Protein 7W7R (pdb70)

Foldseek 3Di:
DPDDDPLLVQLLVLLQVLLLQLLLQLLCQCVVDPVVVSLLSSLLRNLVSQLPSCVVPCVRHNSQLFLLLLLLCVLLVVDDPVSSVSSLVSSLVSLQVSLLVSVVVHPPPSRLLAFAFAPDDLVVLLQLLLQLLLQLSLLSCVLPPPVDDPNPDRSSSSNSVSSSVSSVRRCNGGNRLLGLSSNVNNCVNVVPCVSSVSSVNRNNNSSSVSNCCVPVNVPD/DPPVLLVQLLVLLLVLLLQLLLQLLCLQFVDVPPVSLLSSLLSNLVSQLPSCVVPCVRHNSQLFLLLLLLCVLLVVDDPVSSVSSLVSSLVSLQVNLLVSVVVGPPPPTLQAFAFAPDDLVVLLQLLQQLLLQLSLLSCVLPPPVDDPNPDRSSSSNSVSSSVSSVRPCNGGNHQLGLSSNNNNCVNVVPCVSVVSSVSRNNVSSNVSNCCVPVNVPD/DPDPVLLVQLLVLLLVLLLQLLLQLLLLLPDVPDDPDVVSLLSSLLRNLVSQLPSCVVCCVRHVSQLFLLLLLLCVLLVVDDPVSSVSSVVSSLNSLQVSLLVSCVVPDLCPPSLLAFAFAPDDLVVLLVLLQQLLLQLSLLSCVLPPPVDDPNPDRSSNVNSVSSSVSSSRPCNGGNHQLGLSSNNNNCVNSVPCVSSVSSVSRSNNSSSVSSCCVDVPVPHD/DDDDPPPPLLVQLLVLLLVLLLQLLLQLLCLLQDPPDCPVSLLSSLLRNLVSQLPSCVVCCVRHNNQLFLLLLLLCVLLVVDDPVSSVSSVVSSLNSNQVSLLVNCVVPPDDPDGLLAWAFDPDDLVVLLVLLQQLLLQLNLLSCVLPPPVDDPNPDRSSNSSSVSSSVSSNRRCNGTSHQSGLSSNNNNCVNNVNCVSSVSSVSRSNNSSSVSSCCVDVPVPDD

Structure (mmCIF, N/CA/C/O backbone):
data_7W7R
#
_entry.id   7W7R
#
_cell.length_a   113.670
_cell.length_b   178.100
_cell.length_c   177.900
_cell.angle_alpha   90.000
_cell.angle_beta   90.000
_cell.angle_gamma   90.000
#
_symmetry.space_group_name_H-M   'C 2 2 21'
#
loop_
_atom_site.group_PDB
_atom_site.id
_atom_site.type_symbol
_atom_site.label_atom_id
_atom_site.label_alt_id
_atom_site.label_comp_id
_atom_site.label_asym_id
_atom_site.label_entity_id
_atom_site.label_seq_id
_atom_site.pdbx_PDB_ins_code
_atom_site.Cartn_x
_atom_site.Cartn_y
_atom_site.Cartn_z
_atom_site.occupancy
_atom_site.B_iso_or_equiv
_atom_site.auth_seq_id
_atom_site.auth_comp_id
_atom_site.auth_asym_id
_atom_site.auth_atom_id
_atom_site.pdbx_PDB_model_num
ATOM 1 N N . ARG A 1 3 ? -27.867 1.960 -13.383 1.00 211.35 2 ARG A N 1
ATOM 2 C CA . ARG A 1 3 ? -27.737 1.372 -14.710 1.00 206.08 2 ARG A CA 1
ATOM 3 C C . ARG A 1 3 ? -27.982 2.412 -15.796 1.00 216.64 2 ARG A C 1
ATOM 4 O O . ARG A 1 3 ? -27.113 3.242 -16.071 1.00 222.23 2 ARG A O 1
ATOM 6 N N . GLU A 1 4 ? -29.184 2.362 -16.381 1.00 228.26 3 GLU A N 1
ATOM 7 C CA . GLU A 1 4 ? -29.611 3.215 -17.491 1.00 238.10 3 GLU A CA 1
ATOM 8 C C . GLU A 1 4 ? -28.474 3.550 -18.459 1.00 233.59 3 GLU A C 1
ATOM 9 O O . GLU A 1 4 ? -27.940 4.665 -18.461 1.00 244.77 3 GLU A O 1
ATOM 15 N N . PHE A 1 5 ? -28.104 2.575 -19.292 1.00 217.11 4 PHE A N 1
ATOM 16 C CA . PHE A 1 5 ? -27.025 2.738 -20.261 1.00 207.76 4 PHE A CA 1
ATOM 17 C C . PHE A 1 5 ? -27.279 3.906 -21.205 1.00 201.37 4 PHE A C 1
ATOM 18 O O . PHE A 1 5 ? -26.588 4.929 -21.136 1.00 210.29 4 PHE A O 1
ATOM 26 N N . LYS A 1 6 ? -28.255 3.745 -22.100 1.00 194.32 5 LYS A N 1
ATOM 27 C CA . LYS A 1 6 ? -28.600 4.731 -23.120 1.00 191.62 5 LYS A CA 1
ATOM 28 C C . LYS A 1 6 ? -27.445 4.891 -24.103 1.00 178.37 5 LYS A C 1
ATOM 29 O O . LYS A 1 6 ? -26.660 3.956 -24.297 1.00 168.88 5 LYS A O 1
ATOM 35 N N . SER A 1 7 ? -27.325 6.079 -24.699 1.00 189.00 6 SER A N 1
ATOM 36 C CA . SER A 1 7 ? -26.343 6.391 -25.734 1.00 187.01 6 SER A CA 1
ATOM 37 C C . SER A 1 7 ? -26.526 5.424 -26.900 1.00 178.31 6 SER A C 1
ATOM 38 O O . SER A 1 7 ? -26.096 4.268 -26.836 1.00 173.44 6 SER A O 1
ATOM 41 N N . LYS A 1 8 ? -27.137 5.912 -27.984 1.00 173.99 7 LYS A N 1
ATOM 42 C CA . LYS A 1 8 ? -27.490 5.046 -29.107 1.00 166.28 7 LYS A CA 1
ATOM 43 C C . LYS A 1 8 ? -26.275 4.351 -29.714 1.00 159.81 7 LYS A C 1
ATOM 44 O O . LYS A 1 8 ? -26.363 3.187 -30.122 1.00 160.88 7 LYS A O 1
ATOM 50 N N . ASN A 1 9 ? -25.134 5.041 -29.785 1.00 156.18 8 ASN A N 1
ATOM 51 C CA . ASN A 1 9 ? -23.927 4.431 -30.334 1.00 156.99 8 ASN A CA 1
ATOM 52 C C . ASN A 1 9 ? -23.379 3.322 -29.441 1.00 151.47 8 ASN A C 1
ATOM 53 O O . ASN A 1 9 ? -22.715 2.404 -29.939 1.00 155.25 8 ASN A O 1
ATOM 58 N N . PHE A 1 10 ? -23.703 3.344 -28.148 1.00 160.37 9 PHE A N 1
ATOM 59 C CA . PHE A 1 10 ? -23.220 2.299 -27.252 1.00 147.80 9 PHE A CA 1
ATOM 60 C C . PHE A 1 10 ? -23.972 1.000 -27.510 1.00 139.72 9 PHE A C 1
ATOM 61 O O . PHE A 1 10 ? -23.390 -0.096 -27.454 1.00 144.25 9 PHE A O 1
ATOM 69 N N . TRP A 1 11 ? -25.267 1.106 -27.813 1.00 139.21 10 TRP A N 1
ATOM 70 C CA . TRP A 1 11 ? -26.030 -0.085 -28.150 1.00 140.13 10 TRP A CA 1
ATOM 71 C C . TRP A 1 11 ? -25.514 -0.693 -29.444 1.00 143.77 10 TRP A C 1
ATOM 72 O O . TRP A 1 11 ? -25.468 -1.917 -29.580 1.00 152.69 10 TRP A O 1
ATOM 83 N N . LYS A 1 12 ? -25.125 0.145 -30.410 1.00 138.87 11 LYS A N 1
ATOM 84 C CA . LYS A 1 12 ? -24.494 -0.385 -31.615 1.00 134.86 11 LYS A CA 1
ATOM 85 C C . LYS A 1 12 ? -23.127 -0.988 -31.333 1.00 139.34 11 LYS A C 1
ATOM 86 O O . LYS A 1 12 ? -22.719 -1.916 -32.029 1.00 127.87 11 LYS A O 1
ATOM 92 N N . ALA A 1 13 ? -22.398 -0.483 -30.338 1.00 146.17 12 ALA A N 1
ATOM 93 C CA . ALA A 1 13 ? -21.146 -1.144 -29.983 1.00 145.76 12 ALA A CA 1
ATOM 94 C C . ALA A 1 13 ? -21.409 -2.554 -29.464 1.00 145.91 12 ALA A C 1
ATOM 95 O O . ALA A 1 13 ? -20.774 -3.525 -29.908 1.00 160.41 12 ALA A O 1
ATOM 97 N N . VAL A 1 14 ? -22.394 -2.693 -28.574 1.00 131.49 13 VAL A N 1
ATOM 98 C CA . VAL A 1 14 ? -22.739 -4.013 -28.051 1.00 118.88 13 VAL A CA 1
ATOM 99 C C . VAL A 1 14 ? -23.287 -4.909 -29.162 1.00 117.96 13 VAL A C 1
ATOM 100 O O . VAL A 1 14 ? -22.974 -6.105 -29.234 1.00 124.08 13 VAL A O 1
ATOM 104 N N . LEU A 1 15 ? -24.086 -4.337 -30.064 1.00 119.50 14 LEU A N 1
ATOM 105 C CA . LEU A 1 15 ? -24.662 -5.102 -31.165 1.00 119.19 14 LEU A CA 1
ATOM 106 C C . LEU A 1 15 ? -23.599 -5.544 -32.162 1.00 117.49 14 LEU A C 1
ATOM 107 O O . LEU A 1 15 ? -23.678 -6.649 -32.712 1.00 109.80 14 LEU A O 1
ATOM 112 N N . ALA A 1 16 ? -22.616 -4.683 -32.433 1.00 118.02 15 ALA A N 1
ATOM 113 C CA . ALA A 1 16 ? -21.515 -5.077 -33.298 1.00 111.56 15 ALA A CA 1
ATOM 114 C C . ALA A 1 16 ? -20.720 -6.202 -32.663 1.00 114.63 15 ALA A C 1
ATOM 115 O O . ALA A 1 16 ? -20.309 -7.143 -33.352 1.00 121.39 15 ALA A O 1
ATOM 117 N N . GLU A 1 17 ? -20.534 -6.149 -31.340 1.00 112.19 16 GLU A N 1
ATOM 118 C CA . GLU A 1 17 ? -19.870 -7.263 -30.672 1.00 109.21 16 GLU A CA 1
ATOM 119 C C . GLU A 1 17 ? -20.683 -8.544 -30.814 1.00 118.18 16 GLU A C 1
ATOM 120 O O . GLU A 1 17 ? -20.122 -9.619 -31.050 1.00 136.91 16 GLU A O 1
ATOM 126 N N . LEU A 1 18 ? -22.011 -8.438 -30.745 1.00 118.59 17 LEU A N 1
ATOM 127 C CA . LEU A 1 18 ? -22.855 -9.628 -30.846 1.00 108.95 17 LEU A CA 1
ATOM 128 C C . LEU A 1 18 ? -22.791 -10.242 -32.244 1.00 107.24 17 LEU A C 1
ATOM 129 O O . LEU A 1 18 ? -22.542 -11.447 -32.398 1.00 105.34 17 LEU A O 1
ATOM 134 N N . VAL A 1 19 ? -23.001 -9.421 -33.277 1.00 109.03 18 VAL A N 1
ATOM 135 C CA . VAL A 1 19 ? -22.994 -9.926 -34.649 1.00 106.54 18 VAL A CA 1
ATOM 136 C C . VAL A 1 19 ? -21.615 -10.467 -35.012 1.00 100.47 18 VAL A C 1
ATOM 137 O O . VAL A 1 19 ? -21.485 -11.541 -35.624 1.00 92.78 18 VAL A O 1
ATOM 141 N N . GLY A 1 20 ? -20.560 -9.748 -34.618 1.00 106.08 19 GLY A N 1
ATOM 142 C CA . GLY A 1 20 ? -19.220 -10.191 -34.940 1.00 100.87 19 GLY A CA 1
ATOM 143 C C . GLY A 1 20 ? -18.855 -11.462 -34.205 1.00 99.14 19 GLY A C 1
ATOM 144 O O . GLY A 1 20 ? -18.158 -12.318 -34.748 1.00 107.27 19 GLY A O 1
ATOM 145 N N . MET A 1 21 ? -19.333 -11.615 -32.969 1.00 89.27 20 MET A N 1
ATOM 146 C CA . MET A 1 21 ? -19.053 -12.838 -32.234 1.00 89.47 20 MET A CA 1
ATOM 147 C C . MET A 1 21 ? -19.776 -14.023 -32.855 1.00 102.52 20 MET A C 1
ATOM 148 O O . MET A 1 21 ? -19.219 -15.126 -32.932 1.00 105.94 20 MET A O 1
ATOM 153 N N . THR A 1 22 ? -21.011 -13.812 -33.323 1.00 101.64 21 THR A N 1
ATOM 154 C CA . THR A 1 22 ? -21.720 -14.898 -33.994 1.00 93.93 21 THR A CA 1
ATOM 155 C C . THR A 1 22 ? -20.973 -15.339 -35.246 1.00 103.01 21 THR A C 1
ATOM 156 O O . THR A 1 22 ? -20.736 -16.537 -35.451 1.00 120.31 21 THR A O 1
ATOM 160 N N . LEU A 1 23 ? -20.548 -14.378 -36.073 1.00 84.76 22 LEU A N 1
ATOM 161 C CA . LEU A 1 23 ? -19.812 -14.751 -37.281 1.00 83.72 22 LEU A CA 1
ATOM 162 C C . LEU A 1 23 ? -18.472 -15.395 -36.941 1.00 81.75 22 LEU A C 1
ATOM 163 O O . LEU A 1 23 ? -18.066 -16.378 -37.578 1.00 87.67 22 LEU A O 1
ATOM 168 N N . PHE A 1 24 ? -17.800 -14.888 -35.906 1.00 85.79 23 PHE A N 1
ATOM 169 C CA . PHE A 1 24 ? -16.488 -15.395 -35.525 1.00 90.94 23 PHE A CA 1
ATOM 170 C C . PHE A 1 24 ? -16.576 -16.846 -35.083 1.00 95.10 23 PHE A C 1
ATOM 171 O O . PHE A 1 24 ? -15.834 -17.707 -35.580 1.00 95.47 23 PHE A O 1
ATOM 179 N N . ILE A 1 25 ? -17.549 -17.155 -34.226 1.00 98.40 24 ILE A N 1
ATOM 180 C CA . ILE A 1 25 ? -17.654 -18.509 -33.706 1.00 99.95 24 ILE A CA 1
ATOM 181 C C . ILE A 1 25 ? -18.159 -19.451 -34.785 1.00 92.24 24 ILE A C 1
ATOM 182 O O . ILE A 1 25 ? -17.657 -20.573 -34.916 1.00 94.62 24 ILE A O 1
ATOM 187 N N . PHE A 1 26 ? -19.111 -19.003 -35.612 1.00 87.56 25 PHE A N 1
ATOM 188 C CA . PHE A 1 26 ? -19.602 -19.872 -36.674 1.00 90.71 25 PHE A CA 1
ATOM 189 C C . PHE A 1 26 ? -18.480 -20.256 -37.627 1.00 117.71 25 PHE A C 1
ATOM 190 O O . PHE A 1 26 ? -18.263 -21.444 -37.894 1.00 127.50 25 PHE A O 1
ATOM 198 N N . LEU A 1 27 ? -17.717 -19.271 -38.113 1.00 87.06 26 LEU A N 1
ATOM 199 C CA . LEU A 1 27 ? -16.699 -19.591 -39.108 1.00 96.87 26 LEU A CA 1
ATOM 200 C C . LEU A 1 27 ? -15.567 -20.411 -38.502 1.00 105.49 26 LEU A C 1
ATOM 201 O O . LEU A 1 27 ? -15.108 -21.390 -39.110 1.00 130.32 26 LEU A O 1
ATOM 206 N N . SER A 1 28 ? -15.157 -20.087 -37.272 1.00 94.13 27 SER A N 1
ATOM 207 C CA . SER A 1 28 ? -14.033 -20.807 -36.687 1.00 103.07 27 SER A CA 1
ATOM 208 C C . SER A 1 28 ? -14.406 -22.244 -36.337 1.00 106.50 27 SER A C 1
ATOM 209 O O . SER A 1 28 ? -13.636 -23.176 -36.612 1.00 90.90 27 SER A O 1
ATOM 212 N N . LEU A 1 29 ? -15.582 -22.457 -35.740 1.00 121.27 28 LEU A N 1
ATOM 213 C CA . LEU A 1 29 ? -15.977 -23.819 -35.412 1.00 114.32 28 LEU A CA 1
ATOM 214 C C . LEU A 1 29 ? -16.309 -24.623 -36.662 1.00 97.84 28 LEU A C 1
ATOM 215 O O . LEU A 1 29 ? -16.043 -25.829 -36.704 1.00 103.14 28 LEU A O 1
ATOM 220 N N . SER A 1 30 ? -16.879 -23.985 -37.692 1.00 97.63 29 SER A N 1
ATOM 221 C CA . SER A 1 30 ? -17.112 -24.687 -38.947 1.00 101.82 29 SER A CA 1
ATOM 222 C C . SER A 1 30 ? -15.805 -25.106 -39.596 1.00 102.52 29 SER A C 1
ATOM 223 O O . SER A 1 30 ? -15.752 -26.135 -40.279 1.00 107.39 29 SER A O 1
ATOM 226 N N . ALA A 1 31 ? -14.741 -24.328 -39.399 1.00 98.50 30 ALA A N 1
ATOM 227 C CA . ALA A 1 31 ? -13.451 -24.754 -39.923 1.00 103.14 30 ALA A CA 1
ATOM 228 C C . ALA A 1 31 ? -12.851 -25.878 -39.087 1.00 107.71 30 ALA A C 1
ATOM 229 O O . ALA A 1 31 ? -12.260 -26.817 -39.635 1.00 120.06 30 ALA A O 1
ATOM 231 N N . ALA A 1 32 ? -13.013 -25.813 -37.763 1.00 105.49 31 ALA A N 1
ATOM 232 C CA . ALA A 1 32 ? -12.455 -26.856 -36.906 1.00 114.26 31 ALA A CA 1
ATOM 233 C C . ALA A 1 32 ? -13.142 -28.200 -37.129 1.00 123.68 31 ALA A C 1
ATOM 234 O O . ALA A 1 32 ? -12.475 -29.239 -37.197 1.00 112.68 31 ALA A O 1
ATOM 236 N N . ILE A 1 33 ? -14.473 -28.202 -37.267 1.00 127.40 32 ILE A N 1
ATOM 237 C CA . ILE A 1 33 ? -15.220 -29.451 -37.393 1.00 132.81 32 ILE A CA 1
ATOM 238 C C . ILE A 1 33 ? -15.366 -29.895 -38.846 1.00 120.45 32 ILE A C 1
ATOM 239 O O . ILE A 1 33 ? -15.901 -30.982 -39.107 1.00 126.79 32 ILE A O 1
ATOM 244 N N . GLY A 1 34 ? -14.866 -29.105 -39.795 1.00 125.44 33 GLY A N 1
ATOM 245 C CA . GLY A 1 34 ? -14.891 -29.389 -41.221 1.00 140.64 33 GLY A CA 1
ATOM 246 C C . GLY A 1 34 ? -14.962 -30.836 -41.660 1.00 166.68 33 GLY A C 1
ATOM 247 O O . GLY A 1 34 ? -15.929 -31.269 -42.296 1.00 171.73 33 GLY A O 1
ATOM 248 N N . ASN A 1 35 ? -13.930 -31.592 -41.306 1.00 180.97 34 ASN A N 1
ATOM 249 C CA . ASN A 1 35 ? -13.808 -32.993 -41.682 1.00 188.48 34 ASN A CA 1
ATOM 250 C C . ASN A 1 35 ? -13.471 -33.875 -40.483 1.00 187.77 34 ASN A C 1
ATOM 251 O O . ASN A 1 35 ? -13.261 -33.381 -39.374 1.00 180.85 34 ASN A O 1
ATOM 256 N N . THR A 1 39 ? -6.483 -37.145 -38.994 1.00 189.59 38 THR A N 1
ATOM 257 C CA . THR A 1 39 ? -6.326 -36.898 -37.567 1.00 186.35 38 THR A CA 1
ATOM 258 C C . THR A 1 39 ? -6.233 -35.390 -37.302 1.00 175.90 38 THR A C 1
ATOM 259 O O . THR A 1 39 ? -6.359 -34.588 -38.225 1.00 180.51 38 THR A O 1
ATOM 263 N N . ASN A 1 40 ? -6.011 -35.011 -36.041 1.00 156.19 39 ASN A N 1
ATOM 264 C CA . ASN A 1 40 ? -6.007 -33.613 -35.607 1.00 144.93 39 ASN A CA 1
ATOM 265 C C . ASN A 1 40 ? -4.640 -32.930 -35.713 1.00 140.75 39 ASN A C 1
ATOM 266 O O . ASN A 1 40 ? -4.580 -31.743 -36.090 1.00 134.02 39 ASN A O 1
ATOM 271 N N . PRO A 1 41 ? -3.532 -33.607 -35.359 1.00 129.55 40 PRO A N 1
ATOM 272 C CA . PRO A 1 41 ? -2.218 -32.959 -35.494 1.00 132.36 40 PRO A CA 1
ATOM 273 C C . PRO A 1 41 ? -1.983 -32.336 -36.858 1.00 137.77 40 PRO A C 1
ATOM 274 O O . PRO A 1 41 ? -1.328 -31.290 -36.947 1.00 152.51 40 PRO A O 1
ATOM 278 N N . ASP A 1 42 ? -2.474 -32.958 -37.930 1.00 131.91 41 ASP A N 1
ATOM 279 C CA . ASP A 1 42 ? -2.311 -32.365 -39.253 1.00 135.01 41 ASP A CA 1
ATOM 280 C C . ASP A 1 42 ? -3.250 -31.174 -39.463 1.00 135.89 41 ASP A C 1
ATOM 281 O O . ASP A 1 42 ? -2.851 -30.157 -40.043 1.00 141.31 41 ASP A O 1
ATOM 286 N N . GLN A 1 43 ? -4.497 -31.289 -38.994 1.00 133.10 42 GLN A N 1
ATOM 287 C CA . GLN A 1 43 ? -5.519 -30.245 -39.108 1.00 119.84 42 GLN A CA 1
ATOM 288 C C . GLN A 1 43 ? -5.183 -28.958 -38.344 1.00 111.73 42 GLN A C 1
ATOM 289 O O . GLN A 1 43 ? -5.816 -27.915 -38.593 1.00 108.26 42 GLN A O 1
ATOM 295 N N . GLU A 1 44 ? -4.247 -29.026 -37.388 1.00 103.61 43 GLU A N 1
ATOM 296 C CA . GLU A 1 44 ? -3.913 -27.860 -36.565 1.00 99.48 43 GLU A CA 1
ATOM 297 C C . GLU A 1 44 ? -3.641 -26.595 -37.384 1.00 102.71 43 GLU A C 1
ATOM 298 O O . GLU A 1 44 ? -4.063 -25.499 -36.993 1.00 96.82 43 GLU A O 1
ATOM 304 N N . VAL A 1 45 ? -2.910 -26.712 -38.498 1.00 115.38 44 VAL A N 1
ATOM 305 C CA . VAL A 1 45 ? -2.572 -25.526 -39.290 1.00 100.37 44 VAL A CA 1
ATOM 306 C C . VAL A 1 45 ? -3.835 -24.856 -39.820 1.00 95.12 44 VAL A C 1
ATOM 307 O O . VAL A 1 45 ? -3.984 -23.627 -39.753 1.00 83.80 44 VAL A O 1
ATOM 311 N N . LYS A 1 46 ? -4.755 -25.653 -40.369 1.00 104.77 45 LYS A N 1
ATOM 312 C CA . LYS A 1 46 ? -6.010 -25.107 -40.879 1.00 93.60 45 LYS A CA 1
ATOM 313 C C . LYS A 1 46 ? -6.778 -24.398 -39.775 1.00 86.20 45 LYS A C 1
ATOM 314 O O . LYS A 1 46 ? -7.308 -23.294 -39.972 1.00 83.98 45 LYS A O 1
ATOM 320 N N . VAL A 1 47 ? -6.858 -25.032 -38.602 1.00 89.95 46 VAL A N 1
ATOM 321 C CA . VAL A 1 47 ? -7.622 -24.427 -37.514 1.00 85.96 46 VAL A CA 1
ATOM 322 C C . VAL A 1 47 ? -6.991 -23.106 -37.086 1.00 82.26 46 VAL A C 1
ATOM 323 O O . VAL A 1 47 ? -7.693 -22.109 -36.856 1.00 98.27 46 VAL A O 1
ATOM 327 N N . SER A 1 48 ? -5.658 -23.065 -37.009 1.00 93.82 47 SER A N 1
ATOM 328 C CA . SER A 1 48 ? -4.975 -21.828 -36.639 1.00 84.76 47 SER A CA 1
ATOM 329 C C . SER A 1 48 ? -5.245 -20.721 -37.650 1.00 78.49 47 SER A C 1
ATOM 330 O O . SER A 1 48 ? -5.532 -19.576 -37.271 1.00 74.46 47 SER A O 1
ATOM 333 N N . LEU A 1 49 ? -5.181 -21.050 -38.944 1.00 79.94 48 LEU A N 1
ATOM 334 C CA . LEU A 1 49 ? -5.396 -20.034 -39.969 1.00 75.71 48 LEU A CA 1
ATOM 335 C C . LEU A 1 49 ? -6.809 -19.485 -39.904 1.00 74.73 48 LEU A C 1
ATOM 336 O O . LEU A 1 49 ? -7.018 -18.271 -40.002 1.00 106.17 48 LEU A O 1
ATOM 341 N N . ALA A 1 50 ? -7.801 -20.366 -39.771 1.00 77.21 49 ALA A N 1
ATOM 342 C CA . ALA A 1 50 ? -9.175 -19.883 -39.718 1.00 76.17 49 ALA A CA 1
ATOM 343 C C . ALA A 1 50 ? -9.407 -19.010 -38.491 1.00 82.08 49 ALA A C 1
ATOM 344 O O . ALA A 1 50 ? -10.034 -17.945 -38.586 1.00 107.70 49 ALA A O 1
ATOM 346 N N . PHE A 1 51 ? -8.878 -19.421 -37.334 1.00 80.61 50 PHE A N 1
ATOM 347 C CA . PHE A 1 51 ? -9.105 -18.631 -36.129 1.00 79.46 50 PHE A CA 1
ATOM 348 C C . PHE A 1 51 ? -8.397 -17.286 -36.186 1.00 88.10 50 PHE A C 1
ATOM 349 O O . PHE A 1 51 ? -8.866 -16.318 -35.577 1.00 91.93 50 PHE A O 1
ATOM 357 N N . GLY A 1 52 ? -7.274 -17.202 -36.894 1.00 95.03 51 GLY A N 1
ATOM 358 C CA . GLY A 1 52 ? -6.607 -15.922 -37.024 1.00 97.40 51 GLY A CA 1
ATOM 359 C C . GLY A 1 52 ? -7.283 -15.017 -38.034 1.00 80.44 51 GLY A C 1
ATOM 360 O O . GLY A 1 52 ? -7.459 -13.818 -37.787 1.00 92.01 51 GLY A O 1
ATOM 361 N N . LEU A 1 53 ? -7.686 -15.586 -39.173 1.00 68.47 52 LEU A N 1
ATOM 362 C CA . LEU A 1 53 ? -8.336 -14.796 -40.211 1.00 74.47 52 LEU A CA 1
ATOM 363 C C . LEU A 1 53 ? -9.705 -14.292 -39.777 1.00 84.99 52 LEU A C 1
ATOM 364 O O . LEU A 1 53 ? -10.139 -13.228 -40.235 1.00 109.29 52 LEU A O 1
ATOM 369 N N . ALA A 1 54 ? -10.387 -15.009 -38.880 1.00 78.19 53 ALA A N 1
ATOM 370 C CA . ALA A 1 54 ? -11.672 -14.507 -38.403 1.00 76.93 53 ALA A CA 1
ATOM 371 C C . ALA A 1 54 ? -11.501 -13.188 -37.661 1.00 90.45 53 ALA A C 1
ATOM 372 O O . ALA A 1 54 ? -12.257 -12.234 -37.887 1.00 93.51 53 ALA A O 1
ATOM 374 N N . ILE A 1 55 ? -10.480 -13.098 -36.809 1.00 66.35 54 ILE A N 1
ATOM 375 C CA . ILE A 1 55 ? -10.183 -11.837 -36.140 1.00 71.90 54 ILE A CA 1
ATOM 376 C C . ILE A 1 55 ? -9.690 -10.807 -37.147 1.00 72.96 54 ILE A C 1
ATOM 377 O O . ILE A 1 55 ? -10.149 -9.661 -37.158 1.00 64.21 54 ILE A O 1
ATOM 382 N N . ALA A 1 56 ? -8.766 -11.207 -38.026 1.00 87.19 55 ALA A N 1
ATOM 383 C CA . ALA A 1 56 ? -8.185 -10.255 -38.967 1.00 92.64 55 ALA A CA 1
ATOM 384 C C . ALA A 1 56 ? -9.214 -9.678 -39.931 1.00 64.04 55 ALA A C 1
ATOM 385 O O . ALA A 1 56 ? -8.959 -8.630 -40.534 1.00 63.84 55 ALA A O 1
ATOM 387 N N . THR A 1 57 ? -10.367 -10.326 -40.089 1.00 64.56 56 THR A N 1
ATOM 388 C CA . THR A 1 57 ? -11.435 -9.793 -40.927 1.00 71.96 56 THR A CA 1
ATOM 389 C C . THR A 1 57 ? -12.495 -9.046 -40.125 1.00 79.97 56 THR A C 1
ATOM 390 O O . THR A 1 57 ? -12.879 -7.927 -40.490 1.00 82.59 56 THR A O 1
ATOM 394 N N . LEU A 1 58 ? -12.970 -9.628 -39.021 1.00 89.32 57 LEU A N 1
ATOM 395 C CA . LEU A 1 58 ? -14.024 -8.965 -38.265 1.00 97.20 57 LEU A CA 1
ATOM 396 C C . LEU A 1 58 ? -13.513 -7.725 -37.547 1.00 118.61 57 LEU A C 1
ATOM 397 O O . LEU A 1 58 ? -14.280 -6.781 -37.339 1.00 144.44 57 LEU A O 1
ATOM 402 N N . ALA A 1 59 ? -12.231 -7.683 -37.178 1.00 111.22 58 ALA A N 1
ATOM 403 C CA . ALA A 1 59 ? -11.686 -6.447 -36.640 1.00 89.51 58 ALA A CA 1
ATOM 404 C C . ALA A 1 59 ? -11.632 -5.370 -37.713 1.00 81.46 58 ALA A C 1
ATOM 405 O O . ALA A 1 59 ? -12.104 -4.252 -37.491 1.00 81.78 58 ALA A O 1
ATOM 407 N N . GLN A 1 60 ? -11.151 -5.716 -38.910 1.00 74.99 59 GLN A N 1
ATOM 408 C CA . GLN A 1 60 ? -11.125 -4.756 -40.007 1.00 75.66 59 GLN A CA 1
ATOM 409 C C . GLN A 1 60 ? -12.523 -4.311 -40.411 1.00 79.37 59 GLN A C 1
ATOM 410 O O . GLN A 1 60 ? -12.671 -3.259 -41.043 1.00 82.86 59 GLN A O 1
ATOM 416 N N . SER A 1 61 ? -13.546 -5.086 -40.059 1.00 82.48 60 SER A N 1
ATOM 417 C CA . SER A 1 61 ? -14.917 -4.740 -40.408 1.00 94.22 60 SER A CA 1
ATOM 418 C C . SER A 1 61 ? -15.675 -4.003 -39.309 1.00 80.10 60 SER A C 1
ATOM 419 O O . SER A 1 61 ? -16.594 -3.240 -39.625 1.00 78.74 60 SER A O 1
ATOM 422 N N . LEU A 1 62 ? -15.335 -4.212 -38.031 1.00 80.31 61 LEU A N 1
ATOM 423 C CA . LEU A 1 62 ? -16.145 -3.686 -36.936 1.00 87.19 61 LEU A CA 1
ATOM 424 C C . LEU A 1 62 ? -15.354 -2.951 -35.855 1.00 123.40 61 LEU A C 1
ATOM 425 O O . LEU A 1 62 ? -15.942 -2.580 -34.829 1.00 140.18 61 LEU A O 1
ATOM 430 N N . GLY A 1 63 ? -14.048 -2.735 -36.034 1.00 127.93 62 GLY A N 1
ATOM 431 C CA . GLY A 1 63 ? -13.287 -2.044 -35.009 1.00 120.73 62 GLY A CA 1
ATOM 432 C C . GLY A 1 63 ? -13.655 -0.583 -34.885 1.00 96.79 62 GLY A C 1
ATOM 433 O O . GLY A 1 63 ? -13.633 -0.024 -33.785 1.00 99.52 62 GLY A O 1
ATOM 434 N N . HIS A 1 64 ? -13.995 0.056 -36.003 1.00 81.18 63 HIS A N 1
ATOM 435 C CA . HIS A 1 64 ? -14.444 1.438 -35.962 1.00 89.46 63 HIS A CA 1
ATOM 436 C C . HIS A 1 64 ? -15.830 1.573 -35.351 1.00 92.86 63 HIS A C 1
ATOM 437 O O . HIS A 1 64 ? -16.259 2.698 -35.069 1.00 119.90 63 HIS A O 1
ATOM 444 N N . ILE A 1 65 ? -16.530 0.461 -35.133 1.00 82.98 64 ILE A N 1
ATOM 445 C CA . ILE A 1 65 ? -17.864 0.494 -34.563 1.00 82.25 64 ILE A CA 1
ATOM 446 C C . ILE A 1 65 ? -17.887 0.049 -33.104 1.00 80.66 64 ILE A C 1
ATOM 447 O O . ILE A 1 65 ? -18.716 0.545 -32.333 1.00 80.86 64 ILE A O 1
ATOM 452 N N . SER A 1 66 ? -16.999 -0.862 -32.698 1.00 78.98 65 SER A N 1
ATOM 453 C CA . SER A 1 66 ? -17.018 -1.317 -31.312 1.00 88.86 65 SER A CA 1
ATOM 454 C C . SER A 1 66 ? -15.636 -1.666 -30.773 1.00 94.14 65 SER A C 1
ATOM 455 O O . SER A 1 66 ? -15.554 -2.257 -29.688 1.00 103.71 65 SER A O 1
ATOM 458 N N . GLY A 1 67 ? -14.554 -1.335 -31.478 1.00 97.85 66 GLY A N 1
ATOM 459 C CA . GLY A 1 67 ? -13.237 -1.811 -31.124 1.00 121.99 66 GLY A CA 1
ATOM 460 C C . GLY A 1 67 ? -12.966 -3.245 -31.515 1.00 117.10 66 GLY A C 1
ATOM 461 O O . GLY A 1 67 ? -11.797 -3.652 -31.553 1.00 132.72 66 GLY A O 1
ATOM 462 N N . ALA A 1 68 ? -14.012 -4.023 -31.801 1.00 109.69 67 ALA A N 1
ATOM 463 C CA . ALA A 1 68 ? -13.893 -5.409 -32.250 1.00 108.21 67 ALA A CA 1
ATOM 464 C C . ALA A 1 68 ? -13.086 -6.246 -31.259 1.00 99.69 67 ALA A C 1
ATOM 465 O O . ALA A 1 68 ? -12.097 -6.892 -31.612 1.00 90.35 67 ALA A O 1
ATOM 467 N N . HIS A 1 69 ? -13.522 -6.228 -29.999 1.00 111.40 68 HIS A N 1
ATOM 468 C CA . HIS A 1 69 ? -12.902 -7.080 -28.991 1.00 107.34 68 HIS A CA 1
ATOM 469 C C . HIS A 1 69 ? -13.137 -8.549 -29.314 1.00 101.42 68 HIS A C 1
ATOM 470 O O . HIS A 1 69 ? -12.192 -9.301 -29.580 1.00 118.51 68 HIS A O 1
ATOM 477 N N . LEU A 1 70 ? -14.405 -8.970 -29.305 1.00 78.86 69 LEU A N 1
ATOM 478 C CA . LEU A 1 70 ? -14.790 -10.353 -29.596 1.00 72.66 69 LEU A CA 1
ATOM 479 C C . LEU A 1 70 ? -14.042 -11.338 -28.702 1.00 75.47 69 LEU A C 1
ATOM 480 O O . LEU A 1 70 ? -13.808 -12.490 -29.076 1.00 80.48 69 LEU A O 1
ATOM 485 N N . ASN A 1 71 ? -13.672 -10.886 -27.507 1.00 75.35 70 ASN A N 1
ATOM 486 C CA . ASN A 1 71 ? -12.844 -11.658 -26.593 1.00 81.96 70 ASN A CA 1
ATOM 487 C C . ASN A 1 71 ? -12.937 -11.052 -25.198 1.00 86.02 70 ASN A C 1
ATOM 488 O O . ASN A 1 71 ? -12.460 -9.931 -24.976 1.00 94.30 70 ASN A O 1
ATOM 493 N N . PRO A 1 72 ? -13.549 -11.753 -24.240 1.00 90.70 71 PRO A N 1
ATOM 494 C CA . PRO A 1 72 ? -13.636 -11.207 -22.876 1.00 93.31 71 PRO A CA 1
ATOM 495 C C . PRO A 1 72 ? -12.285 -10.930 -22.245 1.00 90.92 71 PRO A C 1
ATOM 496 O O . PRO A 1 72 ? -12.191 -10.050 -21.382 1.00 98.97 71 PRO A O 1
ATOM 500 N N . ALA A 1 73 ? -11.228 -11.637 -22.652 1.00 85.73 72 ALA A N 1
ATOM 501 C CA . ALA A 1 73 ? -9.904 -11.307 -22.136 1.00 96.00 72 ALA A CA 1
ATOM 502 C C . ALA A 1 73 ? -9.413 -9.985 -22.711 1.00 99.02 72 ALA A C 1
ATOM 503 O O . ALA A 1 73 ? -8.802 -9.178 -22.001 1.00 109.00 72 ALA A O 1
ATOM 505 N N . VAL A 1 74 ? -9.721 -9.721 -23.982 1.00 100.67 73 VAL A N 1
ATOM 506 C CA . VAL A 1 74 ? -9.361 -8.439 -24.578 1.00 95.18 73 VAL A CA 1
ATOM 507 C C . VAL A 1 74 ? -10.212 -7.323 -23.984 1.00 93.66 73 VAL A C 1
ATOM 508 O O . VAL A 1 74 ? -9.722 -6.217 -23.728 1.00 93.69 73 VAL A O 1
ATOM 512 N N . THR A 1 75 ? -11.494 -7.600 -23.733 1.00 96.44 74 THR A N 1
ATOM 513 C CA . THR A 1 75 ? -12.349 -6.606 -23.094 1.00 100.54 74 THR A CA 1
ATOM 514 C C . THR A 1 75 ? -11.861 -6.285 -21.684 1.00 109.20 74 THR A C 1
ATOM 515 O O . THR A 1 75 ? -11.858 -5.119 -21.273 1.00 129.51 74 THR A O 1
ATOM 519 N N . LEU A 1 76 ? -11.424 -7.300 -20.933 1.00 102.04 75 LEU A N 1
ATOM 520 C CA . LEU A 1 76 ? -10.882 -7.042 -19.602 1.00 107.54 75 LEU A CA 1
ATOM 521 C C . LEU A 1 76 ? -9.547 -6.313 -19.669 1.00 114.04 75 LEU A C 1
ATOM 522 O O . LEU A 1 76 ? -9.245 -5.501 -18.789 1.00 127.74 75 LEU A O 1
ATOM 527 N N . GLY A 1 77 ? -8.730 -6.595 -20.685 1.00 134.07 76 GLY A N 1
ATOM 528 C CA . GLY A 1 77 ? -7.503 -5.837 -20.855 1.00 136.69 76 GLY A CA 1
ATOM 529 C C . GLY A 1 77 ? -7.768 -4.378 -21.176 1.00 137.60 76 GLY A C 1
ATOM 530 O O . GLY A 1 77 ? -7.032 -3.491 -20.732 1.00 153.63 76 GLY A O 1
ATOM 531 N N . MET A 1 78 ? -8.823 -4.110 -21.948 1.00 118.96 77 MET A N 1
ATOM 532 C CA . MET A 1 78 ? -9.204 -2.730 -22.236 1.00 100.57 77 MET A CA 1
ATOM 533 C C . MET A 1 78 ? -9.785 -2.044 -21.005 1.00 101.35 77 MET A C 1
ATOM 534 O O . MET A 1 78 ? -9.558 -0.848 -20.788 1.00 104.55 77 MET A O 1
ATOM 539 N N . LEU A 1 79 ? -10.541 -2.784 -20.189 1.00 95.72 78 LEU A N 1
ATOM 540 C CA . LEU A 1 79 ? -11.094 -2.209 -18.966 1.00 95.78 78 LEU A CA 1
ATOM 541 C C . LEU A 1 79 ? -10.002 -1.926 -17.940 1.00 99.50 78 LEU A C 1
ATOM 542 O O . LEU A 1 79 ? -10.073 -0.933 -17.206 1.00 116.46 78 LEU A O 1
ATOM 547 N N . ALA A 1 80 ? -8.986 -2.788 -17.873 1.00 99.00 79 ALA A N 1
ATOM 548 C CA . ALA A 1 80 ? -7.872 -2.548 -16.964 1.00 108.07 79 ALA A CA 1
ATOM 549 C C . ALA A 1 80 ? -7.044 -1.350 -17.405 1.00 109.30 79 ALA A C 1
ATOM 550 O O . ALA A 1 80 ? -6.444 -0.669 -16.566 1.00 116.12 79 ALA A O 1
ATOM 552 N N . SER A 1 81 ? -6.998 -1.081 -18.707 1.00 108.08 80 SER A N 1
ATOM 553 C CA . SER A 1 81 ? -6.316 0.094 -19.228 1.00 115.07 80 SER A CA 1
ATOM 554 C C . SER A 1 81 ? -7.183 1.345 -19.177 1.00 126.66 80 SER A C 1
ATOM 555 O O . SER A 1 81 ? -6.755 2.394 -19.671 1.00 140.19 80 SER A O 1
ATOM 558 N N . CYS A 1 82 ? -8.386 1.250 -18.605 1.00 119.51 81 CYS A N 1
ATOM 559 C CA . CYS A 1 82 ? -9.297 2.386 -18.453 1.00 112.60 81 CYS A CA 1
ATOM 560 C C . CYS A 1 82 ? -9.662 3.005 -19.800 1.00 107.12 81 CYS A C 1
ATOM 561 O O . CYS A 1 82 ? -9.899 4.211 -19.897 1.00 115.30 81 CYS A O 1
ATOM 564 N N . GLN A 1 83 ? -9.711 2.185 -20.847 1.00 100.47 82 GLN A N 1
ATOM 565 C CA . GLN A 1 83 ? -10.106 2.652 -22.168 1.00 111.98 82 GLN A CA 1
ATOM 566 C C . GLN A 1 83 ? -11.597 2.492 -22.427 1.00 113.44 82 GLN A C 1
ATOM 567 O O . GLN A 1 83 ? -12.113 3.085 -23.381 1.00 122.29 82 GLN A O 1
ATOM 573 N N . ILE A 1 84 ? -12.296 1.706 -21.609 1.00 107.23 83 ILE A N 1
ATOM 574 C CA . ILE A 1 84 ? -13.745 1.577 -21.665 1.00 103.23 83 ILE A CA 1
ATOM 575 C C . ILE A 1 84 ? -14.282 1.655 -20.242 1.00 119.17 83 ILE A C 1
ATOM 576 O O . ILE A 1 84 ? -13.535 1.585 -19.265 1.00 121.91 83 ILE A O 1
ATOM 581 N N . SER A 1 85 ? -15.599 1.798 -20.135 1.00 123.57 84 SER A N 1
ATOM 582 C CA . SER A 1 85 ? -16.244 1.865 -18.835 1.00 125.16 84 SER A CA 1
ATOM 583 C C . SER A 1 85 ? -16.647 0.467 -18.371 1.00 124.37 84 SER A C 1
ATOM 584 O O . SER A 1 85 ? -16.667 -0.494 -19.143 1.00 127.34 84 SER A O 1
ATOM 587 N N . VAL A 1 86 ? -16.970 0.364 -17.080 1.00 127.56 85 VAL A N 1
ATOM 588 C CA . VAL A 1 86 ? -17.363 -0.923 -16.510 1.00 119.14 85 VAL A CA 1
ATOM 589 C C . VAL A 1 86 ? -18.665 -1.407 -17.134 1.00 117.52 85 VAL A C 1
ATOM 590 O O . VAL A 1 86 ? -18.823 -2.595 -17.446 1.00 109.96 85 VAL A O 1
ATOM 594 N N . LEU A 1 87 ? -19.611 -0.489 -17.340 1.00 123.32 86 LEU A N 1
ATOM 595 C CA . LEU A 1 87 ? -20.892 -0.860 -17.929 1.00 128.47 86 LEU A CA 1
ATOM 596 C C . LEU A 1 87 ? -20.713 -1.353 -19.358 1.00 129.20 86 LEU A C 1
ATOM 597 O O . LEU A 1 87 ? -21.316 -2.359 -19.760 1.00 142.25 86 LEU A O 1
ATOM 602 N N . LYS A 1 88 ? -19.839 -0.689 -20.120 1.00 121.18 87 LYS A N 1
ATOM 603 C CA . LYS A 1 88 ? -19.589 -1.103 -21.493 1.00 113.05 87 LYS A CA 1
ATOM 604 C C . LYS A 1 88 ? -18.867 -2.440 -21.542 1.00 114.14 87 LYS A C 1
ATOM 605 O O . LYS A 1 88 ? -19.148 -3.260 -22.420 1.00 120.51 87 LYS A O 1
ATOM 611 N N . ALA A 1 89 ? -17.979 -2.704 -20.582 1.00 114.79 88 ALA A N 1
ATOM 612 C CA . ALA A 1 89 ? -17.277 -3.982 -20.573 1.00 108.68 88 ALA A CA 1
ATOM 613 C C . ALA A 1 89 ? -18.222 -5.122 -20.215 1.00 100.00 88 ALA A C 1
ATOM 614 O O . ALA A 1 89 ? -18.161 -6.201 -20.819 1.00 96.51 88 ALA A O 1
ATOM 616 N N . VAL A 1 90 ? -19.112 -4.898 -19.244 1.00 105.32 89 VAL A N 1
ATOM 617 C CA . VAL A 1 90 ? -20.070 -5.935 -18.869 1.00 110.96 89 VAL A CA 1
ATOM 618 C C . VAL A 1 90 ? -21.011 -6.231 -20.031 1.00 113.98 89 VAL A C 1
ATOM 619 O O . VAL A 1 90 ? -21.269 -7.396 -20.363 1.00 124.33 89 VAL A O 1
ATOM 623 N N . MET A 1 91 ? -21.535 -5.180 -20.673 1.00 116.52 90 MET A N 1
ATOM 624 C CA . MET A 1 91 ? -22.414 -5.408 -21.816 1.00 120.03 90 MET A CA 1
ATOM 625 C C . MET A 1 91 ? -21.668 -6.060 -22.976 1.00 125.32 90 MET A C 1
ATOM 626 O O . MET A 1 91 ? -22.243 -6.890 -23.693 1.00 129.43 90 MET A O 1
ATOM 631 N N . TYR A 1 92 ? -20.377 -5.751 -23.134 1.00 125.58 91 TYR A N 1
ATOM 632 C CA . TYR A 1 92 ? -19.574 -6.381 -24.175 1.00 121.62 91 TYR A CA 1
ATOM 633 C C . TYR A 1 92 ? -19.441 -7.874 -23.926 1.00 120.29 91 TYR A C 1
ATOM 634 O O . TYR A 1 92 ? -19.615 -8.687 -24.841 1.00 114.39 91 TYR A O 1
ATOM 643 N N . ILE A 1 93 ? -19.114 -8.250 -22.689 1.00 120.43 92 ILE A N 1
ATOM 644 C CA . ILE A 1 93 ? -18.953 -9.664 -22.369 1.00 109.85 92 ILE A CA 1
ATOM 645 C C . ILE A 1 93 ? -20.278 -10.399 -22.513 1.00 111.64 92 ILE A C 1
ATOM 646 O O . ILE A 1 93 ? -20.318 -11.540 -22.991 1.00 112.61 92 ILE A O 1
ATOM 651 N N . VAL A 1 94 ? -21.384 -9.766 -22.111 1.00 117.56 93 VAL A N 1
ATOM 652 C CA . VAL A 1 94 ? -22.683 -10.417 -22.273 1.00 120.83 93 VAL A CA 1
ATOM 653 C C . VAL A 1 94 ? -22.993 -10.642 -23.750 1.00 117.91 93 VAL A C 1
ATOM 654 O O . VAL A 1 94 ? -23.456 -11.723 -24.146 1.00 115.57 93 VAL A O 1
ATOM 658 N N . ALA A 1 95 ? -22.707 -9.648 -24.597 1.00 114.48 94 ALA A N 1
ATOM 659 C CA . ALA A 1 95 ? -22.973 -9.815 -26.022 1.00 118.20 94 ALA A CA 1
ATOM 660 C C . ALA A 1 95 ? -22.075 -10.884 -26.630 1.00 126.97 94 ALA A C 1
ATOM 661 O O . ALA A 1 95 ? -22.525 -11.675 -27.467 1.00 128.13 94 ALA A O 1
ATOM 663 N N . GLN A 1 96 ? -20.815 -10.950 -26.193 1.00 136.82 95 GLN A N 1
ATOM 664 C CA . GLN A 1 96 ? -19.904 -11.950 -26.737 1.00 137.21 95 GLN A CA 1
ATOM 665 C C . GLN A 1 96 ? -20.315 -13.352 -26.313 1.00 135.10 95 GLN A C 1
ATOM 666 O O . GLN A 1 96 ? -20.286 -14.284 -27.124 1.00 131.43 95 GLN A O 1
ATOM 672 N N . MET A 1 97 ? -20.732 -13.518 -25.057 1.00 125.93 96 MET A N 1
ATOM 673 C CA . MET A 1 97 ? -21.151 -14.834 -24.595 1.00 114.04 96 MET A CA 1
ATOM 674 C C . MET A 1 97 ? -22.430 -15.278 -25.294 1.00 115.85 96 MET A C 1
ATOM 675 O O . MET A 1 97 ? -22.559 -16.447 -25.682 1.00 118.14 96 MET A O 1
ATOM 680 N N . LEU A 1 98 ? -23.376 -14.355 -25.495 1.00 117.61 97 LEU A N 1
ATOM 681 C CA . LEU A 1 98 ? -24.607 -14.732 -26.181 1.00 126.76 97 LEU A CA 1
ATOM 682 C C . LEU A 1 98 ? -24.341 -15.076 -27.642 1.00 118.50 97 LEU A C 1
ATOM 683 O O . LEU A 1 98 ? -24.863 -16.077 -28.151 1.00 121.60 97 LEU A O 1
ATOM 688 N N . GLY A 1 99 ? -23.517 -14.277 -28.328 1.00 117.35 98 GLY A N 1
ATOM 689 C CA . GLY A 1 99 ? -23.196 -14.594 -29.710 1.00 119.58 98 GLY A CA 1
ATOM 690 C C . GLY A 1 99 ? -22.442 -15.902 -29.842 1.00 127.38 98 GLY A C 1
ATOM 691 O O . GLY A 1 99 ? -22.680 -16.680 -30.772 1.00 120.75 98 GLY A O 1
ATOM 692 N N . SER A 1 100 ? -21.555 -16.188 -28.884 1.00 141.21 99 SER A N 1
ATOM 693 C CA . SER A 1 100 ? -20.792 -17.427 -28.936 1.00 142.70 99 SER A CA 1
ATOM 694 C C . SER A 1 100 ? -21.691 -18.632 -28.716 1.00 145.31 99 SER A C 1
ATOM 695 O O . SER A 1 100 ? -21.594 -19.619 -29.450 1.00 167.19 99 SER A O 1
ATOM 698 N N . ALA A 1 101 ? -22.590 -18.566 -27.731 1.00 138.62 100 ALA A N 1
ATOM 699 C CA . ALA A 1 101 ? -23.498 -19.687 -27.513 1.00 124.05 100 ALA A CA 1
ATOM 700 C C . ALA A 1 101 ? -24.442 -19.868 -28.696 1.00 119.46 100 ALA A C 1
ATOM 701 O O . ALA A 1 101 ? -24.718 -21.001 -29.112 1.00 130.85 100 ALA A O 1
ATOM 703 N N . LEU A 1 102 ? -24.899 -18.763 -29.292 1.00 109.53 101 LEU A N 1
ATOM 704 C CA . LEU A 1 102 ? -25.844 -18.857 -30.398 1.00 117.07 101 LEU A CA 1
ATOM 705 C C . LEU A 1 102 ? -25.191 -19.474 -31.628 1.00 115.96 101 LEU A C 1
ATOM 706 O O . LEU A 1 102 ? -25.774 -20.348 -32.280 1.00 118.12 101 LEU A O 1
ATOM 711 N N . ALA A 1 103 ? -23.982 -19.021 -31.972 1.00 115.62 102 ALA A N 1
ATOM 712 C CA . ALA A 1 103 ? -23.274 -19.612 -33.103 1.00 118.12 102 ALA A CA 1
ATOM 713 C C . ALA A 1 103 ? -22.844 -21.046 -32.811 1.00 121.98 102 ALA A C 1
ATOM 714 O O . ALA A 1 103 ? -22.830 -21.890 -33.722 1.00 127.21 102 ALA A O 1
ATOM 716 N N . SER A 1 104 ? -22.493 -21.336 -31.553 1.00 117.28 103 SER A N 1
ATOM 717 C CA . SER A 1 104 ? -22.112 -22.687 -31.171 1.00 112.25 103 SER A CA 1
ATOM 718 C C . SER A 1 104 ? -23.272 -23.649 -31.353 1.00 112.90 103 SER A C 1
ATOM 719 O O . SER A 1 104 ? -23.074 -24.801 -31.762 1.00 121.78 103 SER A O 1
ATOM 722 N N . GLY A 1 105 ? -24.493 -23.191 -31.071 1.00 120.07 104 GLY A N 1
ATOM 723 C CA . GLY A 1 105 ? -25.640 -24.055 -31.283 1.00 108.80 104 GLY A CA 1
ATOM 724 C C . GLY A 1 105 ? -25.794 -24.453 -32.739 1.00 112.48 104 GLY A C 1
ATOM 725 O O . GLY A 1 105 ? -26.061 -25.617 -33.049 1.00 129.51 104 GLY A O 1
ATOM 726 N N . ILE A 1 106 ? -25.530 -23.520 -33.656 1.00 107.56 105 ILE A N 1
ATOM 727 C CA . ILE A 1 106 ? -25.686 -23.827 -35.073 1.00 110.61 105 ILE A CA 1
ATOM 728 C C . ILE A 1 106 ? -24.567 -24.742 -35.557 1.00 124.68 105 ILE A C 1
ATOM 729 O O . ILE A 1 106 ? -24.813 -25.722 -36.278 1.00 132.66 105 ILE A O 1
ATOM 734 N N . VAL A 1 107 ? -23.323 -24.454 -35.162 1.00 125.31 106 VAL A N 1
ATOM 735 C CA . VAL A 1 107 ? -22.213 -25.273 -35.648 1.00 123.53 106 VAL A CA 1
ATOM 736 C C . VAL A 1 107 ? -22.291 -26.684 -35.071 1.00 122.35 106 VAL A C 1
ATOM 737 O O . VAL A 1 107 ? -21.971 -27.661 -35.757 1.00 123.99 106 VAL A O 1
ATOM 741 N N . TYR A 1 108 ? -22.697 -26.821 -33.807 1.00 118.90 107 TYR A N 1
ATOM 742 C CA . TYR A 1 108 ? -22.883 -28.146 -33.231 1.00 130.01 107 TYR A CA 1
ATOM 743 C C . TYR A 1 108 ? -24.208 -28.782 -33.632 1.00 149.04 107 TYR A C 1
ATOM 744 O O . TYR A 1 108 ? -24.424 -29.962 -33.336 1.00 172.97 107 TYR A O 1
ATOM 753 N N . GLY A 1 109 ? -25.092 -28.031 -34.285 1.00 153.84 108 GLY A N 1
ATOM 754 C CA . GLY A 1 109 ? -26.270 -28.595 -34.905 1.00 170.75 108 GLY A CA 1
ATOM 755 C C . GLY A 1 109 ? -25.975 -29.209 -36.255 1.00 193.73 108 GLY A C 1
ATOM 756 O O . GLY A 1 109 ? -26.558 -30.237 -36.613 1.00 194.75 108 GLY A O 1
ATOM 757 N N . THR A 1 110 ? -25.067 -28.593 -37.017 1.00 190.42 109 THR A N 1
ATOM 758 C CA . THR A 1 110 ? -24.730 -29.173 -38.314 1.00 196.50 109 THR A CA 1
ATOM 759 C C . THR A 1 110 ? -23.889 -30.437 -38.161 1.00 199.87 109 THR A C 1
ATOM 760 O O . THR A 1 110 ? -23.930 -31.311 -39.035 1.00 207.29 109 THR A O 1
ATOM 764 N N . ARG A 1 111 ? -23.118 -30.545 -37.080 1.00 182.26 110 ARG A N 1
ATOM 765 C CA . ARG A 1 111 ? -22.322 -31.741 -36.797 1.00 168.74 110 ARG A CA 1
ATOM 766 C C . ARG A 1 111 ? -23.183 -33.004 -36.795 1.00 188.44 110 ARG A C 1
ATOM 767 O O . ARG A 1 111 ? -23.252 -33.730 -37.787 1.00 193.49 110 ARG A O 1
ATOM 769 N N . ASN A 1 113 ? -17.889 -35.709 -35.555 1.00 174.83 112 ASN A N 1
ATOM 770 C CA . ASN A 1 113 ? -17.364 -37.060 -35.407 1.00 180.64 112 ASN A CA 1
ATOM 771 C C . ASN A 1 113 ? -17.537 -37.551 -33.974 1.00 194.33 112 ASN A C 1
ATOM 772 O O . ASN A 1 113 ? -16.604 -37.492 -33.172 1.00 195.95 112 ASN A O 1
ATOM 774 N N . GLY A 1 114 ? -18.740 -38.031 -33.664 1.00 195.95 113 GLY A N 1
ATOM 775 C CA . GLY A 1 114 ? -19.053 -38.519 -32.334 1.00 194.50 113 GLY A CA 1
ATOM 776 C C . GLY A 1 114 ? -18.801 -37.493 -31.248 1.00 200.12 113 GLY A C 1
ATOM 777 O O . GLY A 1 114 ? -19.677 -36.686 -30.925 1.00 202.24 113 GLY A O 1
ATOM 778 N N . ASN A 1 115 ? -17.581 -37.504 -30.702 1.00 194.69 114 ASN A N 1
ATOM 779 C CA . ASN A 1 115 ? -17.168 -36.577 -29.655 1.00 188.72 114 ASN A CA 1
ATOM 780 C C . ASN A 1 115 ? -15.783 -35.987 -29.904 1.00 175.49 114 ASN A C 1
ATOM 781 O O . ASN A 1 115 ? -15.283 -35.253 -29.042 1.00 176.21 114 ASN A O 1
ATOM 786 N N . ALA A 1 116 ? -15.111 -36.369 -30.995 1.00 170.64 115 ALA A N 1
ATOM 787 C CA . ALA A 1 116 ? -13.820 -35.781 -31.350 1.00 165.00 115 ALA A CA 1
ATOM 788 C C . ALA A 1 116 ? -13.816 -34.269 -31.135 1.00 148.08 115 ALA A C 1
ATOM 789 O O . ALA A 1 116 ? -13.006 -33.745 -30.362 1.00 136.76 115 ALA A O 1
ATOM 791 N N . ASN A 1 117 ? -14.728 -33.561 -31.817 1.00 150.73 116 ASN A N 1
ATOM 792 C CA . ASN A 1 117 ? -14.995 -32.129 -31.657 1.00 134.20 116 ASN A CA 1
ATOM 793 C C . ASN A 1 117 ? -13.786 -31.319 -31.204 1.00 147.17 116 ASN A C 1
ATOM 794 O O . ASN A 1 117 ? -13.645 -31.031 -30.012 1.00 155.14 116 ASN A O 1
ATOM 799 N N . LEU A 1 118 ? -12.911 -30.942 -32.139 1.00 142.85 117 LEU A N 1
ATOM 800 C CA . LEU A 1 118 ? -11.755 -30.123 -31.789 1.00 134.75 117 LEU A CA 1
ATOM 801 C C . LEU A 1 118 ? -12.147 -28.718 -31.343 1.00 118.43 117 LEU A C 1
ATOM 802 O O . LEU A 1 118 ? -11.324 -28.026 -30.736 1.00 117.15 117 LEU A O 1
ATOM 807 N N . GLY A 1 119 ? -13.387 -28.301 -31.583 1.00 105.68 118 GLY A N 1
ATOM 808 C CA . GLY A 1 119 ? -13.861 -26.984 -31.202 1.00 98.18 118 GLY A CA 1
ATOM 809 C C . GLY A 1 119 ? -14.306 -26.876 -29.758 1.00 106.40 118 GLY A C 1
ATOM 810 O O . GLY A 1 119 ? -15.079 -25.979 -29.409 1.00 113.80 118 GLY A O 1
ATOM 811 N N . LEU A 1 120 ? -13.829 -27.782 -28.909 1.00 112.35 119 LEU A N 1
ATOM 812 C CA . LEU A 1 120 ? -14.100 -27.751 -27.478 1.00 114.24 119 LEU A CA 1
ATOM 813 C C . LEU A 1 120 ? -12.758 -27.796 -26.768 1.00 125.10 119 LEU A C 1
ATOM 814 O O . LEU A 1 120 ? -11.977 -28.734 -26.964 1.00 118.39 119 LEU A O 1
ATOM 819 N N . ASN A 1 121 ? -12.509 -26.797 -25.932 1.00 140.45 120 ASN A N 1
ATOM 820 C CA . ASN A 1 121 ? -11.229 -26.671 -25.252 1.00 134.64 120 ASN A CA 1
ATOM 821 C C . ASN A 1 121 ? -11.104 -27.764 -24.201 1.00 135.17 120 ASN A C 1
ATOM 822 O O . ASN A 1 121 ? -11.770 -27.720 -23.162 1.00 146.60 120 ASN A O 1
ATOM 827 N N . ALA A 1 122 ? -10.275 -28.757 -24.484 1.00 124.95 121 ALA A N 1
ATOM 828 C CA . ALA A 1 122 ? -9.969 -29.834 -23.560 1.00 123.97 121 ALA A CA 1
ATOM 829 C C . ALA A 1 122 ? -8.471 -29.797 -23.270 1.00 127.12 121 ALA A C 1
ATOM 830 O O . ALA A 1 122 ? -7.764 -28.870 -23.673 1.00 149.92 121 ALA A O 1
ATOM 832 N N . LEU A 1 123 ? -7.982 -30.819 -22.581 1.00 112.43 122 LEU A N 1
ATOM 833 C CA . LEU A 1 123 ? -6.576 -30.905 -22.222 1.00 114.35 122 LEU A CA 1
ATOM 834 C C . LEU A 1 123 ? -5.965 -32.120 -22.902 1.00 136.55 122 LEU A C 1
ATOM 835 O O . LEU A 1 123 ? -6.596 -33.178 -22.987 1.00 163.77 122 LEU A O 1
ATOM 840 N N . SER A 1 124 ? -4.728 -31.964 -23.390 1.00 124.19 123 SER A N 1
ATOM 841 C CA . SER A 1 124 ? -4.057 -33.011 -24.162 1.00 126.34 123 SER A CA 1
ATOM 842 C C . SER A 1 124 ? -2.577 -33.011 -23.773 1.00 129.78 123 SER A C 1
ATOM 843 O O . SER A 1 124 ? -1.719 -32.483 -24.484 1.00 124.76 123 SER A O 1
ATOM 846 N N . GLY A 1 125 ? -2.285 -33.614 -22.624 1.00 142.33 124 GLY A N 1
ATOM 847 C CA . GLY A 1 125 ? -0.924 -33.821 -22.182 1.00 140.16 124 GLY A CA 1
ATOM 848 C C . GLY A 1 125 ? -0.415 -32.860 -21.132 1.00 139.53 124 GLY A C 1
ATOM 849 O O . GLY A 1 125 ? 0.796 -32.833 -20.885 1.00 130.45 124 GLY A O 1
ATOM 850 N N . VAL A 1 126 ? -1.291 -32.075 -20.504 1.00 141.51 125 VAL A N 1
ATOM 851 C CA . VAL A 1 126 ? -0.884 -31.108 -19.492 1.00 130.23 125 VAL A CA 1
ATOM 852 C C . VAL A 1 126 ? -1.884 -31.125 -18.345 1.00 126.33 125 VAL A C 1
ATOM 853 O O . VAL A 1 126 ? -3.084 -31.338 -18.541 1.00 125.03 125 VAL A O 1
ATOM 857 N N . THR A 1 127 ? -1.375 -30.889 -17.138 1.00 120.84 126 THR A N 1
ATOM 858 C CA . THR A 1 127 ? -2.227 -30.759 -15.972 1.00 122.53 126 THR A CA 1
ATOM 859 C C . THR A 1 127 ? -2.932 -29.406 -16.000 1.00 133.30 126 THR A C 1
ATOM 860 O O . THR A 1 127 ? -2.495 -28.484 -16.693 1.00 140.21 126 THR A O 1
ATOM 864 N N . PRO A 1 128 ? -4.044 -29.265 -15.271 1.00 139.40 127 PRO A N 1
ATOM 865 C CA . PRO A 1 128 ? -4.692 -27.946 -15.200 1.00 134.68 127 PRO A CA 1
ATOM 866 C C . PRO A 1 128 ? -3.765 -26.855 -14.696 1.00 140.15 127 PRO A C 1
ATOM 867 O O . PRO A 1 128 ? -3.849 -25.713 -15.170 1.00 136.37 127 PRO A O 1
ATOM 871 N N . SER A 1 129 ? -2.859 -27.182 -13.770 1.00 139.68 128 SER A N 1
ATOM 872 C CA . SER A 1 129 ? -1.898 -26.194 -13.290 1.00 135.80 128 SER A CA 1
ATOM 873 C C . SER A 1 129 ? -0.991 -25.716 -14.418 1.00 131.97 128 SER A C 1
ATOM 874 O O . SER A 1 129 ? -0.614 -24.540 -14.465 1.00 138.07 128 SER A O 1
ATOM 877 N N . GLN A 1 130 ? -0.635 -26.614 -15.338 1.00 121.04 129 GLN A N 1
ATOM 878 C CA . GLN A 1 130 ? 0.159 -26.222 -16.498 1.00 111.24 129 GLN A CA 1
ATOM 879 C C . GLN A 1 130 ? -0.705 -25.612 -17.593 1.00 107.07 129 GLN A C 1
ATOM 880 O O . GLN A 1 130 ? -0.243 -24.726 -18.327 1.00 104.66 129 GLN A O 1
ATOM 886 N N . GLY A 1 131 ? -1.953 -26.068 -17.716 1.00 107.07 130 GLY A N 1
ATOM 887 C CA . GLY A 1 131 ? -2.835 -25.502 -18.717 1.00 107.70 130 GLY A CA 1
ATOM 888 C C . GLY A 1 131 ? -3.144 -24.044 -18.451 1.00 118.39 130 GLY A C 1
ATOM 889 O O . GLY A 1 131 ? -3.279 -23.253 -19.390 1.00 124.90 130 GLY A O 1
ATOM 890 N N . VAL A 1 132 ? -3.230 -23.661 -17.173 1.00 127.24 131 VAL A N 1
ATOM 891 C CA . VAL A 1 132 ? -3.449 -22.257 -16.844 1.00 129.97 131 VAL A CA 1
ATOM 892 C C . VAL A 1 132 ? -2.264 -21.415 -17.294 1.00 126.08 131 VAL A C 1
ATOM 893 O O . VAL A 1 132 ? -2.442 -20.330 -17.854 1.00 127.53 131 VAL A O 1
ATOM 897 N N . GLY A 1 133 ? -1.039 -21.905 -17.084 1.00 117.46 132 GLY A N 1
ATOM 898 C CA . GLY A 1 133 ? 0.123 -21.159 -17.544 1.00 107.46 132 GLY A CA 1
ATOM 899 C C . GLY A 1 133 ? 0.189 -21.047 -19.057 1.00 101.31 132 GLY A C 1
ATOM 900 O O . GLY A 1 133 ? 0.526 -19.984 -19.600 1.00 106.94 132 GLY A O 1
ATOM 901 N N . ILE A 1 134 ? -0.169 -22.126 -19.760 1.00 98.76 133 ILE A N 1
ATOM 902 C CA . ILE A 1 134 ? -0.132 -22.091 -21.220 1.00 99.58 133 ILE A CA 1
ATOM 903 C C . ILE A 1 134 ? -1.154 -21.091 -21.744 1.00 93.92 133 ILE A C 1
ATOM 904 O O . ILE A 1 134 ? -0.839 -20.232 -22.582 1.00 91.91 133 ILE A O 1
ATOM 909 N N . GLU A 1 135 ? -2.379 -21.152 -21.216 1.00 100.75 134 GLU A N 1
ATOM 910 C CA . GLU A 1 135 ? -3.413 -20.221 -21.644 1.00 105.99 134 GLU A CA 1
ATOM 911 C C . GLU A 1 135 ? -3.066 -18.795 -21.243 1.00 117.25 134 GLU A C 1
ATOM 912 O O . GLU A 1 135 ? -3.356 -17.852 -21.989 1.00 127.80 134 GLU A O 1
ATOM 918 N N . LEU A 1 136 ? -2.368 -18.629 -20.117 1.00 116.14 135 LEU A N 1
ATOM 919 C CA . LEU A 1 136 ? -2.054 -17.295 -19.626 1.00 102.86 135 LEU A CA 1
ATOM 920 C C . LEU A 1 136 ? -1.034 -16.614 -20.517 1.00 91.81 135 LEU A C 1
ATOM 921 O O . LEU A 1 136 ? -1.204 -15.449 -20.876 1.00 90.29 135 LEU A O 1
ATOM 926 N N . LEU A 1 137 ? 0.038 -17.314 -20.883 1.00 92.33 136 LEU A N 1
ATOM 927 C CA . LEU A 1 137 ? 1.007 -16.675 -21.770 1.00 94.46 136 LEU A CA 1
ATOM 928 C C . LEU A 1 137 ? 0.447 -16.511 -23.182 1.00 102.90 136 LEU A C 1
ATOM 929 O O . LEU A 1 137 ? 0.674 -15.475 -23.833 1.00 113.63 136 LEU A O 1
ATOM 934 N N . ALA A 1 138 ? -0.337 -17.489 -23.656 1.00 93.65 137 ALA A N 1
ATOM 935 C CA . ALA A 1 138 ? -0.898 -17.386 -24.998 1.00 93.86 137 ALA A CA 1
ATOM 936 C C . ALA A 1 138 ? -1.937 -16.280 -25.111 1.00 106.05 137 ALA A C 1
ATOM 937 O O . ALA A 1 138 ? -2.155 -15.768 -26.214 1.00 112.51 137 ALA A O 1
ATOM 939 N N . THR A 1 139 ? -2.570 -15.890 -24.004 1.00 108.79 138 THR A N 1
ATOM 940 C CA . THR A 1 139 ? -3.466 -14.742 -24.022 1.00 105.00 138 THR A CA 1
ATOM 941 C C . THR A 1 139 ? -2.759 -13.449 -23.641 1.00 98.24 138 THR A C 1
ATOM 942 O O . THR A 1 139 ? -3.197 -12.365 -24.045 1.00 95.40 138 THR A O 1
ATOM 946 N N . PHE A 1 140 ? -1.685 -13.541 -22.855 1.00 99.71 139 PHE A N 1
ATOM 947 C CA . PHE A 1 140 ? -0.883 -12.371 -22.534 1.00 92.69 139 PHE A CA 1
ATOM 948 C C . PHE A 1 140 ? -0.315 -11.754 -23.798 1.00 103.37 139 PHE A C 1
ATOM 949 O O . PHE A 1 140 ? -0.390 -10.537 -23.994 1.00 118.16 139 PHE A O 1
ATOM 957 N N . GLN A 1 141 ? 0.261 -12.584 -24.675 1.00 96.67 140 GLN A N 1
ATOM 958 C CA . GLN A 1 141 ? 0.809 -12.023 -25.906 1.00 94.14 140 GLN A CA 1
ATOM 959 C C . GLN A 1 141 ? -0.282 -11.363 -26.741 1.00 92.25 140 GLN A C 1
ATOM 960 O O . GLN A 1 141 ? -0.065 -10.287 -27.312 1.00 107.88 140 GLN A O 1
ATOM 966 N N . LEU A 1 142 ? -1.486 -11.941 -26.740 1.00 83.51 141 LEU A N 1
ATOM 967 C CA . LEU A 1 142 ? -2.576 -11.412 -27.553 1.00 84.45 141 LEU A CA 1
ATOM 968 C C . LEU A 1 142 ? -3.067 -10.073 -27.020 1.00 98.72 141 LEU A C 1
ATOM 969 O O . LEU A 1 142 ? -3.206 -9.105 -27.776 1.00 116.98 141 LEU A O 1
ATOM 974 N N . VAL A 1 143 ? -3.367 -10.008 -25.723 1.00 87.20 142 VAL A N 1
ATOM 975 C CA . VAL A 1 143 ? -3.876 -8.767 -25.151 1.00 84.41 142 VAL A CA 1
ATOM 976 C C . VAL A 1 143 ? -2.800 -7.688 -25.173 1.00 86.35 142 VAL A C 1
ATOM 977 O O . VAL A 1 143 ? -3.096 -6.507 -25.393 1.00 92.79 142 VAL A O 1
ATOM 981 N N . LEU A 1 144 ? -1.535 -8.069 -24.963 1.00 81.24 143 LEU A N 1
ATOM 982 C CA . LEU A 1 144 ? -0.448 -7.108 -25.098 1.00 80.55 143 LEU A CA 1
ATOM 983 C C . LEU A 1 144 ? -0.388 -6.548 -26.511 1.00 88.15 143 LEU A C 1
ATOM 984 O O . LEU A 1 144 ? -0.216 -5.338 -26.699 1.00 105.54 143 LEU A O 1
ATOM 989 N N . CYS A 1 145 ? -0.566 -7.407 -27.520 1.00 78.23 144 CYS A N 1
ATOM 990 C CA . CYS A 1 145 ? -0.561 -6.930 -28.898 1.00 81.98 144 CYS A CA 1
ATOM 991 C C . CYS A 1 145 ? -1.734 -5.999 -29.164 1.00 96.27 144 CYS A C 1
ATOM 992 O O . CYS A 1 145 ? -1.570 -4.954 -29.803 1.00 106.52 144 CYS A O 1
ATOM 995 N N . VAL A 1 146 ? -2.924 -6.363 -28.683 1.00 88.71 145 VAL A N 1
ATOM 996 C CA . VAL A 1 146 ? -4.105 -5.535 -28.912 1.00 93.66 145 VAL A CA 1
ATOM 997 C C . VAL A 1 146 ? -3.936 -4.167 -28.263 1.00 86.17 145 VAL A C 1
ATOM 998 O O . VAL A 1 146 ? -4.240 -3.134 -28.871 1.00 94.70 145 VAL A O 1
ATOM 1002 N N . ILE A 1 147 ? -3.436 -4.136 -27.026 1.00 90.20 146 ILE A N 1
ATOM 1003 C CA . ILE A 1 147 ? -3.306 -2.868 -26.314 1.00 81.09 146 ILE A CA 1
ATOM 1004 C C . ILE A 1 147 ? -2.203 -2.012 -26.925 1.00 97.02 146 ILE A C 1
ATOM 1005 O O . ILE A 1 147 ? -2.357 -0.792 -27.070 1.00 109.09 146 ILE A O 1
ATOM 1010 N N . ALA A 1 148 ? -1.081 -2.627 -27.309 1.00 85.93 147 ALA A N 1
ATOM 1011 C CA . ALA A 1 148 ? 0.025 -1.856 -27.868 1.00 97.79 147 ALA A CA 1
ATOM 1012 C C . ALA A 1 148 ? -0.303 -1.337 -29.263 1.00 94.26 147 ALA A C 1
ATOM 1013 O O . ALA A 1 148 ? 0.085 -0.220 -29.621 1.00 101.93 147 ALA A O 1
ATOM 1015 N N . VAL A 1 149 ? -1.015 -2.130 -30.066 1.00 83.33 148 VAL A N 1
ATOM 1016 C CA . VAL A 1 149 ? -1.332 -1.703 -31.423 1.00 86.59 148 VAL A CA 1
ATOM 1017 C C . VAL A 1 149 ? -2.443 -0.662 -31.441 1.00 87.11 148 VAL A C 1
ATOM 1018 O O . VAL A 1 149 ? -2.539 0.113 -32.402 1.00 90.73 148 VAL A O 1
ATOM 1022 N N . THR A 1 150 ? -3.280 -0.614 -30.405 1.00 99.12 149 THR A N 1
ATOM 1023 C CA . THR A 1 150 ? -4.324 0.394 -30.281 1.00 103.45 149 THR A CA 1
ATOM 1024 C C . THR A 1 150 ? -3.919 1.534 -29.355 1.00 100.59 149 THR A C 1
ATOM 1025 O O . THR A 1 150 ? -4.779 2.310 -28.927 1.00 96.81 149 THR A O 1
ATOM 1029 N N . ASP A 1 151 ? -2.631 1.647 -29.036 1.00 116.69 150 ASP A N 1
ATOM 1030 C CA . ASP A 1 151 ? -2.129 2.745 -28.217 1.00 122.12 150 ASP A CA 1
ATOM 1031 C C . ASP A 1 151 ? -2.219 4.040 -29.016 1.00 122.41 150 ASP A C 1
ATOM 1032 O O . ASP A 1 151 ? -1.502 4.220 -30.005 1.00 129.08 150 ASP A O 1
ATOM 1037 N N . LYS A 1 152 ? -3.103 4.943 -28.590 1.00 116.61 151 LYS A N 1
ATOM 1038 C CA . LYS A 1 152 ? -3.331 6.194 -29.304 1.00 122.42 151 LYS A CA 1
ATOM 1039 C C . LYS A 1 152 ? -2.150 7.155 -29.227 1.00 121.12 151 LYS A C 1
ATOM 1040 O O . LYS A 1 152 ? -2.204 8.215 -29.860 1.00 132.37 151 LYS A O 1
ATOM 1046 N N . ARG A 1 153 ? -1.097 6.822 -28.485 1.00 110.62 152 ARG A N 1
ATOM 1047 C CA . ARG A 1 153 ? 0.089 7.661 -28.389 1.00 114.15 152 ARG A CA 1
ATOM 1048 C C . ARG A 1 153 ? 1.156 7.301 -29.416 1.00 108.40 152 ARG A C 1
ATOM 1049 O O . ARG A 1 153 ? 2.256 7.861 -29.370 1.00 106.85 152 ARG A O 1
ATOM 1057 N N . ARG A 1 154 ? 0.862 6.386 -30.334 1.00 117.43 153 ARG A N 1
ATOM 1058 C CA . ARG A 1 154 ? 1.829 5.911 -31.314 1.00 121.37 153 ARG A CA 1
ATOM 1059 C C . ARG A 1 154 ? 1.418 6.347 -32.713 1.00 120.69 153 ARG A C 1
ATOM 1060 O O . ARG A 1 154 ? 0.228 6.364 -33.045 1.00 131.40 153 ARG A O 1
ATOM 1068 N N . ARG A 1 155 ? 2.410 6.701 -33.531 1.00 107.64 154 ARG A N 1
ATOM 1069 C CA . ARG A 1 155 ? 2.187 7.051 -34.928 1.00 107.40 154 ARG A CA 1
ATOM 1070 C C . ARG A 1 155 ? 2.991 6.182 -35.889 1.00 107.88 154 ARG A C 1
ATOM 1071 O O . ARG A 1 155 ? 2.994 6.450 -37.096 1.00 100.30 154 ARG A O 1
ATOM 1079 N N . ASP A 1 156 ? 3.670 5.149 -35.389 1.00 117.12 155 ASP A N 1
ATOM 1080 C CA . ASP A 1 156 ? 4.473 4.260 -36.220 1.00 112.04 155 ASP A CA 1
ATOM 1081 C C . ASP A 1 156 ? 3.703 3.053 -36.743 1.00 107.42 155 ASP A C 1
ATOM 1082 O O . ASP A 1 156 ? 4.245 2.304 -37.564 1.00 109.48 155 ASP A O 1
ATOM 1087 N N . VAL A 1 157 ? 2.466 2.842 -36.297 1.00 101.70 156 VAL A N 1
ATOM 1088 C CA . VAL A 1 157 ? 1.667 1.710 -36.755 1.00 94.45 156 VAL A CA 1
ATOM 1089 C C . VAL A 1 157 ? 1.106 2.011 -38.138 1.00 93.70 156 VAL A C 1
ATOM 1090 O O . VAL A 1 157 ? -0.039 2.456 -38.276 1.00 94.63 156 VAL A O 1
ATOM 1094 N N . THR A 1 158 ? 1.909 1.767 -39.173 1.00 94.70 157 THR A N 1
ATOM 1095 C CA . THR A 1 158 ? 1.516 2.036 -40.549 1.00 102.77 157 THR A CA 1
ATOM 1096 C C . THR A 1 158 ? 1.018 0.788 -41.267 1.00 111.64 157 THR A C 1
ATOM 1097 O O . THR A 1 158 ? 0.832 0.820 -42.488 1.00 114.36 157 THR A O 1
ATOM 1101 N N . GLY A 1 159 ? 0.802 -0.305 -40.540 1.00 109.20 158 GLY A N 1
ATOM 1102 C CA . GLY A 1 159 ? 0.306 -1.538 -41.109 1.00 107.08 158 GLY A CA 1
ATOM 1103 C C . GLY A 1 159 ? -1.128 -1.819 -40.690 1.00 101.68 158 GLY A C 1
ATOM 1104 O O . GLY A 1 159 ? -1.792 -1.024 -40.030 1.00 98.66 158 GLY A O 1
ATOM 1105 N N . SER A 1 160 ? -1.602 -2.991 -41.102 1.00 99.94 159 SER A N 1
ATOM 1106 C CA . SER A 1 160 ? -2.953 -3.434 -40.767 1.00 90.04 159 SER A CA 1
ATOM 1107 C C . SER A 1 160 ? -2.958 -3.919 -39.323 1.00 85.59 159 SER A C 1
ATOM 1108 O O . SER A 1 160 ? -2.469 -5.009 -39.017 1.00 114.38 159 SER A O 1
ATOM 1111 N N . ALA A 1 161 ? -3.501 -3.097 -38.425 1.00 73.02 160 ALA A N 1
ATOM 1112 C CA . ALA A 1 161 ? -3.603 -3.498 -37.025 1.00 72.04 160 ALA A CA 1
ATOM 1113 C C . ALA A 1 161 ? -4.524 -4.697 -36.818 1.00 92.23 160 ALA A C 1
ATOM 1114 O O . ALA A 1 161 ? -4.161 -5.589 -36.029 1.00 135.36 160 ALA A O 1
ATOM 1116 N N . PRO A 1 162 ? -5.700 -4.786 -37.455 1.00 80.54 161 PRO A N 1
ATOM 1117 C CA . PRO A 1 162 ? -6.481 -6.025 -37.336 1.00 83.01 161 PRO A CA 1
ATOM 1118 C C . PRO A 1 162 ? -5.719 -7.247 -37.804 1.00 87.31 161 PRO A C 1
ATOM 1119 O O . PRO A 1 162 ? -5.883 -8.326 -37.222 1.00 84.04 161 PRO A O 1
ATOM 1123 N N . LEU A 1 163 ? -4.881 -7.112 -38.834 1.00 85.75 162 LEU A N 1
ATOM 1124 C CA . LEU A 1 163 ? -4.067 -8.243 -39.265 1.00 70.37 162 LEU A CA 1
ATOM 1125 C C . LEU A 1 163 ? -3.049 -8.622 -38.198 1.00 70.93 162 LEU A C 1
ATOM 1126 O O . LEU A 1 163 ? -2.789 -9.809 -37.979 1.00 76.08 162 LEU A O 1
ATOM 1131 N N . ALA A 1 164 ? -2.464 -7.632 -37.520 1.00 73.03 163 ALA A N 1
ATOM 1132 C CA . ALA A 1 164 ? -1.526 -7.948 -36.448 1.00 89.19 163 ALA A CA 1
ATOM 1133 C C . ALA A 1 164 ? -2.228 -8.678 -35.310 1.00 83.20 163 ALA A C 1
ATOM 1134 O O . ALA A 1 164 ? -1.688 -9.639 -34.750 1.00 111.39 163 ALA A O 1
ATOM 1136 N N . ILE A 1 165 ? -3.461 -8.274 -34.993 1.00 73.19 164 ILE A N 1
ATOM 1137 C CA . ILE A 1 165 ? -4.185 -8.926 -33.905 1.00 77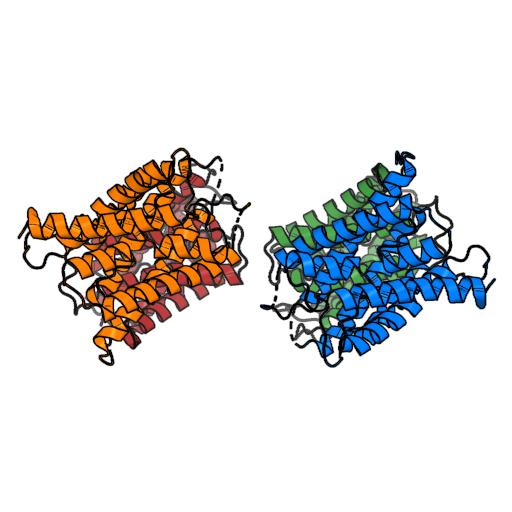.15 164 ILE A CA 1
ATOM 1138 C C . ILE A 1 165 ? -4.604 -10.339 -34.308 1.00 95.23 164 ILE A C 1
ATOM 1139 O O . ILE A 1 165 ? -4.515 -11.285 -33.510 1.00 93.18 164 ILE A O 1
ATOM 1144 N N . GLY A 1 166 ? -5.049 -10.510 -35.555 1.00 84.58 165 GLY A N 1
ATOM 1145 C CA . GLY A 1 166 ? -5.393 -11.837 -36.034 1.00 73.58 165 GLY A CA 1
ATOM 1146 C C . GLY A 1 166 ? -4.197 -12.768 -36.071 1.00 92.12 165 GLY A C 1
ATOM 1147 O O . GLY A 1 166 ? -4.304 -13.947 -35.728 1.00 109.09 165 GLY A O 1
ATOM 1148 N N . LEU A 1 167 ? -3.038 -12.252 -36.487 1.00 81.70 166 LEU A N 1
ATOM 1149 C CA . LEU A 1 167 ? -1.829 -13.064 -36.463 1.00 74.88 166 LEU A CA 1
ATOM 1150 C C . LEU A 1 167 ? -1.389 -13.363 -35.039 1.00 73.69 166 LEU A C 1
ATOM 1151 O O . LEU A 1 167 ? -0.787 -14.410 -34.790 1.00 83.08 166 LEU A O 1
ATOM 1156 N N . SER A 1 168 ? -1.699 -12.479 -34.087 1.00 74.83 167 SER A N 1
ATOM 1157 C CA . SER A 1 168 ? -1.429 -12.802 -32.689 1.00 80.32 167 SER A CA 1
ATOM 1158 C C . SER A 1 168 ? -2.308 -13.954 -32.218 1.00 96.16 167 SER A C 1
ATOM 1159 O O . SER A 1 168 ? -1.843 -14.850 -31.500 1.00 115.63 167 SER A O 1
ATOM 1162 N N . VAL A 1 169 ? -3.580 -13.950 -32.623 1.00 88.48 168 VAL A N 1
ATOM 1163 C CA . VAL A 1 169 ? -4.464 -15.070 -32.305 1.00 86.37 168 VAL A CA 1
ATOM 1164 C C . VAL A 1 169 ? -3.945 -16.355 -32.942 1.00 89.38 168 VAL A C 1
ATOM 1165 O O . VAL A 1 169 ? -3.924 -17.422 -32.312 1.00 110.15 168 VAL A O 1
ATOM 1169 N N . CYS A 1 170 ? -3.515 -16.270 -34.202 1.00 82.92 169 CYS A N 1
ATOM 1170 C CA . CYS A 1 170 ? -2.988 -17.440 -34.897 1.00 72.97 169 CYS A CA 1
ATOM 1171 C C . CYS A 1 170 ? -1.721 -17.956 -34.221 1.00 74.75 169 CYS A C 1
ATOM 1172 O O . CYS A 1 170 ? -1.489 -19.167 -34.163 1.00 91.57 169 CYS A O 1
ATOM 1175 N N . LEU A 1 171 ? -0.890 -17.049 -33.707 1.00 75.50 170 LEU A N 1
ATOM 1176 C CA . LEU A 1 171 ? 0.300 -17.449 -32.963 1.00 82.94 170 LEU A CA 1
ATOM 1177 C C . LEU A 1 171 ? -0.073 -18.159 -31.669 1.00 87.69 170 LEU A C 1
ATOM 1178 O O . LEU A 1 171 ? 0.529 -19.184 -31.314 1.00 92.08 170 LEU A O 1
ATOM 1183 N N . GLY A 1 172 ? -1.057 -17.621 -30.945 1.00 87.22 171 GLY A N 1
ATOM 1184 C CA . GLY A 1 172 ? -1.521 -18.293 -29.746 1.00 93.44 171 GLY A CA 1
ATOM 1185 C C . GLY A 1 172 ? -2.070 -19.673 -30.041 1.00 99.28 171 GLY A C 1
ATOM 1186 O O . GLY A 1 172 ? -1.926 -20.592 -29.229 1.00 104.70 171 GLY A O 1
ATOM 1187 N N . HIS A 1 173 ? -2.673 -19.849 -31.217 1.00 101.55 172 HIS A N 1
ATOM 1188 C CA . HIS A 1 173 ? -3.133 -21.176 -31.611 1.00 93.00 172 HIS A CA 1
ATOM 1189 C C . HIS A 1 173 ? -1.961 -22.093 -31.931 1.00 94.39 172 HIS A C 1
ATOM 1190 O O . HIS A 1 173 ? -1.909 -23.236 -31.463 1.00 103.31 172 HIS A O 1
ATOM 1197 N N . LEU A 1 174 ? -1.004 -21.605 -32.721 1.00 86.22 173 LEU A N 1
ATOM 1198 C CA . LEU A 1 174 ? 0.166 -22.410 -33.051 1.00 82.90 173 LEU A CA 1
ATOM 1199 C C . LEU A 1 174 ? 0.926 -22.830 -31.801 1.00 88.24 173 LEU A C 1
ATOM 1200 O O . LEU A 1 174 ? 1.618 -23.855 -31.810 1.00 105.44 173 LEU A O 1
ATOM 1205 N N . ALA A 1 175 ? 0.808 -22.062 -30.719 1.00 85.01 174 ALA A N 1
ATOM 1206 C CA . ALA A 1 175 ? 1.529 -22.392 -29.497 1.00 97.64 174 ALA A CA 1
ATOM 1207 C C . ALA A 1 175 ? 0.707 -23.177 -28.479 1.00 100.29 174 ALA A C 1
ATOM 1208 O O . ALA A 1 175 ? 1.296 -23.893 -27.661 1.00 96.76 174 ALA A O 1
ATOM 1210 N N . ALA A 1 176 ? -0.624 -23.089 -28.511 1.00 101.78 175 ALA A N 1
ATOM 1211 C CA . ALA A 1 176 ? -1.442 -23.664 -27.451 1.00 100.61 175 ALA A CA 1
ATOM 1212 C C . ALA A 1 176 ? -2.477 -24.682 -27.916 1.00 99.02 175 ALA A C 1
ATOM 1213 O O . ALA A 1 176 ? -3.195 -25.230 -27.071 1.00 102.33 175 ALA A O 1
ATOM 1215 N N . ILE A 1 177 ? -2.581 -24.962 -29.216 1.00 89.33 176 ILE A N 1
ATOM 1216 C CA . ILE A 1 177 ? -3.616 -25.884 -29.676 1.00 91.14 176 ILE A CA 1
ATOM 1217 C C . ILE A 1 177 ? -3.281 -27.341 -29.366 1.00 104.74 176 ILE A C 1
ATOM 1218 O O . ILE A 1 177 ? -4.193 -28.173 -29.287 1.00 111.42 176 ILE A O 1
ATOM 1223 N N . SER A 1 178 ? -2.005 -27.673 -29.175 1.00 101.86 177 SER A N 1
ATOM 1224 C CA . SER A 1 178 ? -1.612 -29.044 -28.875 1.00 106.41 177 SER A CA 1
ATOM 1225 C C . SER A 1 178 ? -1.635 -29.368 -27.387 1.00 107.81 177 SER A C 1
ATOM 1226 O O . SER A 1 178 ? -1.684 -30.550 -27.026 1.00 116.79 177 SER A O 1
ATOM 1229 N N . TYR A 1 179 ? -1.600 -28.357 -26.519 1.00 107.81 178 TYR A N 1
ATOM 1230 C CA . TYR A 1 179 ? -1.637 -28.563 -25.076 1.00 112.82 178 TYR A CA 1
ATOM 1231 C C . TYR A 1 179 ? -3.043 -28.425 -24.507 1.00 124.83 178 TYR A C 1
ATOM 1232 O O . TYR A 1 179 ? -3.516 -29.315 -23.795 1.00 142.37 178 TYR A O 1
ATOM 1241 N N . THR A 1 180 ? -3.721 -27.320 -24.811 1.00 116.69 179 THR A N 1
ATOM 1242 C CA . THR A 1 180 ? -5.039 -27.033 -24.268 1.00 115.55 179 THR A CA 1
ATOM 1243 C C . THR A 1 180 ? -6.086 -26.795 -25.344 1.00 118.52 179 THR A C 1
ATOM 1244 O O . THR A 1 180 ? -7.226 -26.446 -25.011 1.00 115.05 179 THR A O 1
ATOM 1248 N N . GLY A 1 181 ? -5.739 -26.957 -26.620 1.00 130.56 180 GLY A N 1
ATOM 1249 C CA . GLY A 1 181 ? -6.641 -26.595 -27.687 1.00 126.66 180 GLY A CA 1
ATOM 1250 C C . GLY A 1 181 ? -6.665 -25.117 -27.992 1.00 118.49 180 GLY A C 1
ATOM 1251 O O . GLY A 1 181 ? -7.335 -24.710 -28.950 1.00 102.06 180 GLY A O 1
ATOM 1252 N N . CYS A 1 182 ? -5.968 -24.306 -27.193 1.00 115.43 181 CYS A N 1
ATOM 1253 C CA . CYS A 1 182 ? -5.881 -22.860 -27.347 1.00 116.75 181 CYS A CA 1
ATOM 1254 C C . CYS A 1 182 ? -7.243 -22.214 -27.149 1.00 102.97 181 CYS A C 1
ATOM 1255 O O . CYS A 1 182 ? -8.023 -22.086 -28.098 1.00 104.18 181 CYS A O 1
ATOM 1258 N N . GLY A 1 183 ? -7.533 -21.804 -25.918 1.00 104.53 182 GLY A N 1
ATOM 1259 C CA . GLY A 1 183 ? -8.762 -21.094 -25.638 1.00 106.02 182 GLY A CA 1
ATOM 1260 C C . GLY A 1 183 ? -8.598 -19.616 -25.916 1.00 98.00 182 GLY A C 1
ATOM 1261 O O . GLY A 1 183 ? -9.214 -19.082 -26.843 1.00 86.25 182 GLY A O 1
ATOM 1262 N N . ILE A 1 184 ? -7.751 -18.960 -25.114 1.00 101.62 183 ILE A N 1
ATOM 1263 C CA . ILE A 1 184 ? -7.417 -17.536 -25.195 1.00 110.43 183 ILE A CA 1
ATOM 1264 C C . ILE A 1 184 ? -8.646 -16.682 -25.496 1.00 111.40 183 ILE A C 1
ATOM 1265 O O . ILE A 1 184 ? -8.540 -15.604 -26.092 1.00 127.63 183 ILE A O 1
ATOM 1270 N N . ASN A 1 185 ? -9.810 -17.132 -25.032 1.00 101.26 184 ASN A N 1
ATOM 1271 C CA . ASN A 1 185 ? -11.081 -16.471 -25.293 1.00 89.45 184 ASN A CA 1
ATOM 1272 C C . ASN A 1 185 ? -12.154 -17.117 -24.425 1.00 96.90 184 ASN A C 1
ATOM 1273 O O . ASN A 1 185 ? -12.742 -18.134 -24.813 1.00 117.17 184 ASN A O 1
ATOM 1278 N N . PRO A 1 186 ? -12.424 -16.561 -23.240 1.00 69.81 185 PRO A N 1
ATOM 1279 C CA . PRO A 1 186 ? -13.408 -17.182 -22.336 1.00 77.74 185 PRO A CA 1
ATOM 1280 C C . PRO A 1 186 ? -14.788 -17.362 -22.946 1.00 79.18 185 PRO A C 1
ATOM 1281 O O . PRO A 1 186 ? -15.489 -18.317 -22.590 1.00 88.70 185 PRO A O 1
ATOM 1285 N N . ALA A 1 187 ? -15.167 -16.450 -23.847 1.00 75.91 186 ALA A N 1
ATOM 1286 C CA . ALA A 1 187 ? -16.490 -16.502 -24.513 1.00 81.71 186 ALA A CA 1
ATOM 1287 C C . ALA A 1 187 ? -16.493 -17.604 -25.578 1.00 93.03 186 ALA A C 1
ATOM 1288 O O . ALA A 1 187 ? -17.576 -18.160 -25.852 1.00 110.02 186 ALA A O 1
ATOM 1290 N N . ARG A 1 188 ? -15.323 -17.900 -26.152 1.00 68.25 187 ARG A N 1
ATOM 1291 C CA . ARG A 1 188 ? -15.200 -18.950 -27.200 1.00 82.82 187 ARG A CA 1
ATOM 1292 C C . ARG A 1 188 ? -15.085 -20.323 -26.529 1.00 81.35 187 ARG A C 1
ATOM 1293 O O . ARG A 1 188 ? -15.287 -21.339 -27.223 1.00 108.09 187 ARG A O 1
ATOM 1301 N N . SER A 1 189 ? -14.774 -20.342 -25.229 1.00 91.59 188 SER A N 1
ATOM 1302 C CA . SER A 1 189 ? -14.632 -21.613 -24.470 1.00 100.13 188 SER A CA 1
ATOM 1303 C C . SER A 1 189 ? -15.950 -21.949 -23.763 1.00 107.14 188 SER A C 1
ATOM 1304 O O . SER A 1 189 ? -16.124 -23.116 -23.359 1.00 123.87 188 SER A O 1
ATOM 1307 N N . PHE A 1 190 ? -16.837 -20.958 -23.625 1.00 99.01 189 PHE A N 1
ATOM 1308 C CA . PHE A 1 190 ? -18.123 -21.157 -22.968 1.00 107.80 189 PHE A CA 1
ATOM 1309 C C . PHE A 1 190 ? -19.165 -21.742 -23.916 1.00 109.55 189 PHE A C 1
ATOM 1310 O O . PHE A 1 190 ? -19.950 -22.608 -23.513 1.00 126.03 189 PHE A O 1
ATOM 1318 N N . GLY A 1 191 ? -19.188 -21.281 -25.166 1.00 103.19 190 GLY A N 1
ATOM 1319 C CA . GLY A 1 191 ? -20.185 -21.686 -26.133 1.00 108.61 190 GLY A CA 1
ATOM 1320 C C . GLY A 1 191 ? -20.313 -23.186 -26.313 1.00 115.34 190 GLY A C 1
ATOM 1321 O O . GLY A 1 191 ? -21.358 -23.781 -26.027 1.00 125.39 190 GLY A O 1
ATOM 1322 N N . PRO A 1 192 ? -19.259 -23.820 -26.834 1.00 103.45 191 PRO A N 1
ATOM 1323 C CA . PRO A 1 192 ? -19.282 -25.287 -26.960 1.00 106.40 191 PRO A CA 1
ATOM 1324 C C . PRO A 1 192 ? -19.474 -26.004 -25.636 1.00 100.90 191 PRO A C 1
ATOM 1325 O O . PRO A 1 192 ? -20.145 -27.044 -25.591 1.00 111.99 191 PRO A O 1
ATOM 1329 N N . ALA A 1 193 ? -18.892 -25.484 -24.553 1.00 95.64 192 ALA A N 1
ATOM 1330 C CA . ALA A 1 193 ? -19.077 -26.111 -23.250 1.00 102.60 192 ALA A CA 1
ATOM 1331 C C . ALA A 1 193 ? -20.519 -25.999 -22.775 1.00 114.22 192 ALA A C 1
ATOM 1332 O O . ALA A 1 193 ? -20.979 -26.838 -21.992 1.00 123.62 192 ALA A O 1
ATOM 1334 N N . LEU A 1 194 ? -21.244 -24.977 -23.234 1.00 112.55 193 LEU A N 1
ATOM 1335 C CA . LEU A 1 194 ? -22.651 -24.842 -22.878 1.00 119.14 193 LEU A CA 1
ATOM 1336 C C . LEU A 1 194 ? -23.540 -25.716 -23.754 1.00 117.58 193 LEU A C 1
ATOM 1337 O O . LEU A 1 194 ? -24.460 -26.370 -23.250 1.00 125.59 193 LEU A O 1
ATOM 1342 N N . ILE A 1 195 ? -23.277 -25.745 -25.063 1.00 105.72 194 ILE A N 1
ATOM 1343 C CA . ILE A 1 195 ? -24.121 -26.516 -25.970 1.00 107.43 194 ILE A CA 1
ATOM 1344 C C . ILE A 1 195 ? -23.932 -28.011 -25.745 1.00 111.56 194 ILE A C 1
ATOM 1345 O O . ILE A 1 195 ? -24.904 -28.776 -25.722 1.00 120.96 194 ILE A O 1
ATOM 1350 N N . LEU A 1 196 ? -22.687 -28.452 -25.568 1.00 108.57 195 LEU A N 1
ATOM 1351 C CA . LEU A 1 196 ? -22.426 -29.855 -25.279 1.00 122.62 195 LEU A CA 1
ATOM 1352 C C . LEU A 1 196 ? -22.655 -30.210 -23.818 1.00 129.39 195 LEU A C 1
ATOM 1353 O O . LEU A 1 196 ? -22.689 -31.401 -23.488 1.00 137.29 195 LEU A O 1
ATOM 1358 N N . ASN A 1 197 ? -22.814 -29.212 -22.947 1.00 131.84 196 ASN A N 1
ATOM 1359 C CA . ASN A 1 197 ? -23.005 -29.420 -21.512 1.00 144.05 196 ASN A CA 1
ATOM 1360 C C . ASN A 1 197 ? -21.850 -30.239 -20.933 1.00 145.62 196 ASN A C 1
ATOM 1361 O O . ASN A 1 197 ? -22.030 -31.314 -20.358 1.00 147.07 196 ASN A O 1
ATOM 1366 N N . ASN A 1 198 ? -20.644 -29.699 -21.103 1.00 147.80 197 ASN A N 1
ATOM 1367 C CA . ASN A 1 198 ? -19.417 -30.340 -20.634 1.00 144.44 197 ASN A CA 1
ATOM 1368 C C . ASN A 1 198 ? -18.496 -29.227 -20.147 1.00 134.15 197 ASN A C 1
ATOM 1369 O O . ASN A 1 198 ? -17.779 -28.613 -20.943 1.00 129.29 197 ASN A O 1
ATOM 1374 N N . PHE A 1 199 ? -18.518 -28.972 -18.840 1.00 132.29 198 PHE A N 1
ATOM 1375 C CA . PHE A 1 199 ? -17.705 -27.931 -18.227 1.00 130.01 198 PHE A CA 1
ATOM 1376 C C . PHE A 1 199 ? -16.532 -28.517 -17.447 1.00 136.83 198 PHE A C 1
ATOM 1377 O O . PHE A 1 199 ? -16.115 -27.961 -16.427 1.00 140.65 198 PHE A O 1
ATOM 1385 N N . GLU A 1 200 ? -15.995 -29.640 -17.915 1.00 132.50 199 GLU A N 1
ATOM 1386 C CA . GLU A 1 200 ? -14.841 -30.249 -17.270 1.00 143.67 199 GLU A CA 1
ATOM 1387 C C . GLU A 1 200 ? -13.586 -29.440 -17.574 1.00 140.22 199 GLU A C 1
ATOM 1388 O O . GLU A 1 200 ? -13.263 -29.193 -18.741 1.00 132.27 199 GLU A O 1
ATOM 1394 N N . ASN A 1 201 ? -12.880 -29.029 -16.517 1.00 146.86 200 ASN A N 1
ATOM 1395 C CA . ASN A 1 201 ? -11.689 -28.183 -16.631 1.00 139.50 200 ASN A CA 1
ATOM 1396 C C . ASN A 1 201 ? -11.987 -26.878 -17.364 1.00 139.62 200 ASN A C 1
ATOM 1397 O O . ASN A 1 201 ? -11.117 -26.316 -18.033 1.00 143.13 200 ASN A O 1
ATOM 1402 N N . HIS A 1 202 ? -13.221 -26.387 -17.247 1.00 139.14 201 HIS A N 1
ATOM 1403 C CA . HIS A 1 202 ? -13.590 -25.150 -17.927 1.00 135.79 201 HIS A CA 1
ATOM 1404 C C . HIS A 1 202 ? -12.956 -23.930 -17.273 1.00 139.40 201 HIS A C 1
ATOM 1405 O O . HIS A 1 202 ? -12.618 -22.961 -17.967 1.00 148.42 201 HIS A O 1
ATOM 1412 N N . TRP A 1 203 ? -12.713 -23.987 -15.960 1.00 162.95 202 TRP A N 1
ATOM 1413 C CA . TRP A 1 203 ? -12.141 -22.838 -15.269 1.00 156.85 202 TRP A CA 1
ATOM 1414 C C . TRP A 1 203 ? -10.734 -22.532 -15.761 1.00 146.75 202 TRP A C 1
ATOM 1415 O O . TRP A 1 203 ? -10.298 -21.374 -15.710 1.00 143.78 202 TRP A O 1
ATOM 1426 N N . VAL A 1 204 ? -10.033 -23.541 -16.281 1.00 154.61 203 VAL A N 1
ATOM 1427 C CA . VAL A 1 204 ? -8.698 -23.316 -16.826 1.00 152.93 203 VAL A CA 1
ATOM 1428 C C . VAL A 1 204 ? -8.762 -22.305 -17.963 1.00 151.26 203 VAL A C 1
ATOM 1429 O O . VAL A 1 204 ? -7.866 -21.466 -18.122 1.00 161.07 203 VAL A O 1
ATOM 1433 N N . TYR A 1 205 ? -9.827 -22.356 -18.760 1.00 140.16 204 TYR A N 1
ATOM 1434 C CA . TYR A 1 205 ? -9.981 -21.447 -19.885 1.00 128.26 204 TYR A CA 1
ATOM 1435 C C . TYR A 1 205 ? -10.650 -20.137 -19.494 1.00 125.95 204 TYR A C 1
ATOM 1436 O O . TYR A 1 205 ? -11.037 -19.364 -20.377 1.00 129.86 204 TYR A O 1
ATOM 1445 N N . TRP A 1 206 ? -10.790 -19.869 -18.196 1.00 126.82 205 TRP A N 1
ATOM 1446 C CA . TRP A 1 206 ? -11.219 -18.560 -17.718 1.00 120.69 205 TRP A CA 1
ATOM 1447 C C . TRP A 1 206 ? -10.164 -17.887 -16.855 1.00 123.72 205 TRP A C 1
ATOM 1448 O O . TRP A 1 206 ? -9.877 -16.700 -17.049 1.00 135.15 205 TRP A O 1
ATOM 1459 N N . VAL A 1 207 ? -9.568 -18.617 -15.910 1.00 108.75 206 VAL A N 1
ATOM 1460 C CA . VAL A 1 207 ? -8.515 -18.041 -15.078 1.00 103.54 206 VAL A CA 1
ATOM 1461 C C . VAL A 1 207 ? -7.289 -17.703 -15.918 1.00 103.52 206 VAL A C 1
ATOM 1462 O O . VAL A 1 207 ? -6.669 -16.648 -15.740 1.00 98.36 206 VAL A O 1
ATOM 1466 N N . GLY A 1 208 ? -6.927 -18.585 -16.847 1.00 106.03 207 GLY A N 1
ATOM 1467 C CA . GLY A 1 208 ? -5.771 -18.391 -17.691 1.00 104.33 207 GLY A CA 1
ATOM 1468 C C . GLY A 1 208 ? -5.821 -17.134 -18.537 1.00 110.23 207 GLY A C 1
ATOM 1469 O O . GLY A 1 208 ? -4.985 -16.236 -18.394 1.00 123.59 207 GLY A O 1
ATOM 1470 N N . PRO A 1 209 ? -6.794 -17.050 -19.451 1.00 111.71 208 PRO A N 1
ATOM 1471 C CA . PRO A 1 209 ? -6.849 -15.874 -20.336 1.00 107.33 208 PRO A CA 1
ATOM 1472 C C . PRO A 1 209 ? -7.046 -14.561 -19.601 1.00 114.53 208 PRO A C 1
ATOM 1473 O O . PRO A 1 209 ? -6.313 -13.598 -19.867 1.00 114.87 208 PRO A O 1
ATOM 1477 N N . MET A 1 210 ? -7.977 -14.512 -18.643 1.00 109.52 209 MET A N 1
ATOM 1478 C CA . MET A 1 210 ? -8.306 -13.244 -17.998 1.00 108.12 209 MET A CA 1
ATOM 1479 C C . MET A 1 210 ? -7.078 -12.630 -17.345 1.00 99.82 209 MET A C 1
ATOM 1480 O O . MET A 1 210 ? -6.720 -11.480 -17.631 1.00 100.83 209 MET A O 1
ATOM 1485 N N . CYS A 1 211 ? -6.382 -13.401 -16.505 1.00 104.38 210 CYS A N 1
ATOM 1486 C CA . CYS A 1 211 ? -5.177 -12.871 -15.881 1.00 102.75 210 CYS A CA 1
ATOM 1487 C C . CYS A 1 211 ? -4.144 -12.523 -16.939 1.00 93.54 210 CYS A C 1
ATOM 1488 O O . CYS A 1 211 ? -3.504 -11.464 -16.870 1.00 87.98 210 CYS A O 1
ATOM 1491 N N . GLY A 1 212 ? -4.049 -13.353 -17.984 1.00 93.64 211 GLY A N 1
ATOM 1492 C CA . GLY A 1 212 ? -3.119 -13.065 -19.057 1.00 90.28 211 GLY A CA 1
ATOM 1493 C C . GLY A 1 212 ? -3.419 -11.740 -19.715 1.00 83.89 211 GLY A C 1
ATOM 1494 O O . GLY A 1 212 ? -2.504 -11.039 -20.155 1.00 77.98 211 GLY A O 1
ATOM 1495 N N . GLY A 1 213 ? -4.693 -11.371 -19.782 1.00 90.34 212 GLY A N 1
ATOM 1496 C CA . GLY A 1 213 ? -5.038 -10.074 -20.311 1.00 87.18 212 GLY A CA 1
ATOM 1497 C C . GLY A 1 213 ? -4.730 -8.977 -19.315 1.00 79.11 212 GLY A C 1
ATOM 1498 O O . GLY A 1 213 ? -4.123 -7.958 -19.672 1.00 76.84 212 GLY A O 1
ATOM 1499 N N . VAL A 1 214 ? -5.075 -9.210 -18.043 1.00 78.59 213 VAL A N 1
ATOM 1500 C CA . VAL A 1 214 ? -4.899 -8.168 -17.034 1.00 82.46 213 VAL A CA 1
ATOM 1501 C C . VAL A 1 214 ? -3.426 -7.819 -16.888 1.00 97.65 213 VAL A C 1
ATOM 1502 O O . VAL A 1 214 ? -3.039 -6.643 -16.927 1.00 111.89 213 VAL A O 1
ATOM 1506 N N . ALA A 1 215 ? -2.572 -8.841 -16.811 1.00 92.25 214 ALA A N 1
ATOM 1507 C CA . ALA A 1 215 ? -1.144 -8.577 -16.725 1.00 85.87 214 ALA A CA 1
ATOM 1508 C C . ALA A 1 215 ? -0.667 -7.857 -17.974 1.00 87.02 214 ALA A C 1
ATOM 1509 O O . ALA A 1 215 ? 0.119 -6.904 -17.888 1.00 97.42 214 ALA A O 1
ATOM 1511 N N . ALA A 1 216 ? -1.218 -8.233 -19.134 1.00 86.37 215 ALA A N 1
ATOM 1512 C CA . ALA A 1 216 ? -0.834 -7.577 -20.375 1.00 83.31 215 ALA A CA 1
ATOM 1513 C C . ALA A 1 216 ? -1.106 -6.085 -20.302 1.00 85.95 215 ALA A C 1
ATOM 1514 O O . ALA A 1 216 ? -0.349 -5.289 -20.870 1.00 92.18 215 ALA A O 1
ATOM 1516 N N . ALA A 1 217 ? -2.177 -5.682 -19.616 1.00 88.24 216 ALA A N 1
ATOM 1517 C CA . ALA A 1 217 ? -2.399 -4.257 -19.425 1.00 86.80 216 ALA A CA 1
ATOM 1518 C C . ALA A 1 217 ? -1.402 -3.691 -18.422 1.00 86.22 216 ALA A C 1
ATOM 1519 O O . ALA A 1 217 ? -0.671 -2.738 -18.726 1.00 87.82 216 ALA A O 1
ATOM 1521 N N . LEU A 1 218 ? -1.276 -4.345 -17.261 1.00 85.67 217 LEU A N 1
ATOM 1522 C CA . LEU A 1 218 ? -0.478 -3.782 -16.177 1.00 96.61 217 LEU A CA 1
ATOM 1523 C C . LEU A 1 218 ? 0.985 -3.674 -16.569 1.00 106.24 217 LEU A C 1
ATOM 1524 O O . LEU A 1 218 ? 1.651 -2.681 -16.252 1.00 113.28 217 LEU A O 1
ATOM 1529 N N . ILE A 1 219 ? 1.504 -4.686 -17.259 1.00 105.69 218 ILE A N 1
ATOM 1530 C CA . ILE A 1 219 ? 2.896 -4.644 -17.679 1.00 100.50 218 ILE A CA 1
ATOM 1531 C C . ILE A 1 219 ? 3.096 -3.571 -18.744 1.00 94.45 218 ILE A C 1
ATOM 1532 O O . ILE A 1 219 ? 4.129 -2.891 -18.771 1.00 107.46 218 ILE A O 1
ATOM 1537 N N . TYR A 1 220 ? 2.101 -3.372 -19.614 1.00 85.21 219 TYR A N 1
ATOM 1538 C CA . TYR A 1 220 ? 2.257 -2.383 -20.676 1.00 87.31 219 TYR A CA 1
ATOM 1539 C C . TYR A 1 220 ? 2.154 -0.962 -20.136 1.00 110.81 219 TYR A C 1
ATOM 1540 O O . TYR A 1 220 ? 3.017 -0.120 -20.409 1.00 132.19 219 TYR A O 1
ATOM 1549 N N . ASP A 1 221 ? 1.108 -0.675 -19.361 1.00 110.10 220 ASP A N 1
ATOM 1550 C CA . ASP A 1 221 ? 0.883 0.693 -18.894 1.00 111.04 220 ASP A CA 1
ATOM 1551 C C . ASP A 1 221 ? 1.781 1.042 -17.711 1.00 115.03 220 ASP A C 1
ATOM 1552 O O . ASP A 1 221 ? 2.669 1.893 -17.818 1.00 122.17 220 ASP A O 1
ATOM 1557 N N . PHE A 1 222 ? 1.564 0.386 -16.572 1.00 116.38 221 PHE A N 1
ATOM 1558 C CA . PHE A 1 222 ? 2.263 0.730 -15.339 1.00 119.86 221 PHE A CA 1
ATOM 1559 C C . PHE A 1 222 ? 3.738 0.352 -15.343 1.00 126.39 221 PHE A C 1
ATOM 1560 O O . PHE A 1 222 ? 4.408 0.584 -14.331 1.00 144.27 221 PHE A O 1
ATOM 1568 N N . LEU A 1 223 ? 4.270 -0.214 -16.426 1.00 122.85 222 LEU A N 1
ATOM 1569 C CA . LEU A 1 223 ? 5.665 -0.638 -16.408 1.00 110.49 222 LEU A CA 1
ATOM 1570 C C . LEU A 1 223 ? 6.388 -0.323 -17.712 1.00 125.01 222 LEU A C 1
ATOM 1571 O O . LEU A 1 223 ? 7.320 0.488 -17.727 1.00 125.82 222 LEU A O 1
ATOM 1576 N N . LEU A 1 224 ? 5.976 -0.959 -18.808 1.00 117.42 223 LEU A N 1
ATOM 1577 C CA . LEU A 1 224 ? 6.682 -0.809 -20.076 1.00 123.29 223 LEU A CA 1
ATOM 1578 C C . LEU A 1 224 ? 6.548 0.605 -20.627 1.00 124.05 223 LEU A C 1
ATOM 1579 O O . LEU A 1 224 ? 7.536 1.344 -20.694 1.00 140.44 223 LEU A O 1
ATOM 1584 N N . ALA A 1 225 ? 5.339 0.989 -21.027 1.00 112.48 224 ALA A N 1
ATOM 1585 C CA . ALA A 1 225 ? 5.082 2.318 -21.583 1.00 109.43 224 ALA A CA 1
ATOM 1586 C C . ALA A 1 225 ? 4.154 3.087 -20.654 1.00 117.03 224 ALA A C 1
ATOM 1587 O O . ALA A 1 225 ? 2.922 2.937 -20.738 1.00 113.46 224 ALA A O 1
ATOM 1589 N N . PRO A 1 226 ? 4.690 3.921 -19.750 1.00 123.75 225 PRO A N 1
ATOM 1590 C CA . PRO A 1 226 ? 3.882 4.679 -18.787 1.00 135.14 225 PRO A CA 1
ATOM 1591 C C . PRO A 1 226 ? 3.020 5.747 -19.454 1.00 143.05 225 PRO A C 1
ATOM 1592 O O . PRO A 1 226 ? 3.553 6.553 -20.217 1.00 147.05 225 PRO A O 1
ATOM 1596 N N . PHE B 1 5 ? -31.448 -70.647 -20.861 1.00 165.81 4 PHE B N 1
ATOM 1597 C CA . PHE B 1 5 ? -30.325 -69.716 -20.853 1.00 168.52 4 PHE B CA 1
ATOM 1598 C C . PHE B 1 5 ? -29.425 -69.938 -22.062 1.00 169.62 4 PHE B C 1
ATOM 1599 O O . PHE B 1 5 ? -29.460 -69.167 -23.018 1.00 156.11 4 PHE B O 1
ATOM 1607 N N . LYS B 1 6 ? -28.617 -70.999 -22.015 1.00 176.56 5 LYS B N 1
ATOM 1608 C CA . LYS B 1 6 ? -27.686 -71.264 -23.107 1.00 178.19 5 LYS B CA 1
ATOM 1609 C C . LYS B 1 6 ? -28.406 -71.712 -24.370 1.00 174.53 5 LYS B C 1
ATOM 1610 O O . LYS B 1 6 ? -27.875 -71.546 -25.473 1.00 174.34 5 LYS B O 1
ATOM 1616 N N . SER B 1 7 ? -29.589 -72.310 -24.226 1.00 170.61 6 SER B N 1
ATOM 1617 C CA . SER B 1 7 ? -30.370 -72.817 -25.350 1.00 166.52 6 SER B CA 1
ATOM 1618 C C . SER B 1 7 ? -30.513 -71.796 -26.472 1.00 161.74 6 SER B C 1
ATOM 1619 O O . SER B 1 7 ? -31.128 -70.740 -26.285 1.00 163.32 6 SER B O 1
ATOM 1622 N N . LYS B 1 8 ? -29.935 -72.109 -27.634 1.00 157.39 7 LYS B N 1
ATOM 1623 C CA . LYS B 1 8 ? -29.941 -71.183 -28.763 1.00 159.76 7 LYS B CA 1
ATOM 1624 C C . LYS B 1 8 ? -31.348 -70.766 -29.172 1.00 158.75 7 LYS B C 1
ATOM 1625 O O . LYS B 1 8 ? -31.537 -69.646 -29.657 1.00 163.85 7 LYS B O 1
ATOM 1631 N N . ASN B 1 9 ? -32.343 -71.640 -29.007 1.00 165.06 8 ASN B N 1
ATOM 1632 C CA . ASN B 1 9 ? -33.702 -71.267 -29.388 1.00 165.87 8 ASN B CA 1
ATOM 1633 C C . ASN B 1 9 ? -34.228 -70.112 -28.547 1.00 154.62 8 ASN B C 1
ATOM 1634 O O . ASN B 1 9 ? -35.140 -69.401 -28.983 1.00 143.22 8 ASN B O 1
ATOM 1639 N N . PHE B 1 10 ? -33.679 -69.923 -27.350 1.00 149.81 9 PHE B N 1
ATOM 1640 C CA . PHE B 1 10 ? -34.040 -68.811 -26.479 1.00 135.17 9 PHE B CA 1
ATOM 1641 C C . PHE B 1 10 ? -33.320 -67.525 -26.888 1.00 131.39 9 PHE B C 1
ATOM 1642 O O . PHE B 1 10 ? -33.938 -66.449 -26.990 1.00 144.88 9 PHE B O 1
ATOM 1650 N N . TRP B 1 11 ? -32.026 -67.639 -27.198 1.00 131.97 10 TRP B N 1
ATOM 1651 C CA . TRP B 1 11 ? -31.244 -66.468 -27.576 1.00 150.70 10 TRP B CA 1
ATOM 1652 C C . TRP B 1 11 ? -31.664 -65.933 -28.940 1.00 137.76 10 TRP B C 1
ATOM 1653 O O . TRP B 1 11 ? -31.676 -64.717 -29.156 1.00 155.59 10 TRP B O 1
ATOM 1664 N N . LYS B 1 12 ? -32.002 -66.823 -29.878 1.00 129.74 11 LYS B N 1
ATOM 1665 C CA . LYS B 1 12 ? -32.501 -66.371 -31.173 1.00 120.99 11 LYS B CA 1
ATOM 1666 C C . LYS B 1 12 ? -33.846 -65.670 -31.050 1.00 131.19 11 LYS B C 1
ATOM 1667 O O . LYS B 1 12 ? -34.119 -64.727 -31.800 1.00 107.72 11 LYS B O 1
ATOM 1673 N N . ALA B 1 13 ? -34.683 -66.086 -30.099 1.00 131.05 12 ALA B N 1
ATOM 1674 C CA . ALA B 1 13 ? -35.925 -65.360 -29.860 1.00 121.77 12 ALA B CA 1
ATOM 1675 C C . ALA B 1 13 ? -35.636 -63.956 -29.348 1.00 124.61 12 ALA B C 1
ATOM 1676 O O . ALA B 1 13 ? -36.245 -62.976 -29.808 1.00 135.44 12 ALA B O 1
ATOM 1678 N N . VAL B 1 14 ? -34.683 -63.837 -28.420 1.00 122.71 13 VAL B N 1
ATOM 1679 C CA . VAL B 1 14 ? -34.328 -62.513 -27.907 1.00 117.12 13 VAL B CA 1
ATOM 1680 C C . VAL B 1 14 ? -33.749 -61.641 -29.022 1.00 115.19 13 VAL B C 1
ATOM 1681 O O . VAL B 1 14 ? -34.050 -60.441 -29.125 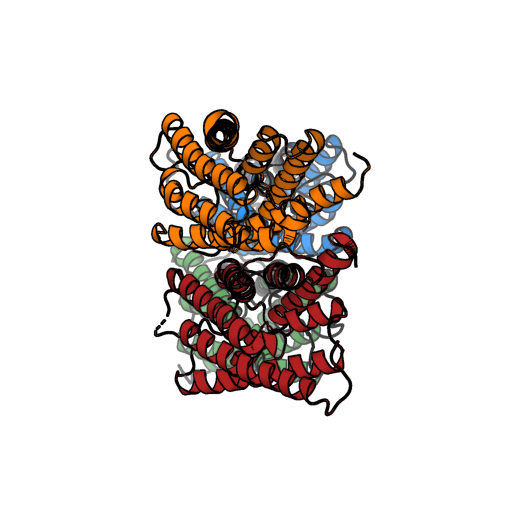1.00 112.02 13 VAL B O 1
ATOM 1685 N N . LEU B 1 15 ? -32.943 -62.241 -29.900 1.00 116.58 14 LEU B N 1
ATOM 1686 C CA . LEU B 1 15 ? -32.338 -61.497 -31.003 1.00 106.04 14 LEU B CA 1
ATOM 1687 C C . LEU B 1 15 ? -33.383 -61.043 -32.017 1.00 105.48 14 LEU B C 1
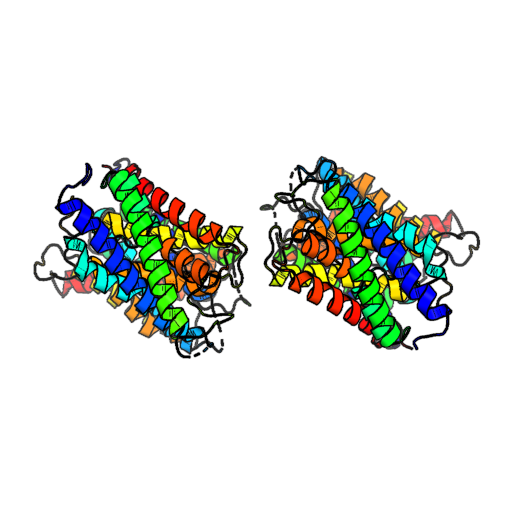ATOM 1688 O O . LEU B 1 15 ? -33.292 -59.932 -32.563 1.00 96.58 14 LEU B O 1
ATOM 1693 N N . ALA B 1 16 ? -34.374 -61.894 -32.293 1.00 108.12 15 ALA B N 1
ATOM 1694 C CA . ALA B 1 16 ? -35.460 -61.488 -33.175 1.00 112.88 15 ALA B CA 1
ATOM 1695 C C . ALA B 1 16 ? -36.246 -60.341 -32.564 1.00 103.01 15 ALA B C 1
ATOM 1696 O O . ALA B 1 16 ? -36.644 -59.405 -33.272 1.00 94.78 15 ALA B O 1
ATOM 1698 N N . GLU B 1 17 ? -36.442 -60.372 -31.241 1.00 103.83 16 GLU B N 1
ATOM 1699 C CA . GLU B 1 17 ? -37.107 -59.251 -30.585 1.00 103.97 16 GLU B CA 1
ATOM 1700 C C . GLU B 1 17 ? -36.301 -57.970 -30.748 1.00 116.91 16 GLU B C 1
ATOM 1701 O O . GLU B 1 17 ? -36.867 -56.899 -31.001 1.00 123.60 16 GLU B O 1
ATOM 1707 N N . LEU B 1 18 ? -34.973 -58.072 -30.675 1.00 123.34 17 LEU B N 1
ATOM 1708 C CA . LEU B 1 18 ? -34.139 -56.876 -30.797 1.00 108.89 17 LEU B CA 1
ATOM 1709 C C . LEU B 1 18 ? -34.227 -56.278 -32.199 1.00 97.64 17 LEU B C 1
ATOM 1710 O O . LEU B 1 18 ? -34.485 -55.073 -32.362 1.00 91.05 17 LEU B O 1
ATOM 1715 N N . VAL B 1 19 ? -34.035 -57.110 -33.227 1.00 95.95 18 VAL B N 1
ATOM 1716 C CA . VAL B 1 19 ? -34.063 -56.598 -34.597 1.00 87.63 18 VAL B CA 1
ATOM 1717 C C . VAL B 1 19 ? -35.441 -56.034 -34.929 1.00 84.48 18 VAL B C 1
ATOM 1718 O O . VAL B 1 19 ? -35.566 -54.951 -35.531 1.00 82.87 18 VAL B O 1
ATOM 1722 N N . GLY B 1 20 ? -36.499 -56.735 -34.512 1.00 98.98 19 GLY B N 1
ATOM 1723 C CA . GLY B 1 20 ? -37.837 -56.274 -34.825 1.00 93.54 19 GLY B CA 1
ATOM 1724 C C . GLY B 1 20 ? -38.184 -54.987 -34.107 1.00 93.01 19 GLY B C 1
ATOM 1725 O O . GLY B 1 20 ? -38.845 -54.114 -34.673 1.00 116.41 19 GLY B O 1
ATOM 1726 N N . MET B 1 21 ? -37.715 -54.828 -32.867 1.00 83.99 20 MET B N 1
ATOM 1727 C CA . MET B 1 21 ? -38.002 -53.594 -32.150 1.00 85.19 20 MET B CA 1
ATOM 1728 C C . MET B 1 21 ? -37.268 -52.416 -32.775 1.00 97.66 20 MET B C 1
ATOM 1729 O O . MET B 1 21 ? -37.825 -51.311 -32.874 1.00 87.52 20 MET B O 1
ATOM 1734 N N . THR B 1 22 ? -36.026 -52.632 -33.223 1.00 113.01 21 THR B N 1
ATOM 1735 C CA . THR B 1 22 ? -35.307 -51.548 -33.886 1.00 100.22 21 THR B CA 1
ATOM 1736 C C . THR B 1 22 ? -36.036 -51.105 -35.149 1.00 91.90 21 THR B C 1
ATOM 1737 O O . THR B 1 22 ? -36.248 -49.903 -35.368 1.00 98.18 21 THR B O 1
ATOM 1741 N N . LEU B 1 23 ? -36.464 -52.064 -35.977 1.00 80.52 22 LEU B N 1
ATOM 1742 C CA . LEU B 1 23 ? -37.184 -51.678 -37.192 1.00 78.66 22 LEU B CA 1
ATOM 1743 C C . LEU B 1 23 ? -38.519 -51.011 -36.867 1.00 94.83 22 LEU B C 1
ATOM 1744 O O . LEU B 1 23 ? -38.913 -50.037 -37.526 1.00 104.03 22 LEU B O 1
ATOM 1749 N N . PHE B 1 24 ? -39.207 -51.495 -35.830 1.00 101.29 23 PHE B N 1
ATOM 1750 C CA . PHE B 1 24 ? -40.509 -50.947 -35.469 1.00 93.75 23 PHE B CA 1
ATOM 1751 C C . PHE B 1 24 ? -40.383 -49.488 -35.060 1.00 107.44 23 PHE B C 1
ATOM 1752 O O . PHE B 1 24 ? -41.109 -48.617 -35.571 1.00 77.99 23 PHE B O 1
ATOM 1760 N N . ILE B 1 25 ? -39.396 -49.187 -34.214 1.00 96.12 24 ILE B N 1
ATOM 1761 C CA . ILE B 1 25 ? -39.256 -47.824 -33.723 1.00 100.69 24 ILE B CA 1
ATOM 1762 C C . ILE B 1 25 ? -38.744 -46.915 -34.827 1.00 104.69 24 ILE B C 1
ATOM 1763 O O . ILE B 1 25 ? -39.218 -45.782 -34.975 1.00 113.97 24 ILE B O 1
ATOM 1768 N N . PHE B 1 26 ? -37.810 -47.401 -35.654 1.00 106.38 25 PHE B N 1
ATOM 1769 C CA . PHE B 1 26 ? -37.313 -46.559 -36.737 1.00 100.11 25 PHE B CA 1
ATOM 1770 C C . PHE B 1 26 ? -38.436 -46.171 -37.690 1.00 96.93 25 PHE B C 1
ATOM 1771 O O . PHE B 1 26 ? -38.594 -44.994 -38.024 1.00 107.91 25 PHE B O 1
ATOM 1779 N N . LEU B 1 27 ? -39.241 -47.143 -38.129 1.00 79.49 26 LEU B N 1
ATOM 1780 C CA . LEU B 1 27 ? -40.265 -46.818 -39.118 1.00 85.04 26 LEU B CA 1
ATOM 1781 C C . LEU B 1 27 ? -41.367 -45.945 -38.523 1.00 106.01 26 LEU B C 1
ATOM 1782 O O . LEU B 1 27 ? -41.810 -44.973 -39.159 1.00 116.87 26 LEU B O 1
ATOM 1787 N N . SER B 1 28 ? -41.775 -46.218 -37.277 1.00 89.70 27 SER B N 1
ATOM 1788 C CA . SER B 1 28 ? -42.851 -45.419 -36.698 1.00 104.66 27 SER B CA 1
ATOM 1789 C C . SER B 1 28 ? -42.389 -43.994 -36.419 1.00 104.86 27 SER B C 1
ATOM 1790 O O . SER B 1 28 ? -43.118 -43.029 -36.695 1.00 115.32 27 SER B O 1
ATOM 1793 N N . LEU B 1 29 ? -41.177 -43.834 -35.882 1.00 110.35 28 LEU B N 1
ATOM 1794 C CA . LEU B 1 29 ? -40.671 -42.494 -35.631 1.00 92.07 28 LEU B CA 1
ATOM 1795 C C . LEU B 1 29 ? -40.368 -41.760 -36.927 1.00 89.69 28 LEU B C 1
ATOM 1796 O O . LEU B 1 29 ? -40.503 -40.538 -36.978 1.00 92.86 28 LEU B O 1
ATOM 1801 N N . SER B 1 30 ? -39.941 -42.465 -37.977 1.00 87.80 29 SER B N 1
ATOM 1802 C CA . SER B 1 30 ? -39.755 -41.800 -39.260 1.00 89.30 29 SER B CA 1
ATOM 1803 C C . SER B 1 30 ? -41.076 -41.292 -39.814 1.00 89.68 29 SER B C 1
ATOM 1804 O O . SER B 1 30 ? -41.118 -40.213 -40.417 1.00 115.67 29 SER B O 1
ATOM 1807 N N . ALA B 1 31 ? -42.175 -42.005 -39.553 1.00 94.11 30 ALA B N 1
ATOM 1808 C CA . ALA B 1 31 ? -43.467 -41.503 -40.013 1.00 98.15 30 ALA B CA 1
ATOM 1809 C C . ALA B 1 31 ? -43.934 -40.321 -39.170 1.00 113.34 30 ALA B C 1
ATOM 1810 O O . ALA B 1 31 ? -44.500 -39.357 -39.700 1.00 119.08 30 ALA B O 1
ATOM 1812 N N . ALA B 1 32 ? -43.703 -40.377 -37.856 1.00 102.82 31 ALA B N 1
ATOM 1813 C CA . ALA B 1 32 ? -44.104 -39.273 -36.984 1.00 109.77 31 ALA B CA 1
ATOM 1814 C C . ALA B 1 32 ? -43.271 -38.014 -37.231 1.00 112.13 31 ALA B C 1
ATOM 1815 O O . ALA B 1 32 ? -43.809 -36.901 -37.248 1.00 111.37 31 ALA B O 1
ATOM 1817 N N . ILE B 1 33 ? -41.961 -38.173 -37.433 1.00 123.22 32 ILE B N 1
ATOM 1818 C CA . ILE B 1 33 ? -41.043 -37.046 -37.552 1.00 103.65 32 ILE B CA 1
ATOM 1819 C C . ILE B 1 33 ? -40.869 -36.543 -38.983 1.00 106.53 32 ILE B C 1
ATOM 1820 O O . ILE B 1 33 ? -40.434 -35.397 -39.179 1.00 116.95 32 ILE B O 1
ATOM 1825 N N . GLY B 1 34 ? -41.271 -37.326 -39.987 1.00 107.80 33 GLY B N 1
ATOM 1826 C CA . GLY B 1 34 ? -41.077 -36.894 -41.361 1.00 115.73 33 GLY B CA 1
ATOM 1827 C C . GLY B 1 34 ? -41.822 -35.616 -41.690 1.00 134.60 33 GLY B C 1
ATOM 1828 O O . GLY B 1 34 ? -41.311 -34.755 -42.411 1.00 145.19 33 GLY B O 1
ATOM 1829 N N . ASN B 1 35 ? -43.029 -35.471 -41.161 1.00 136.41 34 ASN B N 1
ATOM 1830 C CA . ASN B 1 35 ? -43.833 -34.289 -41.422 1.00 144.79 34 ASN B CA 1
ATOM 1831 C C . ASN B 1 35 ? -44.189 -33.575 -40.123 1.00 145.26 34 ASN B C 1
ATOM 1832 O O . ASN B 1 35 ? -43.536 -32.604 -39.739 1.00 146.26 34 ASN B O 1
ATOM 1837 N N . THR B 1 39 ? -49.741 -26.643 -37.774 1.00 190.17 38 THR B N 1
ATOM 1838 C CA . THR B 1 39 ? -50.971 -27.359 -37.450 1.00 178.32 38 THR B CA 1
ATOM 1839 C C . THR B 1 39 ? -50.925 -28.825 -37.905 1.00 168.87 38 THR B C 1
ATOM 1840 O O . THR B 1 39 ? -50.841 -29.123 -39.097 1.00 171.29 38 THR B O 1
ATOM 1844 N N . ASN B 1 40 ? -50.961 -29.740 -36.933 1.00 167.80 39 ASN B N 1
ATOM 1845 C CA . ASN B 1 40 ? -50.851 -31.170 -37.209 1.00 158.35 39 ASN B CA 1
ATOM 1846 C C . ASN B 1 40 ? -51.911 -32.095 -36.593 1.00 157.91 39 ASN B C 1
ATOM 1847 O O . ASN B 1 40 ? -51.670 -33.309 -36.555 1.00 136.22 39 ASN B O 1
ATOM 1852 N N . PRO B 1 41 ? -53.059 -31.615 -36.074 1.00 175.33 40 PRO B N 1
ATOM 1853 C CA . PRO B 1 41 ? -54.088 -32.572 -35.617 1.00 173.73 40 PRO B CA 1
ATOM 1854 C C . PRO B 1 41 ? -54.463 -33.623 -36.655 1.00 175.35 40 PRO B C 1
ATOM 1855 O O . PRO B 1 41 ? -54.844 -34.742 -36.290 1.00 179.45 40 PRO B O 1
ATOM 1859 N N . ASP B 1 42 ? -54.379 -33.284 -37.943 1.00 171.57 41 ASP B N 1
ATOM 1860 C CA . ASP B 1 42 ? -54.740 -34.208 -39.014 1.00 158.73 41 ASP B CA 1
ATOM 1861 C C . ASP B 1 42 ? -53.766 -35.377 -39.132 1.00 143.80 41 ASP B C 1
ATOM 1862 O O . ASP B 1 42 ? -54.178 -36.486 -39.492 1.00 119.77 41 ASP B O 1
ATOM 1867 N N . GLN B 1 43 ? -52.482 -35.148 -38.841 1.00 137.75 42 GLN B N 1
ATOM 1868 C CA . GLN B 1 43 ? -51.444 -36.176 -38.938 1.00 132.51 42 GLN B CA 1
ATOM 1869 C C . GLN B 1 43 ? -51.733 -37.421 -38.100 1.00 133.51 42 GLN B C 1
ATOM 1870 O O . GLN B 1 43 ? -51.117 -38.465 -38.339 1.00 128.68 42 GLN B O 1
ATOM 1876 N N . GLU B 1 44 ? -52.637 -37.331 -37.120 1.00 135.40 43 GLU B N 1
ATOM 1877 C CA . GLU B 1 44 ? -52.926 -38.451 -36.222 1.00 129.73 43 GLU B CA 1
ATOM 1878 C C . GLU B 1 44 ? -53.219 -39.751 -36.974 1.00 121.82 43 GLU B C 1
ATOM 1879 O O . GLU B 1 44 ? -52.734 -40.824 -36.588 1.00 126.49 43 GLU B O 1
ATOM 1885 N N . VAL B 1 45 ? -54.004 -39.676 -38.052 1.00 112.76 44 VAL B N 1
ATOM 1886 C CA . VAL B 1 45 ? -54.367 -40.876 -38.803 1.00 95.81 44 VAL B CA 1
ATOM 1887 C C . VAL B 1 45 ? -53.127 -41.548 -39.382 1.00 102.39 44 VAL B C 1
ATOM 1888 O O . VAL B 1 45 ? -52.989 -42.777 -39.326 1.00 86.16 44 VAL B O 1
ATOM 1892 N N . LYS B 1 46 ? -52.214 -40.759 -39.956 1.00 102.95 45 LYS B N 1
ATOM 1893 C CA . LYS B 1 46 ? -50.999 -41.324 -40.536 1.00 106.04 45 LYS B CA 1
ATOM 1894 C C . LYS B 1 46 ? -50.191 -42.091 -39.500 1.00 95.36 45 LYS B C 1
ATOM 1895 O O . LYS B 1 46 ? -49.728 -43.209 -39.758 1.00 94.82 45 LYS B O 1
ATOM 1901 N N . VAL B 1 47 ? -49.987 -41.489 -38.327 1.00 92.73 46 VAL B N 1
ATOM 1902 C CA . VAL B 1 47 ? -49.179 -42.132 -37.299 1.00 86.99 46 VAL B CA 1
ATOM 1903 C C . VAL B 1 47 ? -49.857 -43.397 -36.797 1.00 101.09 46 VAL B C 1
ATOM 1904 O O . VAL B 1 47 ? -49.199 -44.421 -36.580 1.00 115.43 46 VAL B O 1
ATOM 1908 N N . SER B 1 48 ? -51.181 -43.358 -36.621 1.00 94.91 47 SER B N 1
ATOM 1909 C CA . SER B 1 48 ? -51.884 -44.566 -36.199 1.00 85.70 47 SER B CA 1
ATOM 1910 C C . SER B 1 48 ? -51.711 -45.681 -37.224 1.00 90.18 47 SER B C 1
ATOM 1911 O O . SER B 1 48 ? -51.405 -46.829 -36.868 1.00 103.34 47 SER B O 1
ATOM 1914 N N . LEU B 1 49 ? -51.840 -45.341 -38.508 1.00 86.62 48 LEU B N 1
ATOM 1915 C CA . LEU B 1 49 ? -51.735 -46.331 -39.572 1.00 77.10 48 LEU B CA 1
ATOM 1916 C C . LEU B 1 49 ? -50.330 -46.924 -39.629 1.00 77.11 48 LEU B C 1
ATOM 1917 O O . LEU B 1 49 ? -50.165 -48.141 -39.773 1.00 80.90 48 LEU B O 1
ATOM 1922 N N . ALA B 1 50 ? -49.306 -46.071 -39.552 1.00 76.80 49 ALA B N 1
ATOM 1923 C CA . ALA B 1 50 ? -47.930 -46.556 -39.596 1.00 75.74 49 ALA B CA 1
ATOM 1924 C C . ALA B 1 50 ? -47.614 -47.427 -38.388 1.00 103.90 49 ALA B C 1
ATOM 1925 O O . ALA B 1 50 ? -46.953 -48.468 -38.518 1.00 106.41 49 ALA B O 1
ATOM 1927 N N . PHE B 1 51 ? -48.088 -47.025 -37.203 1.00 94.75 50 PHE B N 1
ATOM 1928 C CA . PHE B 1 51 ? -47.831 -47.803 -35.998 1.00 99.57 50 PHE B CA 1
ATOM 1929 C C . PHE B 1 51 ? -48.517 -49.156 -36.070 1.00 97.07 50 PHE B C 1
ATOM 1930 O O . PHE B 1 51 ? -48.024 -50.135 -35.498 1.00 89.79 50 PHE B O 1
ATOM 1938 N N . GLY B 1 52 ? -49.645 -49.229 -36.771 1.00 99.27 51 GLY B N 1
ATOM 1939 C CA . GLY B 1 52 ? -50.311 -50.503 -36.931 1.00 90.95 51 GLY B CA 1
ATOM 1940 C C . GLY B 1 52 ? -49.630 -51.384 -37.958 1.00 90.99 51 GLY B C 1
ATOM 1941 O O . GLY B 1 52 ? -49.443 -52.582 -37.724 1.00 103.56 51 GLY B O 1
ATOM 1942 N N . LEU B 1 53 ? -49.229 -50.800 -39.091 1.00 82.30 52 LEU B N 1
ATOM 1943 C CA . LEU B 1 53 ? -48.576 -51.591 -40.130 1.00 80.07 52 LEU B CA 1
ATOM 1944 C C . LEU B 1 53 ? -47.204 -52.093 -39.703 1.00 86.35 52 LEU B C 1
ATOM 1945 O O . LEU B 1 53 ? -46.776 -53.163 -40.154 1.00 101.65 52 LEU B O 1
ATOM 1950 N N . ALA B 1 54 ? -46.512 -51.372 -38.818 1.00 79.06 53 ALA B N 1
ATOM 1951 C CA . ALA B 1 54 ? -45.216 -51.866 -38.364 1.00 73.13 53 ALA B CA 1
ATOM 1952 C C . ALA B 1 54 ? -45.365 -53.188 -37.622 1.00 75.25 53 ALA B C 1
ATOM 1953 O O . ALA B 1 54 ? -44.612 -54.140 -37.869 1.00 80.23 53 ALA B O 1
ATOM 1955 N N . ILE B 1 55 ? -46.368 -53.283 -36.748 1.00 72.58 54 ILE B N 1
ATOM 1956 C CA . ILE B 1 55 ? -46.652 -54.546 -36.077 1.00 72.31 54 ILE B CA 1
ATOM 1957 C C . ILE B 1 55 ? -47.169 -55.572 -37.076 1.00 71.34 54 ILE B C 1
ATOM 1958 O O . ILE B 1 55 ? -46.727 -56.725 -37.086 1.00 72.02 54 ILE B O 1
ATOM 1963 N N . ALA B 1 56 ? -48.101 -55.168 -37.945 1.00 89.67 55 ALA B N 1
ATOM 1964 C CA . ALA B 1 56 ? -48.699 -56.119 -38.878 1.00 88.01 55 ALA B CA 1
ATOM 1965 C C . ALA B 1 56 ? -47.680 -56.708 -39.846 1.00 69.26 55 ALA B C 1
ATOM 1966 O O . ALA B 1 56 ? -47.953 -57.745 -40.459 1.00 69.40 55 ALA B O 1
ATOM 1968 N N . THR B 1 57 ? -46.520 -56.073 -40.003 1.00 69.24 56 THR B N 1
ATOM 1969 C CA . THR B 1 57 ? -45.451 -56.610 -40.838 1.00 69.49 56 THR B CA 1
ATOM 1970 C C . THR B 1 57 ? -44.405 -57.370 -40.029 1.00 95.87 56 THR B C 1
ATOM 1971 O O . THR B 1 57 ? -44.024 -58.492 -40.392 1.00 88.43 56 THR B O 1
ATOM 1975 N N . LEU B 1 58 ? -43.944 -56.793 -38.917 1.00 87.88 57 LEU B N 1
ATOM 1976 C CA . LEU B 1 58 ? -42.898 -57.453 -38.145 1.00 98.44 57 LEU B CA 1
ATOM 1977 C C . LEU B 1 58 ? -43.412 -58.700 -37.441 1.00 102.11 57 LEU B C 1
ATOM 1978 O O . LEU B 1 58 ? -42.640 -59.637 -37.213 1.00 104.05 57 LEU B O 1
ATOM 1983 N N . ALA B 1 59 ? -44.702 -58.751 -37.100 1.00 97.23 58 ALA B N 1
ATOM 1984 C CA . ALA B 1 59 ? -45.252 -59.989 -36.570 1.00 91.61 58 ALA B CA 1
ATOM 1985 C C . ALA B 1 59 ? -45.274 -61.071 -37.640 1.00 94.09 58 ALA B C 1
ATOM 1986 O O . ALA B 1 59 ? -44.801 -62.184 -37.402 1.00 109.83 58 ALA B O 1
ATOM 1988 N N . GLN B 1 60 ? -45.733 -60.737 -38.849 1.00 78.40 59 GLN B N 1
ATOM 1989 C CA . GLN B 1 60 ? -45.709 -61.708 -39.937 1.00 75.46 59 GLN B CA 1
ATOM 1990 C C . GLN B 1 60 ? -44.290 -62.117 -40.303 1.00 97.38 59 GLN B C 1
ATOM 1991 O O . GLN B 1 60 ? -44.097 -63.166 -40.928 1.00 91.48 59 GLN B O 1
ATOM 1997 N N . SER B 1 61 ? -43.296 -61.320 -39.921 1.00 92.12 60 SER B N 1
ATOM 1998 C CA . SER B 1 61 ? -41.913 -61.645 -40.240 1.00 99.99 60 SER B CA 1
ATOM 1999 C C . SER B 1 61 ? -41.181 -62.399 -39.135 1.00 85.02 60 SER B C 1
ATOM 2000 O O . SER B 1 61 ? -40.259 -63.163 -39.440 1.00 83.75 60 SER B O 1
ATOM 2003 N N . LEU B 1 62 ? -41.551 -62.210 -37.861 1.00 88.99 61 LEU B N 1
ATOM 2004 C CA . LEU B 1 62 ? -40.771 -62.764 -36.757 1.00 97.41 61 LEU B CA 1
ATOM 2005 C C . LEU B 1 62 ? -41.592 -63.498 -35.698 1.00 105.95 61 LEU B C 1
ATOM 2006 O O . LEU B 1 62 ? -41.024 -63.908 -34.676 1.00 116.46 61 LEU B O 1
ATOM 2011 N N . GLY B 1 63 ? -42.902 -63.680 -35.895 1.00 96.66 62 GLY B N 1
ATOM 2012 C CA . GLY B 1 63 ? -43.697 -64.360 -34.888 1.00 93.89 62 GLY B CA 1
ATOM 2013 C C . GLY B 1 63 ? -43.378 -65.833 -34.775 1.00 101.67 62 GLY B C 1
ATOM 2014 O O . GLY B 1 63 ? -43.434 -66.403 -33.681 1.00 112.92 62 GLY B O 1
ATOM 2015 N N . HIS B 1 64 ? -43.044 -66.473 -35.895 1.00 97.76 63 HIS B N 1
ATOM 2016 C CA . HIS B 1 64 ? -42.642 -67.869 -35.856 1.00 106.38 63 HIS B CA 1
ATOM 2017 C C . HIS B 1 64 ? -41.273 -68.057 -35.219 1.00 101.62 63 HIS B C 1
ATOM 2018 O O . HIS B 1 64 ? -40.889 -69.197 -34.940 1.00 109.62 63 HIS B O 1
ATOM 2025 N N . ILE B 1 65 ? -40.539 -66.971 -34.978 1.00 98.94 64 ILE B N 1
ATOM 2026 C CA . ILE B 1 65 ? -39.224 -67.056 -34.372 1.00 109.99 64 ILE B CA 1
ATOM 2027 C C . ILE B 1 65 ? -39.226 -66.615 -32.911 1.00 112.91 64 ILE B C 1
ATOM 2028 O O . ILE B 1 65 ? -38.440 -67.147 -32.117 1.00 127.65 64 ILE B O 1
ATOM 2033 N N . SER B 1 66 ? -40.089 -65.672 -32.528 1.00 105.66 65 SER B N 1
ATOM 2034 C CA . SER B 1 66 ? -40.091 -65.219 -31.141 1.00 113.29 65 SER B CA 1
ATOM 2035 C C . SER B 1 66 ? -41.474 -64.820 -30.640 1.00 113.42 65 SER B C 1
ATOM 2036 O O . SER B 1 66 ? -41.565 -64.228 -29.556 1.00 122.57 65 SER B O 1
ATOM 2039 N N . GLY B 1 67 ? -42.547 -65.113 -31.374 1.00 101.82 66 GLY B N 1
ATOM 2040 C CA . GLY B 1 67 ? -43.857 -64.594 -31.056 1.00 101.60 66 GLY B CA 1
ATOM 2041 C C . GLY B 1 67 ? -44.078 -63.155 -31.457 1.00 97.87 66 GLY B C 1
ATOM 2042 O O . GLY B 1 67 ? -45.234 -62.718 -31.528 1.00 114.76 66 GLY B O 1
ATOM 2043 N N . ALA B 1 68 ? -43.006 -62.404 -31.718 1.00 93.03 67 ALA B N 1
ATOM 2044 C CA . ALA B 1 68 ? -43.076 -61.019 -32.177 1.00 87.37 67 ALA B CA 1
ATOM 2045 C C . ALA B 1 68 ? -43.894 -60.160 -31.211 1.00 91.63 67 ALA B C 1
ATOM 2046 O O . ALA B 1 68 ? -44.872 -59.508 -31.584 1.00 94.97 67 ALA B O 1
ATOM 2048 N N . HIS B 1 69 ? -43.473 -60.180 -29.946 1.00 91.73 68 HIS B N 1
ATOM 2049 C CA . HIS B 1 69 ? -44.098 -59.324 -28.945 1.00 86.19 68 HIS B CA 1
ATOM 2050 C C . HIS B 1 69 ? -43.869 -57.855 -29.276 1.00 93.20 68 HIS B C 1
ATOM 2051 O O . HIS B 1 69 ? -44.821 -57.105 -29.524 1.00 93.88 68 HIS B O 1
ATOM 2058 N N . LEU B 1 70 ? -42.602 -57.432 -29.291 1.00 85.44 69 LEU B N 1
ATOM 2059 C CA . LEU B 1 70 ? -42.227 -56.049 -29.595 1.00 83.08 69 LEU B CA 1
ATOM 2060 C C . LEU B 1 70 ? -42.950 -55.067 -28.679 1.00 93.19 69 LEU B C 1
ATOM 2061 O O . LEU B 1 70 ? -43.200 -53.916 -29.046 1.00 105.23 69 LEU B O 1
ATOM 2066 N N . ASN B 1 71 ? -43.282 -55.522 -27.476 1.00 95.09 70 ASN B N 1
ATOM 2067 C CA . ASN B 1 71 ? -44.086 -54.769 -26.527 1.00 100.58 70 ASN B CA 1
ATOM 2068 C C . ASN B 1 71 ? -43.931 -55.389 -25.146 1.00 103.88 70 ASN B C 1
ATOM 2069 O O . ASN B 1 71 ? -44.386 -56.518 -24.920 1.00 109.71 70 ASN B O 1
ATOM 2074 N N . PRO B 1 72 ? -43.289 -54.694 -24.205 1.00 83.38 71 PRO B N 1
ATOM 2075 C CA . PRO B 1 72 ? -43.154 -55.256 -22.852 1.00 85.52 71 PRO B CA 1
ATOM 2076 C C . PRO B 1 72 ? -44.490 -55.547 -22.194 1.00 91.01 71 PRO B C 1
ATOM 2077 O O . PRO B 1 72 ? -44.568 -56.445 -21.348 1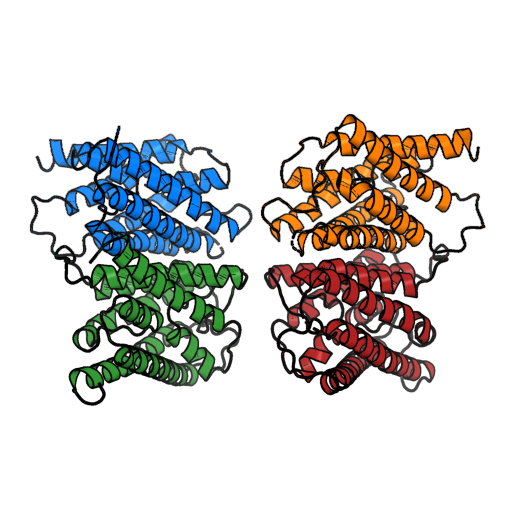.00 102.63 71 PRO B O 1
ATOM 2081 N N . ALA B 1 73 ? -45.553 -54.831 -22.570 1.00 86.07 72 ALA B N 1
ATOM 2082 C CA . 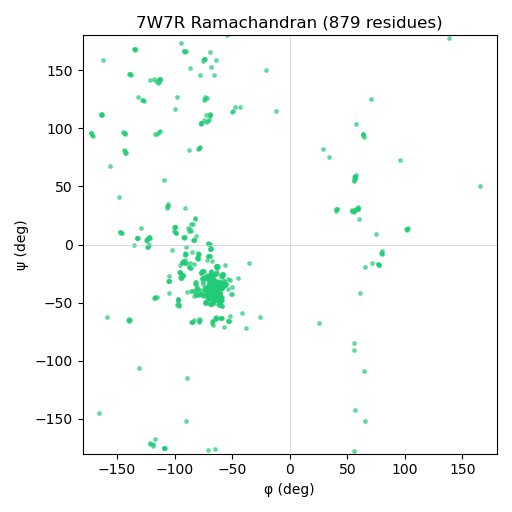ALA B 1 73 ? -46.873 -55.164 -22.046 1.00 88.35 72 ALA B CA 1
ATOM 2083 C C . ALA B 1 73 ? -47.385 -56.466 -22.649 1.00 107.00 72 ALA B C 1
ATOM 2084 O O . ALA B 1 73 ? -48.001 -57.281 -21.953 1.00 123.20 72 ALA B O 1
ATOM 2086 N N . VAL B 1 74 ? -47.100 -56.703 -23.931 1.00 93.63 73 VAL B N 1
ATOM 2087 C CA . VAL B 1 74 ? -47.486 -57.968 -24.548 1.00 96.33 73 VAL B CA 1
ATOM 2088 C C . VAL B 1 74 ? -46.636 -59.106 -23.997 1.00 83.39 73 VAL B C 1
ATOM 2089 O O . VAL B 1 74 ? -47.133 -60.212 -23.753 1.00 84.77 73 VAL B O 1
ATOM 2093 N N . THR B 1 75 ? -45.347 -58.848 -23.770 1.00 84.74 74 THR B N 1
ATOM 2094 C CA . THR B 1 75 ? -44.492 -59.864 -23.166 1.00 91.75 74 THR B CA 1
ATOM 2095 C C . THR B 1 75 ? -44.958 -60.205 -21.755 1.00 101.91 74 THR B C 1
ATOM 2096 O O . THR B 1 75 ? -44.969 -61.377 -21.365 1.00 111.71 74 THR B O 1
ATOM 2100 N N . LEU B 1 76 ? -45.373 -59.196 -20.981 1.00 89.40 75 LEU B N 1
ATOM 2101 C CA . LEU B 1 76 ? -45.892 -59.466 -19.644 1.00 92.64 75 LEU B CA 1
ATOM 2102 C C . LEU B 1 76 ? -47.236 -60.180 -19.692 1.00 101.34 75 LEU B C 1
ATOM 2103 O O . LEU B 1 76 ? -47.531 -60.994 -18.813 1.00 111.19 75 LEU B O 1
ATOM 2108 N N . GLY B 1 77 ? -48.070 -59.878 -20.688 1.00 105.22 76 GLY B N 1
ATOM 2109 C CA . GLY B 1 77 ? -49.309 -60.622 -20.842 1.00 112.05 76 GLY B CA 1
ATOM 2110 C C . GLY B 1 77 ? -49.068 -62.078 -21.190 1.00 113.60 76 GLY B C 1
ATOM 2111 O O . GLY B 1 77 ? -49.799 -62.964 -20.737 1.00 117.38 76 GLY B O 1
ATOM 2112 N N . MET B 1 78 ? -48.038 -62.346 -21.995 1.00 104.79 77 MET B N 1
ATOM 2113 C CA . MET B 1 78 ? -47.685 -63.726 -22.311 1.00 102.57 77 MET B CA 1
ATOM 2114 C C . MET B 1 78 ? -47.081 -64.432 -21.102 1.00 109.57 77 MET B C 1
ATOM 2115 O O . MET B 1 78 ? -47.309 -65.630 -20.898 1.00 122.23 77 MET B O 1
ATOM 2120 N N . LEU B 1 79 ? -46.304 -63.708 -20.293 1.00 112.19 78 LEU B N 1
ATOM 2121 C CA . LEU B 1 79 ? -45.736 -64.299 -19.084 1.00 113.50 78 LEU B CA 1
ATOM 2122 C C . LEU B 1 79 ? -46.815 -64.584 -18.048 1.00 115.55 78 LEU B C 1
ATOM 2123 O O . LEU B 1 79 ? -46.740 -65.583 -17.322 1.00 130.40 78 LEU B O 1
ATOM 2128 N N . ALA B 1 80 ? -47.826 -63.717 -17.963 1.00 105.07 79 ALA B N 1
ATOM 2129 C CA . ALA B 1 80 ? -48.932 -63.952 -17.043 1.00 109.53 79 ALA B CA 1
ATOM 2130 C C . ALA B 1 80 ? -49.771 -65.144 -17.478 1.00 115.59 79 ALA B C 1
ATOM 2131 O O . ALA B 1 80 ? -50.372 -65.820 -16.634 1.00 123.81 79 ALA B O 1
ATOM 2133 N N . SER B 1 81 ? -49.828 -65.415 -18.781 1.00 109.84 80 SER B N 1
ATOM 2134 C CA . SER B 1 81 ? -50.516 -66.592 -19.292 1.00 111.97 80 SER B CA 1
ATOM 2135 C C . SER B 1 81 ? -49.646 -67.841 -19.240 1.00 133.24 80 SER B C 1
ATOM 2136 O O . SER B 1 81 ? -50.075 -68.895 -19.723 1.00 145.12 80 SER B O 1
ATOM 2139 N N . CYS B 1 82 ? -48.438 -67.739 -18.677 1.00 129.05 81 CYS B N 1
ATOM 2140 C CA . CYS B 1 82 ? -47.526 -68.871 -18.513 1.00 130.58 81 CYS B CA 1
ATOM 2141 C C . CYS B 1 82 ? -47.160 -69.512 -19.849 1.00 127.42 81 CYS B C 1
ATOM 2142 O O . CYS B 1 82 ? -46.932 -70.722 -19.927 1.00 131.06 81 CYS B O 1
ATOM 2145 N N . GLN B 1 83 ? -47.101 -68.710 -20.911 1.00 122.38 82 GLN B N 1
ATOM 2146 C CA . GLN B 1 83 ? -46.699 -69.201 -22.221 1.00 128.26 82 GLN B CA 1
ATOM 2147 C C . GLN B 1 83 ? -45.206 -69.047 -22.481 1.00 139.21 82 GLN B C 1
ATOM 2148 O O . GLN B 1 83 ? -44.691 -69.656 -23.425 1.00 147.30 82 GLN B O 1
ATOM 2154 N N . ILE B 1 84 ? -44.503 -68.250 -21.675 1.00 131.87 83 ILE B N 1
ATOM 2155 C CA . ILE B 1 84 ? -43.054 -68.123 -21.744 1.00 132.71 83 ILE B CA 1
ATOM 2156 C C . ILE B 1 84 ? -42.498 -68.189 -20.327 1.00 139.35 83 ILE B C 1
ATOM 2157 O O . ILE B 1 84 ? -43.233 -68.113 -19.341 1.00 154.30 83 ILE B O 1
ATOM 2162 N N . SER B 1 85 ? -41.179 -68.326 -20.237 1.00 132.84 84 SER B N 1
ATOM 2163 C CA . SER B 1 85 ? -40.503 -68.395 -18.952 1.00 130.13 84 SER B CA 1
ATOM 2164 C C . SER B 1 85 ? -40.099 -66.998 -18.482 1.00 135.36 84 SER B C 1
ATOM 2165 O O . SER B 1 85 ? -40.124 -66.025 -19.240 1.00 138.28 84 SER B O 1
ATOM 2168 N N . VAL B 1 86 ? -39.730 -66.909 -17.202 1.00 139.45 85 VAL B N 1
ATOM 2169 C CA . VAL B 1 86 ? -39.337 -65.625 -16.627 1.00 137.21 85 VAL B CA 1
ATOM 2170 C C . VAL B 1 86 ? -38.068 -65.105 -17.291 1.00 126.39 85 VAL B C 1
ATOM 2171 O O . VAL B 1 86 ? -37.955 -63.912 -17.604 1.00 111.88 85 VAL B O 1
ATOM 2175 N N . LEU B 1 87 ? -37.103 -65.995 -17.536 1.00 141.02 86 LEU B N 1
ATOM 2176 C CA . LEU B 1 87 ? -35.865 -65.577 -18.182 1.00 136.23 86 LEU B CA 1
ATOM 2177 C C . LEU B 1 87 ? -36.129 -65.095 -19.600 1.00 134.13 86 LEU B C 1
ATOM 2178 O O . LEU B 1 87 ? -35.567 -64.081 -20.036 1.00 143.12 86 LEU B O 1
ATOM 2183 N N . LYS B 1 88 ? -37.026 -65.780 -20.314 1.00 121.38 87 LYS B N 1
ATOM 2184 C CA . LYS B 1 88 ? -37.336 -65.382 -21.679 1.00 114.06 87 LYS B CA 1
ATOM 2185 C C . LYS B 1 88 ? -38.068 -64.050 -21.713 1.00 108.76 87 LYS B C 1
ATOM 2186 O O . LYS B 1 88 ? -37.794 -63.220 -22.584 1.00 102.08 87 LYS B O 1
ATOM 2192 N N . ALA B 1 89 ? -38.936 -63.791 -20.733 1.00 113.89 88 ALA B N 1
ATOM 2193 C CA . ALA B 1 89 ? -39.646 -62.518 -20.711 1.00 107.84 88 ALA B CA 1
ATOM 2194 C C . ALA B 1 89 ? -38.711 -61.370 -20.355 1.00 101.12 88 ALA B C 1
ATOM 2195 O O . ALA B 1 89 ? -38.781 -60.292 -20.962 1.00 99.19 88 ALA B O 1
ATOM 2197 N N . VAL B 1 90 ? -37.815 -61.587 -19.389 1.00 104.00 89 VAL B N 1
ATOM 2198 C CA . VAL B 1 90 ? -36.878 -60.536 -19.002 1.00 105.72 89 VAL B CA 1
ATOM 2199 C C . VAL B 1 90 ? -35.945 -60.203 -20.160 1.00 104.35 89 VAL B C 1
ATOM 2200 O O . VAL B 1 90 ? -35.723 -59.029 -20.485 1.00 110.72 89 VAL B O 1
ATOM 2204 N N . MET B 1 91 ? -35.388 -61.231 -20.808 1.00 104.75 90 MET B N 1
ATOM 2205 C CA . MET B 1 91 ? -34.517 -60.972 -21.949 1.00 112.03 90 MET B CA 1
ATOM 2206 C C . MET B 1 91 ? -35.285 -60.359 -23.117 1.00 118.52 90 MET B C 1
ATOM 2207 O O . MET B 1 91 ? -34.726 -59.542 -23.861 1.00 121.95 90 MET B O 1
ATOM 2212 N N . TYR B 1 92 ? -36.571 -60.697 -23.263 1.00 120.92 91 TYR B N 1
ATOM 2213 C CA . TYR B 1 92 ? -37.393 -60.086 -24.302 1.00 113.97 91 TYR B CA 1
ATOM 2214 C C . TYR B 1 92 ? -37.522 -58.590 -24.063 1.00 112.32 91 TYR B C 1
ATOM 2215 O O . TYR B 1 92 ? -37.355 -57.777 -24.982 1.00 106.89 91 TYR B O 1
ATOM 2224 N N . ILE B 1 93 ? -37.824 -58.213 -22.820 1.00 114.49 92 ILE B N 1
ATOM 2225 C CA . ILE B 1 93 ? -37.976 -56.801 -22.487 1.00 110.76 92 ILE B CA 1
ATOM 2226 C C . ILE B 1 93 ? -36.654 -56.066 -22.660 1.00 109.00 92 ILE B C 1
ATOM 2227 O O . ILE B 1 93 ? -36.623 -54.924 -23.136 1.00 113.12 92 ILE B O 1
ATOM 2232 N N . VAL B 1 94 ? -35.540 -56.704 -22.287 1.00 112.08 93 VAL B N 1
ATOM 2233 C CA . VAL B 1 94 ? -34.242 -56.056 -22.471 1.00 113.27 93 VAL B CA 1
ATOM 2234 C C . VAL B 1 94 ? -33.971 -55.805 -23.951 1.00 117.01 93 VAL B C 1
ATOM 2235 O O . VAL B 1 94 ? -33.511 -54.720 -24.341 1.00 123.09 93 VAL B O 1
ATOM 2239 N N . ALA B 1 95 ? -34.291 -56.783 -24.805 1.00 117.60 94 ALA B N 1
ATOM 2240 C CA . ALA B 1 95 ? -34.061 -56.594 -26.233 1.00 112.34 94 ALA B CA 1
ATOM 2241 C C . ALA B 1 95 ? -34.957 -55.499 -26.794 1.00 107.63 94 ALA B C 1
ATOM 2242 O O . ALA B 1 95 ? -34.514 -54.691 -27.621 1.00 105.47 94 ALA B O 1
ATOM 2244 N N . GLN B 1 96 ? -36.202 -55.422 -26.319 1.00 111.32 95 GLN B N 1
ATOM 2245 C CA . GLN B 1 96 ? -37.108 -54.395 -26.823 1.00 126.87 95 GLN B CA 1
ATOM 2246 C C . GLN B 1 96 ? -36.655 -53.003 -26.393 1.00 129.35 95 GLN B C 1
ATOM 2247 O O . GLN B 1 96 ? -36.668 -52.061 -27.197 1.00 124.10 95 GLN B O 1
ATOM 2253 N N . MET B 1 97 ? -36.201 -52.866 -25.145 1.00 127.56 96 MET B N 1
ATOM 2254 C CA . MET B 1 97 ? -35.756 -51.563 -24.663 1.00 117.23 96 MET B CA 1
ATOM 2255 C C . MET B 1 97 ? -34.504 -51.107 -25.402 1.00 125.23 96 MET B C 1
ATOM 2256 O O . MET B 1 97 ? -34.400 -49.938 -25.807 1.00 139.80 96 MET B O 1
ATOM 2261 N N . LEU B 1 98 ? -33.563 -52.029 -25.632 1.00 117.50 97 LEU B N 1
ATOM 2262 C CA . LEU B 1 98 ? -32.345 -51.651 -26.338 1.00 123.99 97 LEU B CA 1
ATOM 2263 C C . LEU B 1 98 ? -32.635 -51.295 -27.790 1.00 117.00 97 LEU B C 1
ATOM 2264 O O . LEU B 1 98 ? -32.094 -50.309 -28.308 1.00 118.88 97 LEU B O 1
ATOM 2269 N N . GLY B 1 99 ? -33.491 -52.070 -28.463 1.00 110.80 98 GLY B N 1
ATOM 2270 C CA . GLY B 1 99 ? -33.825 -51.738 -29.838 1.00 110.46 98 GLY B CA 1
ATOM 2271 C C . GLY B 1 99 ? -34.534 -50.402 -29.956 1.00 114.70 98 GLY B C 1
ATOM 2272 O O . GLY B 1 99 ? -34.271 -49.627 -30.883 1.00 115.62 98 GLY B O 1
ATOM 2273 N N . SER B 1 100 ? -35.400 -50.086 -28.987 1.00 119.06 99 SER B N 1
ATOM 2274 C CA . SER B 1 100 ? -36.117 -48.818 -29.039 1.00 125.47 99 SER B CA 1
ATOM 2275 C C . SER B 1 100 ? -35.167 -47.647 -28.840 1.00 126.18 99 SER B C 1
ATOM 2276 O O . SER B 1 100 ? -35.214 -46.665 -29.592 1.00 132.07 99 SER B O 1
ATOM 2279 N N . ALA B 1 101 ? -34.270 -47.746 -27.855 1.00 115.84 100 ALA B N 1
ATOM 2280 C CA . ALA B 1 101 ? -33.321 -46.657 -27.641 1.00 116.22 100 ALA B CA 1
ATOM 2281 C C . ALA B 1 101 ? -32.379 -46.506 -28.831 1.00 118.19 100 ALA B C 1
ATOM 2282 O O . ALA B 1 101 ? -32.061 -45.381 -29.247 1.00 126.64 100 ALA B O 1
ATOM 2284 N N . LEU B 1 102 ? -31.976 -47.628 -29.433 1.00 113.39 101 LEU B N 1
ATOM 2285 C CA . LEU B 1 102 ? -31.035 -47.579 -30.545 1.00 119.96 101 LEU B CA 1
ATOM 2286 C C . LEU B 1 102 ? -31.660 -46.916 -31.763 1.00 120.60 101 LEU B C 1
ATOM 2287 O O . LEU B 1 102 ? -31.027 -46.080 -32.419 1.00 125.39 101 LEU B O 1
ATOM 2292 N N . ALA B 1 103 ? -32.900 -47.284 -32.094 1.00 130.30 102 ALA B N 1
ATOM 2293 C CA . ALA B 1 103 ? -33.563 -46.641 -33.226 1.00 139.92 102 ALA B CA 1
ATOM 2294 C C . ALA B 1 103 ? -33.876 -45.177 -32.930 1.00 146.94 102 ALA B C 1
ATOM 2295 O O . ALA B 1 103 ? -33.766 -44.318 -33.820 1.00 161.52 102 ALA B O 1
ATOM 2297 N N . SER B 1 104 ? -34.230 -44.870 -31.677 1.00 134.74 103 SER B N 1
ATOM 2298 C CA . SER B 1 104 ? -34.535 -43.492 -31.314 1.00 121.02 103 SER B CA 1
ATOM 2299 C C . SER B 1 104 ? -33.321 -42.597 -31.480 1.00 126.40 103 SER B C 1
ATOM 2300 O O . SER B 1 104 ? -33.455 -41.433 -31.875 1.00 138.07 103 SER B O 1
ATOM 2303 N N . GLY B 1 105 ? -32.128 -43.113 -31.185 1.00 127.56 104 GLY B N 1
ATOM 2304 C CA . GLY B 1 105 ? -30.943 -42.292 -31.374 1.00 131.24 104 GLY B CA 1
ATOM 2305 C C . GLY B 1 105 ? -30.740 -41.881 -32.823 1.00 140.57 104 GLY B C 1
ATOM 2306 O O . GLY B 1 105 ? -30.422 -40.723 -33.112 1.00 160.44 104 GLY B O 1
ATOM 2307 N N . ILE B 1 106 ? -31.008 -42.796 -33.758 1.00 136.81 105 ILE B N 1
ATOM 2308 C CA . ILE B 1 106 ? -30.811 -42.474 -35.167 1.00 139.54 105 ILE B CA 1
ATOM 2309 C C . ILE B 1 106 ? -31.888 -41.513 -35.652 1.00 148.04 105 ILE B C 1
ATOM 2310 O O . ILE B 1 106 ? -31.599 -40.547 -36.373 1.00 164.39 105 ILE B O 1
ATOM 2315 N N . VAL B 1 107 ? -33.143 -41.748 -35.261 1.00 142.88 106 VAL B N 1
ATOM 2316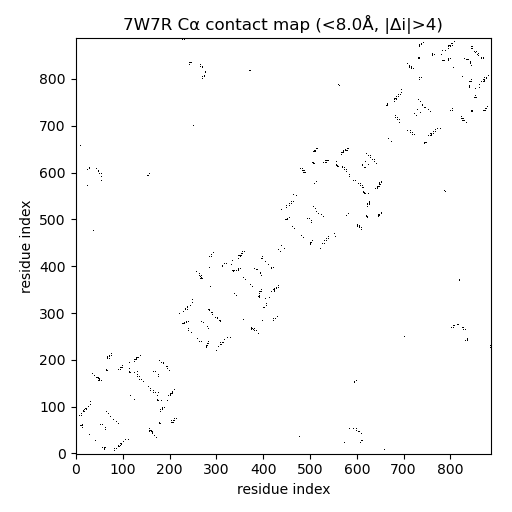 C CA . VAL B 1 107 ? -34.207 -40.858 -35.725 1.00 143.94 106 VAL B CA 1
ATOM 2317 C C . VAL B 1 107 ? -34.040 -39.460 -35.135 1.00 152.32 106 VAL B C 1
ATOM 2318 O O . VAL B 1 107 ? -34.299 -38.455 -35.810 1.00 154.07 106 VAL B O 1
ATOM 2322 N N . TYR B 1 108 ? -33.603 -39.365 -33.878 1.00 156.15 107 TYR B N 1
ATOM 2323 C CA . TYR B 1 108 ? -33.372 -38.067 -33.262 1.00 165.10 107 TYR B CA 1
ATOM 2324 C C . TYR B 1 108 ? -32.051 -37.436 -33.680 1.00 166.32 107 TYR B C 1
ATOM 2325 O O . TYR B 1 108 ? -31.822 -36.260 -33.377 1.00 174.47 107 TYR B O 1
ATOM 2334 N N . GLY B 1 109 ? -31.181 -38.182 -34.357 1.00 169.96 108 GLY B N 1
ATOM 2335 C CA . GLY B 1 109 ? -30.037 -37.574 -35.002 1.00 191.43 108 GLY B CA 1
ATOM 2336 C C . GLY B 1 109 ? -30.423 -36.987 -36.343 1.00 214.60 108 GLY B C 1
ATOM 2337 O O . GLY B 1 109 ? -29.946 -35.914 -36.727 1.00 225.58 108 GLY B O 1
ATOM 2338 N N . THR B 1 110 ? -31.304 -37.688 -37.064 1.00 220.15 109 THR B N 1
ATOM 2339 C CA . THR B 1 110 ? -31.770 -37.190 -38.354 1.00 223.52 109 THR B CA 1
ATOM 2340 C C . THR B 1 110 ? -32.780 -36.054 -38.210 1.00 221.02 109 THR B C 1
ATOM 2341 O O . THR B 1 110 ? -32.838 -35.174 -39.077 1.00 231.25 109 THR B O 1
ATOM 2345 N N . ARG B 1 111 ? -33.557 -36.047 -37.128 1.00 200.80 110 ARG B N 1
ATOM 2346 C CA . ARG B 1 111 ? -34.548 -35.002 -36.861 1.00 194.95 110 ARG B CA 1
ATOM 2347 C C . ARG B 1 111 ? -35.541 -34.851 -38.012 1.00 186.72 110 ARG B C 1
ATOM 2348 O O . ARG B 1 111 ? -36.499 -34.082 -37.924 1.00 180.93 110 ARG B O 1
ATOM 2350 N N . ASN B 1 113 ? -37.187 -30.991 -34.739 1.00 220.96 112 ASN B N 1
ATOM 2351 C CA . ASN B 1 113 ? -38.301 -30.227 -35.297 1.00 211.15 112 ASN B CA 1
ATOM 2352 C C . ASN B 1 113 ? -38.987 -29.390 -34.221 1.00 204.74 112 ASN B C 1
ATOM 2353 O O . ASN B 1 113 ? -40.211 -29.422 -34.081 1.00 200.33 112 ASN B O 1
ATOM 2355 N N . GLY B 1 114 ? -38.190 -28.640 -33.464 1.00 205.03 113 GLY B N 1
ATOM 2356 C CA . GLY B 1 114 ? -38.717 -27.814 -32.398 1.00 203.66 113 GLY B CA 1
ATOM 2357 C C . GLY B 1 114 ? -39.135 -28.568 -31.154 1.00 203.18 113 GLY B C 1
ATOM 2358 O O . GLY B 1 114 ? -39.751 -27.969 -30.263 1.00 196.15 113 GLY B O 1
ATOM 2359 N N . ASN B 1 115 ? -38.829 -29.866 -31.066 1.00 202.84 114 ASN B N 1
ATOM 2360 C CA . ASN B 1 115 ? -39.150 -30.706 -29.910 1.00 198.09 114 ASN B CA 1
ATOM 2361 C C . ASN B 1 115 ? -40.649 -30.767 -29.638 1.00 186.93 114 ASN B C 1
ATOM 2362 O O . ASN B 1 115 ? -41.069 -31.091 -28.522 1.00 183.93 114 ASN B O 1
ATOM 2367 N N . ALA B 1 116 ? -41.463 -30.478 -30.650 1.00 179.43 115 ALA B N 1
ATOM 2368 C CA . ALA B 1 116 ? -42.913 -30.565 -30.555 1.00 172.32 115 ALA B CA 1
ATOM 2369 C C . ALA B 1 116 ? -43.453 -31.819 -31.219 1.00 161.17 115 ALA B C 1
ATOM 2370 O O . ALA B 1 116 ? -44.670 -32.026 -31.224 1.00 162.76 115 ALA B O 1
ATOM 2372 N N . ASN B 1 117 ? -42.574 -32.593 -31.854 1.00 152.74 116 ASN B N 1
ATOM 2373 C CA . ASN B 1 117 ? -42.804 -33.920 -32.417 1.00 133.97 116 ASN B CA 1
ATOM 2374 C C . ASN B 1 117 ? -44.000 -34.677 -31.848 1.00 127.16 116 ASN B C 1
ATOM 2375 O O . ASN B 1 117 ? -44.367 -34.516 -30.677 1.00 120.92 116 ASN B O 1
ATOM 2380 N N . LEU B 1 118 ? -44.596 -35.527 -32.676 1.00 129.76 117 LEU B N 1
ATOM 2381 C CA . LEU B 1 118 ? -45.675 -36.389 -32.231 1.00 127.00 117 LEU B CA 1
ATOM 2382 C C . LEU B 1 118 ? -45.145 -37.728 -31.728 1.00 127.22 117 LEU B C 1
ATOM 2383 O O . LEU B 1 118 ? -45.867 -38.451 -31.032 1.00 126.52 117 LEU B O 1
ATOM 2388 N N . GLY B 1 119 ? -43.879 -38.034 -32.003 1.00 129.07 118 GLY B N 1
ATOM 2389 C CA . GLY B 1 119 ? -43.268 -39.285 -31.602 1.00 128.41 118 GLY B CA 1
ATOM 2390 C C . GLY B 1 119 ? -42.765 -39.343 -30.175 1.00 127.40 118 GLY B C 1
ATOM 2391 O O . GLY B 1 119 ? -41.875 -40.140 -29.869 1.00 129.00 118 GLY B O 1
ATOM 2392 N N . LEU B 1 120 ? -43.302 -38.495 -29.298 1.00 125.77 119 LEU B N 1
ATOM 2393 C CA . LEU B 1 120 ? -42.976 -38.530 -27.875 1.00 127.70 119 LEU B CA 1
ATOM 2394 C C . LEU B 1 120 ? -44.266 -38.578 -27.064 1.00 129.12 119 LEU B C 1
ATOM 2395 O O . LEU B 1 120 ? -45.121 -37.696 -27.198 1.00 138.52 119 LEU B O 1
ATOM 2400 N N . ASN B 1 121 ? -44.396 -39.592 -26.211 1.00 129.68 120 ASN B N 1
ATOM 2401 C CA . ASN B 1 121 ? -45.598 -39.751 -25.397 1.00 134.28 120 ASN B CA 1
ATOM 2402 C C . ASN B 1 121 ? -45.625 -38.705 -24.286 1.00 137.38 120 ASN B C 1
ATOM 2403 O O . ASN B 1 121 ? -44.885 -38.808 -23.302 1.00 136.05 120 ASN B O 1
ATOM 2408 N N . ALA B 1 122 ? -46.474 -37.697 -24.444 1.00 140.82 121 ALA B N 1
ATOM 2409 C CA . ALA B 1 122 ? -46.729 -36.677 -23.437 1.00 141.16 121 ALA B CA 1
ATOM 2410 C C . ALA B 1 122 ? -48.219 -36.709 -23.093 1.00 138.23 121 ALA B C 1
ATOM 2411 O O . ALA B 1 122 ? -48.957 -37.594 -23.532 1.00 141.42 121 ALA B O 1
ATOM 2413 N N . LEU B 1 123 ? -48.672 -35.720 -22.333 1.00 129.14 122 LEU B N 1
ATOM 2414 C CA . LEU B 1 123 ? -50.070 -35.633 -21.940 1.00 130.48 122 LEU B CA 1
ATOM 2415 C C . LEU B 1 123 ? -50.681 -34.396 -22.579 1.00 146.74 122 LEU B C 1
ATOM 2416 O O . LEU B 1 123 ? -50.052 -33.334 -22.626 1.00 170.17 122 LEU B O 1
ATOM 2421 N N . SER B 1 124 ? -51.919 -34.539 -23.071 1.00 132.22 123 SER B N 1
ATOM 2422 C CA . SER B 1 124 ? -52.589 -33.480 -23.829 1.00 121.81 123 SER B CA 1
ATOM 2423 C C . SER B 1 124 ? -54.080 -33.483 -23.482 1.00 119.43 123 SER B C 1
ATOM 2424 O O . SER B 1 124 ? -54.913 -34.017 -24.218 1.00 111.30 123 SER B O 1
ATOM 2427 N N . GLY B 1 125 ? -54.413 -32.882 -22.344 1.00 131.21 124 GLY B N 1
ATOM 2428 C CA . GLY B 1 125 ? -55.792 -32.677 -21.961 1.00 135.59 124 GLY B CA 1
ATOM 2429 C C . GLY B 1 125 ? -56.345 -33.632 -20.929 1.00 133.15 124 GLY B C 1
ATOM 2430 O O . GLY B 1 125 ? -57.568 -33.674 -20.748 1.00 135.58 124 GLY B O 1
ATOM 2431 N N . VAL B 1 126 ? -55.496 -34.401 -20.253 1.00 128.25 125 VAL B N 1
ATOM 2432 C CA . VAL B 1 126 ? -55.943 -35.356 -19.248 1.00 124.92 125 VAL B CA 1
ATOM 2433 C C . VAL B 1 126 ? -54.989 -35.316 -18.065 1.00 127.67 125 VAL B C 1
ATOM 2434 O O . VAL B 1 126 ? -53.786 -35.082 -18.217 1.00 130.36 125 VAL B O 1
ATOM 2438 N N . THR B 1 127 ? -55.538 -35.546 -16.877 1.00 130.28 126 THR B N 1
ATOM 2439 C CA . THR B 1 127 ? -54.715 -35.673 -15.692 1.00 134.24 126 THR B CA 1
ATOM 2440 C C . THR B 1 127 ? -54.006 -37.023 -15.727 1.00 141.55 126 THR B C 1
ATOM 2441 O O . THR B 1 127 ? -54.430 -37.934 -16.442 1.00 157.46 126 THR B O 1
ATOM 2445 N N . PRO B 1 128 ? -52.907 -37.175 -14.983 1.00 131.21 127 PRO B N 1
ATOM 2446 C CA . PRO B 1 128 ? -52.256 -38.494 -14.937 1.00 131.21 127 PRO B CA 1
ATOM 2447 C C . PRO B 1 128 ? -53.192 -39.601 -14.487 1.00 135.60 127 PRO B C 1
ATOM 2448 O O . PRO B 1 128 ? -53.118 -40.720 -15.014 1.00 134.39 127 PRO B O 1
ATOM 2452 N N . SER B 1 129 ? -54.113 -39.299 -13.567 1.00 142.82 128 SER B N 1
ATOM 2453 C CA . SER B 1 129 ? -55.078 -40.297 -13.118 1.00 144.09 128 SER B CA 1
ATOM 2454 C C . SER B 1 129 ? -55.976 -40.757 -14.260 1.00 140.30 128 SER B C 1
ATOM 2455 O O . SER B 1 129 ? -56.358 -41.931 -14.324 1.00 143.29 128 SER B O 1
ATOM 2458 N N . GLN B 1 130 ? -56.329 -39.846 -15.169 1.00 134.50 129 GLN B N 1
ATOM 2459 C CA . GLN B 1 130 ? -57.132 -40.218 -16.330 1.00 130.44 129 GLN B CA 1
ATOM 2460 C C . GLN B 1 130 ? -56.282 -40.808 -17.451 1.00 116.94 129 GLN B C 1
ATOM 2461 O O . GLN B 1 130 ? -56.739 -41.710 -18.173 1.00 114.82 129 GLN B O 1
ATOM 2467 N N . GLY B 1 131 ? -55.046 -40.328 -17.600 1.00 107.09 130 GLY B N 1
ATOM 2468 C CA . GLY B 1 131 ? -54.176 -40.863 -18.629 1.00 111.04 130 GLY B CA 1
ATOM 2469 C C . GLY B 1 131 ? -53.822 -42.314 -18.392 1.00 123.36 130 GLY B C 1
ATOM 2470 O O . GLY B 1 131 ? -53.694 -43.087 -19.349 1.00 132.88 130 GLY B O 1
ATOM 2471 N N . VAL B 1 132 ? -53.691 -42.713 -17.123 1.00 120.63 131 VAL B N 1
ATOM 2472 C CA . VAL B 1 132 ? -53.421 -44.116 -16.827 1.00 111.68 131 VAL B CA 1
ATOM 2473 C C . VAL B 1 132 ? -54.591 -44.985 -17.266 1.00 117.55 131 VAL B C 1
ATOM 2474 O O . VAL B 1 132 ? -54.393 -46.054 -17.852 1.00 112.66 131 VAL B O 1
ATOM 2478 N N . GLY B 1 133 ? -55.824 -44.537 -17.020 1.00 108.91 132 GLY B N 1
ATOM 2479 C CA . GLY B 1 133 ? -56.971 -45.314 -17.460 1.00 106.59 132 GLY B CA 1
ATOM 2480 C C . GLY B 1 133 ? -57.069 -45.418 -18.970 1.00 106.55 132 GLY B C 1
ATOM 2481 O O . GLY B 1 133 ? -57.386 -46.488 -19.513 1.00 119.82 132 GLY B O 1
ATOM 2482 N N . ILE B 1 134 ? -56.765 -44.323 -19.674 1.00 96.04 133 ILE B N 1
ATOM 2483 C CA . ILE B 1 134 ? -56.841 -44.359 -21.133 1.00 97.51 133 ILE B CA 1
ATOM 2484 C C . ILE B 1 134 ? -55.792 -45.314 -21.694 1.00 93.91 133 ILE B C 1
ATOM 2485 O O . ILE B 1 134 ? -56.093 -46.177 -22.536 1.00 100.31 133 ILE B O 1
ATOM 2490 N N . GLU B 1 135 ? -54.557 -45.212 -21.193 1.00 99.76 134 GLU B N 1
ATOM 2491 C CA . GLU B 1 135 ? -53.502 -46.103 -21.661 1.00 105.00 134 GLU B CA 1
ATOM 2492 C C . GLU B 1 135 ? -53.798 -47.547 -21.276 1.00 101.34 134 GLU B C 1
ATOM 2493 O O . GLU B 1 135 ? -53.496 -48.473 -22.044 1.00 95.97 134 GLU B O 1
ATOM 2499 N N . LEU B 1 136 ? -54.465 -47.748 -20.138 1.00 98.94 135 LEU B N 1
ATOM 2500 C CA . LEU B 1 136 ? -54.740 -49.094 -19.659 1.00 100.09 135 LEU B CA 1
ATOM 2501 C C . LEU B 1 136 ? -55.761 -49.786 -20.539 1.00 94.71 135 LEU B C 1
ATOM 2502 O O . LEU B 1 136 ? -55.593 -50.956 -20.886 1.00 105.29 135 LEU B O 1
ATOM 2507 N N . LEU B 1 137 ? -56.842 -49.094 -20.897 1.00 94.02 136 LEU B N 1
ATOM 2508 C CA . LEU B 1 137 ? -57.812 -49.743 -21.773 1.00 99.44 136 LEU B CA 1
ATOM 2509 C C . LEU B 1 137 ? -57.243 -49.934 -23.178 1.00 101.33 136 LEU B C 1
ATOM 2510 O O . LEU B 1 137 ? -57.460 -50.985 -23.810 1.00 114.85 136 LEU B O 1
ATOM 2515 N N . ALA B 1 138 ? -56.449 -48.964 -23.655 1.00 95.03 137 ALA B N 1
ATOM 2516 C CA . ALA B 1 138 ? -55.879 -49.087 -24.991 1.00 98.02 137 ALA B CA 1
ATOM 2517 C C . ALA B 1 138 ? -54.849 -50.205 -25.089 1.00 96.83 137 ALA B C 1
ATOM 2518 O O . ALA B 1 138 ? -54.631 -50.728 -26.186 1.00 98.45 137 ALA B O 1
ATOM 2520 N N . THR B 1 139 ? -54.220 -50.591 -23.977 1.00 99.46 138 THR B N 1
ATOM 2521 C CA . THR B 1 139 ? -53.340 -51.756 -23.994 1.00 102.05 138 THR B CA 1
ATOM 2522 C C . THR B 1 139 ? -54.054 -53.044 -23.596 1.00 110.08 138 THR B C 1
ATOM 2523 O O . THR B 1 139 ? -53.622 -54.136 -23.994 1.00 109.81 138 THR B O 1
ATOM 2527 N N . PHE B 1 140 ? -55.121 -52.943 -22.801 1.00 110.05 139 PHE B N 1
ATOM 2528 C CA . PHE B 1 140 ? -55.923 -54.110 -22.460 1.00 102.71 139 PHE B CA 1
ATOM 2529 C C . PHE B 1 140 ? -56.493 -54.747 -23.712 1.00 98.36 139 PHE B C 1
ATOM 2530 O O . PHE B 1 140 ? -56.408 -55.969 -23.894 1.00 103.83 139 PHE B O 1
ATOM 2538 N N . GLN B 1 141 ? -57.076 -53.930 -24.595 1.00 98.78 140 GLN B N 1
ATOM 2539 C CA . GLN B 1 141 ? -57.628 -54.508 -25.817 1.00 101.23 140 GLN B CA 1
ATOM 2540 C C . GLN B 1 141 ? -56.535 -55.174 -26.644 1.00 95.86 140 GLN B C 1
ATOM 2541 O O . GLN B 1 141 ? -56.754 -56.249 -27.219 1.00 106.82 140 GLN B O 1
ATOM 2547 N N . LEU B 1 142 ? -55.328 -54.602 -26.632 1.00 84.39 141 LEU B N 1
ATOM 2548 C CA . LEU B 1 142 ? -54.232 -55.130 -27.437 1.00 94.09 141 LEU B CA 1
ATOM 2549 C C . LEU B 1 142 ? -53.761 -56.482 -26.918 1.00 101.01 141 LEU B C 1
ATOM 2550 O O . LEU B 1 142 ? -53.635 -57.444 -27.685 1.00 112.23 141 LEU B O 1
ATOM 2555 N N . VAL B 1 143 ? -53.470 -56.567 -25.620 1.00 94.72 142 VAL B N 1
ATOM 2556 C CA . VAL B 1 143 ? -52.978 -57.826 -25.071 1.00 90.15 142 VAL B CA 1
ATOM 2557 C C . VAL B 1 143 ? -54.066 -58.893 -25.115 1.00 96.47 142 VAL B C 1
ATOM 2558 O O . VAL B 1 143 ? -53.782 -60.073 -25.358 1.00 99.76 142 VAL B O 1
ATOM 2562 N N . LEU B 1 144 ? -55.329 -58.503 -24.903 1.00 96.67 143 LEU B N 1
ATOM 2563 C CA . LEU B 1 144 ? -56.419 -59.459 -25.055 1.00 102.34 143 LEU B CA 1
ATOM 2564 C C . LEU B 1 144 ? -56.474 -60.004 -26.476 1.00 107.71 143 LEU B C 1
ATOM 2565 O O . LEU B 1 144 ? -56.649 -61.213 -26.679 1.00 117.33 143 LEU B O 1
ATOM 2570 N N . CYS B 1 145 ? -56.287 -59.133 -27.474 1.00 95.39 144 CYS B N 1
ATOM 2571 C CA . CYS B 1 145 ? -56.293 -59.591 -28.859 1.00 100.43 144 CYS B CA 1
ATOM 2572 C C . CYS B 1 145 ? -55.123 -60.523 -29.140 1.00 115.05 144 CYS B C 1
ATOM 2573 O O . CYS B 1 145 ? -55.289 -61.553 -29.802 1.00 122.84 144 CYS B O 1
ATOM 2576 N N . VAL B 1 146 ? -53.932 -60.173 -28.650 1.00 107.51 145 VAL B N 1
ATOM 2577 C CA . VAL B 1 146 ? -52.757 -61.007 -28.889 1.00 93.46 145 VAL B CA 1
ATOM 2578 C C . VAL B 1 146 ? -52.945 -62.385 -28.268 1.00 94.08 145 VAL B C 1
ATOM 2579 O O . VAL B 1 146 ? -52.646 -63.410 -28.894 1.00 105.99 145 VAL B O 1
ATOM 2583 N N . ILE B 1 147 ? -53.461 -62.436 -27.038 1.00 97.28 146 ILE B N 1
ATOM 2584 C CA . ILE B 1 147 ? -53.612 -63.717 -26.355 1.00 99.79 146 ILE B CA 1
ATOM 2585 C C . ILE B 1 147 ? -54.706 -64.553 -27.008 1.00 111.15 146 ILE B C 1
ATOM 2586 O O . ILE B 1 147 ? -54.559 -65.772 -27.169 1.00 122.96 146 ILE B O 1
ATOM 2591 N N . ALA B 1 148 ? -55.812 -63.921 -27.409 1.00 104.51 147 ALA B N 1
ATOM 2592 C CA . ALA B 1 148 ? -56.906 -64.676 -28.009 1.00 114.18 147 ALA B CA 1
ATOM 2593 C C . ALA B 1 148 ? -56.549 -65.172 -29.405 1.00 107.11 147 ALA B C 1
ATOM 2594 O O . ALA B 1 148 ? -56.927 -66.285 -29.788 1.00 105.74 147 ALA B O 1
ATOM 2596 N N . VAL B 1 149 ? -55.822 -64.366 -30.181 1.00 105.46 148 VAL B N 1
ATOM 2597 C CA . VAL B 1 149 ? -55.483 -64.763 -31.543 1.00 106.18 148 VAL B CA 1
ATOM 2598 C C . VAL B 1 149 ? -54.365 -65.798 -31.577 1.00 111.66 148 VAL B C 1
ATOM 2599 O O . VAL B 1 149 ? -54.264 -66.557 -32.550 1.00 123.32 148 VAL B O 1
ATOM 2603 N N . THR B 1 150 ? -53.528 -65.860 -30.540 1.00 113.29 149 THR B N 1
ATOM 2604 C CA . THR B 1 150 ? -52.478 -66.863 -30.435 1.00 109.82 149 THR B CA 1
ATOM 2605 C C . THR B 1 150 ? -52.875 -68.016 -29.521 1.00 109.22 149 THR B C 1
ATOM 2606 O O . THR B 1 150 ? -52.013 -68.796 -29.103 1.00 106.22 149 THR B O 1
ATOM 2610 N N . ASP B 1 151 ? -54.162 -68.131 -29.200 1.00 116.64 150 ASP B N 1
ATOM 2611 C CA . ASP B 1 151 ? -54.660 -69.235 -28.386 1.00 124.42 150 ASP B CA 1
ATOM 2612 C C . ASP B 1 151 ? -54.569 -70.527 -29.187 1.00 124.18 150 ASP B C 1
ATOM 2613 O O . ASP B 1 151 ? -55.293 -70.711 -30.171 1.00 115.66 150 ASP B O 1
ATOM 2618 N N . LYS B 1 152 ? -53.679 -71.427 -28.765 1.00 126.50 151 LYS B N 1
ATOM 2619 C CA . LYS B 1 152 ? -53.462 -72.682 -29.473 1.00 121.87 151 LYS B CA 1
ATOM 2620 C C . LYS B 1 152 ? -54.648 -73.631 -29.371 1.00 129.10 151 LYS B C 1
ATOM 2621 O O . LYS B 1 152 ? -54.621 -74.696 -29.997 1.00 146.06 151 LYS B O 1
ATOM 2627 N N . ARG B 1 153 ? -55.680 -73.274 -28.608 1.00 127.98 152 ARG B N 1
ATOM 2628 C CA . ARG B 1 153 ? -56.885 -74.078 -28.469 1.00 139.44 152 ARG B CA 1
ATOM 2629 C C . ARG B 1 153 ? -57.971 -73.692 -29.466 1.00 131.97 152 ARG B C 1
ATOM 2630 O O . ARG B 1 153 ? -59.087 -74.216 -29.381 1.00 145.22 152 ARG B O 1
ATOM 2638 N N . ARG B 1 154 ? -57.675 -72.797 -30.404 1.00 141.98 153 ARG B N 1
ATOM 2639 C CA . ARG B 1 154 ? -58.656 -72.295 -31.354 1.00 137.60 153 ARG B CA 1
ATOM 2640 C C . ARG B 1 154 ? -58.320 -72.758 -32.765 1.00 130.30 153 ARG B C 1
ATOM 2641 O O . ARG B 1 154 ? -57.147 -72.817 -33.148 1.00 127.02 153 ARG B O 1
ATOM 2649 N N . ARG B 1 155 ? -59.359 -73.082 -33.535 1.00 125.79 154 ARG B N 1
ATOM 2650 C CA . ARG B 1 155 ? -59.215 -73.446 -34.939 1.00 124.53 154 ARG B CA 1
ATOM 2651 C C . ARG B 1 155 ? -60.035 -72.543 -35.854 1.00 142.81 154 ARG B C 1
ATOM 2652 O O . ARG B 1 155 ? -60.094 -72.787 -37.065 1.00 148.08 154 ARG B O 1
ATOM 2660 N N . ASP B 1 156 ? -60.661 -71.499 -35.310 1.00 144.35 155 ASP B N 1
ATOM 2661 C CA . ASP B 1 156 ? -61.461 -70.573 -36.099 1.00 130.52 155 ASP B CA 1
ATOM 2662 C C . ASP B 1 156 ? -60.669 -69.380 -36.618 1.00 133.04 155 ASP B C 1
ATOM 2663 O O . ASP B 1 156 ? -61.199 -68.611 -37.427 1.00 130.26 155 ASP B O 1
ATOM 2668 N N . VAL B 1 157 ? -59.423 -69.206 -36.182 1.00 108.85 156 VAL B N 1
ATOM 2669 C CA . VAL B 1 157 ? -58.593 -68.099 -36.643 1.00 104.27 156 VAL B CA 1
ATOM 2670 C C . VAL B 1 157 ? -58.040 -68.432 -38.022 1.00 104.49 156 VAL B C 1
ATOM 2671 O O . VAL B 1 157 ? -56.905 -68.905 -38.152 1.00 117.86 156 VAL B O 1
ATOM 2675 N N . THR B 1 158 ? -58.836 -68.187 -39.061 1.00 111.72 157 THR B N 1
ATOM 2676 C CA . THR B 1 158 ? -58.450 -68.489 -40.432 1.00 114.17 157 THR B CA 1
ATOM 2677 C C . THR B 1 158 ? -57.931 -67.267 -41.179 1.00 116.68 157 THR B C 1
ATOM 2678 O O . THR B 1 158 ? -57.749 -67.329 -42.399 1.00 112.70 157 THR B O 1
ATOM 2682 N N . GLY B 1 159 ? -57.692 -66.161 -40.477 1.00 101.59 158 GLY B N 1
ATOM 2683 C CA . GLY B 1 159 ? -57.178 -64.951 -41.078 1.00 99.32 158 GLY B CA 1
ATOM 2684 C C . GLY B 1 159 ? -55.741 -64.673 -40.683 1.00 97.82 158 GLY B C 1
ATOM 2685 O O . GLY B 1 159 ? -55.080 -65.462 -40.005 1.00 94.54 158 GLY B O 1
ATOM 2686 N N . SER B 1 160 ? -55.257 -63.515 -41.125 1.00 98.98 159 SER B N 1
ATOM 2687 C CA . SER B 1 160 ? -53.897 -63.081 -40.817 1.00 102.35 159 SER B CA 1
ATOM 2688 C C . SER B 1 160 ? -53.862 -62.575 -39.380 1.00 116.09 159 SER B C 1
ATOM 2689 O O . SER B 1 160 ? -54.337 -61.477 -39.081 1.00 151.59 159 SER B O 1
ATOM 2692 N N . ALA B 1 161 ? -53.305 -63.387 -38.481 1.00 87.37 160 ALA B N 1
ATOM 2693 C CA . ALA B 1 161 ? -53.188 -62.976 -37.084 1.00 85.57 160 ALA B CA 1
ATOM 2694 C C . ALA B 1 161 ? -52.272 -61.769 -36.883 1.00 103.85 160 ALA B C 1
ATOM 2695 O O . ALA B 1 161 ? -52.636 -60.880 -36.090 1.00 130.61 160 ALA B O 1
ATOM 2697 N N . PRO B 1 162 ? -51.100 -61.673 -37.528 1.00 90.10 161 PRO B N 1
ATOM 2698 C CA . PRO B 1 162 ? -50.317 -60.434 -37.400 1.00 92.41 161 PRO B CA 1
ATOM 2699 C C . PRO B 1 162 ? -51.081 -59.202 -37.841 1.00 83.16 161 PRO B C 1
ATOM 2700 O O . PRO B 1 162 ? -50.915 -58.131 -37.241 1.00 80.06 161 PRO B O 1
ATOM 2704 N N . LEU B 1 163 ? -51.933 -59.324 -38.862 1.00 83.03 162 LEU B N 1
ATOM 2705 C CA . LEU B 1 163 ? -52.752 -58.190 -39.270 1.00 83.99 162 LEU B CA 1
ATOM 2706 C C . LEU B 1 163 ? -53.743 -57.812 -38.178 1.00 94.37 162 LEU B C 1
ATOM 2707 O O . LEU B 1 163 ? -53.980 -56.624 -37.936 1.00 104.57 162 LEU B O 1
ATOM 2712 N N . ALA B 1 164 ? -54.319 -58.804 -37.495 1.00 83.92 163 ALA B N 1
ATOM 2713 C CA . ALA B 1 164 ? -55.240 -58.497 -36.406 1.00 85.26 163 ALA B CA 1
ATOM 2714 C C . ALA B 1 164 ? -54.524 -57.784 -35.265 1.00 82.52 163 ALA B C 1
ATOM 2715 O O . ALA B 1 164 ? -55.061 -56.832 -34.685 1.00 93.51 163 ALA B O 1
ATOM 2717 N N . ILE B 1 165 ? -53.290 -58.193 -34.962 1.00 80.33 164 ILE B N 1
ATOM 2718 C CA . ILE B 1 165 ? -52.564 -57.556 -33.864 1.00 90.95 164 ILE B CA 1
ATOM 2719 C C . ILE B 1 165 ? -52.149 -56.135 -34.245 1.00 100.82 164 ILE B C 1
ATOM 2720 O O . ILE B 1 165 ? -52.248 -55.196 -33.435 1.00 99.06 164 ILE B O 1
ATOM 2725 N N . GLY B 1 166 ? -51.705 -55.947 -35.489 1.00 98.86 165 GLY B N 1
ATOM 2726 C CA . GLY B 1 166 ? -51.370 -54.611 -35.949 1.00 99.86 165 GLY B CA 1
ATOM 2727 C C . GLY B 1 166 ? -52.574 -53.689 -35.968 1.00 103.32 165 GLY B C 1
ATOM 2728 O O . GLY B 1 166 ? -52.474 -52.514 -35.606 1.00 122.99 165 GLY B O 1
ATOM 2729 N N . LEU B 1 167 ? -53.731 -54.208 -36.385 1.00 89.54 166 LEU B N 1
ATOM 2730 C CA . LEU B 1 167 ? -54.944 -53.404 -36.350 1.00 82.70 166 LEU B CA 1
ATOM 2731 C C . LEU B 1 167 ? -55.383 -53.113 -34.923 1.00 81.80 166 LEU B C 1
ATOM 2732 O O . LEU B 1 167 ? -55.992 -52.071 -34.669 1.00 91.22 166 LEU B O 1
ATOM 2737 N N . SER B 1 168 ? -55.064 -53.995 -33.974 1.00 80.59 167 SER B N 1
ATOM 2738 C CA . SER B 1 168 ? -55.342 -53.673 -32.578 1.00 80.10 167 SER B CA 1
ATOM 2739 C C . SER B 1 168 ? -54.487 -52.504 -32.108 1.00 106.78 167 SER B C 1
ATOM 2740 O O . SER B 1 168 ? -54.980 -51.594 -31.424 1.00 130.00 167 SER B O 1
ATOM 2743 N N . VAL B 1 169 ? -53.209 -52.498 -32.493 1.00 100.24 168 VAL B N 1
ATOM 2744 C CA . VAL B 1 169 ? -52.348 -51.362 -32.162 1.00 84.22 168 VAL B CA 1
ATOM 2745 C C . VAL B 1 169 ? -52.873 -50.085 -32.815 1.00 89.50 168 VAL B C 1
ATOM 2746 O O . VAL B 1 169 ? -52.934 -49.019 -32.184 1.00 98.19 168 VAL B O 1
ATOM 2750 N N . CYS B 1 170 ? -53.275 -50.180 -34.084 1.00 80.63 169 CYS B N 1
ATOM 2751 C CA . CYS B 1 170 ? -53.790 -49.017 -34.800 1.00 82.61 169 CYS B CA 1
ATOM 2752 C C . CYS B 1 170 ? -55.069 -48.490 -34.160 1.00 83.36 169 CYS B C 1
ATOM 2753 O O . CYS B 1 170 ? -55.289 -47.276 -34.105 1.00 105.18 169 CYS B O 1
ATOM 2756 N N . LEU B 1 171 ? -55.924 -49.388 -33.670 1.00 82.94 170 LEU B N 1
ATOM 2757 C CA . LEU B 1 171 ? -57.137 -48.971 -32.976 1.00 83.94 170 LEU B CA 1
ATOM 2758 C C . LEU B 1 171 ? -56.812 -48.262 -31.668 1.00 83.15 170 LEU B C 1
ATOM 2759 O O . LEU B 1 171 ? -57.412 -47.225 -31.345 1.00 84.41 170 LEU B O 1
ATOM 2764 N N . GLY B 1 172 ? -55.868 -48.811 -30.899 1.00 82.79 171 GLY B N 1
ATOM 2765 C CA . GLY B 1 172 ? -55.463 -48.141 -29.677 1.00 81.17 171 GLY B CA 1
ATOM 2766 C C . GLY B 1 172 ? -54.898 -46.762 -29.940 1.00 96.75 171 GLY B C 1
ATOM 2767 O O . GLY B 1 172 ? -55.105 -45.838 -29.147 1.00 101.83 171 GLY B O 1
ATOM 2768 N N . HIS B 1 173 ? -54.223 -46.587 -31.077 1.00 91.18 172 HIS B N 1
ATOM 2769 C CA . HIS B 1 173 ? -53.743 -45.257 -31.437 1.00 95.51 172 HIS B CA 1
ATOM 2770 C C . HIS B 1 173 ? -54.892 -44.341 -31.841 1.00 109.51 172 HIS B C 1
ATOM 2771 O O . HIS B 1 173 ? -54.964 -43.190 -31.395 1.00 133.28 172 HIS B O 1
ATOM 2778 N N . LEU B 1 174 ? -55.807 -44.833 -32.679 1.00 106.18 173 LEU B N 1
ATOM 2779 C CA . LEU B 1 174 ? -56.951 -44.015 -33.070 1.00 89.18 173 LEU B CA 1
ATOM 2780 C C . LEU B 1 174 ? -57.754 -43.567 -31.859 1.00 89.37 173 LEU B C 1
ATOM 2781 O O . LEU B 1 174 ? -58.421 -42.527 -31.906 1.00 124.85 173 LEU B O 1
ATOM 2786 N N . ALA B 1 175 ? -57.693 -44.322 -30.764 1.00 87.41 174 ALA B N 1
ATOM 2787 C CA . ALA B 1 175 ? -58.455 -43.956 -29.578 1.00 87.94 174 ALA B CA 1
ATOM 2788 C C . ALA B 1 175 ? -57.660 -43.155 -28.551 1.00 103.73 174 ALA B C 1
ATOM 2789 O O . ALA B 1 175 ? -58.267 -42.416 -27.768 1.00 110.26 174 ALA B O 1
ATOM 2791 N N . ALA B 1 176 ? -56.330 -43.255 -28.540 1.00 90.93 175 ALA B N 1
ATOM 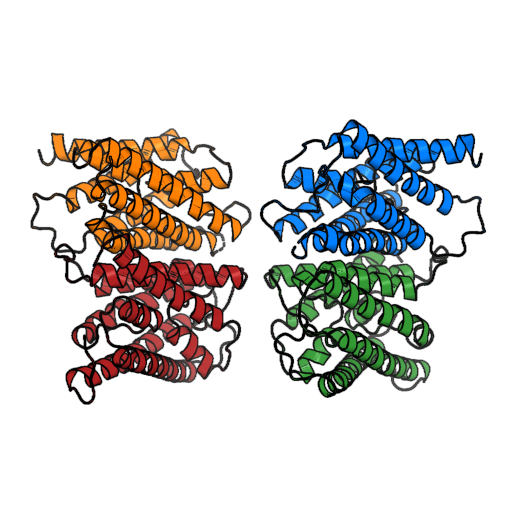2792 C CA . ALA B 1 176 ? -55.541 -42.654 -27.473 1.00 91.70 175 ALA B CA 1
ATOM 2793 C C . ALA B 1 176 ? -54.494 -41.651 -27.943 1.00 100.30 175 ALA B C 1
ATOM 2794 O O . ALA B 1 176 ? -53.787 -41.087 -27.099 1.00 108.60 175 ALA B O 1
ATOM 2796 N N . ILE B 1 177 ? -54.368 -41.403 -29.249 1.00 92.97 176 ILE B N 1
ATOM 2797 C CA . ILE B 1 177 ? -53.324 -40.493 -29.711 1.00 90.98 176 ILE B CA 1
ATOM 2798 C C . ILE B 1 177 ? -53.672 -39.035 -29.427 1.00 107.21 176 ILE B C 1
ATOM 2799 O O . ILE B 1 177 ? -52.769 -38.194 -29.341 1.00 109.58 176 ILE B O 1
ATOM 2804 N N . SER B 1 178 ? -54.955 -38.711 -29.260 1.00 109.45 177 SER B N 1
ATOM 2805 C CA . SER B 1 178 ? -55.368 -37.342 -28.979 1.00 110.70 177 SER B CA 1
ATOM 2806 C C . SER B 1 178 ? -55.361 -37.006 -27.495 1.00 108.07 177 SER B C 1
ATOM 2807 O O . SER B 1 178 ? -55.344 -35.821 -27.142 1.00 116.39 177 SER B O 1
ATOM 2810 N N . TYR B 1 179 ? -55.378 -38.012 -26.620 1.00 95.66 178 TYR B N 1
ATOM 2811 C CA . TYR B 1 179 ? -55.353 -37.791 -25.180 1.00 95.47 178 TYR B CA 1
ATOM 2812 C C . TYR B 1 179 ? -53.948 -37.897 -24.601 1.00 106.33 178 TYR B C 1
ATOM 2813 O O . TYR B 1 179 ? -53.490 -36.986 -23.906 1.00 127.74 178 TYR B O 1
ATOM 2822 N N . THR B 1 180 ? -53.254 -39.003 -24.875 1.00 98.57 179 THR B N 1
ATOM 2823 C CA . THR B 1 180 ? -51.928 -39.249 -24.329 1.00 111.96 179 THR B CA 1
ATOM 2824 C C . THR B 1 180 ? -50.882 -39.534 -25.397 1.00 120.61 179 THR B C 1
ATOM 2825 O O . THR B 1 180 ? -49.735 -39.837 -25.050 1.00 121.73 179 THR B O 1
ATOM 2829 N N . GLY B 1 181 ? -51.240 -39.453 -26.678 1.00 122.56 180 GLY B N 1
ATOM 2830 C CA . GLY B 1 181 ? -50.348 -39.860 -27.739 1.00 119.61 180 GLY B CA 1
ATOM 2831 C C . GLY B 1 181 ? -50.305 -41.352 -27.973 1.00 118.07 180 GLY B C 1
ATOM 2832 O O . GLY B 1 181 ? -49.677 -41.793 -28.944 1.00 119.69 180 GLY B O 1
ATOM 2833 N N . CYS B 1 182 ? -50.943 -42.139 -27.103 1.00 113.78 181 CYS B N 1
ATOM 2834 C CA . CYS B 1 182 ? -51.044 -43.590 -27.207 1.00 105.02 181 CYS B CA 1
ATOM 2835 C C . CYS B 1 182 ? -49.685 -44.270 -27.117 1.00 117.84 181 CYS B C 1
ATOM 2836 O O . CYS B 1 182 ? -48.981 -44.405 -28.123 1.00 112.88 181 CYS B O 1
ATOM 2839 N N . GLY B 1 183 ? -49.313 -44.704 -25.918 1.00 122.20 182 GLY B N 1
ATOM 2840 C CA . GLY B 1 183 ? -48.081 -45.442 -25.733 1.00 111.34 182 GLY B CA 1
ATOM 2841 C C . GLY B 1 183 ? -48.260 -46.915 -26.038 1.00 94.46 182 GLY B C 1
ATOM 2842 O O . GLY B 1 183 ? -47.672 -47.430 -26.993 1.00 81.44 182 GLY B O 1
ATOM 2843 N N . ILE B 1 184 ? -49.080 -47.589 -25.224 1.00 90.71 183 ILE B N 1
ATOM 2844 C CA . ILE B 1 184 ? -49.415 -49.013 -25.317 1.00 103.48 183 ILE B CA 1
ATOM 2845 C C . ILE B 1 184 ? -48.198 -49.873 -25.649 1.00 115.53 183 ILE B C 1
ATOM 2846 O O . ILE B 1 184 ? -48.324 -50.945 -26.253 1.00 130.93 183 ILE B O 1
ATOM 2851 N N . ASN B 1 185 ? -47.019 -49.430 -25.213 1.00 106.20 184 ASN B N 1
ATOM 2852 C CA . ASN B 1 185 ? -45.755 -50.102 -25.484 1.00 81.33 184 ASN B CA 1
ATOM 2853 C C . ASN B 1 185 ? -44.675 -49.415 -24.658 1.00 83.60 184 ASN B C 1
ATOM 2854 O O . ASN B 1 185 ? -44.117 -48.398 -25.090 1.00 105.99 184 ASN B O 1
ATOM 2859 N N . PRO B 1 186 ? -44.366 -49.931 -23.466 1.00 98.54 185 PRO B N 1
ATOM 2860 C CA . PRO B 1 186 ? -43.397 -49.244 -22.592 1.00 109.85 185 PRO B CA 1
ATOM 2861 C C . PRO B 1 186 ? -42.027 -49.008 -23.214 1.00 110.87 185 PRO B C 1
ATOM 2862 O O . PRO B 1 186 ? -41.405 -47.980 -22.924 1.00 125.13 185 PRO B O 1
ATOM 2866 N N . ALA B 1 187 ? -41.571 -49.963 -24.032 1.00 107.82 186 ALA B N 1
ATOM 2867 C CA . ALA B 1 187 ? -40.253 -49.875 -24.704 1.00 110.31 186 ALA B CA 1
ATOM 2868 C C . ALA B 1 187 ? -40.298 -48.786 -25.781 1.00 113.41 186 ALA B C 1
ATOM 2869 O O . ALA B 1 187 ? -39.255 -48.146 -26.022 1.00 133.64 186 ALA B O 1
ATOM 2871 N N . ARG B 1 188 ? -41.469 -48.591 -26.397 1.00 106.39 187 ARG B N 1
ATOM 2872 C CA . ARG B 1 188 ? -41.644 -47.558 -27.453 1.00 113.70 187 ARG B CA 1
ATOM 2873 C C . ARG B 1 188 ? -41.755 -46.181 -26.787 1.00 123.00 187 ARG B C 1
ATOM 2874 O O . ARG B 1 188 ? -41.445 -45.174 -27.454 1.00 146.33 187 ARG B O 1
ATOM 2882 N N . SER B 1 189 ? -42.182 -46.154 -25.521 1.00 123.23 188 SER B N 1
ATOM 2883 C CA . SER B 1 189 ? -42.327 -44.887 -24.758 1.00 122.00 188 SER B CA 1
ATOM 2884 C C . SER B 1 189 ? -41.022 -44.574 -24.017 1.00 122.78 188 SER B C 1
ATOM 2885 O O . SER B 1 189 ? -40.858 -43.419 -23.576 1.00 135.86 188 SER B O 1
ATOM 2888 N N . PHE B 1 190 ? -40.135 -45.567 -23.888 1.00 117.84 189 PHE B N 1
ATOM 2889 C CA . PHE B 1 190 ? -38.866 -45.363 -23.198 1.00 112.25 189 PHE B CA 1
ATOM 2890 C C . PHE B 1 190 ? -37.801 -44.803 -24.130 1.00 119.09 189 PHE B C 1
ATOM 2891 O O . PHE B 1 190 ? -37.006 -43.949 -23.720 1.00 135.52 189 PHE B O 1
ATOM 2899 N N . GLY B 1 191 ? -37.762 -45.282 -25.371 1.00 118.90 190 GLY B N 1
ATOM 2900 C CA . GLY B 1 191 ? -36.736 -44.881 -26.312 1.00 123.87 190 GLY B CA 1
ATOM 2901 C C . GLY B 1 191 ? -36.593 -43.376 -26.474 1.00 120.81 190 GLY B C 1
ATOM 2902 O O . GLY B 1 191 ? -35.557 -42.781 -26.139 1.00 119.72 190 GLY B O 1
ATOM 2903 N N . PRO B 1 192 ? -37.634 -42.733 -27.013 1.00 119.99 191 PRO B N 1
ATOM 2904 C CA . PRO B 1 192 ? -37.605 -41.265 -27.131 1.00 123.22 191 PRO B CA 1
ATOM 2905 C C . PRO B 1 192 ? -37.442 -40.549 -25.802 1.00 125.98 191 PRO B C 1
ATOM 2906 O O . PRO B 1 192 ? -36.767 -39.513 -25.741 1.00 144.06 191 PRO B O 1
ATOM 2910 N N . ALA B 1 193 ? -38.051 -41.065 -24.731 1.00 121.53 192 ALA B N 1
ATOM 2911 C CA . ALA B 1 193 ? -37.898 -40.429 -23.428 1.00 123.11 192 ALA B CA 1
ATOM 2912 C C . ALA B 1 193 ? -36.466 -40.530 -22.921 1.00 124.01 192 ALA B C 1
ATOM 2913 O O . ALA B 1 193 ? -36.029 -39.688 -22.129 1.00 127.80 192 ALA B O 1
ATOM 2915 N N . LEU B 1 194 ? -35.724 -41.546 -23.366 1.00 122.20 193 LEU B N 1
ATOM 2916 C CA . LEU B 1 194 ? -34.325 -41.668 -22.977 1.00 128.51 193 LEU B CA 1
ATOM 2917 C C . LEU B 1 194 ? -33.423 -40.780 -23.825 1.00 134.76 193 LEU B C 1
ATOM 2918 O O . LEU B 1 194 ? -32.516 -40.128 -23.294 1.00 135.53 193 LEU B O 1
ATOM 2923 N N . ILE B 1 195 ? -33.654 -40.736 -25.140 1.00 140.59 194 ILE B N 1
ATOM 2924 C CA . ILE B 1 195 ? -32.775 -39.952 -26.005 1.00 139.34 194 ILE B CA 1
ATOM 2925 C C . ILE B 1 195 ? -32.964 -38.457 -25.769 1.00 139.18 194 ILE B C 1
ATOM 2926 O O . ILE B 1 195 ? -31.987 -37.700 -25.704 1.00 149.14 194 ILE B O 1
ATOM 2931 N N . LEU B 1 196 ? -34.210 -38.005 -25.630 1.00 135.86 195 LEU B N 1
ATOM 2932 C CA . LEU B 1 196 ? -34.458 -36.594 -25.354 1.00 147.35 195 LEU B CA 1
ATOM 2933 C C . LEU B 1 196 ? -34.259 -36.223 -23.891 1.00 153.52 195 LEU B C 1
ATOM 2934 O O . LEU B 1 196 ? -34.232 -35.028 -23.578 1.00 161.68 195 LEU B O 1
ATOM 2939 N N . ASN B 1 197 ? -34.122 -37.206 -23.001 1.00 148.27 196 ASN B N 1
ATOM 2940 C CA . ASN B 1 197 ? -33.956 -36.966 -21.568 1.00 145.48 196 ASN B CA 1
ATOM 2941 C C . ASN B 1 197 ? -35.122 -36.140 -21.021 1.00 155.04 196 ASN B C 1
ATOM 2942 O O . ASN B 1 197 ? -34.952 -35.051 -20.469 1.00 165.84 196 ASN B O 1
ATOM 2947 N N . ASN B 1 198 ? -36.325 -36.688 -21.191 1.00 152.86 197 ASN B N 1
ATOM 2948 C CA . ASN B 1 198 ? -37.557 -36.037 -20.748 1.00 153.26 197 ASN B CA 1
ATOM 2949 C C . ASN B 1 198 ? -38.488 -37.131 -20.238 1.00 160.30 197 ASN B C 1
ATOM 2950 O O . ASN B 1 198 ? -39.205 -37.760 -21.023 1.00 169.79 197 ASN B O 1
ATOM 2955 N N . PHE B 1 199 ? -38.472 -37.356 -18.925 1.00 157.63 198 PHE B N 1
ATOM 2956 C CA . PHE B 1 199 ? -39.311 -38.366 -18.293 1.00 149.85 198 PHE B CA 1
ATOM 2957 C C . PHE B 1 199 ? -40.459 -37.737 -17.510 1.00 149.13 198 PHE B C 1
ATOM 2958 O O . PHE B 1 199 ? -40.900 -38.285 -16.496 1.00 144.35 198 PHE B O 1
ATOM 2966 N N . GLU B 1 200 ? -40.955 -36.590 -17.969 1.00 157.00 199 GLU B N 1
ATOM 2967 C CA . GLU B 1 200 ? -42.083 -35.941 -17.313 1.00 164.08 199 GLU B CA 1
ATOM 2968 C C . GLU B 1 200 ? -43.363 -36.701 -17.633 1.00 169.08 199 GLU B C 1
ATOM 2969 O O . GLU B 1 200 ? -43.699 -36.895 -18.807 1.00 177.30 199 GLU B O 1
ATOM 2975 N N . ASN B 1 201 ? -44.077 -37.126 -16.588 1.00 160.47 200 ASN B N 1
ATOM 2976 C CA . ASN B 1 201 ? -45.289 -37.935 -16.722 1.00 151.88 200 ASN B CA 1
ATOM 2977 C C . ASN B 1 201 ? -45.032 -39.214 -17.515 1.00 152.19 200 ASN B C 1
ATOM 2978 O O . ASN B 1 201 ? -45.934 -39.745 -18.168 1.00 157.69 200 ASN B O 1
ATOM 2983 N N . HIS B 1 202 ? -43.797 -39.718 -17.469 1.00 154.86 201 HIS B N 1
ATOM 2984 C CA . HIS B 1 202 ? -43.470 -40.938 -18.200 1.00 164.57 201 HIS B CA 1
ATOM 2985 C C . HIS B 1 202 ? -44.050 -42.172 -17.523 1.00 167.97 201 HIS B C 1
ATOM 2986 O O . HIS B 1 202 ? -44.389 -43.151 -18.202 1.00 170.26 201 HIS B O 1
ATOM 2993 N N . TRP B 1 203 ? -44.227 -42.123 -16.199 1.00 164.13 202 TRP B N 1
ATOM 2994 C CA . TRP B 1 203 ? -44.748 -43.273 -15.471 1.00 159.24 202 TRP B CA 1
ATOM 2995 C C . TRP B 1 203 ? -46.165 -43.621 -15.894 1.00 148.28 202 TRP B C 1
ATOM 2996 O O . TRP B 1 203 ? -46.560 -44.790 -15.802 1.00 145.98 202 TRP B O 1
ATOM 3007 N N . VAL B 1 204 ? -46.915 -42.643 -16.408 1.00 155.37 203 VAL B N 1
ATOM 3008 C CA . VAL B 1 204 ? -48.261 -42.908 -16.901 1.00 156.88 203 VAL B CA 1
ATOM 3009 C C . VAL B 1 204 ? -48.213 -43.953 -18.004 1.00 160.37 203 VAL B C 1
ATOM 3010 O O . VAL B 1 204 ? -49.115 -44.793 -18.119 1.00 183.11 203 VAL B O 1
ATOM 3014 N N . TYR B 1 205 ? -47.162 -43.934 -18.820 1.00 145.44 204 TYR B N 1
ATOM 3015 C CA . TYR B 1 205 ? -47.022 -44.868 -19.927 1.00 134.52 204 TYR B CA 1
ATOM 3016 C C . TYR B 1 205 ? -46.371 -46.183 -19.522 1.00 125.63 204 TYR B C 1
ATOM 3017 O O . TYR B 1 205 ? -45.980 -46.961 -20.399 1.00 128.60 204 TYR B O 1
ATOM 3026 N N . TRP B 1 206 ? -46.248 -46.456 -18.223 1.00 123.61 205 TRP B N 1
ATOM 3027 C CA . TRP B 1 206 ? -45.820 -47.773 -17.766 1.00 126.69 205 TRP B CA 1
ATOM 3028 C C . TRP B 1 206 ? -46.877 -48.480 -16.935 1.00 122.85 205 TRP B C 1
ATOM 3029 O O . TRP B 1 206 ? -47.133 -49.671 -17.153 1.00 127.19 205 TRP B O 1
ATOM 3040 N N . VAL B 1 207 ? -47.507 -47.781 -15.989 1.00 120.50 206 VAL B N 1
ATOM 3041 C CA . VAL B 1 207 ? -48.555 -48.399 -15.180 1.00 118.25 206 VAL B CA 1
ATOM 3042 C C . VAL B 1 207 ? -49.747 -48.781 -16.047 1.00 118.13 206 VAL B C 1
ATOM 3043 O O . VAL B 1 207 ? -50.338 -49.855 -15.880 1.00 113.40 206 VAL B O 1
ATOM 3047 N N . GLY B 1 208 ? -50.114 -47.914 -16.987 1.00 120.73 207 GLY B N 1
ATOM 3048 C CA . GLY B 1 208 ? -51.239 -48.153 -17.859 1.00 128.47 207 GLY B CA 1
ATOM 3049 C C . GLY B 1 208 ? -51.115 -49.419 -18.684 1.00 138.24 207 GLY B C 1
ATOM 3050 O O . GLY B 1 208 ? -51.920 -50.347 -18.553 1.00 156.29 207 GLY B O 1
ATOM 3051 N N . PRO B 1 209 ? -50.108 -49.481 -19.561 1.00 130.35 208 PRO B N 1
ATOM 3052 C CA . PRO B 1 209 ? -49.986 -50.669 -20.426 1.00 116.84 208 PRO B CA 1
ATOM 3053 C C . PRO B 1 209 ? -49.769 -51.967 -19.668 1.00 118.49 208 PRO B C 1
ATOM 3054 O O . PRO B 1 209 ? -50.480 -52.951 -19.922 1.00 129.30 208 PRO B O 1
ATOM 3058 N N . MET B 1 210 ? -48.854 -51.980 -18.695 1.00 112.97 209 MET B N 1
ATOM 3059 C CA . MET B 1 210 ? -48.502 -53.230 -18.028 1.00 115.72 209 MET B CA 1
ATOM 3060 C C . MET B 1 210 ? -49.719 -53.866 -17.375 1.00 118.92 209 MET B C 1
ATOM 3061 O O . MET B 1 210 ? -50.048 -55.028 -17.649 1.00 112.83 209 MET B O 1
ATOM 3066 N N . CYS B 1 211 ? -50.436 -53.101 -16.549 1.00 124.72 210 CYS B N 1
ATOM 3067 C CA . CYS B 1 211 ? -51.631 -53.647 -15.921 1.00 120.94 210 CYS B CA 1
ATOM 3068 C C . CYS B 1 211 ? -52.654 -54.029 -16.977 1.00 115.57 210 CYS B C 1
ATOM 3069 O O . CYS B 1 211 ? -53.290 -55.089 -16.880 1.00 111.28 210 CYS B O 1
ATOM 3072 N N . GLY B 1 212 ? -52.749 -53.228 -18.044 1.00 103.54 211 GLY B N 1
ATOM 3073 C CA . GLY B 1 212 ? -53.673 -53.548 -19.113 1.00 105.59 211 GLY B CA 1
ATOM 3074 C C . GLY B 1 212 ? -53.377 -54.897 -19.724 1.00 122.98 211 GLY B C 1
ATOM 3075 O O . GLY B 1 212 ? -54.292 -55.605 -20.150 1.00 135.21 211 GLY B O 1
ATOM 3076 N N . GLY B 1 213 ? -52.105 -55.277 -19.764 1.00 111.28 212 GLY B N 1
ATOM 3077 C CA . GLY B 1 213 ? -51.777 -56.595 -20.250 1.00 94.28 212 GLY B CA 1
ATOM 3078 C C . GLY B 1 213 ? -52.108 -57.659 -19.227 1.00 93.21 212 GLY B C 1
ATOM 3079 O O . GLY B 1 213 ? -52.743 -58.669 -19.557 1.00 97.59 212 GLY B O 1
ATOM 3080 N N . VAL B 1 214 ? -51.757 -57.403 -17.961 1.00 97.70 213 VAL B N 1
ATOM 3081 C CA . VAL B 1 214 ? -51.954 -58.421 -16.933 1.00 99.60 213 VAL B CA 1
ATOM 3082 C C . VAL B 1 214 ? -53.432 -58.740 -16.779 1.00 114.02 213 VAL B C 1
ATOM 3083 O O . VAL B 1 214 ? -53.834 -59.912 -16.787 1.00 126.38 213 VAL B O 1
ATOM 3087 N N . ALA B 1 215 ? -54.273 -57.705 -16.727 1.00 105.77 214 ALA B N 1
ATOM 3088 C CA . ALA B 1 215 ? -55.705 -57.949 -16.633 1.00 101.36 214 ALA B CA 1
ATOM 3089 C C . ALA B 1 215 ? -56.193 -58.695 -17.863 1.00 103.26 214 ALA B C 1
ATOM 3090 O O . ALA B 1 215 ? -56.984 -59.642 -17.750 1.00 115.08 214 ALA B O 1
ATOM 3092 N N . ALA B 1 216 ? -55.648 -58.349 -19.035 1.00 101.63 215 ALA B N 1
ATOM 3093 C CA . ALA B 1 216 ? -56.044 -59.037 -20.256 1.00 99.65 215 ALA B CA 1
ATOM 3094 C C . ALA B 1 216 ? -55.771 -60.526 -20.146 1.00 102.30 215 ALA B C 1
ATOM 3095 O O . ALA B 1 216 ? -56.536 -61.337 -20.681 1.00 104.67 215 ALA B O 1
ATOM 3097 N N . ALA B 1 217 ? -54.692 -60.909 -19.460 1.00 101.34 216 ALA B N 1
ATOM 3098 C CA . ALA B 1 217 ? -54.464 -62.328 -19.231 1.00 90.79 216 ALA B CA 1
ATOM 3099 C C . ALA B 1 217 ? -55.452 -62.868 -18.205 1.00 99.62 216 ALA B C 1
ATOM 3100 O O . ALA B 1 217 ? -56.175 -63.836 -18.473 1.00 105.06 216 ALA B O 1
ATOM 3102 N N . LEU B 1 218 ? -55.572 -62.181 -17.062 1.00 105.52 217 LEU B N 1
ATOM 3103 C CA . LEU B 1 218 ? -56.369 -62.713 -15.960 1.00 105.21 217 LEU B CA 1
ATOM 3104 C C . LEU B 1 218 ? -57.835 -62.824 -16.343 1.00 100.03 217 LEU B C 1
ATOM 3105 O O . LEU B 1 218 ? -58.501 -63.807 -15.996 1.00 113.51 217 LEU B O 1
ATOM 3110 N N . ILE B 1 219 ? -58.356 -61.827 -17.055 1.00 86.29 218 ILE B N 1
ATOM 3111 C CA . ILE B 1 219 ? -59.747 -61.887 -17.476 1.00 91.56 218 ILE B CA 1
ATOM 3112 C C . ILE B 1 219 ? -59.938 -62.990 -18.509 1.00 100.16 218 ILE B C 1
ATOM 3113 O O . ILE B 1 219 ? -60.974 -63.666 -18.521 1.00 108.43 218 ILE B O 1
ATOM 3118 N N . TYR B 1 220 ? -58.940 -63.218 -19.368 1.00 99.60 219 TYR B N 1
ATOM 3119 C CA . TYR B 1 220 ? -59.088 -64.244 -20.396 1.00 103.22 219 TYR B CA 1
ATOM 3120 C C . TYR B 1 220 ? -58.988 -65.642 -19.797 1.00 111.25 219 TYR B C 1
ATOM 3121 O O . TYR B 1 220 ? -59.840 -66.500 -20.054 1.00 114.43 219 TYR B O 1
ATOM 3130 N N . ASP B 1 221 ? -57.956 -65.889 -18.988 1.00 108.01 220 ASP B N 1
ATOM 3131 C CA . ASP B 1 221 ? -57.736 -67.231 -18.446 1.00 109.53 220 ASP B CA 1
ATOM 3132 C C . ASP B 1 221 ? -58.659 -67.521 -17.265 1.00 126.19 220 ASP B C 1
ATOM 3133 O O . ASP B 1 221 ? -59.539 -68.382 -17.348 1.00 139.48 220 ASP B O 1
ATOM 3138 N N . PHE B 1 222 ? -58.475 -66.803 -16.156 1.00 130.29 221 PHE B N 1
ATOM 3139 C CA . PHE B 1 222 ? -59.217 -67.090 -14.931 1.00 134.23 221 PHE B CA 1
ATOM 3140 C C . PHE B 1 222 ? -60.695 -66.732 -15.012 1.00 139.20 221 PHE B C 1
ATOM 3141 O O . PHE B 1 222 ? -61.405 -66.926 -14.019 1.00 158.17 221 PHE B O 1
ATOM 3149 N N . LEU B 1 223 ? -61.185 -66.226 -16.142 1.00 124.30 222 LEU B N 1
ATOM 3150 C CA . LEU B 1 223 ? -62.582 -65.819 -16.213 1.00 118.25 222 LEU B CA 1
ATOM 3151 C C . LEU B 1 223 ? -63.220 -66.203 -17.543 1.00 134.12 222 LEU B C 1
ATOM 3152 O O . LEU B 1 223 ? -64.159 -67.006 -17.572 1.00 141.99 222 LEU B O 1
ATOM 3157 N N . LEU B 1 224 ? -62.733 -65.633 -18.645 1.00 129.64 223 LEU B N 1
ATOM 3158 C CA . LEU B 1 224 ? -63.360 -65.855 -19.943 1.00 129.29 223 LEU B CA 1
ATOM 3159 C C . LEU B 1 224 ? -63.215 -67.302 -20.400 1.00 132.94 223 LEU B C 1
ATOM 3160 O O . LEU B 1 224 ? -64.205 -68.038 -20.459 1.00 147.72 223 LEU B O 1
ATOM 3165 N N . ALA B 1 225 ? -61.993 -67.720 -20.736 1.00 120.40 224 ALA B N 1
ATOM 3166 C CA . ALA B 1 225 ? -61.718 -69.081 -21.197 1.00 107.56 224 ALA B CA 1
ATOM 3167 C C . ALA B 1 225 ? -60.780 -69.778 -20.219 1.00 114.24 224 ALA B C 1
ATOM 3168 O O . ALA B 1 225 ? -59.551 -69.635 -20.318 1.00 123.27 224 ALA B O 1
ATOM 3170 N N . PRO B 1 226 ? -61.311 -70.546 -19.256 1.00 110.61 225 PRO B N 1
ATOM 3171 C CA . PRO B 1 226 ? -60.464 -71.236 -18.276 1.00 125.48 225 PRO B CA 1
ATOM 3172 C C . PRO B 1 226 ? -59.637 -72.357 -18.901 1.00 138.20 225 PRO B C 1
ATOM 3173 O O . PRO B 1 226 ? -60.103 -72.976 -19.858 1.00 149.97 225 PRO B O 1
ATOM 3177 N N . GLU C 1 4 ? -23.377 5.156 -67.966 1.00 129.78 3 GLU C N 1
ATOM 3178 C CA . GLU C 1 4 ? -24.381 4.630 -68.883 1.00 144.46 3 GLU C CA 1
ATOM 3179 C C . GLU C 1 4 ? -23.779 3.564 -69.799 1.00 152.83 3 GLU C C 1
ATOM 3180 O O . GLU C 1 4 ? -23.616 2.412 -69.397 1.00 156.05 3 GLU C O 1
ATOM 3186 N N . PHE C 1 5 ? -23.436 3.955 -71.027 1.00 157.20 4 PHE C N 1
ATOM 3187 C CA . PHE C 1 5 ? -22.984 3.002 -72.037 1.00 155.12 4 PHE C CA 1
ATOM 3188 C C . PHE C 1 5 ? -21.969 3.658 -72.968 1.00 147.90 4 PHE C C 1
ATOM 3189 O O . PHE C 1 5 ? -21.989 3.438 -74.184 1.00 149.27 4 PHE C O 1
ATOM 3197 N N . LYS C 1 6 ? -21.065 4.465 -72.412 1.00 133.01 5 LYS C N 1
ATOM 3198 C CA . LYS C 1 6 ? -20.111 5.186 -73.247 1.00 131.91 5 LYS C CA 1
ATOM 3199 C C . LYS C 1 6 ? -18.869 5.616 -72.474 1.00 135.06 5 LYS C C 1
ATOM 3200 O O . LYS C 1 6 ? -17.759 5.190 -72.807 1.00 133.99 5 LYS C O 1
ATOM 3206 N N . SER C 1 7 ? -19.050 6.463 -71.458 1.00 146.19 6 SER C N 1
ATOM 3207 C CA . SER C 1 7 ? -17.946 6.998 -70.664 1.00 154.41 6 SER C CA 1
ATOM 3208 C C . SER C 1 7 ? -16.926 5.920 -70.323 1.00 147.10 6 SER C C 1
ATOM 3209 O O . SER C 1 7 ? -17.251 4.923 -69.670 1.00 148.90 6 SER C O 1
ATOM 3212 N N . LYS C 1 8 ? -15.695 6.127 -70.805 1.00 146.98 7 LYS C N 1
ATOM 3213 C CA . LYS C 1 8 ? -14.629 5.135 -70.686 1.00 126.09 7 LYS C CA 1
ATOM 3214 C C . LYS C 1 8 ? -14.395 4.654 -69.260 1.00 125.20 7 LYS C C 1
ATOM 3215 O O . LYS C 1 8 ? -13.956 3.519 -69.066 1.00 138.10 7 LYS C O 1
ATOM 3221 N N . ASN C 1 9 ? -14.649 5.487 -68.249 1.00 122.32 8 ASN C N 1
ATOM 3222 C CA . ASN C 1 9 ? -14.422 5.013 -66.886 1.00 130.82 8 ASN C CA 1
ATOM 3223 C C . ASN C 1 9 ? -15.328 3.839 -66.528 1.00 139.94 8 ASN C C 1
ATOM 3224 O O . ASN C 1 9 ? -14.982 3.052 -65.638 1.00 139.43 8 ASN C O 1
ATOM 3229 N N . PHE C 1 10 ? -16.479 3.713 -67.190 1.00 143.86 9 PHE C N 1
ATOM 3230 C CA . PHE C 1 10 ? -17.369 2.580 -66.961 1.00 132.56 9 PHE C CA 1
ATOM 3231 C C . PHE C 1 10 ? -16.952 1.352 -67.772 1.00 132.96 9 PHE C C 1
ATOM 3232 O O . PHE C 1 10 ? -16.915 0.229 -67.246 1.00 142.08 9 PHE C O 1
ATOM 3240 N N . TRP C 1 11 ? -16.607 1.550 -69.048 1.00 116.72 10 TRP C N 1
ATOM 3241 C CA . TRP C 1 11 ? -16.240 0.422 -69.902 1.00 113.08 10 TRP C CA 1
ATOM 3242 C C . TRP C 1 11 ? -14.886 -0.168 -69.524 1.00 110.17 10 TRP C C 1
ATOM 3243 O O . TRP C 1 11 ? -14.700 -1.389 -69.583 1.00 109.21 10 TRP C O 1
ATOM 3254 N N . LYS C 1 12 ? -13.923 0.674 -69.146 1.00 112.33 11 LYS C N 1
ATOM 3255 C CA . LYS C 1 12 ? -12.657 0.143 -68.657 1.00 113.94 11 LYS C CA 1
ATOM 3256 C C . LYS C 1 12 ? -12.853 -0.615 -67.355 1.00 120.17 11 LYS C C 1
ATOM 3257 O O . LYS C 1 12 ? -12.152 -1.597 -67.100 1.00 123.76 11 LYS C O 1
ATOM 3263 N N . ALA C 1 13 ? -13.823 -0.200 -66.540 1.00 124.74 12 ALA C N 1
ATOM 3264 C CA . ALA C 1 13 ? -14.149 -0.960 -65.338 1.00 125.41 12 ALA C CA 1
ATOM 3265 C C . ALA C 1 13 ? -14.711 -2.333 -65.689 1.00 124.05 12 ALA C C 1
ATOM 3266 O O . ALA C 1 13 ? -14.328 -3.342 -65.083 1.00 131.97 12 ALA C O 1
ATOM 3268 N N . VAL C 1 14 ? -15.611 -2.392 -66.672 1.00 116.65 13 VAL C N 1
ATOM 3269 C CA . VAL C 1 14 ? -16.165 -3.682 -67.082 1.00 115.43 13 VAL C CA 1
ATOM 3270 C C . VAL C 1 14 ? -15.073 -4.573 -67.676 1.00 132.51 13 VAL C C 1
ATOM 3271 O O . VAL C 1 14 ? -15.026 -5.786 -67.420 1.00 148.36 13 VAL C O 1
ATOM 3275 N N . LEU C 1 15 ? -14.161 -3.983 -68.450 1.00 141.26 14 LEU C N 1
ATOM 3276 C CA . LEU C 1 15 ? -13.071 -4.752 -69.043 1.00 112.62 14 LEU C CA 1
ATOM 3277 C C . LEU C 1 15 ? -12.109 -5.257 -67.975 1.00 91.48 14 LEU C C 1
ATOM 3278 O O . LEU C 1 15 ? -11.594 -6.380 -68.069 1.00 85.05 14 LEU C O 1
ATOM 3283 N N . ALA C 1 16 ? -11.845 -4.434 -66.957 1.00 91.85 15 ALA C N 1
ATOM 3284 C CA . ALA C 1 16 ? -11.021 -4.880 -65.844 1.00 100.33 15 ALA C CA 1
ATOM 3285 C C . ALA C 1 16 ? -11.700 -6.017 -65.099 1.00 107.10 15 ALA C C 1
ATOM 3286 O O . ALA C 1 16 ? -11.039 -6.971 -64.675 1.00 114.76 15 ALA C O 1
ATOM 3288 N N . GLU C 1 17 ? -13.027 -5.952 -64.961 1.00 90.71 16 GLU C N 1
ATOM 3289 C CA . GLU C 1 17 ? -13.742 -7.060 -64.338 1.00 93.74 16 GLU C CA 1
ATOM 3290 C C . GLU C 1 17 ? -13.590 -8.334 -65.154 1.00 105.53 16 GLU C C 1
ATOM 3291 O O . GLU C 1 17 ? -13.368 -9.413 -64.593 1.00 124.66 16 GLU C O 1
ATOM 3297 N N . LEU C 1 18 ? -13.625 -8.218 -66.481 1.00 105.23 17 LEU C N 1
ATOM 3298 C CA . LEU C 1 18 ? -13.505 -9.410 -67.319 1.00 104.50 17 LEU C CA 1
ATOM 3299 C C . LEU C 1 18 ? -12.112 -10.024 -67.207 1.00 118.79 17 LEU C C 1
ATOM 3300 O O . LEU C 1 18 ? -11.968 -11.229 -66.949 1.00 117.74 17 LEU C O 1
ATOM 3305 N N . VAL C 1 19 ? -11.072 -9.203 -67.380 1.00 106.48 18 VAL C N 1
ATOM 3306 C CA . VAL C 1 19 ? -9.705 -9.718 -67.328 1.00 102.79 18 VAL C CA 1
ATOM 3307 C C . VAL C 1 19 ? -9.390 -10.269 -65.941 1.00 95.97 18 VAL C C 1
ATOM 3308 O O . VAL C 1 19 ? -8.785 -11.344 -65.801 1.00 100.01 18 VAL C O 1
ATOM 3312 N N . GLY C 1 20 ? -9.812 -9.556 -64.894 1.00 99.09 19 GLY C N 1
ATOM 3313 C CA . GLY C 1 20 ? -9.522 -10.001 -63.545 1.00 104.13 19 GLY C CA 1
ATOM 3314 C C . GLY C 1 20 ? -10.266 -11.267 -63.185 1.00 114.71 19 GLY C C 1
ATOM 3315 O O . GLY C 1 20 ? -9.730 -12.128 -62.489 1.00 135.94 19 GLY C O 1
ATOM 3316 N N . MET C 1 21 ? -11.502 -11.414 -63.668 1.00 103.18 20 MET C N 1
ATOM 3317 C CA . MET C 1 21 ? -12.235 -12.639 -63.386 1.00 95.91 20 MET C CA 1
ATOM 3318 C C . MET C 1 21 ? -11.614 -13.818 -64.117 1.00 87.42 20 MET C C 1
ATOM 3319 O O . MET C 1 21 ? -11.531 -14.922 -63.563 1.00 84.87 20 MET C O 1
ATOM 3324 N N . THR C 1 22 ? -11.151 -13.603 -65.352 1.00 87.59 21 THR C N 1
ATOM 3325 C CA . THR C 1 22 ? -10.482 -14.687 -66.065 1.00 80.40 21 THR C CA 1
ATOM 3326 C C . THR C 1 22 ? -9.224 -15.124 -65.325 1.00 78.92 21 THR C C 1
ATOM 3327 O O . THR C 1 22 ? -9.005 -16.322 -65.105 1.00 80.15 21 THR C O 1
ATOM 3331 N N . LEU C 1 23 ? -8.400 -14.165 -64.894 1.00 78.20 22 LEU C N 1
ATOM 3332 C CA . LEU C 1 23 ? -7.191 -14.545 -64.167 1.00 86.44 22 LEU C CA 1
ATOM 3333 C C . LEU C 1 23 ? -7.526 -15.199 -62.830 1.00 90.46 22 LEU C C 1
ATOM 3334 O O . LEU C 1 23 ? -6.893 -16.189 -62.442 1.00 97.98 22 LEU C O 1
ATOM 3339 N N . PHE C 1 24 ? -8.552 -14.694 -62.142 1.00 81.52 23 PHE C N 1
ATOM 3340 C CA . PHE C 1 24 ? -8.924 -15.219 -60.834 1.00 82.30 23 PHE C CA 1
ATOM 3341 C C . PHE C 1 24 ? -9.388 -16.661 -60.938 1.00 88.45 23 PHE C C 1
ATOM 3342 O O . PHE C 1 24 ? -8.916 -17.533 -60.194 1.00 87.26 23 PHE C O 1
ATOM 3350 N N . ILE C 1 25 ? -10.252 -16.946 -61.910 1.00 86.31 24 ILE C N 1
ATOM 3351 C CA . ILE C 1 25 ? -10.790 -18.291 -62.035 1.00 86.39 24 ILE C CA 1
ATOM 3352 C C . ILE C 1 25 ? -9.731 -19.237 -62.576 1.00 92.85 24 ILE C C 1
ATOM 3353 O O . ILE C 1 25 ? -9.631 -20.380 -62.123 1.00 102.87 24 ILE C O 1
ATOM 3358 N N . PHE C 1 26 ? -8.898 -18.781 -63.518 1.00 93.53 25 PHE C N 1
ATOM 3359 C CA . PHE C 1 26 ? -7.842 -19.648 -64.028 1.00 87.66 25 PHE C CA 1
ATOM 3360 C C . PHE C 1 26 ? -6.889 -20.050 -62.908 1.00 90.24 25 PHE C C 1
ATOM 3361 O O . PHE C 1 26 ? -6.583 -21.235 -62.733 1.00 76.55 25 PHE C O 1
ATOM 3369 N N . LEU C 1 27 ? -6.431 -19.073 -62.119 1.00 88.73 26 LEU C N 1
ATOM 3370 C CA . LEU C 1 27 ? -5.453 -19.372 -61.079 1.00 94.51 26 LEU C CA 1
ATOM 3371 C C . LEU C 1 27 ? -6.062 -20.218 -59.967 1.00 89.90 26 LEU C C 1
ATOM 3372 O O . LEU C 1 27 ? -5.391 -21.100 -59.418 1.00 79.26 26 LEU C O 1
ATOM 3377 N N . SER C 1 28 ? -7.327 -19.970 -59.616 1.00 81.77 27 SER C N 1
ATOM 3378 C CA . SER C 1 28 ? -7.945 -20.755 -58.550 1.00 88.09 27 SER C CA 1
ATOM 3379 C C . SER C 1 28 ? -8.234 -22.185 -59.006 1.00 92.89 27 SER C C 1
ATOM 3380 O O . SER C 1 28 ? -7.983 -23.148 -58.266 1.00 115.08 27 SER C O 1
ATOM 3383 N N . LEU C 1 29 ? -8.746 -22.347 -60.228 1.00 80.40 28 LEU C N 1
ATOM 3384 C CA . LEU C 1 29 ? -9.043 -23.678 -60.737 1.00 77.68 28 LEU C CA 1
ATOM 3385 C C . LEU C 1 29 ? -7.775 -24.480 -61.001 1.00 98.05 28 LEU C C 1
ATOM 3386 O O . LEU C 1 29 ? -7.782 -25.705 -60.844 1.00 111.50 28 LEU C O 1
ATOM 3391 N N . SER C 1 30 ? -6.677 -23.821 -61.392 1.00 90.00 29 SER C N 1
ATOM 3392 C CA . SER C 1 30 ? -5.420 -24.542 -61.558 1.00 93.71 29 SER C CA 1
ATOM 3393 C C . SER C 1 30 ? -4.972 -25.157 -60.241 1.00 80.59 29 SER C C 1
ATOM 3394 O O . SER C 1 30 ? -4.334 -26.217 -60.229 1.00 81.88 29 SER C O 1
ATOM 3397 N N . ALA C 1 31 ? -5.304 -24.509 -59.126 1.00 82.95 30 ALA C N 1
ATOM 3398 C CA . ALA C 1 31 ? -5.069 -25.089 -57.812 1.00 92.40 30 ALA C CA 1
ATOM 3399 C C . ALA C 1 31 ? -6.085 -26.180 -57.503 1.00 110.00 30 ALA C C 1
ATOM 3400 O O . ALA C 1 31 ? -5.762 -27.144 -56.799 1.00 118.73 30 ALA C O 1
ATOM 3402 N N . ALA C 1 32 ? -7.317 -26.036 -58.005 1.00 102.35 31 ALA C N 1
ATOM 3403 C CA . ALA C 1 32 ? -8.344 -27.040 -57.737 1.00 108.45 31 ALA C CA 1
ATOM 3404 C C . ALA C 1 32 ? -7.958 -28.399 -58.312 1.00 101.91 31 ALA C C 1
ATOM 3405 O O . ALA C 1 32 ? -8.166 -29.433 -57.667 1.00 118.36 31 ALA C O 1
ATOM 3407 N N . ILE C 1 33 ? -7.391 -28.427 -59.518 1.00 161.70 32 ILE C N 1
ATOM 3408 C CA . ILE C 1 33 ? -6.993 -29.705 -60.099 1.00 177.55 32 ILE C CA 1
ATOM 3409 C C . ILE C 1 33 ? -5.559 -29.956 -59.636 1.00 185.99 32 ILE C C 1
ATOM 3410 O O . ILE C 1 33 ? -5.320 -30.097 -58.431 1.00 190.39 32 ILE C O 1
ATOM 3415 N N . GLY C 1 34 ? -4.589 -29.972 -60.551 1.00 199.40 33 GLY C N 1
ATOM 3416 C CA . GLY C 1 34 ? -3.243 -30.265 -60.106 1.00 205.51 33 GLY C CA 1
ATOM 3417 C C . GLY C 1 34 ? -3.172 -31.683 -59.578 1.00 206.69 33 GLY C C 1
ATOM 3418 O O . GLY C 1 34 ? -3.202 -32.646 -60.348 1.00 209.64 33 GLY C O 1
ATOM 3419 N N . ASN C 1 35 ? -3.032 -31.811 -58.259 1.00 211.87 34 ASN C N 1
ATOM 3420 C CA . ASN C 1 35 ? -2.944 -33.090 -57.566 1.00 221.80 34 ASN C CA 1
ATOM 3421 C C . ASN C 1 35 ? -4.310 -33.729 -57.311 1.00 225.91 34 ASN C C 1
ATOM 3422 O O . ASN C 1 35 ? -4.382 -34.753 -56.623 1.00 233.25 34 ASN C O 1
ATOM 3427 N N . LYS C 1 36 ? -5.378 -33.145 -57.864 1.00 224.03 35 LYS C N 1
ATOM 3428 C CA . LYS C 1 36 ? -6.771 -33.592 -57.788 1.00 225.76 35 LYS C CA 1
ATOM 3429 C C . LYS C 1 36 ? -7.133 -34.442 -56.571 1.00 223.83 35 LYS C C 1
ATOM 3430 O O . LYS C 1 36 ? -7.904 -33.999 -55.713 1.00 229.63 35 LYS C O 1
ATOM 3436 N N . ASN C 1 37 ? -6.592 -35.657 -56.494 1.00 222.34 36 ASN C N 1
ATOM 3437 C CA . ASN C 1 37 ? -7.062 -36.645 -55.530 1.00 217.04 36 ASN C CA 1
ATOM 3438 C C . ASN C 1 37 ? -6.813 -36.190 -54.092 1.00 207.25 36 ASN C C 1
ATOM 3439 O O . ASN C 1 37 ? -5.979 -35.322 -53.818 1.00 216.29 36 ASN C O 1
ATOM 3444 N N . SER C 1 38 ? -7.577 -36.791 -53.174 1.00 197.29 37 SER C N 1
ATOM 3445 C CA . SER C 1 38 ? -7.478 -36.586 -51.730 1.00 186.63 37 SER C CA 1
ATOM 3446 C C . SER C 1 38 ? -7.971 -35.209 -51.297 1.00 180.02 37 SER C C 1
ATOM 3447 O O . SER C 1 38 ? -7.506 -34.179 -51.800 1.00 178.36 37 SER C O 1
ATOM 3450 N N . THR C 1 39 ? -8.918 -35.189 -50.358 1.00 179.46 38 THR C N 1
ATOM 3451 C CA . THR C 1 39 ? -9.409 -33.950 -49.768 1.00 174.82 38 THR C CA 1
ATOM 3452 C C . THR C 1 39 ? -8.950 -33.806 -48.322 1.00 177.28 38 THR C C 1
ATOM 3453 O O . THR C 1 39 ? -9.760 -33.586 -47.415 1.00 175.29 38 THR C O 1
ATOM 3457 N N . ASN C 1 40 ? -7.689 -33.872 -48.118 1.00 184.73 39 ASN C N 1
ATOM 3458 C CA . ASN C 1 40 ? -7.033 -33.835 -46.823 1.00 181.10 39 ASN C CA 1
ATOM 3459 C C . ASN C 1 40 ? -6.803 -32.374 -46.437 1.00 178.63 39 ASN C C 1
ATOM 3460 O O . ASN C 1 40 ? -6.705 -31.509 -47.315 1.00 182.52 39 ASN C O 1
ATOM 3465 N N . PRO C 1 41 ? -6.759 -32.061 -45.136 1.00 130.94 40 PRO C N 1
ATOM 3466 C CA . PRO C 1 41 ? -6.577 -30.659 -44.715 1.00 124.48 40 PRO C CA 1
ATOM 3467 C C . PRO C 1 41 ? -5.497 -29.876 -45.458 1.00 134.25 40 PRO C C 1
ATOM 3468 O O . PRO C 1 41 ? -5.638 -28.651 -45.581 1.00 144.30 40 PRO C O 1
ATOM 3472 N N . ASP C 1 42 ? -4.434 -30.510 -45.966 1.00 137.28 41 ASP C N 1
ATOM 3473 C CA . ASP C 1 42 ? -3.447 -29.724 -46.701 1.00 129.78 41 ASP C CA 1
ATOM 3474 C C . ASP C 1 42 ? -4.025 -29.230 -48.025 1.00 128.92 41 ASP C C 1
ATOM 3475 O O . ASP C 1 42 ? -3.778 -28.085 -48.421 1.00 129.84 41 ASP C O 1
ATOM 3480 N N . GLN C 1 43 ? -4.793 -30.073 -48.728 1.00 113.93 42 GLN C N 1
ATOM 3481 C CA . GLN C 1 43 ? -5.479 -29.593 -49.925 1.00 106.10 42 GLN C CA 1
ATOM 3482 C C . GLN C 1 43 ? -6.500 -28.523 -49.569 1.00 96.83 42 GLN C C 1
ATOM 3483 O O . GLN C 1 43 ? -6.696 -27.561 -50.320 1.00 103.85 42 GLN C O 1
ATOM 3489 N N . GLU C 1 44 ? -7.138 -28.668 -48.408 1.00 94.65 43 GLU C N 1
ATOM 3490 C CA . GLU C 1 44 ? -8.123 -27.692 -47.959 1.00 92.08 43 GLU C CA 1
ATOM 3491 C C . GLU C 1 44 ? -7.480 -26.315 -47.810 1.00 100.17 43 GLU C C 1
ATOM 3492 O O . GLU C 1 44 ? -7.944 -25.320 -48.388 1.00 100.80 43 GLU C O 1
ATOM 3498 N N . VAL C 1 45 ? -6.349 -26.269 -47.101 1.00 101.44 44 VAL C N 1
ATOM 3499 C CA . VAL C 1 45 ? -5.625 -25.022 -46.871 1.00 88.28 44 VAL C CA 1
ATOM 3500 C C . VAL C 1 45 ? -5.074 -24.468 -48.177 1.00 86.20 44 VAL C C 1
ATOM 3501 O O . VAL C 1 45 ? -5.125 -23.259 -48.420 1.00 93.88 44 VAL C O 1
ATOM 3505 N N . LYS C 1 46 ? -4.481 -25.331 -49.007 1.00 87.61 45 LYS C N 1
ATOM 3506 C CA . LYS C 1 46 ? -3.906 -24.871 -50.268 1.00 86.27 45 LYS C CA 1
ATOM 3507 C C . LYS C 1 46 ? -4.964 -24.238 -51.166 1.00 83.60 45 LYS C C 1
ATOM 3508 O O . LYS C 1 46 ? -4.722 -23.186 -51.773 1.00 113.51 45 LYS C O 1
ATOM 3514 N N . VAL C 1 47 ? -6.132 -24.875 -51.290 1.00 90.56 46 VAL C N 1
ATOM 3515 C CA . VAL C 1 47 ? -7.188 -24.303 -52.119 1.00 101.16 46 VAL C CA 1
ATOM 3516 C C . VAL C 1 47 ? -7.668 -22.988 -51.519 1.00 79.51 46 VAL C C 1
ATOM 3517 O O . VAL C 1 47 ? -7.926 -22.014 -52.242 1.00 77.56 46 VAL C O 1
ATOM 3521 N N . SER C 1 48 ? -7.768 -22.928 -50.184 1.00 80.23 47 SER C N 1
ATOM 3522 C CA . SER C 1 48 ? -8.156 -21.678 -49.537 1.00 78.79 47 SER C CA 1
ATOM 3523 C C . SER C 1 48 ? -7.166 -20.568 -49.868 1.00 107.31 47 SER C C 1
ATOM 3524 O O . SER C 1 48 ? -7.561 -19.450 -50.229 1.00 95.96 47 SER C O 1
ATOM 3527 N N . LEU C 1 49 ? -5.873 -20.882 -49.795 1.00 90.97 48 LEU C N 1
ATOM 3528 C CA . LEU C 1 49 ? -4.834 -19.893 -50.045 1.00 78.57 48 LEU C CA 1
ATOM 3529 C C . LEU C 1 49 ? -4.857 -19.423 -51.488 1.00 77.23 48 LEU C C 1
ATOM 3530 O O . LEU C 1 49 ? -4.738 -18.227 -51.755 1.00 76.44 48 LEU C O 1
ATOM 3535 N N . ALA C 1 50 ? -4.966 -20.349 -52.440 1.00 77.50 49 ALA C N 1
ATOM 3536 C CA . ALA C 1 50 ? -4.968 -19.930 -53.836 1.00 79.41 49 ALA C CA 1
ATOM 3537 C C . ALA C 1 50 ? -6.184 -19.069 -54.148 1.00 89.29 49 ALA C C 1
ATOM 3538 O O . ALA C 1 50 ? -6.060 -18.008 -54.778 1.00 87.47 49 ALA C O 1
ATOM 3540 N N . PHE C 1 51 ? -7.362 -19.471 -53.655 1.00 91.71 50 PHE C N 1
ATOM 3541 C CA . PHE C 1 51 ? -8.572 -18.713 -53.950 1.00 87.99 50 PHE C CA 1
ATOM 3542 C C . PHE C 1 51 ? -8.547 -17.341 -53.292 1.00 82.32 50 PHE C C 1
ATOM 3543 O O . PHE C 1 51 ? -9.118 -16.389 -53.835 1.00 90.15 50 PHE C O 1
ATOM 3551 N N . GLY C 1 52 ? -7.896 -17.214 -52.135 1.00 79.06 51 GLY C N 1
ATOM 3552 C CA . GLY C 1 52 ? -7.782 -15.919 -51.488 1.00 79.68 51 GLY C CA 1
ATOM 3553 C C . GLY C 1 52 ? -6.713 -15.026 -52.084 1.00 82.23 51 GLY C C 1
ATOM 3554 O O . GLY C 1 52 ? -6.935 -13.829 -52.286 1.00 74.22 51 GLY C O 1
ATOM 3555 N N . LEU C 1 53 ? -5.544 -15.601 -52.378 1.00 93.97 52 LEU C N 1
ATOM 3556 C CA . LEU C 1 53 ? -4.447 -14.832 -52.954 1.00 75.77 52 LEU C CA 1
ATOM 3557 C C . LEU C 1 53 ? -4.765 -14.365 -54.363 1.00 75.18 52 LEU C C 1
ATOM 3558 O O . LEU C 1 53 ? -4.229 -13.342 -54.804 1.00 116.02 52 LEU C O 1
ATOM 3563 N N . ALA C 1 54 ? -5.635 -15.079 -55.083 1.00 74.06 53 ALA C N 1
ATOM 3564 C CA . ALA C 1 54 ? -6.031 -14.584 -56.396 1.00 73.81 53 ALA C CA 1
ATOM 3565 C C . ALA C 1 54 ? -6.730 -13.239 -56.264 1.00 91.62 53 ALA C C 1
ATOM 3566 O O . ALA C 1 54 ? -6.449 -12.303 -57.025 1.00 106.30 53 ALA C O 1
ATOM 3568 N N . ILE C 1 55 ? -7.601 -13.107 -55.263 1.00 86.79 54 ILE C N 1
ATOM 3569 C CA . ILE C 1 55 ? -8.217 -11.817 -54.976 1.00 79.66 54 ILE C CA 1
ATOM 3570 C C . ILE C 1 55 ? -7.175 -10.836 -54.455 1.00 75.49 54 ILE C C 1
ATOM 3571 O O . ILE C 1 55 ? -7.093 -9.695 -54.914 1.00 76.84 54 ILE C O 1
ATOM 3576 N N . ALA C 1 56 ? -6.339 -11.274 -53.512 1.00 76.00 55 ALA C N 1
ATOM 3577 C CA . ALA C 1 56 ? -5.370 -10.367 -52.903 1.00 80.64 55 ALA C CA 1
ATOM 3578 C C . ALA C 1 56 ? -4.364 -9.821 -53.911 1.00 81.68 55 ALA C C 1
ATOM 3579 O O . ALA C 1 56 ? -3.710 -8.810 -53.632 1.00 84.94 55 ALA C O 1
ATOM 3581 N N . THR C 1 57 ? -4.223 -10.466 -55.068 1.00 84.57 56 THR C N 1
ATOM 3582 C CA . THR C 1 57 ? -3.353 -9.979 -56.131 1.00 95.03 56 THR C CA 1
ATOM 3583 C C . THR C 1 57 ? -4.114 -9.197 -57.196 1.00 96.95 56 THR C C 1
ATOM 3584 O O . THR C 1 57 ? -3.719 -8.080 -57.555 1.00 82.95 56 THR C O 1
ATOM 3588 N N . LEU C 1 58 ? -5.226 -9.745 -57.690 1.00 78.62 57 LEU C N 1
ATOM 3589 C CA . LEU C 1 58 ? -5.950 -9.069 -58.758 1.00 94.09 57 LEU C CA 1
ATOM 3590 C C . LEU C 1 58 ? -6.663 -7.819 -58.262 1.00 98.07 57 LEU C C 1
ATOM 3591 O O . LEU C 1 58 ? -6.862 -6.881 -59.038 1.00 95.32 57 LEU C O 1
ATOM 3596 N N . ALA C 1 59 ? -7.053 -7.773 -56.986 1.00 92.39 58 ALA C N 1
ATOM 3597 C CA . ALA C 1 59 ? -7.579 -6.533 -56.436 1.00 89.54 58 ALA C CA 1
ATOM 3598 C C . ALA C 1 59 ? -6.488 -5.478 -56.362 1.00 102.80 58 ALA C C 1
ATOM 3599 O O . ALA C 1 59 ? -6.683 -4.352 -56.825 1.00 118.82 58 ALA C O 1
ATOM 3601 N N . GLN C 1 60 ? -5.305 -5.852 -55.871 1.00 93.49 59 GLN C N 1
ATOM 3602 C CA . GLN C 1 60 ? -4.193 -4.913 -55.838 1.00 99.42 59 GLN C CA 1
ATOM 3603 C C . GLN C 1 60 ? -3.785 -4.479 -57.238 1.00 92.55 59 GLN C C 1
ATOM 3604 O O . GLN C 1 60 ? -3.136 -3.439 -57.393 1.00 95.95 59 GLN C O 1
ATOM 3610 N N . SER C 1 61 ? -4.164 -5.247 -58.258 1.00 95.29 60 SER C N 1
ATOM 3611 C CA . SER C 1 61 ? -3.816 -4.912 -59.632 1.00 91.52 60 SER C CA 1
ATOM 3612 C C . SER C 1 61 ? -4.891 -4.129 -60.379 1.00 91.01 60 SER C C 1
ATOM 3613 O O . SER C 1 61 ? -4.550 -3.358 -61.280 1.00 94.07 60 SER C O 1
ATOM 3616 N N . LEU C 1 62 ? -6.178 -4.301 -60.044 1.00 89.78 61 LEU C N 1
ATOM 3617 C CA . LEU C 1 62 ? -7.259 -3.730 -60.847 1.00 102.96 61 LEU C CA 1
ATOM 3618 C C . LEU C 1 62 ? -8.328 -2.986 -60.042 1.00 122.46 61 LEU C C 1
ATOM 3619 O O . LEU C 1 62 ? -9.340 -2.556 -60.626 1.00 144.88 61 LEU C O 1
ATOM 3624 N N . GLY C 1 63 ? -8.144 -2.811 -58.730 1.00 108.88 62 GLY C N 1
ATOM 3625 C CA . GLY C 1 63 ? -9.149 -2.129 -57.934 1.00 96.53 62 GLY C CA 1
ATOM 3626 C C . GLY C 1 63 ? -9.263 -0.658 -58.257 1.00 98.55 62 GLY C C 1
ATOM 3627 O O . GLY C 1 63 ? -10.353 -0.085 -58.177 1.00 103.39 62 GLY C O 1
ATOM 3628 N N . HIS C 1 64 ? -8.150 -0.026 -58.624 1.00 100.16 63 HIS C N 1
ATOM 3629 C CA . HIS C 1 64 ? -8.197 1.370 -59.025 1.00 114.67 63 HIS C CA 1
ATOM 3630 C C . HIS C 1 64 ? -8.903 1.555 -60.358 1.00 119.08 63 HIS C C 1
ATOM 3631 O O . HIS C 1 64 ? -9.193 2.695 -60.738 1.00 136.51 63 HIS C O 1
ATOM 3638 N N . ILE C 1 65 ? -9.191 0.466 -61.067 1.00 100.98 64 ILE C N 1
ATOM 3639 C CA . ILE C 1 65 ? -9.870 0.541 -62.345 1.00 106.73 64 ILE C CA 1
ATOM 3640 C C . ILE C 1 65 ? -11.330 0.119 -62.244 1.00 121.81 64 ILE C C 1
ATOM 3641 O O . ILE C 1 65 ? -12.168 0.656 -62.979 1.00 135.59 64 ILE C O 1
ATOM 3646 N N . SER C 1 66 ? -11.670 -0.803 -61.338 1.00 116.79 65 SER C N 1
ATOM 3647 C CA . SER C 1 66 ? -13.069 -1.213 -61.265 1.00 107.64 65 SER C CA 1
ATOM 3648 C C . SER C 1 66 ? -13.552 -1.557 -59.861 1.00 118.26 65 SER C C 1
ATOM 3649 O O . SER C 1 66 ? -14.665 -2.083 -59.731 1.00 127.67 65 SER C O 1
ATOM 3652 N N . GLY C 1 67 ? -12.784 -1.276 -58.808 1.00 122.72 66 GLY C N 1
ATOM 3653 C CA . GLY C 1 67 ? -13.113 -1.762 -57.488 1.00 121.78 66 GLY C CA 1
ATOM 3654 C C . GLY C 1 67 ? -12.788 -3.221 -57.266 1.00 118.46 66 GLY C C 1
ATOM 3655 O O . GLY C 1 67 ? -12.738 -3.661 -56.111 1.00 133.16 66 GLY C O 1
ATOM 3656 N N . ALA C 1 68 ? -12.571 -3.982 -58.341 1.00 107.49 67 ALA C N 1
ATOM 3657 C CA . ALA C 1 68 ? -12.188 -5.390 -58.281 1.00 109.07 67 ALA C CA 1
ATOM 3658 C C . ALA C 1 68 ? -13.208 -6.214 -57.495 1.00 107.81 67 ALA C C 1
ATOM 3659 O O . ALA C 1 68 ? -12.885 -6.885 -56.512 1.00 123.04 67 ALA C O 1
ATOM 3661 N N . HIS C 1 69 ? -14.462 -6.147 -57.947 1.00 96.51 68 HIS C N 1
ATOM 3662 C CA . HIS C 1 69 ? -15.498 -6.987 -57.359 1.00 93.26 68 HIS C CA 1
ATOM 3663 C C . HIS C 1 69 ? -15.195 -8.460 -57.603 1.00 86.59 68 HIS C C 1
ATOM 3664 O O . HIS C 1 69 ? -14.949 -9.223 -56.661 1.00 84.54 68 HIS C O 1
ATOM 3671 N N . LEU C 1 70 ? -15.193 -8.870 -58.875 1.00 87.74 69 LEU C N 1
ATOM 3672 C CA . LEU C 1 70 ? -14.915 -10.255 -59.265 1.00 90.26 69 LEU C CA 1
ATOM 3673 C C . LEU C 1 70 ? -15.826 -11.230 -58.527 1.00 106.34 69 LEU C C 1
ATOM 3674 O O . LEU C 1 70 ? -15.460 -12.381 -58.273 1.00 113.81 69 LEU C O 1
ATOM 3679 N N . ASN C 1 71 ? -17.021 -10.766 -58.178 1.00 103.05 70 ASN C N 1
ATOM 3680 C CA . ASN C 1 71 ? -17.958 -11.519 -57.360 1.00 93.18 70 ASN C CA 1
ATOM 3681 C C . ASN C 1 71 ? -19.344 -10.905 -57.496 1.00 79.51 70 ASN C C 1
ATOM 3682 O O . ASN C 1 71 ? -19.574 -9.783 -57.026 1.00 77.16 70 ASN C O 1
ATOM 3687 N N . PRO C 1 72 ? -20.286 -11.601 -58.136 1.00 83.35 71 PRO C N 1
ATOM 3688 C CA . PRO C 1 72 ? -21.644 -11.049 -58.255 1.00 79.67 71 PRO C CA 1
ATOM 3689 C C . PRO C 1 72 ? -22.298 -10.787 -56.913 1.00 79.11 71 PRO C C 1
ATOM 3690 O O . PRO C 1 72 ? -23.145 -9.891 -56.812 1.00 81.12 71 PRO C O 1
ATOM 3694 N N . ALA C 1 73 ? -21.911 -11.523 -55.869 1.00 78.26 72 ALA C N 1
ATOM 3695 C CA . ALA C 1 73 ? -22.432 -11.228 -54.540 1.00 79.68 72 ALA C CA 1
ATOM 3696 C C . ALA C 1 73 ? -21.843 -9.933 -54.000 1.00 80.40 72 ALA C C 1
ATOM 3697 O O . ALA C 1 73 ? -22.549 -9.136 -53.373 1.00 82.66 72 ALA C O 1
ATOM 3699 N N . VAL C 1 74 ? -20.563 -9.680 -54.278 1.00 79.02 73 VAL C N 1
ATOM 3700 C CA . VAL C 1 74 ? -19.956 -8.418 -53.865 1.00 81.53 73 VAL C CA 1
ATOM 3701 C C . VAL C 1 74 ? -20.513 -7.267 -54.693 1.00 82.20 73 VAL C C 1
ATOM 3702 O O . VAL C 1 74 ? -20.749 -6.169 -54.177 1.00 84.72 73 VAL C O 1
ATOM 3706 N N . THR C 1 75 ? -20.745 -7.501 -55.986 1.00 88.96 74 THR C N 1
ATOM 3707 C CA . THR C 1 75 ? -21.352 -6.469 -56.820 1.00 88.16 74 THR C CA 1
ATOM 3708 C C . THR C 1 75 ? -22.764 -6.136 -56.345 1.00 86.50 74 THR C C 1
ATOM 3709 O O . THR C 1 75 ? -23.150 -4.962 -56.301 1.00 90.45 74 THR C O 1
ATOM 3713 N N . LEU C 1 76 ? -23.542 -7.151 -55.956 1.00 92.73 75 LEU C N 1
ATOM 3714 C CA . LEU C 1 76 ? -24.879 -6.884 -55.431 1.00 95.81 75 LEU C CA 1
ATOM 3715 C C . LEU C 1 76 ? -24.819 -6.204 -54.068 1.00 93.57 75 LEU C C 1
ATOM 3716 O O . LEU C 1 76 ? -25.677 -5.375 -53.746 1.00 103.93 75 LEU C O 1
ATOM 3721 N N . GLY C 1 77 ? -23.823 -6.544 -53.248 1.00 90.06 76 GLY C N 1
ATOM 3722 C CA . GLY C 1 77 ? -23.658 -5.846 -51.984 1.00 91.98 76 GLY C CA 1
ATOM 3723 C C . GLY C 1 77 ? -23.296 -4.385 -52.172 1.00 100.97 76 GLY C C 1
ATOM 3724 O O . GLY C 1 77 ? -23.738 -3.522 -51.408 1.00 107.12 76 GLY C O 1
ATOM 3725 N N . MET C 1 78 ? -22.488 -4.088 -53.193 1.00 106.58 77 MET C N 1
ATOM 3726 C CA . MET C 1 78 ? -22.164 -2.703 -53.516 1.00 103.75 77 MET C CA 1
ATOM 3727 C C . MET C 1 78 ? -23.369 -1.973 -54.094 1.00 110.79 77 MET C C 1
ATOM 3728 O O . MET C 1 78 ? -23.540 -0.772 -53.855 1.00 121.21 77 MET C O 1
ATOM 3733 N N . LEU C 1 79 ? -24.204 -2.677 -54.861 1.00 104.51 78 LEU C N 1
ATOM 3734 C CA . LEU C 1 79 ? -25.422 -2.069 -55.384 1.00 103.36 78 LEU C CA 1
ATOM 3735 C C . LEU C 1 79 ? -26.410 -1.771 -54.262 1.00 107.28 78 LEU C C 1
ATOM 3736 O O . LEU C 1 79 ? -27.117 -0.757 -54.299 1.00 107.52 78 LEU C O 1
ATOM 3741 N N . ALA C 1 80 ? -26.471 -2.646 -53.255 1.00 110.35 79 ALA C N 1
ATOM 3742 C CA . ALA C 1 80 ? -27.326 -2.397 -52.101 1.00 107.91 79 ALA C CA 1
ATOM 3743 C C . ALA C 1 80 ? -26.800 -1.246 -51.254 1.00 114.62 79 ALA C C 1
ATOM 3744 O O . ALA C 1 80 ? -27.585 -0.554 -50.596 1.00 115.86 79 ALA C O 1
ATOM 3746 N N . SER C 1 81 ? -25.485 -1.031 -51.251 1.00 126.62 80 SER C N 1
ATOM 3747 C CA . SER C 1 81 ? -24.883 0.092 -50.544 1.00 132.60 80 SER C CA 1
ATOM 3748 C C . SER C 1 81 ? -24.921 1.382 -51.351 1.00 147.61 80 SER C C 1
ATOM 3749 O O . SER C 1 81 ? -24.370 2.392 -50.897 1.00 156.12 80 SER C O 1
ATOM 3752 N N . CYS C 1 82 ? -25.548 1.364 -52.529 1.00 149.36 81 CYS C N 1
ATOM 3753 C CA . CYS C 1 82 ? -25.700 2.542 -53.383 1.00 133.98 81 CYS C CA 1
ATOM 3754 C C . CYS C 1 82 ? -24.353 3.133 -53.792 1.00 127.28 81 CYS C C 1
ATOM 3755 O O . CYS C 1 82 ? -24.232 4.343 -53.992 1.00 130.98 81 CYS C O 1
ATOM 3758 N N . GLN C 1 83 ? -23.328 2.291 -53.916 1.00 117.69 82 GLN C N 1
ATOM 3759 C CA . GLN C 1 83 ? -22.028 2.763 -54.374 1.00 116.56 82 GLN C CA 1
ATOM 3760 C C . GLN C 1 83 ? -21.838 2.612 -55.877 1.00 125.14 82 GLN C C 1
ATOM 3761 O O . GLN C 1 83 ? -20.919 3.223 -56.435 1.00 137.37 82 GLN C O 1
ATOM 3767 N N . ILE C 1 84 ? -22.677 1.816 -56.543 1.00 119.70 83 ILE C N 1
ATOM 3768 C CA . ILE C 1 84 ? -22.677 1.695 -57.996 1.00 127.86 83 ILE C CA 1
ATOM 3769 C C . ILE C 1 84 ? -24.120 1.736 -58.485 1.00 136.75 83 ILE C C 1
ATOM 3770 O O . ILE C 1 84 ? -25.070 1.639 -57.706 1.00 150.78 83 ILE C O 1
ATOM 3775 N N . SER C 1 85 ? -24.272 1.885 -59.797 1.00 138.36 84 SER C N 1
ATOM 3776 C CA . SER C 1 85 ? -25.582 1.903 -60.427 1.00 141.13 84 SER C CA 1
ATOM 3777 C C . SER C 1 85 ? -25.981 0.498 -60.874 1.00 136.80 84 SER C C 1
ATOM 3778 O O . SER C 1 85 ? -25.168 -0.428 -60.916 1.00 153.06 84 SER C O 1
ATOM 3781 N N . VAL C 1 86 ? -27.265 0.348 -61.209 1.00 126.17 85 VAL C N 1
ATOM 3782 C CA . VAL C 1 86 ? -27.776 -0.946 -61.654 1.00 123.77 85 VAL C CA 1
ATOM 3783 C C . VAL C 1 86 ? -27.133 -1.357 -62.972 1.00 124.24 85 VAL C C 1
ATOM 3784 O O . VAL C 1 86 ? -26.822 -2.534 -63.185 1.00 129.97 85 VAL C O 1
ATOM 3788 N N . LEU C 1 87 ? -26.936 -0.403 -63.884 1.00 120.48 86 LEU C N 1
ATOM 3789 C CA . LEU C 1 87 ? -26.319 -0.729 -65.166 1.00 117.96 86 LEU C CA 1
ATOM 3790 C C . LEU C 1 87 ? -24.880 -1.194 -64.979 1.00 122.07 86 LEU C C 1
ATOM 3791 O O . LEU C 1 87 ? -24.439 -2.159 -65.622 1.00 133.10 86 LEU C O 1
ATOM 3796 N N . LYS C 1 88 ? -24.153 -0.552 -64.062 1.00 126.95 87 LYS C N 1
ATOM 3797 C CA . LYS C 1 88 ? -22.780 -0.955 -63.793 1.00 129.68 87 LYS C CA 1
ATOM 3798 C C . LYS C 1 88 ? -22.743 -2.333 -63.156 1.00 129.71 87 LYS C C 1
ATOM 3799 O O . LYS C 1 88 ? -21.871 -3.145 -63.481 1.00 141.94 87 LYS C O 1
ATOM 3805 N N . ALA C 1 89 ? -23.728 -2.640 -62.309 1.00 113.75 88 ALA C N 1
ATOM 3806 C CA . ALA C 1 89 ? -23.774 -3.947 -61.667 1.00 97.51 88 ALA C CA 1
ATOM 3807 C C . ALA C 1 89 ? -24.123 -5.041 -62.669 1.00 95.88 88 ALA C C 1
ATOM 3808 O O . ALA C 1 89 ? -23.571 -6.144 -62.604 1.00 98.63 88 ALA C O 1
ATOM 3810 N N . VAL C 1 90 ? -25.045 -4.759 -63.592 1.00 95.12 89 VAL C N 1
ATOM 3811 C CA . VAL C 1 90 ? -25.411 -5.745 -64.605 1.00 93.14 89 VAL C CA 1
ATOM 3812 C C . VAL C 1 90 ? -24.222 -6.039 -65.511 1.00 97.02 89 VAL C C 1
ATOM 3813 O O . VAL C 1 90 ? -23.899 -7.204 -65.784 1.00 116.95 89 VAL C O 1
ATOM 3817 N N . MET C 1 91 ? -23.541 -4.988 -65.983 1.00 93.46 90 MET C N 1
ATOM 3818 C CA . MET C 1 91 ? -22.368 -5.229 -66.816 1.00 96.24 90 MET C CA 1
ATOM 3819 C C . MET C 1 91 ? -21.266 -5.928 -66.030 1.00 94.43 90 MET C C 1
ATOM 3820 O O . MET C 1 91 ? -20.555 -6.776 -66.584 1.00 96.23 90 MET C O 1
ATOM 3825 N N . TYR C 1 92 ? -21.163 -5.648 -64.728 1.00 98.43 91 TYR C N 1
ATOM 3826 C CA . TYR C 1 92 ? -20.174 -6.318 -63.892 1.00 98.52 91 TYR C CA 1
ATOM 3827 C C . TYR C 1 92 ? -20.468 -7.806 -63.774 1.00 111.94 91 TYR C C 1
ATOM 3828 O O . TYR C 1 92 ? -19.568 -8.638 -63.917 1.00 81.27 91 TYR C O 1
ATOM 3837 N N . ILE C 1 93 ? -21.723 -8.159 -63.495 1.00 102.81 92 ILE C N 1
ATOM 3838 C CA . ILE C 1 93 ? -22.081 -9.565 -63.337 1.00 100.95 92 ILE C CA 1
ATOM 3839 C C . ILE C 1 93 ? -21.912 -10.313 -64.652 1.00 107.72 92 ILE C C 1
ATOM 3840 O O . ILE C 1 93 ? -21.437 -11.458 -64.673 1.00 124.49 92 ILE C O 1
ATOM 3845 N N . VAL C 1 94 ? -22.282 -9.685 -65.773 1.00 88.77 93 VAL C N 1
ATOM 3846 C CA . VAL C 1 94 ? -22.085 -10.341 -67.063 1.00 88.83 93 VAL C CA 1
ATOM 3847 C C . VAL C 1 94 ? -20.599 -10.566 -67.326 1.00 105.76 93 VAL C C 1
ATOM 3848 O O . VAL C 1 94 ? -20.189 -11.645 -67.778 1.00 126.99 93 VAL C O 1
ATOM 3852 N N . ALA C 1 95 ? -19.763 -9.572 -67.009 1.00 98.96 94 ALA C N 1
ATOM 3853 C CA . ALA C 1 95 ? -18.328 -9.728 -67.226 1.00 104.44 94 ALA C CA 1
ATOM 3854 C C . ALA C 1 95 ? -17.743 -10.796 -66.311 1.00 112.73 94 ALA C C 1
ATOM 3855 O O . ALA C 1 95 ? -16.862 -11.560 -66.722 1.00 133.24 94 ALA C O 1
ATOM 3857 N N . GLN C 1 96 ? -18.237 -10.880 -65.075 1.00 92.49 95 GLN C N 1
ATOM 3858 C CA . GLN C 1 96 ? -17.726 -11.876 -64.142 1.00 85.75 95 GLN C CA 1
ATOM 3859 C C . GLN C 1 96 ? -18.102 -13.280 -64.592 1.00 88.81 95 GLN C C 1
ATOM 3860 O O . GLN C 1 96 ? -17.267 -14.194 -64.564 1.00 89.51 95 GLN C O 1
ATOM 3866 N N . MET C 1 97 ? -19.336 -13.457 -65.067 1.00 78.68 96 MET C N 1
ATOM 3867 C CA . MET C 1 97 ? -19.749 -14.772 -65.535 1.00 82.00 96 MET C CA 1
ATOM 3868 C C . MET C 1 97 ? -18.974 -15.169 -66.784 1.00 94.32 96 MET C C 1
ATOM 3869 O O . MET C 1 97 ? -18.547 -16.324 -66.915 1.00 110.80 96 MET C O 1
ATOM 3874 N N . LEU C 1 98 ? -18.740 -14.216 -67.693 1.00 95.81 97 LEU C N 1
ATOM 3875 C CA . LEU C 1 98 ? -18.000 -14.538 -68.908 1.00 96.49 97 LEU C CA 1
ATOM 3876 C C . LEU C 1 98 ? -16.547 -14.883 -68.602 1.00 112.78 97 LEU C C 1
ATOM 3877 O O . LEU C 1 98 ? -16.012 -15.866 -69.134 1.00 110.92 97 LEU C O 1
ATOM 3882 N N . GLY C 1 99 ? -15.894 -14.101 -67.736 1.00 118.07 98 GLY C N 1
ATOM 3883 C CA . GLY C 1 99 ? -14.518 -14.408 -67.385 1.00 126.23 98 GLY C CA 1
ATOM 3884 C C . GLY C 1 99 ? -14.388 -15.733 -66.662 1.00 126.24 98 GLY C C 1
ATOM 3885 O O . GLY C 1 99 ? -13.447 -16.497 -66.905 1.00 130.15 98 GLY C O 1
ATOM 3886 N N . SER C 1 100 ? -15.361 -16.052 -65.803 1.00 113.04 99 SER C N 1
ATOM 3887 C CA . SER C 1 100 ? -15.306 -17.315 -65.082 1.00 95.07 99 SER C CA 1
ATOM 3888 C C . SER C 1 100 ? -15.486 -18.488 -66.031 1.00 95.07 99 SER C C 1
ATOM 3889 O O . SER C 1 100 ? -14.743 -19.472 -65.952 1.00 101.34 99 SER C O 1
ATOM 3892 N N . ALA C 1 101 ? -16.443 -18.389 -66.957 1.00 93.80 100 ALA C N 1
ATOM 3893 C CA . ALA C 1 101 ? -16.646 -19.474 -67.910 1.00 106.09 100 ALA C CA 1
ATOM 3894 C C . ALA C 1 101 ? -15.439 -19.644 -68.825 1.00 120.90 100 ALA C C 1
ATOM 3895 O O . ALA C 1 101 ? -15.046 -20.774 -69.137 1.00 143.30 100 ALA C O 1
ATOM 3897 N N . LEU C 1 102 ? -14.809 -18.540 -69.234 1.00 96.52 101 LEU C N 1
ATOM 3898 C CA . LEU C 1 102 ? -13.665 -18.638 -70.137 1.00 98.18 101 LEU C CA 1
ATOM 3899 C C . LEU C 1 102 ? -12.469 -19.279 -69.441 1.00 100.96 101 LEU C C 1
ATOM 3900 O O . LEU C 1 102 ? -11.825 -20.193 -69.985 1.00 95.19 101 LEU C O 1
ATOM 3905 N N . ALA C 1 103 ? -12.172 -18.831 -68.218 1.00 106.27 102 ALA C N 1
ATOM 3906 C CA . ALA C 1 103 ? -11.065 -19.428 -67.484 1.00 107.86 102 ALA C CA 1
ATOM 3907 C C . ALA C 1 103 ? -11.355 -20.880 -67.140 1.00 112.20 102 ALA C C 1
ATOM 3908 O O . ALA C 1 103 ? -10.434 -21.706 -67.126 1.00 120.20 102 ALA C O 1
ATOM 3910 N N . SER C 1 104 ? -12.619 -21.212 -66.862 1.00 108.42 103 SER C N 1
ATOM 3911 C CA . SER C 1 104 ? -12.969 -22.602 -66.617 1.00 96.13 103 SER C CA 1
ATOM 3912 C C . SER C 1 104 ? -12.753 -23.441 -67.865 1.00 99.52 103 SER C C 1
ATOM 3913 O O . SER C 1 104 ? -12.295 -24.585 -67.778 1.00 116.77 103 SER C O 1
ATOM 3916 N N . GLY C 1 105 ? -13.063 -22.886 -69.040 1.00 95.77 104 GLY C N 1
ATOM 3917 C CA . GLY C 1 105 ? -12.809 -23.625 -70.264 1.00 101.08 104 GLY C CA 1
ATOM 3918 C C . GLY C 1 105 ? -11.332 -23.901 -70.464 1.00 118.14 104 GLY C C 1
ATOM 3919 O O . GLY C 1 105 ? -10.942 -25.014 -70.832 1.00 126.60 104 GLY C O 1
ATOM 3920 N N . ILE C 1 106 ? -10.484 -22.927 -70.131 1.00 117.64 105 ILE C N 1
ATOM 3921 C CA . ILE C 1 106 ? -9.052 -23.153 -70.316 1.00 111.57 105 ILE C CA 1
ATOM 3922 C C . ILE C 1 106 ? -8.531 -24.167 -69.299 1.00 111.87 105 ILE C C 1
ATOM 3923 O O . ILE C 1 106 ? -7.785 -25.098 -69.648 1.00 114.79 105 ILE C O 1
ATOM 3928 N N . VAL C 1 107 ? -8.959 -24.042 -68.041 1.00 105.48 106 VAL C N 1
ATOM 3929 C CA . VAL C 1 107 ? -8.468 -24.941 -67.001 1.00 102.61 106 VAL C CA 1
ATOM 3930 C C . VAL C 1 107 ? -8.941 -26.367 -67.253 1.00 111.38 106 VAL C C 1
ATOM 3931 O O . VAL C 1 107 ? -8.187 -27.328 -67.057 1.00 118.34 106 VAL C O 1
ATOM 3935 N N . TYR C 1 108 ? -10.181 -26.533 -67.712 1.00 118.91 107 TYR C N 1
ATOM 3936 C CA . TYR C 1 108 ? -10.682 -27.858 -68.044 1.00 133.07 107 TYR C CA 1
ATOM 3937 C C . TYR C 1 108 ? -10.177 -28.341 -69.394 1.00 149.24 107 TYR C C 1
ATOM 3938 O O . TYR C 1 108 ? -10.403 -29.505 -69.743 1.00 140.92 107 TYR C O 1
ATOM 3947 N N . GLY C 1 109 ? -9.507 -27.478 -70.154 1.00 173.28 108 GLY C N 1
ATOM 3948 C CA . GLY C 1 109 ? -8.783 -27.941 -71.316 1.00 184.05 108 GLY C CA 1
ATOM 3949 C C . GLY C 1 109 ? -7.457 -28.543 -70.901 1.00 190.19 108 GLY C C 1
ATOM 3950 O O . GLY C 1 109 ? -7.031 -29.554 -71.468 1.00 197.96 108 GLY C O 1
ATOM 3951 N N . THR C 1 110 ? -6.791 -27.941 -69.908 1.00 180.40 109 THR C N 1
ATOM 3952 C CA . THR C 1 110 ? -5.547 -28.548 -69.431 1.00 177.44 109 THR C CA 1
ATOM 3953 C C . THR C 1 110 ? -5.797 -29.769 -68.547 1.00 159.22 109 THR C C 1
ATOM 3954 O O . THR C 1 110 ? -4.963 -30.682 -68.511 1.00 170.98 109 THR C O 1
ATOM 3958 N N . ARG C 1 111 ? -6.929 -29.808 -67.838 1.00 249.79 110 ARG C N 1
ATOM 3959 C CA . ARG C 1 111 ? -7.311 -30.898 -66.943 1.00 244.05 110 ARG C CA 1
ATOM 3960 C C . ARG C 1 111 ? -8.207 -31.906 -67.663 1.00 252.38 110 ARG C C 1
ATOM 3961 O O . ARG C 1 111 ? -8.589 -31.665 -68.814 1.00 255.31 110 ARG C O 1
ATOM 3963 N N . PRO C 1 112 ? -8.564 -33.059 -67.040 1.00 249.70 111 PRO C N 1
ATOM 3964 C CA . PRO C 1 112 ? -9.477 -33.987 -67.721 1.00 264.61 111 PRO C CA 1
ATOM 3965 C C . PRO C 1 112 ? -10.945 -33.729 -67.417 1.00 236.23 111 PRO C C 1
ATOM 3966 O O . PRO C 1 112 ? -11.341 -32.595 -67.129 1.00 233.01 111 PRO C O 1
ATOM 3970 N N . ASN C 1 113 ? -11.760 -34.786 -67.489 1.00 236.14 112 ASN C N 1
ATOM 3971 C CA . ASN C 1 113 ? -13.195 -34.645 -67.259 1.00 216.52 112 ASN C CA 1
ATOM 3972 C C . ASN C 1 113 ? -13.481 -34.198 -65.831 1.00 213.37 112 ASN C C 1
ATOM 3973 O O . ASN C 1 113 ? -14.229 -33.239 -65.606 1.00 211.20 112 ASN C O 1
ATOM 3975 N N . GLY C 1 114 ? -12.900 -34.885 -64.851 1.00 221.31 113 GLY C N 1
ATOM 3976 C CA . GLY C 1 114 ? -13.104 -34.483 -63.475 1.00 219.88 113 GLY C CA 1
ATOM 3977 C C . GLY C 1 114 ? -14.199 -35.216 -62.729 1.00 202.06 113 GLY C C 1
ATOM 3978 O O . GLY C 1 114 ? -15.271 -34.642 -62.513 1.00 196.42 113 GLY C O 1
ATOM 3979 N N . ASN C 1 115 ? -13.961 -36.488 -62.381 1.00 210.18 114 ASN C N 1
ATOM 3980 C CA . ASN C 1 115 ? -14.898 -37.300 -61.605 1.00 206.44 114 ASN C CA 1
ATOM 3981 C C . ASN C 1 115 ? -15.577 -36.451 -60.539 1.00 194.19 114 ASN C C 1
ATOM 3982 O O . ASN C 1 115 ? -16.770 -36.147 -60.643 1.00 203.97 114 ASN C O 1
ATOM 3987 N N . ALA C 1 116 ? -14.826 -36.075 -59.505 1.00 195.42 115 ALA C N 1
ATOM 3988 C CA . ALA C 1 116 ? -15.308 -35.132 -58.505 1.00 182.71 115 ALA C CA 1
ATOM 3989 C C . ALA C 1 116 ? -14.687 -33.753 -58.669 1.00 187.04 115 ALA C C 1
ATOM 3990 O O . ALA C 1 116 ? -15.310 -32.752 -58.298 1.00 176.97 115 ALA C O 1
ATOM 3992 N N . ASN C 1 117 ? -13.481 -33.693 -59.239 1.00 192.34 116 ASN C N 1
ATOM 3993 C CA . ASN C 1 117 ? -12.796 -32.466 -59.644 1.00 197.06 116 ASN C CA 1
ATOM 3994 C C . ASN C 1 117 ? -12.512 -31.488 -58.504 1.00 182.00 116 ASN C C 1
ATOM 3995 O O . ASN C 1 117 ? -11.437 -30.880 -58.474 1.00 188.78 116 ASN C O 1
ATOM 4000 N N . LEU C 1 118 ? -13.471 -31.302 -57.592 1.00 161.83 117 LEU C N 1
ATOM 4001 C CA . LEU C 1 118 ? -13.352 -30.418 -56.431 1.00 141.88 117 LEU C CA 1
ATOM 4002 C C . LEU C 1 118 ? -13.392 -28.961 -56.886 1.00 134.25 117 LEU C C 1
ATOM 4003 O O . LEU C 1 118 ? -13.623 -28.053 -56.082 1.00 124.12 117 LEU C O 1
ATOM 4008 N N . GLY C 1 119 ? -13.196 -28.719 -58.179 1.00 133.48 118 GLY C N 1
ATOM 4009 C CA . GLY C 1 119 ? -13.293 -27.368 -58.691 1.00 119.69 118 GLY C CA 1
ATOM 4010 C C . GLY C 1 119 ? -14.726 -27.026 -59.031 1.00 112.27 118 GLY C C 1
ATOM 4011 O O . GLY C 1 119 ? -14.997 -26.076 -59.772 1.00 116.91 118 GLY C O 1
ATOM 4012 N N . LEU C 1 120 ? -15.651 -27.810 -58.484 1.00 125.71 119 LEU C N 1
ATOM 4013 C CA . LEU C 1 120 ? -17.080 -27.576 -58.633 1.00 123.49 119 LEU C CA 1
ATOM 4014 C C . LEU C 1 120 ? -17.658 -27.566 -57.230 1.00 129.63 119 LEU C C 1
ATOM 4015 O O . LEU C 1 120 ? -17.444 -28.511 -56.467 1.00 120.48 119 LEU C O 1
ATOM 4020 N N . ASN C 1 121 ? -18.344 -26.488 -56.874 1.00 127.47 120 ASN C N 1
ATOM 4021 C CA . ASN C 1 121 ? -18.824 -26.348 -55.509 1.00 133.87 120 ASN C CA 1
ATOM 4022 C C . ASN C 1 121 ? -20.016 -27.289 -55.339 1.00 136.01 120 ASN C C 1
ATOM 4023 O O . ASN C 1 121 ? -21.095 -27.037 -55.887 1.00 136.72 120 ASN C O 1
ATOM 4028 N N . ALA C 1 122 ? -19.824 -28.387 -54.612 1.00 145.06 121 ALA C N 1
ATOM 4029 C CA . ALA C 1 122 ? -20.865 -29.379 -54.343 1.00 125.82 121 ALA C CA 1
ATOM 4030 C C . ALA C 1 122 ? -21.149 -29.459 -52.840 1.00 129.72 121 ALA C C 1
ATOM 4031 O O . ALA C 1 122 ? -20.733 -28.602 -52.062 1.00 141.20 121 ALA C O 1
ATOM 4033 N N . LEU C 1 123 ? -21.875 -30.496 -52.428 1.00 102.25 122 LEU C N 1
ATOM 4034 C CA . LEU C 1 123 ? -22.239 -30.678 -51.028 1.00 95.54 122 LEU C CA 1
ATOM 4035 C C . LEU C 1 123 ? -21.555 -31.916 -50.464 1.00 88.87 122 LEU C C 1
ATOM 4036 O O . LEU C 1 123 ? -21.459 -32.948 -51.136 1.00 112.29 122 LEU C O 1
ATOM 4041 N N . SER C 1 124 ? -21.076 -31.804 -49.214 1.00 89.20 123 SER C N 1
ATOM 4042 C CA . SER C 1 124 ? -20.303 -32.864 -48.561 1.00 103.98 123 SER C CA 1
ATOM 4043 C C . SER C 1 124 ? -20.697 -32.897 -47.083 1.00 104.27 123 SER C C 1
ATOM 4044 O O . SER C 1 124 ? -19.989 -32.385 -46.211 1.00 93.85 123 SER C O 1
ATOM 4047 N N . GLY C 1 125 ? -21.845 -33.507 -46.804 1.00 102.96 124 GLY C N 1
ATOM 4048 C CA . GLY C 1 125 ? -22.281 -33.742 -45.445 1.00 106.92 124 GLY C CA 1
ATOM 4049 C C . GLY C 1 125 ? -23.327 -32.790 -44.911 1.00 87.99 124 GLY C C 1
ATOM 4050 O O . GLY C 1 125 ? -23.563 -32.782 -43.698 1.00 88.95 124 GLY C O 1
ATOM 4051 N N . VAL C 1 126 ? -23.961 -31.992 -45.768 1.00 84.80 125 VAL C N 1
ATOM 4052 C CA . VAL C 1 126 ? -24.967 -31.031 -45.337 1.00 99.19 125 VAL C CA 1
ATOM 4053 C C . VAL C 1 126 ? -26.123 -31.033 -46.325 1.00 100.83 125 VAL C C 1
ATOM 4054 O O . VAL C 1 126 ? -25.939 -31.237 -47.529 1.00 110.61 125 VAL C O 1
ATOM 4058 N N . THR C 1 127 ? -27.324 -30.797 -45.803 1.00 89.05 126 THR C N 1
ATOM 4059 C CA . THR C 1 127 ? -28.499 -30.656 -46.641 1.00 98.67 126 THR C CA 1
ATOM 4060 C C . THR C 1 127 ? -28.475 -29.300 -47.342 1.00 105.48 126 THR C C 1
ATOM 4061 O O . THR C 1 127 ? -27.770 -28.384 -46.912 1.00 134.68 126 THR C O 1
ATOM 4065 N N . PRO C 1 128 ? -29.220 -29.153 -48.443 1.00 108.40 127 PRO C N 1
ATOM 4066 C CA . PRO C 1 128 ? -29.301 -27.831 -49.083 1.00 137.53 127 PRO C CA 1
ATOM 4067 C C . PRO C 1 128 ? -29.785 -26.744 -48.142 1.00 128.19 127 PRO C C 1
ATOM 4068 O O . PRO C 1 128 ? -29.323 -25.601 -48.242 1.00 105.90 127 PRO C O 1
ATOM 4072 N N . SER C 1 129 ? -30.686 -27.073 -47.211 1.00 125.84 128 SER C N 1
ATOM 4073 C CA . SER C 1 129 ? -31.129 -26.087 -46.230 1.00 117.99 128 SER C CA 1
ATOM 4074 C C . SER C 1 129 ? -29.967 -25.623 -45.360 1.00 108.52 128 SER C C 1
ATOM 4075 O O . SER C 1 129 ? -29.910 -24.455 -44.957 1.00 108.95 128 SER C O 1
ATOM 4078 N N . GLN C 1 130 ? -29.035 -26.526 -45.054 1.00 108.78 129 GLN C N 1
ATOM 4079 C CA . GLN C 1 130 ? -27.844 -26.147 -44.303 1.00 118.44 129 GLN C CA 1
ATOM 4080 C C . GLN C 1 130 ? -26.780 -25.529 -45.202 1.00 115.17 129 GLN C C 1
ATOM 4081 O O . GLN C 1 130 ? -26.050 -24.624 -44.769 1.00 114.16 129 GLN C O 1
ATOM 4087 N N . GLY C 1 131 ? -26.688 -25.990 -46.451 1.00 112.95 130 GLY C N 1
ATOM 4088 C CA . GLY C 1 131 ? -25.709 -25.432 -47.364 1.00 122.52 130 GLY C CA 1
ATOM 4089 C C . GLY C 1 131 ? -25.980 -23.982 -47.701 1.00 138.82 130 GLY C C 1
ATOM 4090 O O . GLY C 1 131 ? -25.041 -23.193 -47.855 1.00 168.78 130 GLY C O 1
ATOM 4091 N N . VAL C 1 132 ? -27.257 -23.601 -47.792 1.00 130.25 131 VAL C N 1
ATOM 4092 C CA . VAL C 1 132 ? -27.584 -22.202 -48.040 1.00 103.64 131 VAL C CA 1
ATOM 4093 C C . VAL C 1 132 ? -27.137 -21.342 -46.869 1.00 103.59 131 VAL C C 1
ATOM 4094 O O . VAL C 1 132 ? -26.576 -20.260 -47.063 1.00 102.97 131 VAL C O 1
ATOM 4098 N N . GLY C 1 133 ? -27.352 -21.812 -45.638 1.00 104.34 132 GLY C N 1
ATOM 4099 C CA . GLY C 1 133 ? -26.906 -21.042 -44.490 1.00 104.43 132 GLY C CA 1
ATOM 4100 C C . GLY C 1 133 ? -25.396 -20.911 -44.425 1.00 106.83 132 GLY C C 1
ATOM 4101 O O . GLY C 1 133 ? -24.867 -19.834 -44.119 1.00 116.73 132 GLY C O 1
ATOM 4102 N N . ILE C 1 134 ? -24.680 -21.990 -44.755 1.00 123.75 133 ILE C N 1
ATOM 4103 C CA . ILE C 1 134 ? -23.221 -21.936 -44.711 1.00 123.04 133 ILE C CA 1
ATOM 4104 C C . ILE C 1 134 ? -22.694 -20.975 -45.770 1.00 103.69 133 ILE C C 1
ATOM 4105 O O . ILE C 1 134 ? -21.855 -20.109 -45.484 1.00 103.54 133 ILE C O 1
ATOM 4110 N N . GLU C 1 135 ? -23.213 -21.080 -46.997 1.00 103.24 134 GLU C N 1
ATOM 4111 C CA . GLU C 1 135 ? -22.770 -20.186 -48.060 1.00 102.52 134 GLU C CA 1
ATOM 4112 C C . GLU C 1 135 ? -23.175 -18.746 -47.772 1.00 158.93 134 GLU C C 1
ATOM 4113 O O . GLU C 1 135 ? -22.415 -17.814 -48.068 1.00 171.45 134 GLU C O 1
ATOM 4119 N N . LEU C 1 136 ? -24.319 -18.552 -47.111 1.00 127.83 135 LEU C N 1
ATOM 4120 C CA . LEU C 1 136 ? -24.805 -17.206 -46.844 1.00 101.91 135 LEU C CA 1
ATOM 4121 C C . LEU C 1 136 ? -23.944 -16.517 -45.803 1.00 102.16 135 LEU C C 1
ATOM 4122 O O . LEU C 1 136 ? -23.598 -15.346 -45.959 1.00 153.39 135 LEU C O 1
ATOM 4127 N N . LEU C 1 137 ? -23.602 -17.214 -44.719 1.00 102.81 136 LEU C N 1
ATOM 4128 C CA . LEU C 1 137 ? -22.740 -16.581 -43.726 1.00 103.42 136 LEU C CA 1
ATOM 4129 C C . LEU C 1 137 ? -21.319 -16.403 -44.258 1.00 123.60 136 LEU C C 1
ATOM 4130 O O . LEU C 1 137 ? -20.671 -15.374 -43.995 1.00 141.69 136 LEU C O 1
ATOM 4135 N N . ALA C 1 138 ? -20.832 -17.368 -45.051 1.00 103.00 137 ALA C N 1
ATOM 4136 C CA . ALA C 1 138 ? -19.489 -17.260 -45.605 1.00 103.03 137 ALA C CA 1
ATOM 4137 C C . ALA C 1 138 ? -19.372 -16.147 -46.637 1.00 124.43 137 ALA C C 1
ATOM 4138 O O . ALA C 1 138 ? -18.265 -15.647 -46.863 1.00 141.20 137 ALA C O 1
ATOM 4140 N N . THR C 1 139 ? -20.478 -15.748 -47.266 1.00 101.88 138 THR C N 1
ATOM 4141 C CA . THR C 1 139 ? -20.456 -14.579 -48.138 1.00 101.43 138 THR C CA 1
ATOM 4142 C C . THR C 1 139 ? -20.834 -13.300 -47.400 1.00 114.55 138 THR C C 1
ATOM 4143 O O . THR C 1 139 ? -20.422 -12.206 -47.808 1.00 128.52 138 THR C O 1
ATOM 4147 N N . PHE C 1 140 ? -21.621 -13.420 -46.329 1.00 101.73 139 PHE C N 1
ATOM 4148 C CA . PHE C 1 140 ? -21.953 -12.275 -45.493 1.00 101.95 139 PHE C CA 1
ATOM 4149 C C . PHE C 1 140 ? -20.697 -11.661 -44.905 1.00 108.98 139 PHE C C 1
ATOM 4150 O O . PHE C 1 140 ? -20.508 -10.440 -44.958 1.00 122.66 139 PHE C O 1
ATOM 4158 N N . GLN C 1 141 ? -19.821 -12.494 -44.335 1.00 102.92 140 GLN C N 1
ATOM 4159 C CA . GLN C 1 141 ? -18.600 -11.939 -43.757 1.00 111.28 140 GLN C CA 1
ATOM 4160 C C . GLN C 1 141 ? -17.750 -11.257 -44.823 1.00 107.06 140 GLN C C 1
ATOM 4161 O O . GLN C 1 141 ? -17.181 -10.186 -44.574 1.00 103.88 140 GLN C O 1
ATOM 4167 N N . LEU C 1 142 ? -17.739 -11.808 -46.039 1.00 114.88 141 LEU C N 1
ATOM 4168 C CA . LEU C 1 142 ? -16.918 -11.256 -47.112 1.00 102.90 141 LEU C CA 1
ATOM 4169 C C . LEU C 1 142 ? -17.439 -9.900 -47.570 1.00 124.83 141 LEU C C 1
ATOM 4170 O O . LEU C 1 142 ? -16.678 -8.930 -47.658 1.00 120.66 141 LEU C O 1
ATOM 4175 N N . VAL C 1 143 ? -18.731 -9.817 -47.888 1.00 102.08 142 VAL C N 1
ATOM 4176 C CA . VAL C 1 143 ? -19.282 -8.557 -48.374 1.00 101.93 142 VAL C CA 1
ATOM 4177 C C . VAL C 1 143 ? -19.292 -7.507 -47.268 1.00 102.53 142 VAL C C 1
ATOM 4178 O O . VAL C 1 143 ? -19.053 -6.318 -47.523 1.00 148.36 142 VAL C O 1
ATOM 4182 N N . LEU C 1 144 ? -19.551 -7.919 -46.021 1.00 102.80 143 LEU C N 1
ATOM 4183 C CA . LEU C 1 144 ? -19.453 -6.981 -44.909 1.00 103.52 143 LEU C CA 1
ATOM 4184 C C . LEU C 1 144 ? -18.043 -6.424 -44.791 1.00 112.32 143 LEU C C 1
ATOM 4185 O O . LEU C 1 144 ? -17.861 -5.217 -44.589 1.00 141.91 143 LEU C O 1
ATOM 4190 N N . CYS C 1 145 ? -17.030 -7.282 -44.953 1.00 104.43 144 CYS C N 1
ATOM 4191 C CA . CYS C 1 145 ? -15.653 -6.811 -44.889 1.00 105.31 144 CYS C CA 1
ATOM 4192 C C . CYS C 1 145 ? -15.338 -5.864 -46.038 1.00 105.41 144 CYS C C 1
ATOM 4193 O O . CYS C 1 145 ? -14.680 -4.839 -45.836 1.00 146.19 144 CYS C O 1
ATOM 4196 N N . VAL C 1 146 ? -15.786 -6.196 -47.249 1.00 104.60 145 VAL C N 1
ATOM 4197 C CA . VAL C 1 146 ? -15.507 -5.340 -48.400 1.00 104.74 145 VAL C CA 1
ATOM 4198 C C . VAL C 1 146 ? -16.133 -3.965 -48.210 1.00 105.07 145 VAL C C 1
ATOM 4199 O O . VAL C 1 146 ? -15.494 -2.937 -48.465 1.00 129.23 145 VAL C O 1
ATOM 4203 N N . ILE C 1 147 ? -17.385 -3.918 -47.749 1.00 104.53 146 ILE C N 1
ATOM 4204 C CA . ILE C 1 147 ? -18.059 -2.632 -47.600 1.00 130.46 146 ILE C CA 1
ATOM 4205 C C . ILE C 1 147 ? -17.466 -1.835 -46.442 1.00 129.71 146 ILE C C 1
ATOM 4206 O O . ILE C 1 147 ? -17.310 -0.611 -46.533 1.00 134.68 146 ILE C O 1
ATOM 4211 N N . ALA C 1 148 ? -17.121 -2.506 -45.338 1.00 106.28 147 ALA C N 1
ATOM 4212 C CA . ALA C 1 148 ? -16.576 -1.790 -44.189 1.00 107.47 147 ALA C CA 1
ATOM 4213 C C . ALA C 1 148 ? -15.167 -1.280 -44.464 1.00 117.40 147 ALA C C 1
ATOM 4214 O O . ALA C 1 148 ? -14.807 -0.175 -44.039 1.00 126.81 147 ALA C O 1
ATOM 4216 N N . VAL C 1 149 ? -14.355 -2.065 -45.175 1.00 117.08 148 VAL C N 1
ATOM 4217 C CA . VAL C 1 149 ? -12.980 -1.663 -45.451 1.00 117.52 148 VAL C CA 1
ATOM 4218 C C . VAL C 1 149 ? -12.903 -0.611 -46.550 1.00 110.17 148 VAL C C 1
ATOM 4219 O O . VAL C 1 149 ? -11.931 0.153 -46.599 1.00 111.35 148 VAL C O 1
ATOM 4223 N N . THR C 1 150 ? -13.904 -0.539 -47.426 1.00 108.96 149 THR C N 1
ATOM 4224 C CA . THR C 1 150 ? -13.963 0.476 -48.466 1.00 125.37 149 THR C CA 1
ATOM 4225 C C . THR C 1 150 ? -14.881 1.631 -48.092 1.00 130.02 149 THR C C 1
ATOM 4226 O O . THR C 1 150 ? -15.262 2.418 -48.964 1.00 137.40 149 THR C O 1
ATOM 4230 N N . ASP C 1 151 ? -15.252 1.739 -46.818 1.00 131.59 150 ASP C N 1
ATOM 4231 C CA . ASP C 1 151 ? -16.052 2.864 -46.349 1.00 122.83 150 ASP C CA 1
ATOM 4232 C C . ASP C 1 151 ? -15.190 4.118 -46.395 1.00 133.25 150 ASP C C 1
ATOM 4233 O O . ASP C 1 151 ? -14.235 4.253 -45.622 1.00 132.98 150 ASP C O 1
ATOM 4238 N N . LYS C 1 152 ? -15.522 5.037 -47.300 1.00 123.64 151 LYS C N 1
ATOM 4239 C CA . LYS C 1 152 ? -14.728 6.245 -47.493 1.00 116.89 151 LYS C CA 1
ATOM 4240 C C . LYS C 1 152 ? -14.797 7.202 -46.312 1.00 116.41 151 LYS C C 1
ATOM 4241 O O . LYS C 1 152 ? -14.114 8.231 -46.335 1.00 147.06 151 LYS C O 1
ATOM 4247 N N . ARG C 1 153 ? -15.589 6.894 -45.288 1.00 115.66 152 ARG C N 1
ATOM 4248 C CA . ARG C 1 153 ? -15.681 7.717 -44.092 1.00 117.04 152 ARG C CA 1
ATOM 4249 C C . ARG C 1 153 ? -14.694 7.292 -43.014 1.00 117.73 152 ARG C C 1
ATOM 4250 O O . ARG C 1 153 ? -14.752 7.816 -41.897 1.00 149.97 152 ARG C O 1
ATOM 4258 N N . ARG C 1 154 ? -13.800 6.357 -43.316 1.00 117.23 153 ARG C N 1
ATOM 4259 C CA . ARG C 1 154 ? -12.873 5.814 -42.338 1.00 117.77 153 ARG C CA 1
ATOM 4260 C C . ARG C 1 154 ? -11.447 6.224 -42.675 1.00 119.45 153 ARG C C 1
ATOM 4261 O O . ARG C 1 154 ? -11.057 6.256 -43.847 1.00 119.45 153 ARG C O 1
ATOM 4269 N N . ARG C 1 155 ? -10.671 6.529 -41.635 1.00 120.97 154 ARG C N 1
ATOM 4270 C CA . ARG C 1 155 ? -9.251 6.826 -41.771 1.00 122.72 154 ARG C CA 1
ATOM 4271 C C . ARG C 1 155 ? -8.395 5.895 -40.926 1.00 133.36 154 ARG C C 1
ATOM 4272 O O . ARG C 1 155 ? -7.179 6.100 -40.830 1.00 131.40 154 ARG C O 1
ATOM 4280 N N . ASP C 1 156 ? -9.000 4.880 -40.310 1.00 133.06 155 ASP C N 1
ATOM 4281 C CA . ASP C 1 156 ? -8.275 3.899 -39.518 1.00 122.75 155 ASP C CA 1
ATOM 4282 C C . ASP C 1 156 ? -7.816 2.708 -40.346 1.00 129.03 155 ASP C C 1
ATOM 4283 O O . ASP C 1 156 ? -7.064 1.870 -39.838 1.00 149.03 155 ASP C O 1
ATOM 4288 N N . VAL C 1 157 ? -8.252 2.615 -41.601 1.00 118.80 156 VAL C N 1
ATOM 4289 C CA . VAL C 1 157 ? -7.840 1.538 -42.492 1.00 117.77 156 VAL C CA 1
ATOM 4290 C C . VAL C 1 157 ? -6.451 1.859 -43.025 1.00 135.87 156 VAL C C 1
ATOM 4291 O O . VAL C 1 157 ? -6.304 2.399 -44.128 1.00 119.67 156 VAL C O 1
ATOM 4295 N N . THR C 1 158 ? -5.424 1.540 -42.241 1.00 135.85 157 THR C N 1
ATOM 4296 C CA . THR C 1 158 ? -4.042 1.822 -42.600 1.00 131.18 157 THR C CA 1
ATOM 4297 C C . THR C 1 158 ? -3.317 0.608 -43.165 1.00 149.32 157 THR C C 1
ATOM 4298 O O . THR C 1 158 ? -2.093 0.647 -43.326 1.00 153.52 157 THR C O 1
ATOM 4302 N N . GLY C 1 159 ? -4.038 -0.475 -43.470 1.00 119.46 158 GLY C N 1
ATOM 4303 C CA . GLY C 1 159 ? -3.451 -1.671 -44.014 1.00 118.86 158 GLY C CA 1
ATOM 4304 C C . GLY C 1 159 ? -3.798 -1.896 -45.480 1.00 126.22 158 GLY C C 1
ATOM 4305 O O . GLY C 1 159 ? -4.439 -1.082 -46.141 1.00 117.66 158 GLY C O 1
ATOM 4306 N N . SER C 1 160 ? -3.347 -3.044 -45.978 1.00 142.10 159 SER C N 1
ATOM 4307 C CA . SER C 1 160 ? -3.595 -3.458 -47.358 1.00 116.32 159 SER C CA 1
ATOM 4308 C C . SER C 1 160 ? -5.026 -3.969 -47.468 1.00 114.41 159 SER C C 1
ATOM 4309 O O . SER C 1 160 ? -5.338 -5.078 -47.029 1.00 113.48 159 SER C O 1
ATOM 4312 N N . ALA C 1 161 ? -5.903 -3.157 -48.059 1.00 113.94 160 ALA C N 1
ATOM 4313 C CA . ALA C 1 161 ? -7.292 -3.576 -48.236 1.00 112.23 160 ALA C CA 1
ATOM 4314 C C . ALA C 1 161 ? -7.449 -4.783 -49.160 1.00 162.86 160 ALA C C 1
ATOM 4315 O O . ALA C 1 161 ? -8.238 -5.684 -48.819 1.00 164.50 160 ALA C O 1
ATOM 4317 N N . PRO C 1 162 ? -6.767 -4.873 -50.313 1.00 111.42 161 PRO C N 1
ATOM 4318 C CA . PRO C 1 162 ? -6.854 -6.119 -51.090 1.00 110.47 161 PRO C CA 1
ATOM 4319 C C . PRO C 1 162 ? -6.401 -7.332 -50.302 1.00 130.98 161 PRO C C 1
ATOM 4320 O O . PRO C 1 162 ? -6.967 -8.418 -50.476 1.00 134.45 161 PRO C O 1
ATOM 4324 N N . LEU C 1 163 ? -5.405 -7.176 -49.424 1.00 135.10 162 LEU C N 1
ATOM 4325 C CA . LEU C 1 163 ? -4.994 -8.291 -48.580 1.00 136.55 162 LEU C CA 1
ATOM 4326 C C . LEU C 1 163 ? -6.096 -8.676 -47.603 1.00 137.35 162 LEU C C 1
ATOM 4327 O O . LEU C 1 163 ? -6.325 -9.865 -47.362 1.00 155.91 162 LEU C O 1
ATOM 4332 N N . ALA C 1 164 ? -6.801 -7.691 -47.042 1.00 110.70 163 ALA C N 1
ATOM 4333 C CA . ALA C 1 164 ? -7.892 -8.014 -46.130 1.00 109.87 163 ALA C CA 1
ATOM 4334 C C . ALA C 1 164 ? -9.010 -8.752 -46.853 1.00 108.45 163 ALA C C 1
ATOM 4335 O O . ALA C 1 164 ? -9.570 -9.720 -46.323 1.00 165.57 163 ALA C O 1
ATOM 4337 N N . ILE C 1 165 ? -9.315 -8.348 -48.087 1.00 107.98 164 ILE C N 1
ATOM 4338 C CA . ILE C 1 165 ? -10.389 -9.011 -48.823 1.00 109.67 164 ILE C CA 1
ATOM 4339 C C . ILE C 1 165 ? -9.965 -10.416 -49.249 1.00 106.55 164 ILE C C 1
ATOM 4340 O O . ILE C 1 165 ? -10.758 -11.368 -49.187 1.00 105.79 164 ILE C O 1
ATOM 4345 N N . GLY C 1 166 ? -8.710 -10.574 -49.675 1.00 107.38 165 GLY C N 1
ATOM 4346 C CA . GLY C 1 166 ? -8.217 -11.899 -50.014 1.00 107.42 165 GLY C CA 1
ATOM 4347 C C . GLY C 1 166 ? -8.188 -12.833 -48.820 1.00 138.41 165 GLY C C 1
ATOM 4348 O O . GLY C 1 166 ? -8.529 -14.013 -48.933 1.00 139.83 165 GLY C O 1
ATOM 4349 N N . LEU C 1 167 ? -7.786 -12.319 -47.654 1.00 108.29 166 LEU C N 1
ATOM 4350 C CA . LEU C 1 167 ? -7.818 -13.137 -46.449 1.00 108.51 166 LEU C CA 1
ATOM 4351 C C . LEU C 1 167 ? -9.247 -13.448 -46.028 1.00 107.54 166 LEU C C 1
ATOM 4352 O O . LEU C 1 167 ? -9.499 -14.502 -45.437 1.00 189.11 166 LEU C O 1
ATOM 4357 N N . SER C 1 168 ? -10.199 -12.567 -46.346 1.00 106.84 167 SER C N 1
ATOM 4358 C CA . SER C 1 168 ? -11.600 -12.894 -46.096 1.00 105.96 167 SER C CA 1
ATOM 4359 C C . SER C 1 168 ? -12.061 -14.043 -46.985 1.00 105.32 167 SER C C 1
ATOM 4360 O O . SER C 1 168 ? -12.789 -14.935 -46.531 1.00 105.06 167 SER C O 1
ATOM 4363 N N . VAL C 1 169 ? -11.646 -14.038 -48.253 1.00 105.19 168 VAL C N 1
ATOM 4364 C CA . VAL C 1 169 ? -11.965 -15.160 -49.136 1.00 104.76 168 VAL C CA 1
ATOM 4365 C C . VAL C 1 169 ? -11.331 -16.444 -48.610 1.00 105.38 168 VAL C C 1
ATOM 4366 O O . VAL C 1 169 ? -11.964 -17.510 -48.588 1.00 117.35 168 VAL C O 1
ATOM 4370 N N . CYS C 1 170 ? -10.075 -16.357 -48.166 1.00 106.30 169 CYS C N 1
ATOM 4371 C CA . CYS C 1 170 ? -9.384 -17.527 -47.631 1.00 107.04 169 CYS C CA 1
ATOM 4372 C C . CYS C 1 170 ? -10.077 -18.055 -46.379 1.00 107.05 169 CYS C C 1
ATOM 4373 O O . CYS C 1 170 ? -10.175 -19.271 -46.178 1.00 179.87 169 CYS C O 1
ATOM 4376 N N . LEU C 1 171 ? -10.580 -17.153 -45.534 1.00 106.90 170 LEU C N 1
ATOM 4377 C CA . LEU C 1 171 ? -11.323 -17.557 -44.345 1.00 106.95 170 LEU C CA 1
ATOM 4378 C C . LEU C 1 171 ? -12.642 -18.226 -44.711 1.00 106.20 170 LEU C C 1
ATOM 4379 O O . LEU C 1 171 ? -13.024 -19.241 -44.109 1.00 130.34 170 LEU C O 1
ATOM 4384 N N . GLY C 1 172 ? -13.365 -17.659 -45.681 1.00 105.35 171 GLY C N 1
ATOM 4385 C CA . GLY C 1 172 ? -14.590 -18.292 -46.132 1.00 110.21 171 GLY C CA 1
ATOM 4386 C C . GLY C 1 172 ? -14.343 -19.678 -46.687 1.00 115.13 171 GLY C C 1
ATOM 4387 O O . GLY C 1 172 ? -15.175 -20.576 -46.527 1.00 113.91 171 GLY C O 1
ATOM 4388 N N . HIS C 1 173 ? -13.181 -19.885 -47.307 1.00 110.90 172 HIS C N 1
ATOM 4389 C CA . HIS C 1 173 ? -12.837 -21.229 -47.754 1.00 105.87 172 HIS C CA 1
ATOM 4390 C C . HIS C 1 173 ? -12.535 -22.138 -46.574 1.00 106.74 172 HIS C C 1
ATOM 4391 O O . HIS C 1 173 ? -13.067 -23.249 -46.485 1.00 116.33 172 HIS C O 1
ATOM 4398 N N . LEU C 1 174 ? -11.716 -21.667 -45.634 1.00 107.31 173 LEU C N 1
ATOM 4399 C CA . LEU C 1 174 ? -11.398 -22.488 -44.471 1.00 108.23 173 LEU C CA 1
ATOM 4400 C C . LEU C 1 174 ? -12.652 -22.889 -43.709 1.00 108.08 173 LEU C C 1
ATOM 4401 O O . LEU C 1 174 ? -12.675 -23.942 -43.062 1.00 115.53 173 LEU C O 1
ATOM 4406 N N . ALA C 1 175 ? -13.716 -22.094 -43.804 1.00 107.23 174 ALA C N 1
ATOM 4407 C CA . ALA C 1 175 ? -14.934 -22.407 -43.070 1.00 119.32 174 ALA C CA 1
ATOM 4408 C C . ALA C 1 175 ? -15.975 -23.169 -43.884 1.00 108.81 174 ALA C C 1
ATOM 4409 O O . ALA C 1 175 ? -16.794 -23.879 -43.290 1.00 107.15 174 ALA C O 1
ATOM 4411 N N . ALA C 1 176 ? -15.964 -23.065 -45.214 1.00 106.20 175 ALA C N 1
ATOM 4412 C CA . ALA C 1 176 ? -17.034 -23.642 -46.017 1.00 105.84 175 ALA C CA 1
ATOM 4413 C C . ALA C 1 176 ? -16.572 -24.633 -47.078 1.00 126.16 175 ALA C C 1
ATOM 4414 O O . ALA C 1 176 ? -17.422 -25.208 -47.768 1.00 128.00 175 ALA C O 1
ATOM 4416 N N . ILE C 1 177 ? -15.267 -24.865 -47.230 1.00 106.62 176 ILE C N 1
ATOM 4417 C CA . ILE C 1 177 ? -14.819 -25.762 -48.291 1.00 106.96 176 ILE C CA 1
ATOM 4418 C C . ILE C 1 177 ? -15.040 -27.234 -47.952 1.00 132.16 176 ILE C C 1
ATOM 4419 O O . ILE C 1 177 ? -15.130 -28.065 -48.865 1.00 138.75 176 ILE C O 1
ATOM 4424 N N . SER C 1 178 ? -15.153 -27.584 -46.672 1.00 114.88 177 SER C N 1
ATOM 4425 C CA . SER C 1 178 ? -15.370 -28.972 -46.285 1.00 109.53 177 SER C CA 1
ATOM 4426 C C . SER C 1 178 ? -16.840 -29.361 -46.277 1.00 109.39 177 SER C C 1
ATOM 4427 O O . SER C 1 178 ? -17.153 -30.555 -46.344 1.00 110.23 177 SER C O 1
ATOM 4430 N N . TYR C 1 179 ? -17.741 -28.383 -46.203 1.00 108.48 178 TYR C N 1
ATOM 4431 C CA . TYR C 1 179 ? -19.179 -28.619 -46.240 1.00 108.35 178 TYR C CA 1
ATOM 4432 C C . TYR C 1 179 ? -19.751 -28.430 -47.637 1.00 107.62 178 TYR C C 1
ATOM 4433 O O . TYR C 1 179 ? -20.453 -29.308 -48.146 1.00 126.93 178 TYR C O 1
ATOM 4442 N N . THR C 1 180 ? -19.459 -27.294 -48.269 1.00 106.66 179 THR C N 1
ATOM 4443 C CA . THR C 1 180 ? -20.000 -26.975 -49.579 1.00 105.96 179 THR C CA 1
ATOM 4444 C C . THR C 1 180 ? -18.925 -26.683 -50.617 1.00 110.40 179 THR C C 1
ATOM 4445 O O . THR C 1 180 ? -19.264 -26.379 -51.764 1.00 105.17 179 THR C O 1
ATOM 4449 N N . GLY C 1 181 ? -17.647 -26.796 -50.267 1.00 117.10 180 GLY C N 1
ATOM 4450 C CA . GLY C 1 181 ? -16.585 -26.395 -51.163 1.00 117.57 180 GLY C CA 1
ATOM 4451 C C . GLY C 1 181 ? -16.308 -24.909 -51.187 1.00 114.59 180 GLY C C 1
ATOM 4452 O O . GLY C 1 181 ? -15.336 -24.489 -51.828 1.00 111.67 180 GLY C O 1
ATOM 4453 N N . CYS C 1 182 ? -17.142 -24.102 -50.525 1.00 109.09 181 CYS C N 1
ATOM 4454 C CA . CYS C 1 182 ? -17.008 -22.650 -50.426 1.00 104.01 181 CYS C CA 1
ATOM 4455 C C . CYS C 1 182 ? -17.137 -21.963 -51.778 1.00 103.36 181 CYS C C 1
ATOM 4456 O O . CYS C 1 182 ? -16.158 -21.842 -52.523 1.00 103.51 181 CYS C O 1
ATOM 4459 N N . GLY C 1 183 ? -18.350 -21.526 -52.103 1.00 105.61 182 GLY C N 1
ATOM 4460 C CA . GLY C 1 183 ? -18.599 -20.779 -53.318 1.00 112.53 182 GLY C CA 1
ATOM 4461 C C . GLY C 1 183 ? -18.342 -19.297 -53.146 1.00 116.05 182 GLY C C 1
ATOM 4462 O O . GLY C 1 183 ? -17.414 -18.751 -53.749 1.00 136.64 182 GLY C O 1
ATOM 4463 N N . ILE C 1 184 ? -19.166 -18.648 -52.315 1.00 121.35 183 ILE C N 1
ATOM 4464 C CA . ILE C 1 184 ? -19.115 -17.221 -51.983 1.00 101.19 183 ILE C CA 1
ATOM 4465 C C . ILE C 1 184 ? -18.816 -16.353 -53.204 1.00 100.87 183 ILE C C 1
ATOM 4466 O O . ILE C 1 184 ? -18.241 -15.265 -53.083 1.00 119.85 183 ILE C O 1
ATOM 4471 N N . ASN C 1 185 ? -19.248 -16.810 -54.379 1.00 100.65 184 ASN C N 1
ATOM 4472 C CA . ASN C 1 185 ? -19.003 -16.149 -55.653 1.00 100.45 184 ASN C CA 1
ATOM 4473 C C . ASN C 1 185 ? -19.810 -16.862 -56.731 1.00 100.29 184 ASN C C 1
ATOM 4474 O O . ASN C 1 185 ? -19.360 -17.885 -57.262 1.00 106.39 184 ASN C O 1
ATOM 4479 N N . PRO C 1 186 ? -21.007 -16.372 -57.064 1.00 104.88 185 PRO C N 1
ATOM 4480 C CA . PRO C 1 186 ? -21.843 -17.084 -58.047 1.00 108.24 185 PRO C CA 1
ATOM 4481 C C . PRO C 1 186 ? -21.162 -17.327 -59.384 1.00 110.95 185 PRO C C 1
ATOM 4482 O O . PRO C 1 186 ? -21.414 -18.363 -60.010 1.00 128.40 185 PRO C O 1
ATOM 4486 N N . ALA C 1 187 ? -20.314 -16.382 -59.804 1.00 104.97 186 ALA C N 1
ATOM 4487 C CA . ALA C 1 187 ? -19.584 -16.489 -61.089 1.00 108.81 186 ALA C CA 1
ATOM 4488 C C . ALA C 1 187 ? -18.531 -17.598 -60.994 1.00 107.49 186 ALA C C 1
ATOM 4489 O O . ALA C 1 187 ? -18.302 -18.287 -62.009 1.00 113.82 186 ALA C O 1
ATOM 4491 N N . ARG C 1 188 ? -17.919 -17.758 -59.816 1.00 105.17 187 ARG C N 1
ATOM 4492 C CA . ARG C 1 188 ? -16.880 -18.800 -59.599 1.00 106.09 187 ARG C CA 1
ATOM 4493 C C . ARG C 1 188 ? -17.541 -20.183 -59.610 1.00 134.94 187 ARG C C 1
ATOM 4494 O O . ARG C 1 188 ? -16.881 -21.150 -60.039 1.00 156.93 187 ARG C O 1
ATOM 4502 N N . SER C 1 189 ? -18.795 -20.262 -59.153 1.00 141.49 188 SER C N 1
ATOM 4503 C CA . SER C 1 189 ? -19.542 -21.546 -59.114 1.00 130.53 188 SER C CA 1
ATOM 4504 C C . SER C 1 189 ? -20.243 -21.784 -60.457 1.00 113.98 188 SER C C 1
ATOM 4505 O O . SER C 1 189 ? -20.658 -22.931 -60.712 1.00 117.28 188 SER C O 1
ATOM 4508 N N . PHE C 1 190 ? -20.363 -20.734 -61.277 1.00 113.09 189 PHE C N 1
ATOM 4509 C CA . PHE C 1 190 ? -21.013 -20.845 -62.579 1.00 121.21 189 PHE C CA 1
ATOM 4510 C C . PHE C 1 190 ? -20.058 -21.329 -63.660 1.00 124.39 189 PHE C C 1
ATOM 4511 O O . PHE C 1 190 ? -20.445 -22.134 -64.515 1.00 124.12 189 PHE C O 1
ATOM 4519 N N . GLY C 1 191 ? -18.821 -20.842 -63.646 1.00 128.44 190 GLY C N 1
ATOM 4520 C CA . GLY C 1 191 ? -17.853 -21.163 -64.671 1.00 128.95 190 GLY C CA 1
ATOM 4521 C C . GLY C 1 191 ? -17.671 -22.653 -64.893 1.00 116.54 190 GLY C C 1
ATOM 4522 O O . GLY C 1 191 ? -17.975 -23.189 -65.968 1.00 120.06 190 GLY C O 1
ATOM 4523 N N . PRO C 1 192 ? -17.147 -23.350 -63.879 1.00 115.61 191 PRO C N 1
ATOM 4524 C CA . PRO C 1 192 ? -17.010 -24.810 -64.000 1.00 121.16 191 PRO C CA 1
ATOM 4525 C C . PRO C 1 192 ? -18.331 -25.517 -64.237 1.00 135.58 191 PRO C C 1
ATOM 4526 O O . PRO C 1 192 ? -18.380 -26.493 -64.995 1.00 132.87 191 PRO C O 1
ATOM 4530 N N . ALA C 1 193 ? -19.413 -25.045 -63.612 1.00 131.27 192 ALA C N 1
ATOM 4531 C CA . ALA C 1 193 ? -20.711 -25.676 -63.821 1.00 126.95 192 ALA C CA 1
ATOM 4532 C C . ALA C 1 193 ? -21.203 -25.490 -65.250 1.00 130.11 192 ALA C C 1
ATOM 4533 O O . ALA C 1 193 ? -21.973 -26.318 -65.750 1.00 133.51 192 ALA C O 1
ATOM 4535 N N . LEU C 1 194 ? -20.769 -24.424 -65.925 1.00 136.14 193 LEU C N 1
ATOM 4536 C CA . LEU C 1 194 ? -21.150 -24.241 -67.320 1.00 141.85 193 LEU C CA 1
ATOM 4537 C C . LEU C 1 194 ? -20.271 -25.072 -68.244 1.00 134.32 193 LEU C C 1
ATOM 4538 O O . LEU C 1 194 ? -20.773 -25.695 -69.186 1.00 137.05 193 LEU C O 1
ATOM 4543 N N . ILE C 1 195 ? -18.960 -25.094 -67.992 1.00 132.28 194 ILE C N 1
ATOM 4544 C CA . ILE C 1 195 ? -18.063 -25.857 -68.856 1.00 139.87 194 ILE C CA 1
ATOM 4545 C C . ILE C 1 195 ? -18.279 -27.354 -68.666 1.00 154.37 194 ILE C C 1
ATOM 4546 O O . ILE C 1 195 ? -18.302 -28.120 -69.638 1.00 161.69 194 ILE C O 1
ATOM 4551 N N . LEU C 1 196 ? -18.448 -27.798 -67.419 1.00 150.34 195 LEU C N 1
ATOM 4552 C CA . LEU C 1 196 ? -18.715 -29.205 -67.144 1.00 150.28 195 LEU C CA 1
ATOM 4553 C C . LEU C 1 196 ? -20.171 -29.592 -67.368 1.00 158.41 195 LEU C C 1
ATOM 4554 O O . LEU C 1 196 ? -20.474 -30.791 -67.394 1.00 149.75 195 LEU C O 1
ATOM 4559 N N . ASN C 1 197 ? -21.068 -28.617 -67.529 1.00 158.78 196 ASN C N 1
ATOM 4560 C CA . ASN C 1 197 ? -22.499 -28.858 -67.722 1.00 157.19 196 ASN C CA 1
ATOM 4561 C C . ASN C 1 197 ? -23.076 -29.683 -66.569 1.00 152.38 196 ASN C C 1
ATOM 4562 O O . ASN C 1 197 ? -23.640 -30.763 -66.754 1.00 148.98 196 ASN C O 1
ATOM 4567 N N . ASN C 1 198 ? -22.922 -29.144 -65.359 1.00 150.20 197 ASN C N 1
ATOM 4568 C CA . ASN C 1 198 ? -23.398 -29.795 -64.137 1.00 152.84 197 ASN C CA 1
ATOM 4569 C C . ASN C 1 198 ? -23.881 -28.697 -63.193 1.00 158.41 197 ASN C C 1
ATOM 4570 O O . ASN C 1 198 ? -23.079 -28.092 -62.474 1.00 167.43 197 ASN C O 1
ATOM 4575 N N . PHE C 1 199 ? -25.189 -28.449 -63.194 1.00 157.78 198 PHE C N 1
ATOM 4576 C CA . PHE C 1 199 ? -25.812 -27.422 -62.363 1.00 152.21 198 PHE C CA 1
ATOM 4577 C C . PHE C 1 199 ? -26.571 -28.027 -61.184 1.00 146.51 198 PHE C C 1
ATOM 4578 O O . PHE C 1 199 ? -27.612 -27.515 -60.767 1.00 146.29 198 PHE C O 1
ATOM 4586 N N . GLU C 1 200 ? -26.056 -29.123 -60.633 1.00 145.55 199 GLU C N 1
ATOM 4587 C CA . GLU C 1 200 ? -26.685 -29.746 -59.476 1.00 146.24 199 GLU C CA 1
ATOM 4588 C C . GLU C 1 200 ? -26.470 -28.889 -58.234 1.00 139.38 199 GLU C C 1
ATOM 4589 O O . GLU C 1 200 ? -25.333 -28.547 -57.893 1.00 140.75 199 GLU C O 1
ATOM 4595 N N . ASN C 1 201 ? -27.571 -28.541 -57.562 1.00 140.31 200 ASN C N 1
ATOM 4596 C CA . ASN C 1 201 ? -27.550 -27.667 -56.387 1.00 138.07 200 ASN C CA 1
ATOM 4597 C C . ASN C 1 201 ? -26.904 -26.320 -56.691 1.00 136.05 200 ASN C C 1
ATOM 4598 O O . ASN C 1 201 ? -26.315 -25.690 -55.811 1.00 145.25 200 ASN C O 1
ATOM 4603 N N . HIS C 1 202 ? -27.015 -25.862 -57.940 1.00 141.92 201 HIS C N 1
ATOM 4604 C CA . HIS C 1 202 ? -26.394 -24.597 -58.315 1.00 134.20 201 HIS C CA 1
ATOM 4605 C C . HIS C 1 202 ? -27.136 -23.405 -57.724 1.00 129.38 201 HIS C C 1
ATOM 4606 O O . HIS C 1 202 ? -26.529 -22.351 -57.501 1.00 126.25 201 HIS C O 1
ATOM 4613 N N . TRP C 1 203 ? -28.440 -23.547 -57.466 1.00 132.37 202 TRP C N 1
ATOM 4614 C CA . TRP C 1 203 ? -29.202 -22.438 -56.901 1.00 135.49 202 TRP C CA 1
ATOM 4615 C C . TRP C 1 203 ? -28.753 -22.109 -55.485 1.00 166.85 202 TRP C C 1
ATOM 4616 O O . TRP C 1 203 ? -28.893 -20.962 -55.041 1.00 177.15 202 TRP C O 1
ATOM 4627 N N . VAL C 1 204 ? -28.219 -23.094 -54.763 1.00 107.78 203 VAL C N 1
ATOM 4628 C CA . VAL C 1 204 ? -27.721 -22.825 -53.419 1.00 97.36 203 VAL C CA 1
ATOM 4629 C C . VAL C 1 204 ? -26.606 -21.796 -53.472 1.00 112.66 203 VAL C C 1
ATOM 4630 O O . VAL C 1 204 ? -26.542 -20.880 -52.640 1.00 119.85 203 VAL C O 1
ATOM 4634 N N . TYR C 1 205 ? -25.743 -21.891 -54.480 1.00 115.74 204 TYR C N 1
ATOM 4635 C CA . TYR C 1 205 ? -24.579 -21.025 -54.544 1.00 118.29 204 TYR C CA 1
ATOM 4636 C C . TYR C 1 205 ? -24.875 -19.724 -55.270 1.00 122.53 204 TYR C C 1
ATOM 4637 O O . TYR C 1 205 ? -23.946 -19.000 -55.643 1.00 130.01 204 TYR C O 1
ATOM 4646 N N . TRP C 1 206 ? -26.154 -19.428 -55.480 1.00 92.80 205 TRP C N 1
ATOM 4647 C CA . TRP C 1 206 ? -26.634 -18.127 -55.919 1.00 80.67 205 TRP C CA 1
ATOM 4648 C C . TRP C 1 206 ? -27.497 -17.481 -54.850 1.00 95.04 205 TRP C C 1
ATOM 4649 O O . TRP C 1 206 ? -27.326 -16.295 -54.549 1.00 114.51 205 TRP C O 1
ATOM 4660 N N . VAL C 1 207 ? -28.413 -18.243 -54.249 1.00 75.39 206 VAL C N 1
ATOM 4661 C CA . VAL C 1 207 ? -29.227 -17.706 -53.166 1.00 85.37 206 VAL C CA 1
ATOM 4662 C C . VAL C 1 207 ? -28.356 -17.376 -51.959 1.00 89.57 206 VAL C C 1
ATOM 4663 O O . VAL C 1 207 ? -28.535 -16.333 -51.317 1.00 89.66 206 VAL C O 1
ATOM 4667 N N . GLY C 1 208 ? -27.397 -18.245 -51.635 1.00 92.56 207 GLY C N 1
ATOM 4668 C CA . GLY C 1 208 ? -26.519 -18.019 -50.512 1.00 104.13 207 GLY C CA 1
ATOM 4669 C C . GLY C 1 208 ? -25.711 -16.741 -50.632 1.00 119.11 207 GLY C C 1
ATOM 4670 O O . GLY C 1 208 ? -25.849 -15.815 -49.825 1.00 136.38 207 GLY C O 1
ATOM 4671 N N . PRO C 1 209 ? -24.842 -16.669 -51.647 1.00 102.08 208 PRO C N 1
ATOM 4672 C CA . PRO C 1 209 ? -23.988 -15.476 -51.790 1.00 107.79 208 PRO C CA 1
ATOM 4673 C C . PRO C 1 209 ? -24.752 -14.177 -52.006 1.00 123.03 208 PRO C C 1
ATOM 4674 O O . PRO C 1 209 ? -24.406 -13.162 -51.387 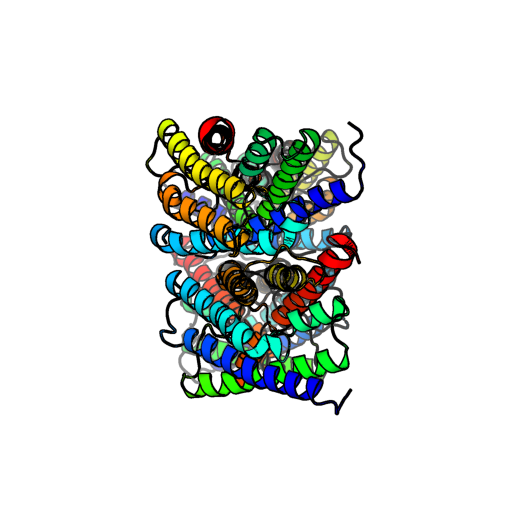1.00 135.51 208 PRO C O 1
ATOM 4678 N N . MET C 1 210 ? -25.762 -14.167 -52.881 1.00 98.70 209 MET C N 1
ATOM 4679 C CA . MET C 1 210 ? -26.468 -12.923 -53.178 1.00 80.49 209 MET C CA 1
ATOM 4680 C C . MET C 1 210 ? -27.133 -12.363 -51.927 1.00 85.26 209 MET C C 1
ATOM 4681 O O . MET C 1 210 ? -26.964 -11.182 -51.587 1.00 101.22 209 MET C O 1
ATOM 4686 N N . CYS C 1 211 ? -27.913 -13.199 -51.241 1.00 76.65 210 CYS C N 1
ATOM 4687 C CA . CYS C 1 211 ? -28.581 -12.757 -50.024 1.00 84.92 210 CYS C CA 1
ATOM 4688 C C . CYS C 1 211 ? -27.574 -12.402 -48.939 1.00 82.70 210 CYS C C 1
ATOM 4689 O O . CYS C 1 211 ? -27.783 -11.447 -48.186 1.00 78.19 210 CYS C O 1
ATOM 4692 N N . GLY C 1 212 ? -26.476 -13.154 -48.841 1.00 81.04 211 GLY C N 1
ATOM 4693 C CA . GLY C 1 212 ? -25.468 -12.820 -47.849 1.00 90.14 211 GLY C CA 1
ATOM 4694 C C . GLY C 1 212 ? -24.842 -11.460 -48.092 1.00 87.23 211 GLY C C 1
ATOM 4695 O O . GLY C 1 212 ? -24.620 -10.691 -47.153 1.00 89.59 211 GLY C O 1
ATOM 4696 N N . GLY C 1 213 ? -24.645 -11.103 -49.363 1.00 82.85 212 GLY C N 1
ATOM 4697 C CA . GLY C 1 213 ? -24.076 -9.801 -49.667 1.00 82.61 212 GLY C CA 1
ATOM 4698 C C . GLY C 1 213 ? -25.060 -8.674 -49.428 1.00 85.67 212 GLY C C 1
ATOM 4699 O O . GLY C 1 213 ? -24.704 -7.636 -48.856 1.00 81.05 212 GLY C O 1
ATOM 4700 N N . VAL C 1 214 ? -26.312 -8.864 -49.850 1.00 96.68 213 VAL C N 1
ATOM 4701 C CA . VAL C 1 214 ? -27.316 -7.825 -49.637 1.00 80.60 213 VAL C CA 1
ATOM 4702 C C . VAL C 1 214 ? -27.542 -7.613 -48.143 1.00 103.08 213 VAL C C 1
ATOM 4703 O O . VAL C 1 214 ? -27.651 -6.474 -47.667 1.00 123.27 213 VAL C O 1
ATOM 4707 N N . ALA C 1 215 ? -27.612 -8.706 -47.379 1.00 89.00 214 ALA C N 1
ATOM 4708 C CA . ALA C 1 215 ? -27.772 -8.601 -45.935 1.00 81.69 214 ALA C CA 1
ATOM 4709 C C . ALA C 1 215 ? -26.564 -7.945 -45.284 1.00 86.91 214 ALA C C 1
ATOM 4710 O O . ALA C 1 215 ? -26.718 -7.164 -44.342 1.00 85.46 214 ALA C O 1
ATOM 4712 N N . ALA C 1 216 ? -25.350 -8.263 -45.749 1.00 84.91 215 ALA C N 1
ATOM 4713 C CA . ALA C 1 216 ? -24.169 -7.613 -45.192 1.00 92.75 215 ALA C CA 1
ATOM 4714 C C . ALA C 1 216 ? -24.204 -6.116 -45.451 1.00 95.85 215 ALA C C 1
ATOM 4715 O O . ALA C 1 216 ? -23.876 -5.315 -44.566 1.00 100.79 215 ALA C O 1
ATOM 4717 N N . ALA C 1 217 ? -24.696 -5.721 -46.627 1.00 98.52 216 ALA C N 1
ATOM 4718 C CA . ALA C 1 217 ? -24.790 -4.303 -46.945 1.00 101.90 216 ALA C CA 1
ATOM 4719 C C . ALA C 1 217 ? -25.806 -3.620 -46.042 1.00 98.84 216 ALA C C 1
ATOM 4720 O O . ALA C 1 217 ? -25.533 -2.554 -45.477 1.00 102.22 216 ALA C O 1
ATOM 4722 N N . LEU C 1 218 ? -26.986 -4.224 -45.892 1.00 94.95 217 LEU C N 1
ATOM 4723 C CA . LEU C 1 218 ? -28.021 -3.602 -45.073 1.00 90.96 217 LEU C CA 1
ATOM 4724 C C . LEU C 1 218 ? -27.608 -3.546 -43.605 1.00 92.06 217 LEU C C 1
ATOM 4725 O O . LEU C 1 218 ? -27.843 -2.539 -42.928 1.00 94.91 217 LEU C O 1
ATOM 4730 N N . ILE C 1 219 ? -26.983 -4.609 -43.096 1.00 94.84 218 ILE C N 1
ATOM 4731 C CA . ILE C 1 219 ? -26.587 -4.635 -41.693 1.00 98.96 218 ILE C CA 1
ATOM 4732 C C . ILE C 1 219 ? -25.469 -3.635 -41.424 1.00 101.09 218 ILE C C 1
ATOM 4733 O O . ILE C 1 219 ? -25.448 -2.985 -40.373 1.00 102.89 218 ILE C O 1
ATOM 4738 N N . TYR C 1 220 ? -24.539 -3.463 -42.368 1.00 104.93 219 TYR C N 1
ATOM 4739 C CA . TYR C 1 220 ? -23.476 -2.490 -42.138 1.00 102.16 219 TYR C CA 1
ATOM 4740 C C . TYR C 1 220 ? -24.003 -1.067 -42.253 1.00 105.07 219 TYR C C 1
ATOM 4741 O O . TYR C 1 220 ? -23.769 -0.234 -41.371 1.00 99.21 219 TYR C O 1
ATOM 4750 N N . ASP C 1 221 ? -24.729 -0.772 -43.331 1.00 112.86 220 ASP C N 1
ATOM 4751 C CA . ASP C 1 221 ? -25.197 0.594 -43.563 1.00 120.37 220 ASP C CA 1
ATOM 4752 C C . ASP C 1 221 ? -26.412 0.915 -42.698 1.00 104.76 220 ASP C C 1
ATOM 4753 O O . ASP C 1 221 ? -26.352 1.774 -41.814 1.00 106.61 220 ASP C O 1
ATOM 4758 N N . PHE C 1 222 ? -27.526 0.226 -42.941 1.00 101.02 221 PHE C N 1
ATOM 4759 C CA . PHE C 1 222 ? -28.783 0.540 -42.272 1.00 104.26 221 PHE C CA 1
ATOM 4760 C C . PHE C 1 222 ? -28.792 0.173 -40.792 1.00 104.18 221 PHE C C 1
ATOM 4761 O O . PHE C 1 222 ? -29.816 0.392 -40.135 1.00 116.84 221 PHE C O 1
ATOM 4769 N N . LEU C 1 223 ? -27.706 -0.374 -40.245 1.00 102.47 222 LEU C N 1
ATOM 4770 C CA . LEU C 1 223 ? -27.705 -0.780 -38.845 1.00 115.86 222 LEU C CA 1
ATOM 4771 C C . LEU C 1 223 ? -26.383 -0.456 -38.157 1.00 128.92 222 LEU C C 1
ATOM 4772 O O . LEU C 1 223 ? -26.344 0.370 -37.241 1.00 137.26 222 LEU C O 1
ATOM 4777 N N . LEU C 1 224 ? -25.297 -1.099 -38.589 1.00 129.38 223 LEU C N 1
ATOM 4778 C CA . LEU C 1 224 ? -24.000 -0.957 -37.935 1.00 120.74 223 LEU C CA 1
ATOM 4779 C C . LEU C 1 224 ? -23.431 0.449 -38.091 1.00 135.16 223 LEU C C 1
ATOM 4780 O O . LEU C 1 224 ? -23.287 1.178 -37.104 1.00 142.46 223 LEU C O 1
ATOM 4785 N N . ALA C 1 225 ? -23.100 0.834 -39.322 1.00 133.34 224 ALA C N 1
ATOM 4786 C CA . ALA C 1 225 ? -22.526 2.146 -39.605 1.00 136.67 224 ALA C CA 1
ATOM 4787 C C . ALA C 1 225 ? -23.520 2.957 -40.424 1.00 148.65 224 ALA C C 1
ATOM 4788 O O . ALA C 1 225 ? -23.575 2.813 -41.656 1.00 143.32 224 ALA C O 1
ATOM 4790 N N . PRO C 1 226 ? -24.322 3.814 -39.797 1.00 151.44 225 PRO C N 1
ATOM 4791 C CA . PRO C 1 226 ? -25.348 4.553 -40.538 1.00 170.97 225 PRO C CA 1
ATOM 4792 C C . PRO C 1 226 ? -24.737 5.584 -41.476 1.00 179.08 225 PRO C C 1
ATOM 4793 O O . PRO C 1 226 ? -23.556 5.928 -41.394 1.00 199.13 225 PRO C O 1
ATOM 4797 N N . LYS C 1 227 ? -25.580 6.076 -42.382 1.00 182.31 226 LYS C N 1
ATOM 4798 C CA . LYS C 1 227 ? -25.205 7.110 -43.346 1.00 174.17 226 LYS C CA 1
ATOM 4799 C C . LYS C 1 227 ? -24.000 6.699 -44.186 1.00 189.28 226 LYS C C 1
ATOM 4800 O O . LYS C 1 227 ? -23.842 5.527 -44.530 1.00 193.18 226 LYS C O 1
ATOM 4806 N N . MET D 1 1 ? -35.899 -73.979 -58.138 1.00 142.77 0 MET D N 1
ATOM 4807 C CA . MET D 1 1 ? -35.801 -72.654 -58.739 1.00 144.61 0 MET D CA 1
ATOM 4808 C C . MET D 1 1 ? -35.905 -72.740 -60.257 1.00 153.67 0 MET D C 1
ATOM 4809 O O . MET D 1 1 ? -35.431 -73.699 -60.865 1.00 161.74 0 MET D O 1
ATOM 4811 N N . ALA D 1 2 ? -36.536 -71.740 -60.866 1.00 149.69 1 ALA D N 1
ATOM 4812 C CA . ALA D 1 2 ? -36.638 -71.686 -62.317 1.00 150.80 1 ALA D CA 1
ATOM 4813 C C . ALA D 1 2 ? -35.324 -71.207 -62.924 1.00 146.66 1 ALA D C 1
ATOM 4814 O O . ALA D 1 2 ? -34.620 -70.373 -62.348 1.00 135.89 1 ALA D O 1
ATOM 4816 N N . ARG D 1 3 ? -34.998 -71.744 -64.102 1.00 157.93 2 ARG D N 1
ATOM 4817 C CA . ARG D 1 3 ? -33.732 -71.434 -64.756 1.00 159.99 2 ARG D CA 1
ATOM 4818 C C . ARG D 1 3 ? -33.798 -71.889 -66.212 1.00 169.85 2 ARG D C 1
ATOM 4819 O O . ARG D 1 3 ? -34.857 -71.809 -66.841 1.00 171.49 2 ARG D O 1
ATOM 4827 N N . GLU D 1 4 ? -32.683 -72.359 -66.756 1.00 175.06 3 GLU D N 1
ATOM 4828 C CA . GLU D 1 4 ? -32.585 -72.845 -68.149 1.00 175.86 3 GLU D CA 1
ATOM 4829 C C . GLU D 1 4 ? -33.037 -71.725 -69.090 1.00 164.34 3 GLU D C 1
ATOM 4830 O O . GLU D 1 4 ? -32.750 -70.545 -68.835 1.00 152.51 3 GLU D O 1
ATOM 4836 N N . PHE D 1 5 ? -33.735 -72.070 -70.169 1.00 163.39 4 PHE D N 1
ATOM 4837 C CA . PHE D 1 5 ? -34.196 -71.125 -71.173 1.00 148.35 4 PHE D CA 1
ATOM 4838 C C . PHE D 1 5 ? -35.302 -71.805 -71.962 1.00 145.84 4 PHE D C 1
ATOM 4839 O O . PHE D 1 5 ? -35.418 -73.034 -71.954 1.00 151.06 4 PHE D O 1
ATOM 4847 N N . LYS D 1 6 ? -36.135 -70.987 -72.613 1.00 133.65 5 LYS D N 1
ATOM 4848 C CA . LYS D 1 6 ? -37.266 -71.454 -73.415 1.00 135.68 5 LYS D CA 1
ATOM 4849 C C . LYS D 1 6 ? -38.333 -72.137 -72.557 1.00 145.61 5 LYS D C 1
ATOM 4850 O O . LYS D 1 6 ? -39.485 -72.272 -72.986 1.00 153.78 5 LYS D O 1
ATOM 4856 N N . SER D 1 7 ? -37.955 -72.568 -71.350 1.00 153.82 6 SER D N 1
ATOM 4857 C CA . SER D 1 7 ? -38.865 -73.223 -70.416 1.00 155.88 6 SER D CA 1
ATOM 4858 C C . SER D 1 7 ? -40.164 -72.441 -70.306 1.00 153.10 6 SER D C 1
ATOM 4859 O O . SER D 1 7 ? -40.166 -71.276 -69.900 1.00 130.19 6 SER D O 1
ATOM 4862 N N . LYS D 1 8 ? -41.266 -73.095 -70.682 1.00 160.94 7 LYS D N 1
ATOM 4863 C CA . LYS D 1 8 ? -42.557 -72.421 -70.793 1.00 142.91 7 LYS D CA 1
ATOM 4864 C C . LYS D 1 8 ? -42.944 -71.678 -69.518 1.00 132.59 7 LYS D C 1
ATOM 4865 O O . LYS D 1 8 ? -43.523 -70.589 -69.582 1.00 125.72 7 LYS D O 1
ATOM 4871 N N . ASN D 1 9 ? -42.640 -72.245 -68.348 1.00 131.03 8 ASN D N 1
ATOM 4872 C CA . ASN D 1 9 ? -42.989 -71.561 -67.105 1.00 127.52 8 ASN D CA 1
ATOM 4873 C C . ASN D 1 9 ? -42.125 -70.326 -66.858 1.00 125.01 8 ASN D C 1
ATOM 4874 O O . ASN D 1 9 ? -42.615 -69.323 -66.321 1.00 125.17 8 ASN D O 1
ATOM 4879 N N . PHE D 1 10 ? -40.889 -70.326 -67.362 1.00 123.09 9 PHE D N 1
ATOM 4880 C CA . PHE D 1 10 ? -39.956 -69.244 -67.058 1.00 120.53 9 PHE D CA 1
ATOM 4881 C C . PHE D 1 10 ? -40.249 -67.978 -67.857 1.00 115.83 9 PHE D C 1
ATOM 4882 O O . PHE D 1 10 ? -40.221 -66.867 -67.304 1.00 108.56 9 PHE D O 1
ATOM 4890 N N . TRP D 1 11 ? -40.552 -68.119 -69.147 1.00 116.67 10 TRP D N 1
ATOM 4891 C CA . TRP D 1 11 ? -40.845 -66.935 -69.944 1.00 113.23 10 TRP D CA 1
ATOM 4892 C C . TRP D 1 11 ? -42.165 -66.311 -69.524 1.00 109.06 10 TRP D C 1
ATOM 4893 O O . TRP D 1 11 ? -42.302 -65.083 -69.510 1.00 113.95 10 TRP D O 1
ATOM 4904 N N . LYS D 1 12 ? -43.147 -67.139 -69.177 1.00 99.20 11 LYS D N 1
ATOM 4905 C CA . LYS D 1 12 ? -44.398 -66.609 -68.655 1.00 97.69 11 LYS D CA 1
ATOM 4906 C C . LYS D 1 12 ? -44.199 -65.939 -67.300 1.00 99.49 11 LYS D C 1
ATOM 4907 O O . LYS D 1 12 ? -44.873 -64.947 -67.005 1.00 104.52 11 LYS D O 1
ATOM 4913 N N . ALA D 1 13 ? -43.252 -66.420 -66.487 1.00 99.29 12 ALA D N 1
ATOM 4914 C CA . ALA D 1 13 ? -42.939 -65.709 -65.249 1.00 95.22 12 ALA D CA 1
ATOM 4915 C C . ALA D 1 13 ? -42.338 -64.332 -65.530 1.00 111.39 12 ALA D C 1
ATOM 4916 O O . ALA D 1 13 ? -42.728 -63.331 -64.907 1.00 120.89 12 ALA D O 1
ATOM 4918 N N . VAL D 1 14 ? -41.404 -64.257 -66.481 1.00 114.92 13 VAL D N 1
ATOM 4919 C CA . VAL D 1 14 ? -40.802 -62.967 -66.822 1.00 120.36 13 VAL D CA 1
ATOM 4920 C C . VAL D 1 14 ? -41.854 -62.022 -67.400 1.00 111.01 13 VAL D C 1
ATOM 4921 O O . VAL D 1 14 ? -41.870 -60.815 -67.106 1.00 126.50 13 VAL D O 1
ATOM 4925 N N . LEU D 1 15 ? -42.768 -62.561 -68.207 1.00 113.05 14 LEU D N 1
ATOM 4926 C CA . LEU D 1 15 ? -43.831 -61.745 -68.784 1.00 98.66 14 LEU D CA 1
ATOM 4927 C C . LEU D 1 15 ? -44.786 -61.249 -67.707 1.00 94.60 14 LEU D C 1
ATOM 4928 O O . LEU D 1 15 ? -45.295 -60.123 -67.787 1.00 95.87 14 LEU D O 1
ATOM 4933 N N . ALA D 1 16 ? -45.058 -62.086 -66.703 1.00 100.14 15 ALA D N 1
ATOM 4934 C CA . ALA D 1 16 ? -45.874 -61.638 -65.585 1.00 100.17 15 ALA D CA 1
ATOM 4935 C C . ALA D 1 16 ? -45.185 -60.506 -64.840 1.00 100.48 15 ALA D C 1
ATOM 4936 O O . ALA D 1 16 ? -45.836 -59.537 -64.435 1.00 110.98 15 ALA D O 1
ATOM 4938 N N . GLU D 1 17 ? -43.857 -60.584 -64.696 1.00 87.98 16 GLU D N 1
ATOM 4939 C CA . GLU D 1 17 ? -43.141 -59.472 -64.075 1.00 88.92 16 GLU D CA 1
ATOM 4940 C C . GLU D 1 17 ? -43.280 -58.197 -64.896 1.00 90.76 16 GLU D C 1
ATOM 4941 O O . GLU D 1 17 ? -43.500 -57.114 -64.340 1.00 93.70 16 GLU D O 1
ATOM 4947 N N . LEU D 1 18 ? -43.233 -58.314 -66.224 1.00 92.57 17 LEU D N 1
ATOM 4948 C CA . LEU D 1 18 ? -43.328 -57.118 -67.061 1.00 80.22 17 LEU D CA 1
ATOM 4949 C C . LEU D 1 18 ? -44.714 -56.482 -66.963 1.00 77.29 17 LEU D C 1
ATOM 4950 O O . LEU D 1 18 ? -44.844 -55.274 -66.706 1.00 80.90 17 LEU D O 1
ATOM 4955 N N . VAL D 1 19 ? -45.764 -57.288 -67.146 1.00 73.23 18 VAL D N 1
ATOM 4956 C CA . VAL D 1 19 ? -47.126 -56.759 -67.110 1.00 72.68 18 VAL D CA 1
ATOM 4957 C C . VAL D 1 19 ? -47.448 -56.198 -65.729 1.00 79.42 18 VAL D C 1
ATOM 4958 O O . VAL D 1 19 ? -48.056 -55.122 -65.600 1.00 93.40 18 VAL D O 1
ATOM 4962 N N . GLY D 1 20 ? -47.029 -56.903 -64.675 1.00 77.42 19 GLY D N 1
ATOM 4963 C CA . GLY D 1 20 ? -47.320 -56.442 -63.333 1.00 84.24 19 GLY D CA 1
ATOM 4964 C C . GLY D 1 20 ? -46.579 -55.167 -62.995 1.00 97.81 19 GLY D C 1
ATOM 4965 O O . GLY D 1 20 ? -47.119 -54.295 -62.315 1.00 123.33 19 GLY D O 1
ATOM 4966 N N . MET D 1 21 ? -45.345 -55.022 -63.483 1.00 75.95 20 MET D N 1
ATOM 4967 C CA . MET D 1 21 ? -44.623 -53.787 -63.216 1.00 74.89 20 MET D CA 1
ATOM 4968 C C . MET D 1 21 ? -45.254 -52.618 -63.956 1.00 72.44 20 MET D C 1
ATOM 4969 O O . MET D 1 21 ? -45.339 -51.509 -63.413 1.00 65.43 20 MET D O 1
ATOM 4974 N N . THR D 1 22 ? -45.721 -52.846 -65.188 1.00 66.01 21 THR D N 1
ATOM 4975 C CA . THR D 1 22 ? -46.394 -51.767 -65.908 1.00 65.56 21 THR D CA 1
ATOM 4976 C C . THR D 1 22 ? -47.649 -51.316 -65.168 1.00 72.13 21 THR D C 1
ATOM 4977 O O . THR D 1 22 ? -47.859 -50.114 -64.955 1.00 84.61 21 THR D O 1
ATOM 4981 N N . LEU D 1 23 ? -48.480 -52.268 -64.731 1.00 66.78 22 LEU D N 1
ATOM 4982 C CA . LEU D 1 23 ? -49.685 -51.871 -64.004 1.00 71.54 22 LEU D CA 1
ATOM 4983 C C . LEU D 1 23 ? -49.341 -51.209 -62.674 1.00 74.95 22 LEU D C 1
ATOM 4984 O O . LEU D 1 23 ? -49.961 -50.205 -62.292 1.00 90.44 22 LEU D O 1
ATOM 4989 N N . PHE D 1 24 ? -48.316 -51.719 -61.987 1.00 65.81 23 PHE D N 1
ATOM 4990 C CA . PHE D 1 24 ? -47.935 -51.189 -60.685 1.00 71.82 23 PHE D CA 1
ATOM 4991 C C . PHE D 1 24 ? -47.477 -49.747 -60.801 1.00 103.05 23 PHE D C 1
ATOM 4992 O O . PHE D 1 24 ? -47.948 -48.873 -60.061 1.00 119.50 23 PHE D O 1
ATOM 5000 N N . ILE D 1 25 ? -46.623 -49.463 -61.781 1.00 96.15 24 ILE D N 1
ATOM 5001 C CA . ILE D 1 25 ? -46.086 -48.117 -61.907 1.00 86.11 24 ILE D CA 1
ATOM 5002 C C . ILE D 1 25 ? -47.145 -47.165 -62.439 1.00 81.42 24 ILE D C 1
ATOM 5003 O O . ILE D 1 25 ? -47.245 -46.028 -61.970 1.00 85.63 24 ILE D O 1
ATOM 5008 N N . PHE D 1 26 ? -47.981 -47.607 -63.385 1.00 73.94 25 PHE D N 1
ATOM 5009 C CA . PHE D 1 26 ? -49.027 -46.719 -63.885 1.00 83.42 25 PHE D CA 1
ATOM 5010 C C . PHE D 1 26 ? -49.972 -46.311 -62.760 1.00 85.91 25 PHE D C 1
ATOM 5011 O O . PHE D 1 26 ? -50.223 -45.116 -62.544 1.00 91.45 25 PHE D O 1
ATOM 5019 N N . LEU D 1 27 ? -50.463 -47.292 -61.995 1.00 87.48 26 LEU D N 1
ATOM 5020 C CA . LEU D 1 27 ? -51.442 -46.991 -60.957 1.00 96.87 26 LEU D CA 1
ATOM 5021 C C . LEU D 1 27 ? -50.817 -46.193 -59.820 1.00 102.95 26 LEU D C 1
ATOM 5022 O O . LEU D 1 27 ? -51.464 -45.306 -59.249 1.00 114.83 26 LEU D O 1
ATOM 5027 N N . SER D 1 28 ? -49.562 -46.488 -59.472 1.00 89.18 27 SER D N 1
ATOM 5028 C CA . SER D 1 28 ? -48.923 -45.769 -58.378 1.00 89.22 27 SER D CA 1
ATOM 5029 C C . SER D 1 28 ? -48.586 -44.332 -58.770 1.00 98.37 27 SER D C 1
ATOM 5030 O O . SER D 1 28 ? -48.815 -43.397 -57.990 1.00 115.33 27 SER D O 1
ATOM 5033 N N . LEU D 1 29 ? -48.057 -44.128 -59.980 1.00 92.24 28 LEU D N 1
ATOM 5034 C CA . LEU D 1 29 ? -47.715 -42.782 -60.420 1.00 83.15 28 LEU D CA 1
ATOM 5035 C C . LEU D 1 29 ? -48.952 -41.930 -60.647 1.00 91.65 28 LEU D C 1
ATOM 5036 O O . LEU D 1 29 ? -48.909 -40.718 -60.415 1.00 119.04 28 LEU D O 1
ATOM 5041 N N . SER D 1 30 ? -50.059 -42.530 -61.100 1.00 96.80 29 SER D N 1
ATOM 5042 C CA . SER D 1 30 ? -51.277 -41.747 -61.266 1.00 103.66 29 SER D CA 1
ATOM 5043 C C . SER D 1 30 ? -51.776 -41.194 -59.937 1.00 101.90 29 SER D C 1
ATOM 5044 O O . SER D 1 30 ? -52.360 -40.105 -59.899 1.00 102.96 29 SER D O 1
ATOM 5047 N N . ALA D 1 31 ? -51.562 -41.924 -58.840 1.00 101.75 30 ALA D N 1
ATOM 5048 C CA . ALA D 1 31 ? -51.920 -41.393 -57.530 1.00 110.30 30 ALA D CA 1
ATOM 5049 C C . ALA D 1 31 ? -50.891 -40.387 -57.031 1.00 122.52 30 ALA D C 1
ATOM 5050 O O . ALA D 1 31 ? -51.255 -39.373 -56.424 1.00 143.38 30 ALA D O 1
ATOM 5052 N N . ALA D 1 32 ? -49.603 -40.651 -57.270 1.00 118.19 31 ALA D N 1
ATOM 5053 C CA . ALA D 1 32 ? -48.579 -39.705 -56.838 1.00 114.17 31 ALA D CA 1
ATOM 5054 C C . ALA D 1 32 ? -48.687 -38.398 -57.613 1.00 112.83 31 ALA D C 1
ATOM 5055 O O . ALA D 1 32 ? -48.552 -37.310 -57.038 1.00 111.33 31 ALA D O 1
ATOM 5057 N N . ILE D 1 33 ? -48.940 -38.487 -58.918 1.00 105.53 32 ILE D N 1
ATOM 5058 C CA . ILE D 1 33 ? -49.046 -37.321 -59.787 1.00 105.87 32 ILE D CA 1
ATOM 5059 C C . ILE D 1 33 ? -50.517 -36.908 -59.795 1.00 137.80 32 ILE D C 1
ATOM 5060 O O . ILE D 1 33 ? -51.043 -36.400 -60.792 1.00 143.84 32 ILE D O 1
ATOM 5065 N N . GLY D 1 34 ? -51.201 -37.143 -58.678 1.00 129.79 33 GLY D N 1
ATOM 5066 C CA . GLY D 1 34 ? -52.609 -36.808 -58.597 1.00 138.03 33 GLY D CA 1
ATOM 5067 C C . GLY D 1 34 ? -52.847 -35.310 -58.608 1.00 150.90 33 GLY D C 1
ATOM 5068 O O . GLY D 1 34 ? -52.001 -34.515 -58.195 1.00 150.26 33 GLY D O 1
ATOM 5069 N N . ASN D 1 35 ? -54.028 -34.930 -59.090 1.00 162.28 34 ASN D N 1
ATOM 5070 C CA . ASN D 1 35 ? -54.435 -33.530 -59.190 1.00 187.20 34 ASN D CA 1
ATOM 5071 C C . ASN D 1 35 ? -53.439 -32.710 -60.006 1.00 194.14 34 ASN D C 1
ATOM 5072 O O . ASN D 1 35 ? -53.814 -31.757 -60.690 1.00 200.06 34 ASN D O 1
ATOM 5077 N N . SER D 1 38 ? -47.901 -30.654 -54.730 1.00 191.86 37 SER D N 1
ATOM 5078 C CA . SER D 1 38 ? -49.132 -30.256 -54.059 1.00 193.48 37 SER D CA 1
ATOM 5079 C C . SER D 1 38 ? -49.079 -30.626 -52.580 1.00 187.18 37 SER D C 1
ATOM 5080 O O . SER D 1 38 ? -48.102 -31.222 -52.124 1.00 179.86 37 SER D O 1
ATOM 5083 N N . THR D 1 39 ? -50.131 -30.265 -51.840 1.00 188.76 38 THR D N 1
ATOM 5084 C CA . THR D 1 39 ? -50.191 -30.506 -50.401 1.00 168.15 38 THR D CA 1
ATOM 5085 C C . THR D 1 39 ? -49.852 -31.954 -50.067 1.00 158.10 38 THR D C 1
ATOM 5086 O O . THR D 1 39 ? -50.591 -32.875 -50.419 1.00 151.00 38 THR D O 1
ATOM 5090 N N . ASN D 1 40 ? -48.733 -32.160 -49.381 1.00 128.31 39 ASN D N 1
ATOM 5091 C CA . ASN D 1 40 ? -48.236 -33.505 -49.117 1.00 135.24 39 ASN D CA 1
ATOM 5092 C C . ASN D 1 40 ? -48.682 -34.196 -47.825 1.00 151.11 39 ASN D C 1
ATOM 5093 O O . ASN D 1 40 ? -48.512 -35.415 -47.739 1.00 158.23 39 ASN D O 1
ATOM 5098 N N . PRO D 1 41 ? -49.238 -33.511 -46.786 1.00 140.70 40 PRO D N 1
ATOM 5099 C CA . PRO D 1 41 ? -49.626 -34.261 -45.578 1.00 145.20 40 PRO D CA 1
ATOM 5100 C C . PRO D 1 41 ? -50.509 -35.475 -45.846 1.00 153.74 40 PRO D C 1
ATOM 5101 O O . PRO D 1 41 ? -50.114 -36.607 -45.543 1.00 147.46 40 PRO D O 1
ATOM 5105 N N . ASP D 1 42 ? -51.696 -35.262 -46.417 1.00 163.72 41 ASP D N 1
ATOM 5106 C CA . ASP D 1 42 ? -52.569 -36.384 -46.748 1.00 165.06 41 ASP D CA 1
ATOM 5107 C C . ASP D 1 42 ? -52.099 -37.139 -47.985 1.00 151.64 41 ASP D C 1
ATOM 5108 O O . ASP D 1 42 ? -52.323 -38.354 -48.083 1.00 150.15 41 ASP D O 1
ATOM 5113 N N . GLN D 1 43 ? -51.505 -36.438 -48.958 1.00 131.94 42 GLN D N 1
ATOM 5114 C CA . GLN D 1 43 ? -51.012 -37.130 -50.143 1.00 108.61 42 GLN D CA 1
ATOM 5115 C C . GLN D 1 43 ? -49.989 -38.193 -49.784 1.00 115.58 42 GLN D C 1
ATOM 5116 O O . GLN D 1 43 ? -49.848 -39.174 -50.514 1.00 124.32 42 GLN D O 1
ATOM 5122 N N . GLU D 1 44 ? -49.257 -38.021 -48.684 1.00 105.79 43 GLU D N 1
ATOM 5123 C CA . GLU D 1 44 ? -48.344 -39.073 -48.252 1.00 103.89 43 GLU D CA 1
ATOM 5124 C C . GLU D 1 44 ? -49.110 -40.363 -47.979 1.00 102.42 43 GLU D C 1
ATOM 5125 O O . GLU D 1 44 ? -48.723 -41.442 -48.443 1.00 101.23 43 GLU D O 1
ATOM 5131 N N . VAL D 1 45 ? -50.231 -40.258 -47.257 1.00 104.21 44 VAL D N 1
ATOM 5132 C CA . VAL D 1 45 ? -51.063 -41.425 -46.964 1.00 93.10 44 VAL D CA 1
ATOM 5133 C C . VAL D 1 45 ? -51.657 -41.990 -48.248 1.00 91.04 44 VAL D C 1
ATOM 5134 O O . VAL D 1 45 ? -51.692 -43.208 -48.453 1.00 89.29 44 VAL D O 1
ATOM 5138 N N . LYS D 1 46 ? -52.169 -41.110 -49.112 1.00 91.95 45 LYS D N 1
ATOM 5139 C CA . LYS D 1 46 ? -52.767 -41.564 -50.369 1.00 90.58 45 LYS D CA 1
ATOM 5140 C C . LYS D 1 46 ? -51.754 -42.321 -51.222 1.00 89.20 45 LYS D C 1
ATOM 5141 O O . LYS D 1 46 ? -52.055 -43.388 -51.772 1.00 98.05 45 LYS D O 1
ATOM 5147 N N . VAL D 1 47 ? -50.550 -41.765 -51.359 1.00 87.23 46 VAL D N 1
ATOM 5148 C CA . VAL D 1 47 ? -49.501 -42.395 -52.150 1.00 104.54 46 VAL D CA 1
ATOM 5149 C C . VAL D 1 47 ? -49.071 -43.706 -51.512 1.00 93.76 46 VAL D C 1
ATOM 5150 O O . VAL D 1 47 ? -48.833 -44.700 -52.208 1.00 98.17 46 VAL D O 1
ATOM 5154 N N . SER D 1 48 ? -48.980 -43.739 -50.179 1.00 84.66 47 SER D N 1
ATOM 5155 C CA . SER D 1 48 ? -48.638 -44.982 -49.502 1.00 83.90 47 SER D CA 1
ATOM 5156 C C . SER D 1 48 ? -49.673 -46.054 -49.802 1.00 114.33 47 SER D C 1
ATOM 5157 O O . SER D 1 48 ? -49.326 -47.194 -50.134 1.00 113.16 47 SER D O 1
ATOM 5160 N N . LEU D 1 49 ? -50.953 -45.685 -49.737 1.00 84.50 48 LEU D N 1
ATOM 5161 C CA . LEU D 1 49 ? -52.021 -46.644 -49.980 1.00 84.36 48 LEU D CA 1
ATOM 5162 C C . LEU D 1 49 ? -52.002 -47.134 -51.418 1.00 83.09 48 LEU D C 1
ATOM 5163 O O . LEU D 1 49 ? -52.139 -48.331 -51.669 1.00 137.43 48 LEU D O 1
ATOM 5168 N N . ALA D 1 50 ? -51.862 -46.224 -52.382 1.00 83.08 49 ALA D N 1
ATOM 5169 C CA . ALA D 1 50 ? -51.860 -46.654 -53.776 1.00 82.33 49 ALA D CA 1
ATOM 5170 C C . ALA D 1 50 ? -50.661 -47.542 -54.081 1.00 102.17 49 ALA D C 1
ATOM 5171 O O . ALA D 1 50 ? -50.804 -48.594 -54.718 1.00 110.79 49 ALA D O 1
ATOM 5173 N N . PHE D 1 51 ? -49.477 -47.163 -53.590 1.00 92.48 50 PHE D N 1
ATOM 5174 C CA . PHE D 1 51 ? -48.273 -47.933 -53.875 1.00 92.03 50 PHE D CA 1
ATOM 5175 C C . PHE D 1 51 ? -48.310 -49.293 -53.194 1.00 104.48 50 PHE D C 1
ATOM 5176 O O . PHE D 1 51 ? -47.746 -50.262 -53.717 1.00 116.67 50 PHE D O 1
ATOM 5184 N N . GLY D 1 52 ? -48.965 -49.388 -52.037 1.00 91.53 51 GLY D N 1
ATOM 5185 C CA . GLY D 1 52 ? -49.098 -50.658 -51.354 1.00 88.81 51 GLY D CA 1
ATOM 5186 C C . GLY D 1 52 ? -50.177 -51.540 -51.945 1.00 86.53 51 GLY D C 1
ATOM 5187 O O . GLY D 1 52 ? -49.977 -52.745 -52.103 1.00 84.42 51 GLY D O 1
ATOM 5188 N N . LEU D 1 53 ? -51.330 -50.952 -52.273 1.00 96.47 52 LEU D N 1
ATOM 5189 C CA . LEU D 1 53 ? -52.425 -51.713 -52.861 1.00 82.01 52 LEU D CA 1
ATOM 5190 C C . LEU D 1 53 ? -52.084 -52.198 -54.259 1.00 106.71 52 LEU D C 1
ATOM 5191 O O . LEU D 1 53 ? -52.602 -53.232 -54.690 1.00 108.11 52 LEU D O 1
ATOM 5196 N N . ALA D 1 54 ? -51.210 -51.489 -54.977 1.00 81.13 53 ALA D N 1
ATOM 5197 C CA . ALA D 1 54 ? -50.794 -51.995 -56.277 1.00 81.34 53 ALA D CA 1
ATOM 5198 C C . ALA D 1 54 ? -50.069 -53.323 -56.120 1.00 98.00 53 ALA D C 1
ATOM 5199 O O . ALA D 1 54 ? -50.325 -54.273 -56.867 1.00 106.46 53 ALA D O 1
ATOM 5201 N N . ILE D 1 55 ? -49.204 -53.424 -55.111 1.00 98.55 54 ILE D N 1
ATOM 5202 C CA . ILE D 1 55 ? -48.559 -54.696 -54.813 1.00 81.92 54 ILE D CA 1
ATOM 5203 C C . ILE D 1 55 ? -49.581 -55.701 -54.295 1.00 98.14 54 ILE D C 1
ATOM 5204 O O . ILE D 1 55 ? -49.632 -56.844 -54.752 1.00 92.06 54 ILE D O 1
ATOM 5209 N N . ALA D 1 56 ? -50.429 -55.282 -53.353 1.00 102.92 55 ALA D N 1
ATOM 5210 C CA . ALA D 1 56 ? -51.381 -56.205 -52.742 1.00 118.49 55 ALA D CA 1
ATOM 5211 C C . ALA D 1 56 ? -52.395 -56.753 -53.738 1.00 85.10 55 ALA D C 1
ATOM 5212 O O . ALA D 1 56 ? -53.029 -57.776 -53.459 1.00 86.48 55 ALA D O 1
ATOM 5214 N N . THR D 1 57 ? -52.567 -56.099 -54.886 1.00 84.86 56 THR D N 1
ATOM 5215 C CA . THR D 1 57 ? -53.453 -56.579 -55.939 1.00 86.96 56 THR D CA 1
ATOM 5216 C C . THR D 1 57 ? -52.704 -57.345 -57.022 1.00 94.09 56 THR D C 1
ATOM 5217 O O . THR D 1 57 ? -53.111 -58.449 -57.404 1.00 89.45 56 THR D O 1
ATOM 5221 N N . LEU D 1 58 ? -51.594 -56.792 -57.516 1.00 100.04 57 LEU D N 1
ATOM 5222 C CA . LEU D 1 58 ? -50.867 -57.457 -58.586 1.00 105.30 57 LEU D CA 1
ATOM 5223 C C . LEU D 1 58 ? -50.164 -58.713 -58.093 1.00 115.33 57 LEU D C 1
ATOM 5224 O O . LEU D 1 58 ? -49.956 -59.644 -58.875 1.00 91.38 57 LEU D O 1
ATOM 5229 N N . ALA D 1 59 ? -49.795 -58.772 -56.812 1.00 88.15 58 ALA D N 1
ATOM 5230 C CA . ALA D 1 59 ? -49.284 -60.019 -56.267 1.00 89.83 58 ALA D CA 1
ATOM 5231 C C . ALA D 1 59 ? -50.382 -61.069 -56.218 1.00 97.65 58 ALA D C 1
ATOM 5232 O O . ALA D 1 59 ? -50.185 -62.190 -56.687 1.00 118.00 58 ALA D O 1
ATOM 5234 N N . GLN D 1 60 ? -51.571 -60.699 -55.741 1.00 102.97 59 GLN D N 1
ATOM 5235 C CA . GLN D 1 60 ? -52.683 -61.641 -55.743 1.00 93.30 59 GLN D CA 1
ATOM 5236 C C . GLN D 1 60 ? -53.082 -62.040 -57.157 1.00 95.40 59 GLN D C 1
ATOM 5237 O O . GLN D 1 60 ? -53.735 -63.074 -57.340 1.00 98.03 59 GLN D O 1
ATOM 5243 N N . SER D 1 61 ? -52.692 -61.251 -58.157 1.00 94.65 60 SER D N 1
ATOM 5244 C CA . SER D 1 61 ? -53.035 -61.542 -59.543 1.00 96.94 60 SER D CA 1
ATOM 5245 C C . SER D 1 61 ? -51.964 -62.318 -60.302 1.00 99.10 60 SER D C 1
ATOM 5246 O O . SER D 1 61 ? -52.305 -63.051 -61.236 1.00 102.25 60 SER D O 1
ATOM 5249 N N . LEU D 1 62 ? -50.680 -62.172 -59.950 1.00 97.94 61 LEU D N 1
ATOM 5250 C CA . LEU D 1 62 ? -49.597 -62.748 -60.743 1.00 116.18 61 LEU D CA 1
ATOM 5251 C C . LEU D 1 62 ? -48.551 -63.506 -59.926 1.00 130.36 61 LEU D C 1
ATOM 5252 O O . LEU D 1 62 ? -47.541 -63.947 -60.496 1.00 153.00 61 LEU D O 1
ATOM 5257 N N . GLY D 1 63 ? -48.750 -63.675 -58.615 1.00 119.78 62 GLY D N 1
ATOM 5258 C CA . GLY D 1 63 ? -47.773 -64.382 -57.809 1.00 112.57 62 GLY D CA 1
ATOM 5259 C C . GLY D 1 63 ? -47.717 -65.859 -58.116 1.00 105.21 62 GLY D C 1
ATOM 5260 O O . GLY D 1 63 ? -46.652 -66.476 -58.025 1.00 107.28 62 GLY D O 1
ATOM 5261 N N . HIS D 1 64 ? -48.855 -66.449 -58.479 1.00 107.11 63 HIS D N 1
ATOM 5262 C CA . HIS D 1 64 ? -48.867 -67.848 -58.872 1.00 128.82 63 HIS D CA 1
ATOM 5263 C C . HIS D 1 64 ? -48.164 -68.066 -60.201 1.00 131.84 63 HIS D C 1
ATOM 5264 O O . HIS D 1 64 ? -47.918 -69.218 -60.575 1.00 151.07 63 HIS D O 1
ATOM 5271 N N . ILE D 1 65 ? -47.832 -66.990 -60.913 1.00 112.31 64 ILE D N 1
ATOM 5272 C CA . ILE D 1 65 ? -47.142 -67.091 -62.183 1.00 114.86 64 ILE D CA 1
ATOM 5273 C C . ILE D 1 65 ? -45.672 -66.696 -62.081 1.00 113.90 64 ILE D C 1
ATOM 5274 O O . ILE D 1 65 ? -44.846 -67.250 -62.815 1.00 117.38 64 ILE D O 1
ATOM 5279 N N . SER D 1 66 ? -45.314 -65.769 -61.184 1.00 123.09 65 SER D N 1
ATOM 5280 C CA . SER D 1 66 ? -43.912 -65.367 -61.117 1.00 127.06 65 SER D CA 1
ATOM 5281 C C . SER D 1 66 ? -43.420 -64.998 -59.722 1.00 120.89 65 SER D C 1
ATOM 5282 O O . SER D 1 66 ? -42.304 -64.472 -59.610 1.00 126.60 65 SER D O 1
ATOM 5285 N N . GLY D 1 67 ? -44.184 -65.246 -58.659 1.00 127.07 66 GLY D N 1
ATOM 5286 C CA . GLY D 1 67 ? -43.836 -64.746 -57.348 1.00 120.04 66 GLY D CA 1
ATOM 5287 C C . GLY D 1 67 ? -44.126 -63.278 -57.137 1.00 120.18 66 GLY D C 1
ATOM 5288 O O . GLY D 1 67 ? -44.160 -62.828 -55.984 1.00 124.95 66 GLY D O 1
ATOM 5289 N N . ALA D 1 68 ? -44.327 -62.516 -58.215 1.00 115.39 67 ALA D N 1
ATOM 5290 C CA . ALA D 1 68 ? -44.684 -61.100 -58.158 1.00 114.28 67 ALA D CA 1
ATOM 5291 C C . ALA D 1 68 ? -43.652 -60.289 -57.370 1.00 119.70 67 ALA D C 1
ATOM 5292 O O . ALA D 1 68 ? -43.966 -59.620 -56.382 1.00 125.69 67 ALA D O 1
ATOM 5294 N N . HIS D 1 69 ? -42.400 -60.368 -57.823 1.00 115.60 68 HIS D N 1
ATOM 5295 C CA . HIS D 1 69 ? -41.352 -59.541 -57.233 1.00 114.06 68 HIS D CA 1
ATOM 5296 C C . HIS D 1 69 ? -41.638 -58.062 -57.470 1.00 108.30 68 HIS D C 1
ATOM 5297 O O . HIS D 1 69 ? -41.857 -57.297 -56.523 1.00 96.89 68 HIS D O 1
ATOM 5304 N N . LEU D 1 70 ? -41.649 -57.646 -58.741 1.00 95.32 69 LEU D N 1
ATOM 5305 C CA . LEU D 1 70 ? -41.925 -56.259 -59.127 1.00 96.91 69 LEU D CA 1
ATOM 5306 C C . LEU D 1 70 ? -41.004 -55.276 -58.409 1.00 101.93 69 LEU D C 1
ATOM 5307 O O . LEU D 1 70 ? -41.369 -54.125 -58.159 1.00 97.05 69 LEU D O 1
ATOM 5312 N N . ASN D 1 71 ? -39.799 -55.728 -58.075 1.00 113.55 70 ASN D N 1
ATOM 5313 C CA . ASN D 1 71 ? -38.860 -54.948 -57.282 1.00 114.49 70 ASN D CA 1
ATOM 5314 C C . ASN D 1 71 ? -37.467 -55.547 -57.427 1.00 106.25 70 ASN D C 1
ATOM 5315 O O . ASN D 1 71 ? -37.225 -56.670 -56.967 1.00 111.50 70 ASN D O 1
ATOM 5320 N N . PRO D 1 72 ? -36.534 -54.839 -58.070 1.00 99.59 71 PRO D N 1
ATOM 5321 C CA . PRO D 1 72 ? -35.173 -55.384 -58.209 1.00 97.93 71 PRO D CA 1
ATOM 5322 C C . PRO D 1 72 ? -34.503 -55.672 -56.879 1.00 97.96 71 PRO D C 1
ATOM 5323 O O . PRO D 1 72 ? -33.663 -56.578 -56.801 1.00 99.75 71 PRO D O 1
ATOM 5327 N N . ALA D 1 73 ? -34.874 -54.954 -55.817 1.00 98.67 72 ALA D N 1
ATOM 5328 C CA . ALA D 1 73 ? -34.331 -55.273 -54.503 1.00 107.52 72 ALA D CA 1
ATOM 5329 C C . ALA D 1 73 ? -34.911 -56.579 -53.979 1.00 105.33 72 ALA D C 1
ATOM 5330 O O . ALA D 1 73 ? -34.195 -57.389 -53.379 1.00 105.53 72 ALA D O 1
ATOM 5332 N N . VAL D 1 74 ? -36.195 -56.826 -54.246 1.00 105.64 73 VAL D N 1
ATOM 5333 C CA . VAL D 1 74 ? -36.804 -58.091 -53.850 1.00 104.23 73 VAL D CA 1
ATOM 5334 C C . VAL D 1 74 ? -36.256 -59.230 -54.699 1.00 112.86 73 VAL D C 1
ATOM 5335 O O . VAL D 1 74 ? -36.017 -60.336 -54.201 1.00 117.20 73 VAL D O 1
ATOM 5339 N N . THR D 1 75 ? -36.029 -58.976 -55.990 1.00 111.49 74 THR D N 1
ATOM 5340 C CA . THR D 1 75 ? -35.437 -60.000 -56.844 1.00 105.88 74 THR D CA 1
ATOM 5341 C C . THR D 1 75 ? -34.025 -60.354 -56.385 1.00 108.82 74 THR D C 1
ATOM 5342 O O . THR D 1 75 ? -33.655 -61.533 -56.348 1.00 112.75 74 THR D O 1
ATOM 5346 N N . LEU D 1 76 ? -33.230 -59.351 -55.995 1.00 107.42 75 LEU D N 1
ATOM 5347 C CA . LEU D 1 76 ? -31.894 -59.647 -55.486 1.00 112.28 75 LEU D CA 1
ATOM 5348 C C . LEU D 1 76 ? -31.944 -60.338 -54.128 1.00 124.25 75 LEU D C 1
ATOM 5349 O O . LEU D 1 76 ? -31.095 -61.188 -53.839 1.00 139.65 75 LEU D O 1
ATOM 5354 N N . GLY D 1 77 ? -32.919 -59.991 -53.285 1.00 129.42 76 GLY D N 1
ATOM 5355 C CA . GLY D 1 77 ? -33.075 -60.701 -52.026 1.00 131.96 76 GLY D CA 1
ATOM 5356 C C . GLY D 1 77 ? -33.461 -62.155 -52.223 1.00 138.21 76 GLY D C 1
ATOM 5357 O O . GLY D 1 77 ? -33.023 -63.030 -51.471 1.00 153.96 76 GLY D O 1
ATOM 5358 N N . MET D 1 78 ? -34.285 -62.432 -53.237 1.00 130.28 77 MET D N 1
ATOM 5359 C CA . MET D 1 78 ? -34.625 -63.814 -53.560 1.00 129.79 77 MET D CA 1
ATOM 5360 C C . MET D 1 78 ? -33.434 -64.553 -54.154 1.00 134.72 77 MET D C 1
ATOM 5361 O O . MET D 1 78 ? -33.268 -65.754 -53.913 1.00 159.67 77 MET D O 1
ATOM 5366 N N . LEU D 1 79 ? -32.604 -63.859 -54.935 1.00 130.60 78 LEU D N 1
ATOM 5367 C CA . LEU D 1 79 ? -31.404 -64.489 -55.476 1.00 126.92 78 LEU D CA 1
ATOM 5368 C C . LEU D 1 79 ? -30.400 -64.799 -54.372 1.00 131.42 78 LEU D C 1
ATOM 5369 O O . LEU D 1 79 ? -29.700 -65.817 -54.429 1.00 136.48 78 LEU D O 1
ATOM 5374 N N . ALA D 1 80 ? -30.314 -63.933 -53.359 1.00 130.09 79 ALA D N 1
ATOM 5375 C CA . ALA D 1 80 ? -29.416 -64.193 -52.239 1.00 134.66 79 ALA D CA 1
ATOM 5376 C C . ALA D 1 80 ? -29.887 -65.373 -51.399 1.00 139.86 79 ALA D C 1
ATOM 5377 O O . ALA D 1 80 ? -29.061 -66.074 -50.804 1.00 173.48 79 ALA D O 1
ATOM 5379 N N . SER D 1 81 ? -31.196 -65.612 -51.341 1.00 138.52 80 SER D N 1
ATOM 5380 C CA . SER D 1 81 ? -31.737 -66.765 -50.631 1.00 150.20 80 SER D CA 1
ATOM 5381 C C . SER D 1 81 ? -31.730 -68.036 -51.470 1.00 150.39 80 SER D C 1
ATOM 5382 O O . SER D 1 81 ? -32.245 -69.062 -51.010 1.00 167.70 80 SER D O 1
ATOM 5385 N N . CYS D 1 82 ? -31.172 -67.986 -52.681 1.00 148.61 81 CYS D N 1
ATOM 5386 C CA . CYS D 1 82 ? -31.067 -69.145 -53.569 1.00 149.17 81 CYS D CA 1
ATOM 5387 C C . CYS D 1 82 ? -32.437 -69.728 -53.907 1.00 148.65 81 CYS D C 1
ATOM 5388 O O . CYS D 1 82 ? -32.571 -70.932 -54.141 1.00 153.46 81 CYS D O 1
ATOM 5391 N N . GLN D 1 83 ? -33.463 -68.880 -53.940 1.00 143.18 82 GLN D N 1
ATOM 5392 C CA . GLN D 1 83 ? -34.803 -69.306 -54.319 1.00 142.28 82 GLN D CA 1
ATOM 5393 C C . GLN D 1 83 ? -35.086 -69.112 -55.802 1.00 152.70 82 GLN D C 1
ATOM 5394 O O . GLN D 1 83 ? -36.063 -69.674 -56.310 1.00 161.61 82 GLN D O 1
ATOM 5400 N N . ILE D 1 84 ? -34.263 -68.333 -56.502 1.00 136.05 83 ILE D N 1
ATOM 5401 C CA . ILE D 1 84 ? -34.346 -68.177 -57.946 1.00 143.44 83 ILE D CA 1
ATOM 5402 C C . ILE D 1 84 ? -32.936 -68.277 -58.515 1.00 148.08 83 ILE D C 1
ATOM 5403 O O . ILE D 1 84 ? -31.942 -68.240 -57.788 1.00 137.80 83 ILE D O 1
ATOM 5408 N N . SER D 1 85 ? -32.860 -68.416 -59.834 1.00 152.86 84 SER D N 1
ATOM 5409 C CA . SER D 1 85 ? -31.579 -68.491 -60.517 1.00 151.08 84 SER D CA 1
ATOM 5410 C C . SER D 1 85 ? -31.127 -67.105 -60.970 1.00 149.01 84 SER D C 1
ATOM 5411 O O . SER D 1 85 ? -31.896 -66.140 -60.982 1.00 149.77 84 SER D O 1
ATOM 5414 N N . VAL D 1 86 ? -29.849 -67.017 -61.347 1.00 155.45 85 VAL D N 1
ATOM 5415 C CA . VAL D 1 86 ? -29.291 -65.747 -61.807 1.00 152.23 85 VAL D CA 1
ATOM 5416 C C . VAL D 1 86 ? -29.953 -65.308 -63.106 1.00 124.78 85 VAL D C 1
ATOM 5417 O O . VAL D 1 86 ? -30.221 -64.119 -63.310 1.00 119.73 85 VAL D O 1
ATOM 5421 N N . LEU D 1 87 ? -30.211 -66.253 -64.010 1.00 127.69 86 LEU D N 1
ATOM 5422 C CA . LEU D 1 87 ? -30.858 -65.903 -65.270 1.00 124.88 86 LEU D CA 1
ATOM 5423 C C . LEU D 1 87 ? -32.274 -65.394 -65.031 1.00 120.94 86 LEU D C 1
ATOM 5424 O O . LEU D 1 87 ? -32.699 -64.401 -65.641 1.00 116.58 86 LEU D O 1
ATOM 5429 N N . LYS D 1 88 ? -32.991 -66.020 -64.094 1.00 134.23 87 LYS D N 1
ATOM 5430 C CA . LYS D 1 88 ? -34.340 -65.575 -63.770 1.00 144.54 87 LYS D CA 1
ATOM 5431 C C . LYS D 1 88 ? -34.310 -64.203 -63.117 1.00 142.32 87 LYS D C 1
ATOM 5432 O O . LYS D 1 88 ? -35.155 -63.351 -63.408 1.00 146.23 87 LYS D O 1
ATOM 5438 N N . ALA D 1 89 ? -33.292 -63.944 -62.295 1.00 144.68 88 ALA D N 1
ATOM 5439 C CA . ALA D 1 89 ? -33.191 -62.653 -61.626 1.00 129.99 88 ALA D CA 1
ATOM 5440 C C . ALA D 1 89 ? -32.833 -61.544 -62.607 1.00 109.65 88 ALA D C 1
ATOM 5441 O O . ALA D 1 89 ? -33.374 -60.435 -62.522 1.00 103.96 88 ALA D O 1
ATOM 5443 N N . VAL D 1 90 ? -31.925 -61.822 -63.543 1.00 116.30 89 VAL D N 1
ATOM 5444 C CA . VAL D 1 90 ? -31.548 -60.822 -64.537 1.00 113.18 89 VAL D CA 1
ATOM 5445 C C . VAL D 1 90 ? -32.734 -60.493 -65.435 1.00 109.76 89 VAL D C 1
ATOM 5446 O O . VAL D 1 90 ? -33.036 -59.317 -65.685 1.00 114.05 89 VAL D O 1
ATOM 5450 N N . MET D 1 91 ? -33.436 -61.523 -65.923 1.00 109.31 90 MET D N 1
ATOM 5451 C CA . MET D 1 91 ? -34.605 -61.250 -66.750 1.00 118.99 90 MET D CA 1
ATOM 5452 C C . MET D 1 91 ? -35.690 -60.541 -65.952 1.00 114.33 90 MET D C 1
ATOM 5453 O O . MET D 1 91 ? -36.395 -59.681 -66.493 1.00 111.16 90 MET D O 1
ATOM 5458 N N . TYR D 1 92 ? -35.790 -60.832 -64.652 1.00 115.54 91 TYR D N 1
ATOM 5459 C CA . TYR D 1 92 ? -36.765 -60.156 -63.806 1.00 117.37 91 TYR D CA 1
ATOM 5460 C C . TYR D 1 92 ? -36.446 -58.674 -63.669 1.00 123.39 91 TYR D C 1
ATOM 5461 O O . TYR D 1 92 ? -37.334 -57.827 -63.797 1.00 123.32 91 TYR D O 1
ATOM 5470 N N . ILE D 1 93 ? -35.185 -58.343 -63.390 1.00 123.03 92 ILE D N 1
ATOM 5471 C CA . ILE D 1 93 ? -34.816 -56.941 -63.224 1.00 109.68 92 ILE D CA 1
ATOM 5472 C C . ILE D 1 93 ? -34.989 -56.182 -64.534 1.00 113.34 92 ILE D C 1
ATOM 5473 O O . ILE D 1 93 ? -35.468 -55.038 -64.545 1.00 124.75 92 ILE D O 1
ATOM 5478 N N . VAL D 1 94 ? -34.626 -56.806 -65.659 1.00 106.24 93 VAL D N 1
ATOM 5479 C CA . VAL D 1 94 ? -34.818 -56.138 -66.945 1.00 102.27 93 VAL D CA 1
ATOM 5480 C C . VAL D 1 94 ? -36.302 -55.897 -67.206 1.00 100.19 93 VAL D C 1
ATOM 5481 O O . VAL D 1 94 ? -36.702 -54.811 -67.651 1.00 108.91 93 VAL D O 1
ATOM 5485 N N . ALA D 1 95 ? -37.146 -56.885 -66.895 1.00 100.43 94 ALA D N 1
ATOM 5486 C CA . ALA D 1 95 ? -38.578 -56.716 -67.111 1.00 109.07 94 ALA D CA 1
ATOM 5487 C C . ALA D 1 95 ? -39.153 -55.647 -66.191 1.00 114.28 94 ALA D C 1
ATOM 5488 O O . ALA D 1 95 ? -40.029 -54.875 -66.599 1.00 120.55 94 ALA D O 1
ATOM 5490 N N . GLN D 1 96 ? -38.656 -55.568 -64.956 1.00 106.15 95 GLN D N 1
ATOM 5491 C CA . GLN D 1 96 ? -39.167 -54.569 -64.025 1.00 105.16 95 GLN D CA 1
ATOM 5492 C C . GLN D 1 96 ? -38.786 -53.166 -64.475 1.00 107.95 95 GLN D C 1
ATOM 5493 O O . GLN D 1 96 ? -39.619 -52.250 -64.450 1.00 107.24 95 GLN D O 1
ATOM 5499 N N . MET D 1 97 ? -37.550 -52.994 -64.945 1.00 106.26 96 MET D N 1
ATOM 5500 C CA . MET D 1 97 ? -37.132 -51.677 -65.404 1.00 108.51 96 MET D CA 1
ATOM 5501 C C . MET D 1 97 ? -37.902 -51.269 -66.654 1.00 116.66 96 MET D C 1
ATOM 5502 O O . MET D 1 97 ? -38.330 -50.113 -66.777 1.00 138.04 96 MET D O 1
ATOM 5507 N N . LEU D 1 98 ? -38.131 -52.215 -67.572 1.00 105.91 97 LEU D N 1
ATOM 5508 C CA . LEU D 1 98 ? -38.869 -51.883 -68.787 1.00 104.10 97 LEU D CA 1
ATOM 5509 C C . LEU D 1 98 ? -40.326 -51.550 -68.485 1.00 120.79 97 LEU D C 1
ATOM 5510 O O . LEU D 1 98 ? -40.868 -50.576 -69.025 1.00 124.40 97 LEU D O 1
ATOM 5515 N N . GLY D 1 99 ? -40.976 -52.334 -67.620 1.00 123.83 98 GLY D N 1
ATOM 5516 C CA . GLY D 1 99 ? -42.354 -52.032 -67.273 1.00 128.89 98 GLY D CA 1
ATOM 5517 C C . GLY D 1 99 ? -42.490 -50.705 -66.554 1.00 135.91 98 GLY D C 1
ATOM 5518 O O . GLY D 1 99 ? -43.434 -49.946 -66.801 1.00 148.38 98 GLY D O 1
ATOM 5519 N N . SER D 1 100 ? -41.521 -50.380 -65.692 1.00 126.92 99 SER D N 1
ATOM 5520 C CA . SER D 1 100 ? -41.583 -49.113 -64.978 1.00 113.10 99 SER D CA 1
ATOM 5521 C C . SER D 1 100 ? -41.406 -47.945 -65.935 1.00 109.01 99 SER D C 1
ATOM 5522 O O . SER D 1 100 ? -42.154 -46.963 -65.865 1.00 121.25 99 SER D O 1
ATOM 5525 N N . ALA D 1 101 ? -40.445 -48.047 -66.857 1.00 101.07 100 ALA D N 1
ATOM 5526 C CA . ALA D 1 101 ? -40.242 -46.969 -67.817 1.00 97.24 100 ALA D CA 1
ATOM 5527 C C . ALA D 1 101 ? -41.450 -46.805 -68.734 1.00 102.78 100 ALA D C 1
ATOM 5528 O O . ALA D 1 101 ? -41.845 -45.677 -69.053 1.00 115.80 100 ALA D O 1
ATOM 5530 N N . LEU D 1 102 ? -42.079 -47.913 -69.133 1.00 91.83 101 LEU D N 1
ATOM 5531 C CA . LEU D 1 102 ? -43.226 -47.824 -70.033 1.00 95.24 101 LEU D CA 1
ATOM 5532 C C . LEU D 1 102 ? -44.420 -47.179 -69.338 1.00 104.84 101 LEU D C 1
ATOM 5533 O O . LEU D 1 102 ? -45.070 -46.274 -69.890 1.00 101.99 101 LEU D O 1
ATOM 5538 N N . ALA D 1 103 ? -44.708 -47.612 -68.108 1.00 115.58 102 ALA D N 1
ATOM 5539 C CA . ALA D 1 103 ? -45.813 -47.011 -67.377 1.00 116.28 102 ALA D CA 1
ATOM 5540 C C . ALA D 1 103 ? -45.530 -45.553 -67.054 1.00 128.44 102 ALA D C 1
ATOM 5541 O O . ALA D 1 103 ? -46.455 -44.732 -67.047 1.00 150.71 102 ALA D O 1
ATOM 5543 N N . SER D 1 104 ? -44.267 -45.210 -66.786 1.00 114.67 103 SER D N 1
ATOM 5544 C CA . SER D 1 104 ? -43.923 -43.813 -66.563 1.00 106.57 103 SER D CA 1
ATOM 5545 C C . SER D 1 104 ? -44.146 -42.993 -67.824 1.00 108.17 103 SER D C 1
ATOM 5546 O O . SER D 1 104 ? -44.611 -41.849 -67.753 1.00 119.11 103 SER D O 1
ATOM 5549 N N . GLY D 1 105 ? -43.836 -43.566 -68.990 1.00 98.90 104 GLY D N 1
ATOM 5550 C CA . GLY D 1 105 ? -44.095 -42.851 -70.227 1.00 98.58 104 GLY D CA 1
ATOM 5551 C C . GLY D 1 105 ? -45.574 -42.588 -70.430 1.00 109.45 104 GLY D C 1
ATOM 5552 O O . GLY D 1 105 ? -45.972 -41.489 -70.828 1.00 118.45 104 GLY D O 1
ATOM 5553 N N . ILE D 1 106 ? -46.416 -43.559 -70.073 1.00 109.71 105 ILE D N 1
ATOM 5554 C CA . ILE D 1 106 ? -47.851 -43.349 -70.255 1.00 113.57 105 ILE D CA 1
ATOM 5555 C C . ILE D 1 106 ? -48.378 -42.324 -69.250 1.00 109.88 105 ILE D C 1
ATOM 5556 O O . ILE D 1 106 ? -49.156 -41.422 -69.605 1.00 106.55 105 ILE D O 1
ATOM 5561 N N . VAL D 1 107 ? -47.929 -42.415 -67.995 1.00 110.26 106 VAL D N 1
ATOM 5562 C CA . VAL D 1 107 ? -48.413 -41.504 -66.961 1.00 111.28 106 VAL D CA 1
ATOM 5563 C C . VAL D 1 107 ? -47.969 -40.076 -67.253 1.00 122.59 106 VAL D C 1
ATOM 5564 O O . VAL D 1 107 ? -48.738 -39.123 -67.070 1.00 140.40 106 VAL D O 1
ATOM 5568 N N . TYR D 1 108 ? -46.738 -39.901 -67.731 1.00 120.50 107 TYR D N 1
ATOM 5569 C CA . TYR D 1 108 ? -46.252 -38.583 -68.107 1.00 120.76 107 TYR D CA 1
ATOM 5570 C C . TYR D 1 108 ? -46.752 -38.148 -69.477 1.00 132.52 107 TYR D C 1
ATOM 5571 O O . TYR D 1 108 ? -46.501 -37.007 -69.879 1.00 126.03 107 TYR D O 1
ATOM 5580 N N . GLY D 1 109 ? -47.416 -39.036 -70.210 1.00 155.98 108 GLY D N 1
ATOM 5581 C CA . GLY D 1 109 ? -48.140 -38.617 -71.389 1.00 165.43 108 GLY D CA 1
ATOM 5582 C C . GLY D 1 109 ? -49.484 -38.030 -71.014 1.00 172.05 108 GLY D C 1
ATOM 5583 O O . GLY D 1 109 ? -49.926 -37.048 -71.619 1.00 179.33 108 GLY D O 1
ATOM 5584 N N . THR D 1 110 ? -50.147 -38.617 -70.012 1.00 161.17 109 THR D N 1
ATOM 5585 C CA . THR D 1 110 ? -51.423 -38.049 -69.578 1.00 144.25 109 THR D CA 1
ATOM 5586 C C . THR D 1 110 ? -51.246 -36.784 -68.741 1.00 139.43 109 THR D C 1
ATOM 5587 O O . THR D 1 110 ? -52.123 -35.912 -68.758 1.00 148.02 109 THR D O 1
ATOM 5591 N N . ARG D 1 111 ? -50.136 -36.659 -68.013 1.00 166.59 110 ARG D N 1
ATOM 5592 C CA . ARG D 1 111 ? -49.882 -35.480 -67.199 1.00 165.43 110 ARG D CA 1
ATOM 5593 C C . ARG D 1 111 ? -48.625 -34.758 -67.671 1.00 153.87 110 ARG D C 1
ATOM 5594 O O . ARG D 1 111 ? -47.646 -35.408 -68.049 1.00 151.60 110 ARG D O 1
ATOM 5596 N N . PRO D 1 112 ? -48.610 -33.419 -67.645 1.00 166.47 111 PRO D N 1
ATOM 5597 C CA . PRO D 1 112 ? -47.445 -32.685 -68.160 1.00 184.10 111 PRO D CA 1
ATOM 5598 C C . PRO D 1 112 ? -46.211 -32.814 -67.280 1.00 173.31 111 PRO D C 1
ATOM 5599 O O . PRO D 1 112 ? -46.222 -33.525 -66.270 1.00 173.24 111 PRO D O 1
ATOM 5603 N N . ASN D 1 113 ? -45.139 -32.117 -67.656 1.00 184.33 112 ASN D N 1
ATOM 5604 C CA . ASN D 1 113 ? -43.871 -32.211 -66.936 1.00 183.76 112 ASN D CA 1
ATOM 5605 C C . ASN D 1 113 ? -43.991 -31.482 -65.610 1.00 189.21 112 ASN D C 1
ATOM 5606 O O . ASN D 1 113 ? -44.104 -30.260 -65.566 1.00 192.25 112 ASN D O 1
ATOM 5608 N N . GLY D 1 114 ? -43.974 -32.252 -64.501 1.00 194.20 113 GLY D N 1
ATOM 5609 C CA . GLY D 1 114 ? -44.061 -31.683 -63.177 1.00 199.09 113 GLY D CA 1
ATOM 5610 C C . GLY D 1 114 ? -42.698 -31.537 -62.541 1.00 193.38 113 GLY D C 1
ATOM 5611 O O . GLY D 1 114 ? -41.911 -32.496 -62.463 1.00 196.12 113 GLY D O 1
ATOM 5612 N N . ASN D 1 115 ? -42.406 -30.312 -62.088 1.00 190.60 114 ASN D N 1
ATOM 5613 C CA . ASN D 1 115 ? -41.150 -30.031 -61.396 1.00 193.32 114 ASN D CA 1
ATOM 5614 C C . ASN D 1 115 ? -41.082 -30.623 -59.993 1.00 190.21 114 ASN D C 1
ATOM 5615 O O . ASN D 1 115 ? -39.989 -30.674 -59.418 1.00 202.93 114 ASN D O 1
ATOM 5620 N N . ALA D 1 116 ? -42.206 -31.081 -59.442 1.00 177.25 115 ALA D N 1
ATOM 5621 C CA . ALA D 1 116 ? -42.206 -31.740 -58.142 1.00 167.29 115 ALA D CA 1
ATOM 5622 C C . ALA D 1 116 ? -43.413 -32.659 -57.992 1.00 165.24 115 ALA D C 1
ATOM 5623 O O . ALA D 1 116 ? -44.302 -32.400 -57.174 1.00 165.80 115 ALA D O 1
ATOM 5625 N N . ASN D 1 117 ? -43.453 -33.743 -58.764 1.00 159.85 116 ASN D N 1
ATOM 5626 C CA . ASN D 1 117 ? -44.496 -34.753 -58.637 1.00 164.97 116 ASN D CA 1
ATOM 5627 C C . ASN D 1 117 ? -43.975 -35.934 -57.823 1.00 154.48 116 ASN D C 1
ATOM 5628 O O . ASN D 1 117 ? -42.989 -36.575 -58.204 1.00 177.73 116 ASN D O 1
ATOM 5633 N N . LEU D 1 118 ? -44.596 -36.164 -56.662 1.00 144.07 117 LEU D N 1
ATOM 5634 C CA . LEU D 1 118 ? -44.310 -37.287 -55.767 1.00 112.08 117 LEU D CA 1
ATOM 5635 C C . LEU D 1 118 ? -43.930 -38.599 -56.450 1.00 106.98 117 LEU D C 1
ATOM 5636 O O . LEU D 1 118 ? -43.398 -39.500 -55.795 1.00 112.19 117 LEU D O 1
ATOM 5641 N N . GLY D 1 119 ? -44.184 -38.735 -57.749 1.00 108.23 118 GLY D N 1
ATOM 5642 C CA . GLY D 1 119 ? -43.825 -39.961 -58.433 1.00 113.34 118 GLY D CA 1
ATOM 5643 C C . GLY D 1 119 ? -42.381 -39.993 -58.883 1.00 118.23 118 GLY D C 1
ATOM 5644 O O . GLY D 1 119 ? -42.013 -40.775 -59.767 1.00 130.15 118 GLY D O 1
ATOM 5645 N N . LEU D 1 120 ? -41.560 -39.124 -58.300 1.00 109.22 119 LEU D N 1
ATOM 5646 C CA . LEU D 1 120 ? -40.128 -39.113 -58.544 1.00 126.29 119 LEU D CA 1
ATOM 5647 C C . LEU D 1 120 ? -39.437 -39.044 -57.193 1.00 133.95 119 LEU D C 1
ATOM 5648 O O . LEU D 1 120 ? -39.738 -38.158 -56.390 1.00 160.49 119 LEU D O 1
ATOM 5653 N N . ASN D 1 121 ? -38.515 -39.969 -56.949 1.00 131.18 120 ASN D N 1
ATOM 5654 C CA . ASN D 1 121 ? -37.806 -40.032 -55.676 1.00 117.16 120 ASN D CA 1
ATOM 5655 C C . ASN D 1 121 ? -36.856 -38.846 -55.548 1.00 119.26 120 ASN D C 1
ATOM 5656 O O . ASN D 1 121 ? -35.827 -38.789 -56.228 1.00 120.34 120 ASN D O 1
ATOM 5661 N N . ALA D 1 122 ? -37.202 -37.896 -54.684 1.00 112.60 121 ALA D N 1
ATOM 5662 C CA . ALA D 1 122 ? -36.349 -36.754 -54.382 1.00 112.37 121 ALA D CA 1
ATOM 5663 C C . ALA D 1 122 ? -35.989 -36.778 -52.894 1.00 104.04 121 ALA D C 1
ATOM 5664 O O . ALA D 1 122 ? -36.283 -37.734 -52.182 1.00 105.55 121 ALA D O 1
ATOM 5666 N N . LEU D 1 123 ? -35.328 -35.723 -52.429 1.00 113.69 122 LEU D N 1
ATOM 5667 C CA . LEU D 1 123 ? -34.915 -35.612 -51.036 1.00 125.52 122 LEU D CA 1
ATOM 5668 C C . LEU D 1 123 ? -35.513 -34.364 -50.399 1.00 113.93 122 LEU D C 1
ATOM 5669 O O . LEU D 1 123 ? -35.609 -33.314 -51.043 1.00 113.64 122 LEU D O 1
ATOM 5674 N N . SER D 1 124 ? -35.930 -34.484 -49.125 1.00 96.70 123 SER D N 1
ATOM 5675 C CA . SER D 1 124 ? -36.574 -33.379 -48.404 1.00 98.66 123 SER D CA 1
ATOM 5676 C C . SER D 1 124 ? -36.131 -33.429 -46.937 1.00 95.07 123 SER D C 1
ATOM 5677 O O . SER D 1 124 ? -36.839 -33.941 -46.066 1.00 89.04 123 SER D O 1
ATOM 5680 N N . GLY D 1 125 ? -34.941 -32.900 -46.666 1.00 112.93 124 GLY D N 1
ATOM 5681 C CA . GLY D 1 125 ? -34.475 -32.736 -45.304 1.00 113.31 124 GLY D CA 1
ATOM 5682 C C . GLY D 1 125 ? -33.462 -33.740 -44.806 1.00 98.55 124 GLY D C 1
ATOM 5683 O O . GLY D 1 125 ? -33.235 -33.806 -43.592 1.00 89.78 124 GLY D O 1
ATOM 5684 N N . VAL D 1 126 ? -32.840 -34.518 -45.690 1.00 107.32 125 VAL D N 1
ATOM 5685 C CA . VAL D 1 126 ? -31.872 -35.528 -45.283 1.00 114.13 125 VAL D CA 1
ATOM 5686 C C . VAL D 1 126 ? -30.682 -35.496 -46.230 1.00 114.16 125 VAL D C 1
ATOM 5687 O O . VAL D 1 126 ? -30.820 -35.221 -47.426 1.00 127.59 125 VAL D O 1
ATOM 5691 N N . THR D 1 127 ? -29.504 -35.777 -45.681 1.00 105.47 126 THR D N 1
ATOM 5692 C CA . THR D 1 127 ? -28.306 -35.903 -46.490 1.00 99.30 126 THR D CA 1
ATOM 5693 C C . THR D 1 127 ? -28.323 -37.233 -47.234 1.00 123.68 126 THR D C 1
ATOM 5694 O O . THR D 1 127 ? -29.024 -38.167 -46.835 1.00 144.63 126 THR D O 1
ATOM 5698 N N . PRO D 1 128 ? -27.571 -37.345 -48.332 1.00 102.21 127 PRO D N 1
ATOM 5699 C CA . PRO D 1 128 ? -27.478 -38.650 -49.006 1.00 89.32 127 PRO D CA 1
ATOM 5700 C C . PRO D 1 128 ? -26.968 -39.750 -48.094 1.00 85.35 127 PRO D C 1
ATOM 5701 O O . PRO D 1 128 ? -27.428 -40.893 -48.199 1.00 76.07 127 PRO D O 1
ATOM 5705 N N . SER D 1 129 ? -26.053 -39.426 -47.175 1.00 94.47 128 SER D N 1
ATOM 5706 C CA . SER D 1 129 ? -25.571 -40.421 -46.223 1.00 94.19 128 SER D CA 1
ATOM 5707 C C . SER D 1 129 ? -26.702 -40.918 -45.332 1.00 100.84 128 SER D C 1
ATOM 5708 O O . SER D 1 129 ? -26.741 -42.099 -44.966 1.00 126.11 128 SER D O 1
ATOM 5711 N N . GLN D 1 130 ? -27.629 -40.030 -44.968 1.00 86.05 129 GLN D N 1
ATOM 5712 C CA . GLN D 1 130 ? -28.795 -40.439 -44.193 1.00 84.07 129 GLN D CA 1
ATOM 5713 C C . GLN D 1 130 ? -29.893 -41.017 -45.078 1.00 79.90 129 GLN D C 1
ATOM 5714 O O . GLN D 1 130 ? -30.630 -41.916 -44.646 1.00 85.98 129 GLN D O 1
ATOM 5720 N N . GLY D 1 131 ? -30.015 -40.520 -46.311 1.00 74.81 130 GLY D N 1
ATOM 5721 C CA . GLY D 1 131 ? -31.025 -41.044 -47.212 1.00 86.88 130 GLY D CA 1
ATOM 5722 C C . GLY D 1 131 ? -30.782 -42.490 -47.588 1.00 105.30 130 GLY D C 1
ATOM 5723 O O . GLY D 1 131 ? -31.734 -43.261 -47.748 1.00 95.99 130 GLY D O 1
ATOM 5724 N N . VAL D 1 132 ? -29.511 -42.885 -47.712 1.00 118.99 131 VAL D N 1
ATOM 5725 C CA . VAL D 1 132 ? -29.207 -44.283 -47.992 1.00 122.83 131 VAL D CA 1
ATOM 5726 C C . VAL D 1 132 ? -29.642 -45.159 -46.828 1.00 101.86 131 VAL D C 1
ATOM 5727 O O . VAL D 1 132 ? -30.211 -46.235 -47.030 1.00 106.91 131 VAL D O 1
ATOM 5731 N N . GLY D 1 133 ? -29.404 -44.708 -45.594 1.00 88.13 132 GLY D N 1
ATOM 5732 C CA . GLY D 1 133 ? -29.847 -45.487 -44.449 1.00 81.67 132 GLY D CA 1
ATOM 5733 C C . GLY D 1 133 ? -31.358 -45.601 -44.370 1.00 85.44 132 GLY D C 1
ATOM 5734 O O . GLY D 1 133 ? -31.896 -46.672 -44.059 1.00 94.66 132 GLY D O 1
ATOM 5735 N N . ILE D 1 134 ? -32.066 -44.512 -44.689 1.00 87.10 133 ILE D N 1
ATOM 5736 C CA . ILE D 1 134 ? -33.525 -44.551 -44.637 1.00 95.77 133 ILE D CA 1
ATOM 5737 C C . ILE D 1 134 ? -34.068 -45.506 -45.693 1.00 82.14 133 ILE D C 1
ATOM 5738 O O . ILE D 1 134 ? -34.918 -46.360 -45.405 1.00 90.94 133 ILE D O 1
ATOM 5743 N N . GLU D 1 135 ? -33.554 -45.405 -46.923 1.00 81.70 134 GLU D N 1
ATOM 5744 C CA . GLU D 1 135 ? -34.012 -46.301 -47.979 1.00 74.77 134 GLU D CA 1
ATOM 5745 C C . GLU D 1 135 ? -33.617 -47.742 -47.687 1.00 74.73 134 GLU D C 1
ATOM 5746 O O . GLU D 1 135 ? -34.379 -48.671 -47.989 1.00 75.42 134 GLU D O 1
ATOM 5752 N N . LEU D 1 136 ? -32.476 -47.943 -47.022 1.00 78.49 135 LEU D N 1
ATOM 5753 C CA . LEU D 1 136 ? -32.004 -49.291 -46.747 1.00 80.86 135 LEU D CA 1
ATOM 5754 C C . LEU D 1 136 ? -32.884 -49.969 -45.714 1.00 96.60 135 LEU D C 1
ATOM 5755 O O . LEU D 1 136 ? -33.246 -51.135 -45.873 1.00 117.61 135 LEU D O 1
ATOM 5760 N N . LEU D 1 137 ? -33.230 -49.263 -44.637 1.00 78.69 136 LEU D N 1
ATOM 5761 C CA . LEU D 1 137 ? -34.109 -49.880 -43.648 1.00 87.08 136 LEU D CA 1
ATOM 5762 C C . LEU D 1 137 ? -35.526 -50.052 -44.195 1.00 92.79 136 LEU D C 1
ATOM 5763 O O . LEU D 1 137 ? -36.183 -51.075 -43.933 1.00 97.76 136 LEU D O 1
ATOM 5768 N N . ALA D 1 138 ? -35.996 -49.088 -44.999 1.00 88.75 137 ALA D N 1
ATOM 5769 C CA . ALA D 1 138 ? -37.336 -49.182 -45.566 1.00 72.43 137 ALA D CA 1
ATOM 5770 C C . ALA D 1 138 ? -37.457 -50.298 -46.594 1.00 87.32 137 ALA D C 1
ATOM 5771 O O . ALA D 1 138 ? -38.572 -50.768 -46.844 1.00 90.64 137 ALA D O 1
ATOM 5773 N N . THR D 1 139 ? -36.348 -50.720 -47.205 1.00 91.66 138 THR D N 1
ATOM 5774 C CA . THR D 1 139 ? -36.375 -51.898 -48.066 1.00 91.40 138 THR D CA 1
ATOM 5775 C C . THR D 1 139 ? -36.016 -53.176 -47.316 1.00 80.35 138 THR D C 1
ATOM 5776 O O . THR D 1 139 ? -36.444 -54.268 -47.715 1.00 88.48 138 THR D O 1
ATOM 5780 N N . PHE D 1 140 ? -35.233 -53.056 -46.241 1.00 78.16 139 PHE D N 1
ATOM 5781 C CA . PHE D 1 140 ? -34.913 -54.198 -45.395 1.00 82.60 139 PHE D CA 1
ATOM 5782 C C . PHE D 1 140 ? -36.173 -54.802 -44.804 1.00 87.50 139 PHE D C 1
ATOM 5783 O O . PHE D 1 140 ? -36.366 -56.023 -44.841 1.00 110.31 139 PHE D O 1
ATOM 5791 N N . GLN D 1 141 ? -37.046 -53.958 -44.245 1.00 84.28 140 GLN D N 1
ATOM 5792 C CA . GLN D 1 141 ? -38.272 -54.500 -43.665 1.00 90.40 140 GLN D CA 1
ATOM 5793 C C . GLN D 1 141 ? -39.117 -55.192 -44.726 1.00 80.46 140 GLN D C 1
ATOM 5794 O O . GLN D 1 141 ? -39.692 -56.258 -44.468 1.00 90.51 140 GLN D O 1
ATOM 5800 N N . LEU D 1 142 ? -39.117 -54.656 -45.949 1.00 78.23 141 LEU D N 1
ATOM 5801 C CA . LEU D 1 142 ? -39.931 -55.219 -47.020 1.00 79.07 141 LEU D CA 1
ATOM 5802 C C . LEU D 1 142 ? -39.413 -56.584 -47.448 1.00 108.29 141 LEU D C 1
ATOM 5803 O O . LEU D 1 142 ? -40.181 -57.549 -47.541 1.00 132.45 141 LEU D O 1
ATOM 5808 N N . VAL D 1 143 ? -38.114 -56.682 -47.735 1.00 100.13 142 VAL D N 1
ATOM 5809 C CA . VAL D 1 143 ? -37.566 -57.955 -48.193 1.00 86.07 142 VAL D CA 1
ATOM 5810 C C . VAL D 1 143 ? -37.605 -58.995 -47.078 1.00 87.91 142 VAL D C 1
ATOM 5811 O O . VAL D 1 143 ? -37.871 -60.178 -47.330 1.00 102.93 142 VAL D O 1
ATOM 5815 N N . LEU D 1 144 ? -37.369 -58.578 -45.829 1.00 86.83 143 LEU D N 1
ATOM 5816 C CA . LEU D 1 144 ? -37.502 -59.509 -44.714 1.00 88.78 143 LEU D CA 1
ATOM 5817 C C . LEU D 1 144 ? -38.922 -60.048 -44.619 1.00 98.19 143 LEU D C 1
ATOM 5818 O O . LEU D 1 144 ? -39.125 -61.254 -44.428 1.00 119.58 143 LEU D O 1
ATOM 5823 N N . CYS D 1 145 ? -39.919 -59.175 -44.795 1.00 86.86 144 CYS D N 1
ATOM 5824 C CA . CYS D 1 145 ? -41.305 -59.626 -44.750 1.00 88.06 144 CYS D CA 1
ATOM 5825 C C . CYS D 1 145 ? -41.616 -60.572 -45.901 1.00 96.92 144 CYS D C 1
ATOM 5826 O O . CYS D 1 145 ? -42.286 -61.592 -45.706 1.00 112.64 144 CYS D O 1
ATOM 5829 N N . VAL D 1 146 ? -41.144 -60.248 -47.107 1.00 91.54 145 VAL D N 1
ATOM 5830 C CA . VAL D 1 146 ? -41.418 -61.097 -48.263 1.00 91.02 145 VAL D CA 1
ATOM 5831 C C . VAL D 1 146 ? -40.819 -62.482 -48.064 1.00 94.87 145 VAL D C 1
ATOM 5832 O O . VAL D 1 146 ? -41.468 -63.499 -48.337 1.00 112.94 145 VAL D O 1
ATOM 5836 N N . ILE D 1 147 ? -39.578 -62.548 -47.576 1.00 95.68 146 ILE D N 1
ATOM 5837 C CA . ILE D 1 147 ? -38.926 -63.844 -47.417 1.00 111.61 146 ILE D CA 1
ATOM 5838 C C . ILE D 1 147 ? -39.564 -64.638 -46.282 1.00 117.34 146 ILE D C 1
ATOM 5839 O O . ILE D 1 147 ? -39.748 -65.858 -46.390 1.00 130.32 146 ILE D O 1
ATOM 5844 N N . ALA D 1 148 ? -39.925 -63.969 -45.182 1.00 106.59 147 ALA D N 1
ATOM 5845 C CA . ALA D 1 148 ? -40.510 -64.686 -44.054 1.00 120.17 147 ALA D CA 1
ATOM 5846 C C . ALA D 1 148 ? -41.919 -65.175 -44.371 1.00 116.95 147 ALA D C 1
ATOM 5847 O O . ALA D 1 148 ? -42.303 -66.280 -43.969 1.00 112.46 147 ALA D O 1
ATOM 5849 N N . VAL D 1 149 ? -42.702 -64.372 -45.096 1.00 119.57 148 VAL D N 1
ATOM 5850 C CA . VAL D 1 149 ? -44.073 -64.755 -45.417 1.00 117.84 148 VAL D CA 1
ATOM 5851 C C . VAL D 1 149 ? -44.135 -65.793 -46.532 1.00 103.67 148 VAL D C 1
ATOM 5852 O O . VAL D 1 149 ? -45.115 -66.544 -46.614 1.00 103.82 148 VAL D O 1
ATOM 5856 N N . THR D 1 150 ? -43.116 -65.863 -47.389 1.00 103.07 149 THR D N 1
ATOM 5857 C CA . THR D 1 150 ? -43.040 -66.870 -48.438 1.00 119.56 149 THR D CA 1
ATOM 5858 C C . THR D 1 150 ? -42.121 -68.024 -48.061 1.00 148.24 149 THR D C 1
ATOM 5859 O O . THR D 1 150 ? -41.733 -68.807 -48.934 1.00 158.71 149 THR D O 1
ATOM 5863 N N . ASP D 1 151 ? -41.764 -68.141 -46.785 1.00 150.07 150 ASP D N 1
ATOM 5864 C CA . ASP D 1 151 ? -40.948 -69.253 -46.312 1.00 140.97 150 ASP D CA 1
ATOM 5865 C C . ASP D 1 151 ? -41.772 -70.533 -46.379 1.00 128.54 150 ASP D C 1
ATOM 5866 O O . ASP D 1 151 ? -42.739 -70.698 -45.630 1.00 126.52 150 ASP D O 1
ATOM 5871 N N . LYS D 1 152 ? -41.391 -71.440 -47.279 1.00 126.54 151 LYS D N 1
ATOM 5872 C CA . LYS D 1 152 ? -42.134 -72.677 -47.491 1.00 129.09 151 LYS D CA 1
ATOM 5873 C C . LYS D 1 152 ? -42.051 -73.635 -46.310 1.00 132.90 151 LYS D C 1
ATOM 5874 O O . LYS D 1 152 ? -42.698 -74.687 -46.347 1.00 155.63 151 LYS D O 1
ATOM 5880 N N . ARG D 1 153 ? -41.285 -73.305 -45.274 1.00 132.02 152 ARG D N 1
ATOM 5881 C CA . ARG D 1 153 ? -41.171 -74.132 -44.082 1.00 135.75 152 ARG D CA 1
ATOM 5882 C C . ARG D 1 153 ? -42.177 -73.754 -43.003 1.00 133.05 152 ARG D C 1
ATOM 5883 O O . ARG D 1 153 ? -42.110 -74.294 -41.895 1.00 135.76 152 ARG D O 1
ATOM 5891 N N . ARG D 1 154 ? -43.100 -72.843 -43.297 1.00 128.16 153 ARG D N 1
ATOM 5892 C CA . ARG D 1 154 ? -44.054 -72.346 -42.318 1.00 130.13 153 ARG D CA 1
ATOM 5893 C C . ARG D 1 154 ? -45.466 -72.790 -42.673 1.00 126.36 153 ARG D C 1
ATOM 5894 O O . ARG D 1 154 ? -45.839 -72.834 -43.850 1.00 127.27 153 ARG D O 1
ATOM 5902 N N . ARG D 1 155 ? -46.249 -73.112 -41.644 1.00 126.90 154 ARG D N 1
ATOM 5903 C CA . ARG D 1 155 ? -47.658 -73.441 -41.806 1.00 127.26 154 ARG D CA 1
ATOM 5904 C C . ARG D 1 155 ? -48.552 -72.514 -40.993 1.00 123.13 154 ARG D C 1
ATOM 5905 O O . ARG D 1 155 ? -49.768 -72.733 -40.934 1.00 146.11 154 ARG D O 1
ATOM 5913 N N . ASP D 1 156 ? -47.980 -71.487 -40.366 1.00 119.64 155 ASP D N 1
ATOM 5914 C CA . ASP D 1 156 ? -48.745 -70.518 -39.596 1.00 115.90 155 ASP D CA 1
ATOM 5915 C C . ASP D 1 156 ? -49.192 -69.323 -40.427 1.00 111.11 155 ASP D C 1
ATOM 5916 O O . ASP D 1 156 ? -49.987 -68.513 -39.940 1.00 124.17 155 ASP D O 1
ATOM 5921 N N . VAL D 1 157 ? -48.705 -69.195 -41.660 1.00 110.54 156 VAL D N 1
ATOM 5922 C CA . VAL D 1 157 ? -49.107 -68.103 -42.538 1.00 106.60 156 VAL D CA 1
ATOM 5923 C C . VAL D 1 157 ? -50.459 -68.437 -43.151 1.00 107.31 156 VAL D C 1
ATOM 5924 O O . VAL D 1 157 ? -50.539 -68.925 -44.284 1.00 109.02 156 VAL D O 1
ATOM 5928 N N . THR D 1 158 ? -51.530 -68.182 -42.403 1.00 114.79 157 THR D N 1
ATOM 5929 C CA . THR D 1 158 ? -52.888 -68.480 -42.838 1.00 126.02 157 THR D CA 1
ATOM 5930 C C . THR D 1 158 ? -53.626 -67.259 -43.366 1.00 144.59 157 THR D C 1
ATOM 5931 O O . THR D 1 158 ? -54.844 -67.318 -43.570 1.00 156.83 157 THR D O 1
ATOM 5935 N N . GLY D 1 159 ? -52.929 -66.136 -43.599 1.00 125.28 158 GLY D N 1
ATOM 5936 C CA . GLY D 1 159 ? -53.525 -64.942 -44.089 1.00 105.51 158 GLY D CA 1
ATOM 5937 C C . GLY D 1 159 ? -53.167 -64.630 -45.536 1.00 99.42 158 GLY D C 1
ATOM 5938 O O . GLY D 1 159 ? -52.511 -65.415 -46.227 1.00 98.85 158 GLY D O 1
ATOM 5939 N N . SER D 1 160 ? -53.621 -63.467 -45.990 1.00 111.56 159 SER D N 1
ATOM 5940 C CA . SER D 1 160 ? -53.358 -62.994 -47.348 1.00 106.35 159 SER D CA 1
ATOM 5941 C C . SER D 1 160 ? -51.930 -62.465 -47.415 1.00 100.17 159 SER D C 1
ATOM 5942 O O . SER D 1 160 ? -51.636 -61.369 -46.930 1.00 89.24 159 SER D O 1
ATOM 5945 N N . ALA D 1 161 ? -51.034 -63.248 -48.023 1.00 103.64 160 ALA D N 1
ATOM 5946 C CA . ALA D 1 161 ? -49.630 -62.882 -48.186 1.00 93.24 160 ALA D CA 1
ATOM 5947 C C . ALA D 1 161 ? -49.443 -61.660 -49.088 1.00 113.45 160 ALA D C 1
ATOM 5948 O O . ALA D 1 161 ? -48.652 -60.765 -48.748 1.00 120.32 160 ALA D O 1
ATOM 5950 N N . PRO D 1 162 ? -50.133 -61.566 -50.236 1.00 91.82 161 PRO D N 1
ATOM 5951 C CA . PRO D 1 162 ? -50.031 -60.325 -51.023 1.00 101.91 161 PRO D CA 1
ATOM 5952 C C . PRO D 1 162 ? -50.461 -59.098 -50.245 1.00 101.18 161 PRO D C 1
ATOM 5953 O O . PRO D 1 162 ? -49.857 -58.029 -50.404 1.00 96.92 161 PRO D O 1
ATOM 5957 N N . LEU D 1 163 ? -51.468 -59.231 -49.378 1.00 102.49 162 LEU D N 1
ATOM 5958 C CA . LEU D 1 163 ? -51.870 -58.104 -48.547 1.00 87.95 162 LEU D CA 1
ATOM 5959 C C . LEU D 1 163 ? -50.774 -57.733 -47.559 1.00 100.76 162 LEU D C 1
ATOM 5960 O O . LEU D 1 163 ? -50.525 -56.547 -47.327 1.00 103.32 162 LEU D O 1
ATOM 5965 N N . ALA D 1 164 ? -50.096 -58.728 -46.979 1.00 83.80 163 ALA D N 1
ATOM 5966 C CA . ALA D 1 164 ? -49.018 -58.423 -46.043 1.00 84.19 163 ALA D CA 1
ATOM 5967 C C . ALA D 1 164 ? -47.864 -57.712 -46.741 1.00 103.57 163 ALA D C 1
ATOM 5968 O O . ALA D 1 164 ? -47.303 -56.748 -46.204 1.00 114.34 163 ALA D O 1
ATOM 5970 N N . ILE D 1 165 ? -47.534 -58.135 -47.962 1.00 98.67 164 ILE D N 1
ATOM 5971 C CA . ILE D 1 165 ? -46.427 -57.501 -48.674 1.00 88.58 164 ILE D CA 1
ATOM 5972 C C . ILE D 1 165 ? -46.814 -56.091 -49.113 1.00 85.95 164 ILE D C 1
ATOM 5973 O O . ILE D 1 165 ? -46.005 -55.152 -49.034 1.00 90.47 164 ILE D O 1
ATOM 5978 N N . GLY D 1 166 ? -48.059 -55.912 -49.563 1.00 86.54 165 GLY D N 1
ATOM 5979 C CA . GLY D 1 166 ? -48.522 -54.582 -49.914 1.00 91.05 165 GLY D CA 1
ATOM 5980 C C . GLY D 1 166 ? -48.549 -53.641 -48.725 1.00 103.02 165 GLY D C 1
ATOM 5981 O O . GLY D 1 166 ? -48.196 -52.465 -48.843 1.00 111.77 165 GLY D O 1
ATOM 5982 N N . LEU D 1 167 ? -48.966 -54.143 -47.560 1.00 84.93 166 LEU D N 1
ATOM 5983 C CA . LEU D 1 167 ? -48.940 -53.314 -46.362 1.00 76.03 166 LEU D CA 1
ATOM 5984 C C . LEU D 1 167 ? -47.514 -53.007 -45.927 1.00 92.06 166 LEU D C 1
ATOM 5985 O O . LEU D 1 167 ? -47.261 -51.939 -45.359 1.00 105.47 166 LEU D O 1
ATOM 5990 N N . SER D 1 168 ? -46.565 -53.900 -46.214 1.00 83.15 167 SER D N 1
ATOM 5991 C CA . SER D 1 168 ? -45.167 -53.573 -45.948 1.00 78.71 167 SER D CA 1
ATOM 5992 C C . SER D 1 168 ? -44.691 -52.440 -46.851 1.00 86.11 167 SER D C 1
ATOM 5993 O O . SER D 1 168 ? -43.973 -51.535 -46.402 1.00 100.66 167 SER D O 1
ATOM 5996 N N . VAL D 1 169 ? -45.092 -52.470 -48.123 1.00 84.44 168 VAL D N 1
ATOM 5997 C CA . VAL D 1 169 ? -44.761 -51.370 -49.029 1.00 82.05 168 VAL D CA 1
ATOM 5998 C C . VAL D 1 169 ? -45.388 -50.068 -48.537 1.00 96.16 168 VAL D C 1
ATOM 5999 O O . VAL D 1 169 ? -44.748 -49.006 -48.536 1.00 85.09 168 VAL D O 1
ATOM 6003 N N . CYS D 1 170 ? -46.649 -50.136 -48.103 1.00 101.87 169 CYS D N 1
ATOM 6004 C CA . CYS D 1 170 ? -47.337 -48.951 -47.599 1.00 95.78 169 CYS D CA 1
ATOM 6005 C C . CYS D 1 170 ? -46.650 -48.401 -46.355 1.00 114.15 169 CYS D C 1
ATOM 6006 O O . CYS D 1 170 ? -46.558 -47.182 -46.173 1.00 121.78 169 CYS D O 1
ATOM 6009 N N . LEU D 1 171 ? -46.150 -49.288 -45.493 1.00 71.69 170 LEU D N 1
ATOM 6010 C CA . LEU D 1 171 ? -45.412 -48.853 -44.313 1.00 72.00 170 LEU D CA 1
ATOM 6011 C C . LEU D 1 171 ? -44.102 -48.178 -44.699 1.00 87.93 170 LEU D C 1
ATOM 6012 O O . LEU D 1 171 ? -43.737 -47.138 -44.130 1.00 128.82 170 LEU D O 1
ATOM 6017 N N . GLY D 1 172 ? -43.376 -48.759 -45.658 1.00 75.44 171 GLY D N 1
ATOM 6018 C CA . GLY D 1 172 ? -42.157 -48.123 -46.122 1.00 105.80 171 GLY D CA 1
ATOM 6019 C C . GLY D 1 172 ? -42.410 -46.752 -46.715 1.00 96.84 171 GLY D C 1
ATOM 6020 O O . GLY D 1 172 ? -41.587 -45.841 -46.566 1.00 104.61 171 GLY D O 1
ATOM 6021 N N . HIS D 1 173 ? -43.567 -46.570 -47.353 1.00 98.05 172 HIS D N 1
ATOM 6022 C CA . HIS D 1 173 ? -43.914 -45.244 -47.849 1.00 73.34 172 HIS D CA 1
ATOM 6023 C C . HIS D 1 173 ? -44.239 -44.296 -46.705 1.00 70.95 172 HIS D C 1
ATOM 6024 O O . HIS D 1 173 ? -43.729 -43.172 -46.656 1.00 83.78 172 HIS D O 1
ATOM 6031 N N . LEU D 1 174 ? -45.063 -44.742 -45.754 1.00 70.89 173 LEU D N 1
ATOM 6032 C CA . LEU D 1 174 ? -45.390 -43.894 -44.613 1.00 75.27 173 LEU D CA 1
ATOM 6033 C C . LEU D 1 174 ? -44.142 -43.478 -43.846 1.00 74.13 173 LEU D C 1
ATOM 6034 O O . LEU D 1 174 ? -44.134 -42.428 -43.194 1.00 95.42 173 LEU D O 1
ATOM 6039 N N . ALA D 1 175 ? -43.075 -44.271 -43.926 1.00 70.03 174 ALA D N 1
ATOM 6040 C CA . ALA D 1 175 ? -41.862 -43.947 -43.189 1.00 71.02 174 ALA D CA 1
ATOM 6041 C C . ALA D 1 175 ? -40.821 -43.187 -44.004 1.00 84.44 174 ALA D C 1
ATOM 6042 O O . ALA D 1 175 ? -40.000 -42.476 -43.411 1.00 70.19 174 ALA D O 1
ATOM 6044 N N . ALA D 1 176 ? -40.833 -43.293 -45.335 1.00 92.03 175 ALA D N 1
ATOM 6045 C CA . ALA D 1 176 ? -39.763 -42.717 -46.139 1.00 90.29 175 ALA D CA 1
ATOM 6046 C C . ALA D 1 176 ? -40.223 -41.715 -47.191 1.00 85.30 175 ALA D C 1
ATOM 6047 O O . ALA D 1 176 ? -39.373 -41.134 -47.876 1.00 81.09 175 ALA D O 1
ATOM 6049 N N . ILE D 1 177 ? -41.528 -41.478 -47.337 1.00 87.60 176 ILE D N 1
ATOM 6050 C CA . ILE D 1 177 ? -41.983 -40.558 -48.376 1.00 78.41 176 ILE D CA 1
ATOM 6051 C C . ILE D 1 177 ? -41.746 -39.101 -48.001 1.00 81.46 176 ILE D C 1
ATOM 6052 O O . ILE D 1 177 ? -41.646 -38.246 -48.890 1.00 85.85 176 ILE D O 1
ATOM 6057 N N . SER D 1 178 ? -41.624 -38.794 -46.712 1.00 82.33 177 SER D N 1
ATOM 6058 C CA . SER D 1 178 ? -41.400 -37.424 -46.278 1.00 74.63 177 SER D CA 1
ATOM 6059 C C . SER D 1 178 ? -39.930 -37.037 -46.273 1.00 114.02 177 SER D C 1
ATOM 6060 O O . SER D 1 178 ? -39.619 -35.841 -46.288 1.00 128.27 177 SER D O 1
ATOM 6063 N N . TYR D 1 179 ? -39.026 -38.015 -46.244 1.00 73.37 178 TYR D N 1
ATOM 6064 C CA . TYR D 1 179 ? -37.590 -37.771 -46.295 1.00 73.47 178 TYR D CA 1
ATOM 6065 C C . TYR D 1 179 ? -37.024 -37.941 -47.698 1.00 75.85 178 TYR D C 1
ATOM 6066 O O . TYR D 1 179 ? -36.326 -37.057 -48.203 1.00 78.14 178 TYR D O 1
ATOM 6075 N N . THR D 1 180 ? -37.310 -39.076 -48.334 1.00 74.17 179 THR D N 1
ATOM 6076 C CA . THR D 1 180 ? -36.755 -39.413 -49.635 1.00 85.71 179 THR D CA 1
ATOM 6077 C C . THR D 1 180 ? -37.807 -39.722 -50.690 1.00 84.91 179 THR D C 1
ATOM 6078 O O . THR D 1 180 ? -37.444 -40.148 -51.794 1.00 77.46 179 THR D O 1
ATOM 6082 N N . GLY D 1 181 ? -39.092 -39.562 -50.386 1.00 87.70 180 GLY D N 1
ATOM 6083 C CA . GLY D 1 181 ? -40.120 -39.964 -51.317 1.00 89.54 180 GLY D CA 1
ATOM 6084 C C . GLY D 1 181 ? -40.392 -41.446 -51.328 1.00 100.85 180 GLY D C 1
ATOM 6085 O O . GLY D 1 181 ? -41.334 -41.881 -52.004 1.00 128.98 180 GLY D O 1
ATOM 6086 N N . CYS D 1 182 ? -39.585 -42.232 -50.612 1.00 97.74 181 CYS D N 1
ATOM 6087 C CA . CYS D 1 182 ? -39.723 -43.679 -50.491 1.00 96.88 181 CYS D CA 1
ATOM 6088 C C . CYS D 1 182 ? -39.534 -44.380 -51.828 1.00 96.66 181 CYS D C 1
ATOM 6089 O O . CYS D 1 182 ? -40.478 -44.499 -52.616 1.00 91.36 181 CYS D O 1
ATOM 6092 N N . GLY D 1 183 ? -38.315 -44.835 -52.094 1.00 101.09 182 GLY D N 1
ATOM 6093 C CA . GLY D 1 183 ? -38.055 -45.594 -53.298 1.00 108.24 182 GLY D CA 1
ATOM 6094 C C . GLY D 1 183 ? -38.384 -47.061 -53.118 1.00 106.72 182 GLY D C 1
ATOM 6095 O O . GLY D 1 183 ? -39.325 -47.565 -53.738 1.00 120.20 182 GLY D O 1
ATOM 6096 N N . ILE D 1 184 ? -37.613 -47.743 -52.261 1.00 87.94 183 ILE D N 1
ATOM 6097 C CA . ILE D 1 184 ? -37.743 -49.164 -51.925 1.00 78.10 183 ILE D CA 1
ATOM 6098 C C . ILE D 1 184 ? -38.069 -50.009 -53.153 1.00 90.73 183 ILE D C 1
ATOM 6099 O O . ILE D 1 184 ? -38.684 -51.077 -53.046 1.00 107.42 183 ILE D O 1
ATOM 6104 N N . ASN D 1 185 ? -37.618 -49.556 -54.320 1.00 88.74 184 ASN D N 1
ATOM 6105 C CA . ASN D 1 185 ? -37.890 -50.198 -55.597 1.00 86.79 184 ASN D CA 1
ATOM 6106 C C . ASN D 1 185 ? -37.067 -49.501 -56.673 1.00 90.36 184 ASN D C 1
ATOM 6107 O O . ASN D 1 185 ? -37.486 -48.458 -57.191 1.00 99.16 184 ASN D O 1
ATOM 6112 N N . PRO D 1 186 ? -35.887 -50.027 -57.013 1.00 87.14 185 PRO D N 1
ATOM 6113 C CA . PRO D 1 186 ? -35.043 -49.348 -58.011 1.00 92.41 185 PRO D CA 1
ATOM 6114 C C . PRO D 1 186 ? -35.741 -49.100 -59.336 1.00 94.78 185 PRO D C 1
ATOM 6115 O O . PRO D 1 186 ? -35.455 -48.092 -59.991 1.00 113.08 185 PRO D O 1
ATOM 6119 N N . ALA D 1 187 ? -36.622 -50.029 -59.724 1.00 88.00 186 ALA D N 1
ATOM 6120 C CA . ALA D 1 187 ? -37.381 -49.929 -60.993 1.00 121.54 186 ALA D CA 1
ATOM 6121 C C . ALA D 1 187 ? -38.323 -48.723 -60.926 1.00 106.09 186 ALA D C 1
ATOM 6122 O O . ALA D 1 187 ? -38.513 -48.058 -61.964 1.00 110.70 186 ALA D O 1
ATOM 6124 N N . ARG D 1 188 ? -38.886 -48.460 -59.741 1.00 112.06 187 ARG D N 1
ATOM 6125 C CA . ARG D 1 188 ? -39.802 -47.306 -59.539 1.00 122.36 187 ARG D CA 1
ATOM 6126 C C . ARG D 1 188 ? -38.967 -46.022 -59.503 1.00 115.91 187 ARG D C 1
ATOM 6127 O O . ARG D 1 188 ? -39.498 -44.958 -59.878 1.00 154.32 187 ARG D O 1
ATOM 6135 N N . SER D 1 189 ? -37.709 -46.134 -59.065 1.00 102.86 188 SER D N 1
ATOM 6136 C CA . SER D 1 189 ? -36.781 -44.975 -58.988 1.00 93.85 188 SER D CA 1
ATOM 6137 C C . SER D 1 189 ? -36.109 -44.764 -60.349 1.00 97.84 188 SER D C 1
ATOM 6138 O O . SER D 1 189 ? -35.382 -43.762 -60.499 1.00 113.80 188 SER D O 1
ATOM 6141 N N . PHE D 1 190 ? -36.346 -45.677 -61.297 1.00 98.84 189 PHE D N 1
ATOM 6142 C CA . PHE D 1 190 ? -35.741 -45.568 -62.621 1.00 113.91 189 PHE D CA 1
ATOM 6143 C C . PHE D 1 190 ? -36.733 -45.101 -63.682 1.00 129.96 189 PHE D C 1
ATOM 6144 O O . PHE D 1 190 ? -36.384 -44.274 -64.532 1.00 121.74 189 PHE D O 1
ATOM 6152 N N . GLY D 1 191 ? -37.960 -45.616 -63.652 1.00 148.92 190 GLY D N 1
ATOM 6153 C CA . GLY D 1 191 ? -38.946 -45.315 -64.667 1.00 157.56 190 GLY D CA 1
ATOM 6154 C C . GLY D 1 191 ? -39.187 -43.833 -64.893 1.00 153.54 190 GLY D C 1
ATOM 6155 O O . GLY D 1 191 ? -38.904 -43.284 -65.968 1.00 146.31 190 GLY D O 1
ATOM 6156 N N . PRO D 1 192 ? -39.739 -43.158 -63.879 1.00 153.89 191 PRO D N 1
ATOM 6157 C CA . PRO D 1 192 ? -39.936 -41.704 -63.997 1.00 160.59 191 PRO D CA 1
ATOM 6158 C C . PRO D 1 192 ? -38.642 -40.949 -64.230 1.00 158.11 191 PRO D C 1
ATOM 6159 O O . PRO D 1 192 ? -38.624 -39.970 -64.985 1.00 170.42 191 PRO D O 1
ATOM 6163 N N . ALA D 1 193 ? -37.550 -41.385 -63.598 1.00 144.03 192 ALA D N 1
ATOM 6164 C CA . ALA D 1 193 ? -36.266 -40.729 -63.811 1.00 128.22 192 ALA D CA 1
ATOM 6165 C C . ALA D 1 193 ? -35.767 -40.926 -65.235 1.00 140.65 192 ALA D C 1
ATOM 6166 O O . ALA D 1 193 ? -34.986 -40.110 -65.732 1.00 138.71 192 ALA D O 1
ATOM 6168 N N . LEU D 1 194 ? -36.196 -41.998 -65.902 1.00 140.62 193 LEU D N 1
ATOM 6169 C CA . LEU D 1 194 ? -35.807 -42.185 -67.295 1.00 153.77 193 LEU D CA 1
ATOM 6170 C C . LEU D 1 194 ? -36.675 -41.343 -68.219 1.00 165.21 193 LEU D C 1
ATOM 6171 O O . LEU D 1 194 ? -36.165 -40.724 -69.159 1.00 175.23 193 LEU D O 1
ATOM 6176 N N . ILE D 1 195 ? -37.986 -41.303 -67.967 1.00 164.89 194 ILE D N 1
ATOM 6177 C CA . ILE D 1 195 ? -38.862 -40.516 -68.829 1.00 171.51 194 ILE D CA 1
ATOM 6178 C C . ILE D 1 195 ? -38.607 -39.025 -68.632 1.00 167.03 194 ILE D C 1
ATOM 6179 O O . ILE D 1 195 ? -38.553 -38.258 -69.601 1.00 176.99 194 ILE D O 1
ATOM 6184 N N . LEU D 1 196 ? -38.439 -38.591 -67.381 1.00 189.85 195 LEU D N 1
ATOM 6185 C CA . LEU D 1 196 ? -38.128 -37.195 -67.094 1.00 185.56 195 LEU D CA 1
ATOM 6186 C C . LEU D 1 196 ? -36.653 -36.856 -67.273 1.00 186.26 195 LEU D C 1
ATOM 6187 O O . LEU D 1 196 ? -36.308 -35.669 -67.272 1.00 163.30 195 LEU D O 1
ATOM 6192 N N . ASN D 1 197 ? -35.785 -37.859 -67.421 1.00 198.51 196 ASN D N 1
ATOM 6193 C CA . ASN D 1 197 ? -34.342 -37.666 -67.592 1.00 186.26 196 ASN D CA 1
ATOM 6194 C C . ASN D 1 197 ? -33.739 -36.876 -66.426 1.00 180.69 196 ASN D C 1
ATOM 6195 O O . ASN D 1 197 ? -33.160 -35.802 -66.596 1.00 159.14 196 ASN D O 1
ATOM 6200 N N . ASN D 1 198 ? -33.888 -37.435 -65.223 1.00 179.81 197 ASN D N 1
ATOM 6201 C CA . ASN D 1 198 ? -33.370 -36.818 -64.000 1.00 152.14 197 ASN D CA 1
ATOM 6202 C C . ASN D 1 198 ? -32.882 -37.930 -63.076 1.00 169.71 197 ASN D C 1
ATOM 6203 O O . ASN D 1 198 ? -33.671 -38.508 -62.323 1.00 173.76 197 ASN D O 1
ATOM 6208 N N . PHE D 1 199 ? -31.580 -38.216 -63.123 1.00 166.60 198 PHE D N 1
ATOM 6209 C CA . PHE D 1 199 ? -30.967 -39.250 -62.297 1.00 146.53 198 PHE D CA 1
ATOM 6210 C C . PHE D 1 199 ? -30.122 -38.662 -61.168 1.00 145.30 198 PHE D C 1
ATOM 6211 O O . PHE D 1 199 ? -29.111 -39.248 -60.774 1.00 157.27 198 PHE D O 1
ATOM 6219 N N . GLU D 1 200 ? -30.523 -37.509 -60.639 1.00 145.32 199 GLU D N 1
ATOM 6220 C CA . GLU D 1 200 ? -29.801 -36.898 -59.530 1.00 144.68 199 GLU D CA 1
ATOM 6221 C C . GLU D 1 200 ? -30.064 -37.666 -58.240 1.00 142.11 199 GLU D C 1
ATOM 6222 O O . GLU D 1 200 ? -31.219 -37.889 -57.866 1.00 191.64 199 GLU D O 1
ATOM 6228 N N . ASN D 1 201 ? -28.986 -38.069 -57.562 1.00 141.67 200 ASN D N 1
ATOM 6229 C CA . ASN D 1 201 ? -29.065 -38.890 -56.350 1.00 146.86 200 ASN D CA 1
ATOM 6230 C C . ASN D 1 201 ? -29.798 -40.204 -56.604 1.00 161.96 200 ASN D C 1
ATOM 6231 O O . ASN D 1 201 ? -30.437 -40.759 -55.707 1.00 136.40 200 ASN D O 1
ATOM 6236 N N . HIS D 1 202 ? -29.698 -40.712 -57.834 1.00 139.17 201 HIS D N 1
ATOM 6237 C CA . HIS D 1 202 ? -30.370 -41.956 -58.183 1.00 138.36 201 HIS D CA 1
ATOM 6238 C C . HIS D 1 202 ? -29.695 -43.152 -57.526 1.00 137.37 201 HIS D C 1
ATOM 6239 O O . HIS D 1 202 ? -30.344 -44.179 -57.293 1.00 136.16 201 HIS D O 1
ATOM 6246 N N . TRP D 1 203 ? -28.399 -43.038 -57.225 1.00 138.29 202 TRP D N 1
ATOM 6247 C CA . TRP D 1 203 ? -27.679 -44.138 -56.593 1.00 138.02 202 TRP D CA 1
ATOM 6248 C C . TRP D 1 203 ? -28.179 -44.411 -55.180 1.00 152.76 202 TRP D C 1
ATOM 6249 O O . TRP D 1 203 ? -28.050 -45.539 -54.688 1.00 167.71 202 TRP D O 1
ATOM 6260 N N . VAL D 1 204 ? -28.742 -43.402 -54.507 1.00 140.73 203 VAL D N 1
ATOM 6261 C CA . VAL D 1 204 ? -29.281 -43.627 -53.167 1.00 133.53 203 VAL D CA 1
ATOM 6262 C C . VAL D 1 204 ? -30.400 -44.657 -53.217 1.00 163.55 203 VAL D C 1
ATOM 6263 O O . VAL D 1 204 ? -30.455 -45.583 -52.395 1.00 170.23 203 VAL D O 1
ATOM 6267 N N . TYR D 1 205 ? -31.250 -44.567 -54.237 1.00 133.67 204 TYR D N 1
ATOM 6268 C CA . TYR D 1 205 ? -32.390 -45.454 -54.400 1.00 131.27 204 TYR D CA 1
ATOM 6269 C C . TYR D 1 205 ? -32.013 -46.736 -55.123 1.00 146.00 204 TYR D C 1
ATOM 6270 O O . TYR D 1 205 ? -32.898 -47.498 -55.526 1.00 158.09 204 TYR D O 1
ATOM 6279 N N . TRP D 1 206 ? -30.717 -46.981 -55.293 1.00 140.23 205 TRP D N 1
ATOM 6280 C CA . TRP D 1 206 ? -30.183 -48.258 -55.742 1.00 133.69 205 TRP D CA 1
ATOM 6281 C C . TRP D 1 206 ? -29.296 -48.889 -54.684 1.00 133.49 205 TRP D C 1
ATOM 6282 O O . TRP D 1 206 ? -29.430 -50.083 -54.399 1.00 152.84 205 TRP D O 1
ATOM 6293 N N . VAL D 1 207 ? -28.396 -48.109 -54.083 1.00 134.01 206 VAL D N 1
ATOM 6294 C CA . VAL D 1 207 ? -27.554 -48.639 -53.017 1.00 134.41 206 VAL D CA 1
ATOM 6295 C C . VAL D 1 207 ? -28.400 -49.005 -51.804 1.00 132.40 206 VAL D C 1
ATOM 6296 O O . VAL D 1 207 ? -28.186 -50.050 -51.176 1.00 154.80 206 VAL D O 1
ATOM 6300 N N . GLY D 1 208 ? -29.375 -48.164 -51.457 1.00 130.97 207 GLY D N 1
ATOM 6301 C CA . GLY D 1 208 ? -30.236 -48.429 -50.329 1.00 129.47 207 GLY D CA 1
ATOM 6302 C C . GLY D 1 208 ? -31.019 -49.721 -50.467 1.00 128.59 207 GLY D C 1
ATOM 6303 O O . GLY D 1 208 ? -30.851 -50.662 -49.683 1.00 145.27 207 GLY D O 1
ATOM 6304 N N . PRO D 1 209 ? -31.892 -49.792 -51.478 1.00 128.37 208 PRO D N 1
ATOM 6305 C CA . PRO D 1 209 ? -32.736 -50.992 -51.631 1.00 151.53 208 PRO D CA 1
ATOM 6306 C C . PRO D 1 209 ? -31.965 -52.284 -51.855 1.00 153.53 208 PRO D C 1
ATOM 6307 O O . PRO D 1 209 ? -32.312 -53.307 -51.251 1.00 148.21 208 PRO D O 1
ATOM 6311 N N . MET D 1 210 ? -30.953 -52.283 -52.726 1.00 130.54 209 MET D N 1
ATOM 6312 C CA . MET D 1 210 ? -30.240 -53.522 -53.035 1.00 132.14 209 MET D CA 1
ATOM 6313 C C . MET D 1 210 ? -29.573 -54.094 -51.790 1.00 132.19 209 MET D C 1
ATOM 6314 O O . MET D 1 210 ? -29.740 -55.279 -51.459 1.00 142.70 209 MET D O 1
ATOM 6319 N N . CYS D 1 211 ? -28.795 -53.262 -51.095 1.00 132.41 210 CYS D N 1
ATOM 6320 C CA . CYS D 1 211 ? -28.128 -53.713 -49.882 1.00 136.84 210 CYS D CA 1
ATOM 6321 C C . CYS D 1 211 ? -29.139 -54.085 -48.808 1.00 131.21 210 CYS D C 1
ATOM 6322 O O . CYS D 1 211 ? -28.932 -55.048 -48.062 1.00 147.28 210 CYS D O 1
ATOM 6325 N N . GLY D 1 212 ? -30.241 -53.337 -48.714 1.00 129.33 211 GLY D N 1
ATOM 6326 C CA . GLY D 1 212 ? -31.259 -53.676 -47.732 1.00 140.51 211 GLY D CA 1
ATOM 6327 C C . GLY D 1 212 ? -31.889 -55.034 -47.984 1.00 132.45 211 GLY D C 1
ATOM 6328 O O . GLY D 1 212 ? -32.134 -55.799 -47.048 1.00 127.72 211 GLY D O 1
ATOM 6329 N N . GLY D 1 213 ? -32.080 -55.388 -49.257 1.00 129.21 212 GLY D N 1
ATOM 6330 C CA . GLY D 1 213 ? -32.653 -56.687 -49.567 1.00 128.71 212 GLY D CA 1
ATOM 6331 C C . GLY D 1 213 ? -31.675 -57.817 -49.323 1.00 130.37 212 GLY D C 1
ATOM 6332 O O . GLY D 1 213 ? -32.038 -58.857 -48.758 1.00 130.51 212 GLY D O 1
ATOM 6333 N N . VAL D 1 214 ? -30.418 -57.628 -49.732 1.00 132.04 213 VAL D N 1
ATOM 6334 C CA . VAL D 1 214 ? -29.422 -58.671 -49.503 1.00 134.33 213 VAL D CA 1
ATOM 6335 C C . VAL D 1 214 ? -29.228 -58.884 -48.005 1.00 134.13 213 VAL D C 1
ATOM 6336 O O . VAL D 1 214 ? -29.133 -60.024 -47.527 1.00 159.39 213 VAL D O 1
ATOM 6340 N N . ALA D 1 215 ? -29.177 -57.790 -47.241 1.00 133.05 214 ALA D N 1
ATOM 6341 C CA . ALA D 1 215 ? -29.050 -57.893 -45.794 1.00 133.23 214 ALA D CA 1
ATOM 6342 C C . ALA D 1 215 ? -30.272 -58.551 -45.170 1.00 131.73 214 ALA D C 1
ATOM 6343 O O . ALA D 1 215 ? -30.138 -59.321 -44.217 1.00 132.68 214 ALA D O 1
ATOM 6345 N N . ALA D 1 216 ? -31.476 -58.245 -45.666 1.00 139.19 215 ALA D N 1
ATOM 6346 C CA . ALA D 1 216 ? -32.663 -58.896 -45.123 1.00 150.54 215 ALA D CA 1
ATOM 6347 C C . ALA D 1 216 ? -32.619 -60.396 -45.362 1.00 141.80 215 ALA D C 1
ATOM 6348 O O . ALA D 1 216 ? -32.939 -61.187 -44.464 1.00 155.55 215 ALA D O 1
ATOM 6350 N N . ALA D 1 217 ? -32.122 -60.807 -46.531 1.00 139.80 216 ALA D N 1
ATOM 6351 C CA . ALA D 1 217 ? -32.029 -62.232 -46.822 1.00 142.67 216 ALA D CA 1
ATOM 6352 C C . ALA D 1 217 ? -31.012 -62.897 -45.906 1.00 135.03 216 ALA D C 1
ATOM 6353 O O . ALA D 1 217 ? -31.285 -63.952 -45.319 1.00 135.85 216 ALA D O 1
ATOM 6355 N N . LEU D 1 218 ? -29.833 -62.288 -45.765 1.00 136.19 217 LEU D N 1
ATOM 6356 C CA . LEU D 1 218 ? -28.795 -62.893 -44.938 1.00 138.82 217 LEU D CA 1
ATOM 6357 C C . LEU D 1 218 ? -29.206 -62.931 -43.469 1.00 138.18 217 LEU D C 1
ATOM 6358 O O . LEU D 1 218 ? -28.966 -63.927 -42.779 1.00 148.06 217 LEU D O 1
ATOM 6363 N N . ILE D 1 219 ? -29.835 -61.863 -42.973 1.00 135.89 218 ILE D N 1
ATOM 6364 C CA . ILE D 1 219 ? -30.226 -61.815 -41.568 1.00 140.05 218 ILE D CA 1
ATOM 6365 C C . ILE D 1 219 ? -31.341 -62.814 -41.277 1.00 145.19 218 ILE D C 1
ATOM 6366 O O . ILE D 1 219 ? -31.356 -63.445 -40.213 1.00 147.08 218 ILE D O 1
ATOM 6371 N N . TYR D 1 220 ? -32.275 -63.004 -42.215 1.00 147.38 219 TYR D N 1
ATOM 6372 C CA . TYR D 1 220 ? -33.338 -63.972 -41.964 1.00 140.68 219 TYR D CA 1
ATOM 6373 C C . TYR D 1 220 ? -32.806 -65.396 -42.048 1.00 142.40 219 TYR D C 1
ATOM 6374 O O . TYR D 1 220 ? -33.045 -66.213 -41.152 1.00 138.82 219 TYR D O 1
ATOM 6383 N N . ASP D 1 221 ? -32.068 -65.709 -43.114 1.00 143.67 220 ASP D N 1
ATOM 6384 C CA . ASP D 1 221 ? -31.585 -67.072 -43.314 1.00 148.25 220 ASP D CA 1
ATOM 6385 C C . ASP D 1 221 ? -30.369 -67.373 -42.443 1.00 152.27 220 ASP D C 1
ATOM 6386 O O . ASP D 1 221 ? -30.425 -68.228 -41.553 1.00 164.54 220 ASP D O 1
ATOM 6391 N N . PHE D 1 222 ? -29.260 -66.674 -42.682 1.00 145.40 221 PHE D N 1
ATOM 6392 C CA . PHE D 1 222 ? -27.993 -66.991 -42.029 1.00 150.21 221 PHE D CA 1
ATOM 6393 C C . PHE D 1 222 ? -27.972 -66.676 -40.536 1.00 151.41 221 PHE D C 1
ATOM 6394 O O . PHE D 1 222 ? -26.934 -66.898 -39.903 1.00 162.10 221 PHE D O 1
ATOM 6402 N N . LEU D 1 223 ? -29.058 -66.173 -39.949 1.00 144.26 222 LEU D N 1
ATOM 6403 C CA . LEU D 1 223 ? -29.027 -65.823 -38.533 1.00 151.35 222 LEU D CA 1
ATOM 6404 C C . LEU D 1 223 ? -30.314 -66.206 -37.811 1.00 158.26 222 LEU D C 1
ATOM 6405 O O . LEU D 1 223 ? -30.303 -67.074 -36.932 1.00 167.40 222 LEU D O 1
ATOM 6410 N N . LEU D 1 224 ? -31.423 -65.563 -38.172 1.00 145.26 223 LEU D N 1
ATOM 6411 C CA . LEU D 1 224 ? -32.692 -65.762 -37.480 1.00 143.98 223 LEU D CA 1
ATOM 6412 C C . LEU D 1 224 ? -33.243 -67.165 -37.703 1.00 140.32 223 LEU D C 1
ATOM 6413 O O . LEU D 1 224 ? -33.332 -67.962 -36.763 1.00 147.53 223 LEU D O 1
ATOM 6418 N N . ALA D 1 225 ? -33.614 -67.474 -38.944 1.00 140.28 224 ALA D N 1
ATOM 6419 C CA . ALA D 1 225 ? -34.180 -68.771 -39.301 1.00 139.60 224 ALA D CA 1
ATOM 6420 C C . ALA D 1 225 ? -33.198 -69.502 -40.205 1.00 143.71 224 ALA D C 1
ATOM 6421 O O . ALA D 1 225 ? -33.174 -69.257 -41.422 1.00 141.08 224 ALA D O 1
ATOM 6423 N N . PRO D 1 226 ? -32.377 -70.403 -39.670 1.00 148.20 225 PRO D N 1
ATOM 6424 C CA . PRO D 1 226 ? -31.353 -71.052 -40.495 1.00 151.06 225 PRO D CA 1
ATOM 6425 C C . PRO D 1 226 ? -31.955 -71.939 -41.572 1.00 158.09 225 PRO D C 1
ATOM 6426 O O . PRO D 1 226 ? -33.005 -72.561 -41.388 1.00 174.02 225 PRO D O 1
ATOM 6430 N N . LYS D 1 227 ? -31.268 -71.976 -42.712 1.00 160.41 226 LYS D N 1
ATOM 6431 C CA . LYS D 1 227 ? -31.663 -72.782 -43.865 1.00 167.82 226 LYS D CA 1
ATOM 6432 C C . LYS D 1 227 ? -33.054 -72.404 -44.365 1.00 188.93 226 LYS D C 1
ATOM 6433 O O . LYS D 1 227 ? -33.284 -71.269 -44.787 1.00 194.23 226 LYS D O 1
#

Solvent-accessible surface area: 35558 Å² total; per-residue (Å²): 101,144,68,161,66,179,116,26,111,48,9,15,52,0,0,54,28,0,0,26,6,5,0,8,0,0,0,3,0,2,24,14,98,125,69,85,88,7,46,83,1,2,0,45,0,2,3,12,0,10,7,1,0,8,5,0,0,26,65,28,8,45,11,9,1,7,0,0,6,0,51,0,22,42,35,23,116,73,26,61,102,69,63,2,78,42,8,38,70,5,0,48,110,0,0,15,109,0,0,29,87,1,26,57,25,79,96,80,137,69,20,34,0,33,10,62,45,79,82,26,73,45,98,102,0,27,33,53,0,51,119,9,0,37,41,2,0,49,32,9,2,17,25,54,22,199,148,97,234,94,45,113,38,23,23,19,34,40,23,0,99,8,8,12,97,1,4,106,56,0,17,54,98,0,20,0,1,3,5,0,0,6,1,40,0,0,1,74,72,73,119,72,89,133,45,28,136,0,1,64,71,0,0,27,60,0,0,47,31,0,1,85,63,21,37,174,125,109,31,127,146,165,69,137,131,18,77,63,4,14,49,0,0,54,27,0,0,26,5,3,0,10,0,0,0,3,0,4,16,20,77,165,86,96,95,21,54,87,6,2,0,40,0,1,2,8,0,7,6,1,0,7,6,0,0,26,65,30,8,42,7,9,0,5,0,0,5,0,51,0,19,42,36,22,113,74,25,61,103,77,59,2,74,46,6,41,64,5,0,40,110,0,0,15,107,0,0,32,88,4,37,60,28,62,90,76,115,89,33,42,0,32,6,57,42,78,81,26,73,46,98,102,0,26,32,44,0,50,119,9,0,36,43,2,0,49,35,7,2,18,23,51,21,199,148,96,226,96,45,110,39,22,26,21,36,38,19,0,101,8,7,18,99,2,2,100,58,0,17,58,105,0,15,0,1,2,5,0,0,3,1,45,0,0,0,76,70,59,121,72,95,132,47,18,136,0,0,68,71,0,0,29,59,0,0,48,33,0,0,84,64,24,40,175,125,105,31,130,159,108,161,74,134,126,16,73,110,1,13,90,8,0,56,71,0,0,24,76,5,0,68,86,0,0,51,11,1,15,47,105,118,125,70,104,67,14,96,29,9,20,83,5,0,71,27,2,1,92,5,8,16,78,10,10,113,50,32,26,154,69,9,51,10,12,2,7,0,0,8,0,47,0,22,43,27,20,114,76,26,70,94,55,60,2,73,39,2,34,65,6,0,49,107,0,0,12,103,0,0,27,82,2,21,63,110,16,82,84,25,169,87,16,60,0,28,6,52,47,77,56,2,12,29,96,65,0,26,31,11,0,47,39,0,0,10,0,2,0,0,0,10,2,0,9,50,21,176,110,22,192,74,40,71,24,51,27,22,59,11,24,1,29,0,8,2,0,0,2,0,1,0,16,15,15,0,13,0,1,2,5,0,0,5,5,33,0,0,2,76,72,51,121,66,90,78,31,26,135,0,2,62,65,0,0,29,59,0,0,45,33,0,0,80,50,2,26,168,73,2,7,72,203,72,36,121,110,112,155,26,134,116,2,90,128,3,15,101,7,0,57,69,0,0,24,77,4,0,69,92,0,0,51,14,6,30,16,176,112,99,66,53,105,32,6,21,76,2,0,72,25,1,2,92,6,10,15,80,10,11,115,51,30,26,151,70,9,49,12,12,2,7,0,0,7,0,51,0,23,44,36,23,109,61,14,21,97,72,18,3,75,51,0,34,68,5,0,45,107,0,0,11,103,0,0,28,82,2,24,65,110,21,118,88,32,163,91,18,51,0,42,12,53,65,70,53,3,15,46,95,64,2,24,31,9,0,45,39,0,0,10,1,3,1,0,0,11,3,0,9,54,20,179,123,24,191,79,37,78,23,52,27,20,58,9,25,1,27,0,8,2,0,0,2,0,0,0,11,10,14,2,13,0,0,2,5,0,0,3,5,36,0,1,5,77,72,48,121,69,84,76,27,28,127,6,5,61,64,0,0,30,62,0,0,47,33,0,1,74,51,1,19,170,66,5,11,83,203

B-factor: mean 119.41, std 30.47, range [60.94, 269.5]

Secondary structure (DSSP, 8-state):
-----HHHHHHHHHHHHHHHHHHHHHHHHHH---HHHHHHHHHHHHHHHHHHHHHHHHHHH----SHHHHHHHHHTTSS-HHHHHHHHHHHHHHHHHHHHHHHHH--TT--TTS---SS--HHHHHHHHHHHHHHHHHHHHHHT-TT-----S-HHHHHHHHHHHHHHHHTTTT-----HHHHHHHHHHTT--TTTTHHHHHHHHHHHHHHHHIIIII--/---HHHHHHHHHHHHHHHHHHHHHHHHHHH---GGGHHHHHHHHHHHHHHHHHHHHHHH----SHHHHHHHHHTTSS-HHHHHHHHHHHHHHHHHHHHHHHHH--TT--SSS---SS--HHHHHHHHHHHHHHHHHHHHHHT-TT-S---S-HHHHHHHHHHHHHHHHTTTT-----HHHHHHHHHHTT--TT-THHHHHHHHHHHHHHHHIIIII--/--S-HHHHHHHHHHHHHHHHHHHHHHHHHSTT-S---HHHHHHHHHHHHHHHHHHHHHHHHHH-----HHHHHHHHHTTSS-HHHHHHHHHHHHHHHHHHHHHHHHHS---SS-SSS---SS--HHHHHHHHHHHHHHHHHHHHHHT-TT-S---S-HHHHHHHHHHHHHHHHTTTT-----HHHHHHHHHHTT--TTTTHHHHHHHHHHHHHHHHIIIIIS--/---SSS-HHHHHHHHHHHHHHHHHHHHHHHHHT----HHHHHHHHHHHHHHHHHHHHHHHHHHH-----HHHHHHHHHTTSS-HHHHHHHHHHHHHHHHHHHHHHHHHS---TT-TTS---SS--HHHHHHHHHHHHHHHHHHHHHHT-TT-S---S-HHHHHHHHHHHHHHHHTTTT-----TTTTTHHHHHTT--TTTTHHHHHHHHHHHHHHHHIIIIIS--

Organism: Anabas testudineus (NCBI:txid64144)

InterPro domains:
  IPR000425 Major intrinsic protein [PF00230] (3-219)
  IPR000425 Major intrinsic protein [PR00783] (11-30)
  IPR000425 Major intrinsic protein [PR00783] (50-74)
  IPR000425 Major intrinsic protein [PR00783] (87-106)
  IPR000425 Major intrinsic protein [PR00783] (133-151)
  IPR000425 Major intrinsic protein [PR00783] (165-187)
  IPR000425 Major intrinsic protein [PR00783] (202-222)
  IPR000425 Major intrinsic protein [TIGR00861] (15-219)
  IPR000425 Major intrinsic protein [cd00333] (11-222)
  IPR022357 Major intrinsic protein, conserved site [PS00221] (68-76)
  IPR023271 Aquaporin-like [G3DSA:1.20.1080.10] (1-242)
  IPR023271 Aquaporin-like [SSF81338] (2-231)
  IPR034294 Aquaporin transporter [PTHR19139] (3-235)

CATH classification: 1.20.1080.10

Radius of gyration: 32.21 Å; Cα contacts (8 Å, |Δi|>4): 1701; chains: 4; bounding box: 70×82×60 Å

Sequence (887 aa):
REFKSKNFWKAVLAELVGMTLFIFLSLSAAIGNTNPDQEVKVSLAFGLAIATLAQSLGHISGAHLNPAVTLGMLASCQISVLKAVMYIVAQMLGSALASGIVYGTRNGNANLGLNALSGVTPSQGVGIELLATFQLVLCVIAVTDKRRRDVTGSAPLAIGLSVCLGHLAAISYTGCGINPARSFGPALILNNFENHWVYWVGPMCGGVAAALIYDFLLAPFKSKNFWKAVLAELVGMTLFIFLSLSAAIGNTNPDQEVKVSLAFGLAIATLAQSLGHISGAHLNPAVTLGMLASCQISVLKAVMYIVAQMLGSALASGIVYGTRNGNANLGLNALSGVTPSQGVGIELLATFQLVLCVIAVTDKRRRDVTGSAPLAIGLSVCLGHLAAISYTGCGINPARSFGPALILNNFENHWVYWVGPMCGGVAAALIYDFLLAPEFKSKNFWKAVLAELVGMTLFIFLSLSAAIGNKNSTNPDQEVKVSLAFGLAIATLAQSLGHISGAHLNPAVTLGMLASCQISVLKAVMYIVAQMLGSALASGIVYGTRPNGNANLGLNALSGVTPSQGVGIELLATFQLVLCVIAVTDKRRRDVTGSAPLAIGLSVCLGHLAAISYTGCGINPARSFGPALILNNFENHWVYWVGPMCGGVAAALIYDFLLAPKMAREFKSKNFWKAVLAELVGMTLFIFLSLSAAIGNSTNPDQEVKVSLAFGLAIATLAQSLGHISGAHLNPAVTLGMLASCQISVLKAVMYIVAQMLGSALASGIVYGTRPNGNANLGLNALSGVTPSQGVGIELLATFQLVLCVIAVTDKRRRDVTGSAPLAIGLSVCLGHLAAISYTGCGINPARSFGPALILNNFENHWVYWVGPMCGGVAAALIYDFLLAPK

Nearest PDB structures (foldseek):
  7w7r-assembly1_A  TM=1.001E+00  e=3.707E-32  Anabas testudineus
  7w7r-assembly2_D-3  TM=9.919E-01  e=6.456E-30  Anabas testudineus
  7w7r-assembly1_C-2  TM=9.871E-01  e=5.857E-30  Anabas testudineus
  7w7s-assembly1_A  TM=9.967E-01  e=1.103E-29  Anabas testudineus
  3m9i-assembly1_A  TM=9.515E-01  e=1.197E-18  Ovis aries